Protein 2JOB (pdb70)

Nearest PDB structures (foldseek):
  2job-assembly1_A  TM=9.164E-01  e=5.746E-18  Penaeus monodon
  8dg5-assembly1_K  TM=6.379E-01  e=3.894E-01  Drosophila melanogaster
  8dg7-assembly1_K  TM=5.862E-01  e=2.726E-01  Drosophila melanogaster
  8dga-assembly1_K  TM=5.183E-01  e=7.488E-01  Drosophila melanogaster
  3cfi-assembly2_D  TM=4.974E-01  e=1.205E+00  Vibrio vulnificus

InterPro domains:
  IPR024509 Anti-lipopolysaccharide factor/Scygonadin [PF11630] (23-122)
  IPR038539 Anti-lipopolysaccharide factor/Scygonadin superfamily [G3DSA:3.30.160.320] (22-123)

Structure (mmCIF, N/CA/C/O backbone):
data_2JOB
#
_entry.id   2JOB
#
loop_
_atom_site.group_PDB
_atom_site.id
_atom_site.type_symbol
_atom_site.label_atom_id
_atom_site.label_alt_id
_atom_site.label_comp_id
_atom_site.label_asym_id
_atom_site.label_entity_id
_atom_site.label_seq_id
_atom_site.pdbx_PDB_ins_code
_atom_site.Cartn_x
_atom_site.Cartn_y
_atom_site.Cartn_z
_atom_site.occupancy
_atom_site.B_iso_or_equiv
_atom_site.auth_seq_id
_atom_site.auth_comp_id
_atom_site.auth_asym_id
_atom_site.auth_atom_id
_atom_site.pdbx_PDB_model_num
ATOM 1 N N . GLU A 1 1 ? 14.024 13.354 -0.687 1.00 0.00 1 GLU A N 1
ATOM 2 C CA . GLU A 1 1 ? 14.996 13.379 0.449 1.00 0.00 1 GLU A CA 1
ATOM 3 C C . GLU A 1 1 ? 14.534 12.436 1.567 1.00 0.00 1 GLU A C 1
ATOM 4 O O . GLU A 1 1 ? 13.351 12.267 1.800 1.00 0.00 1 GLU A O 1
ATOM 18 N N . ALA A 1 2 ? 15.462 11.823 2.260 1.00 0.00 2 ALA A N 1
ATOM 19 C CA . ALA A 1 2 ? 15.091 10.890 3.368 1.00 0.00 2 ALA A CA 1
ATOM 20 C C . ALA A 1 2 ? 16.055 11.064 4.550 1.00 0.00 2 ALA A C 1
ATOM 21 O O . ALA A 1 2 ? 17.233 10.778 4.448 1.00 0.00 2 ALA A O 1
ATOM 28 N N . TYR A 1 3 ? 15.560 11.532 5.669 1.00 0.00 3 TYR A N 1
ATOM 29 C CA . TYR A 1 3 ? 16.442 11.729 6.861 1.00 0.00 3 TYR A CA 1
ATOM 30 C C . TYR A 1 3 ? 15.785 11.140 8.120 1.00 0.00 3 TYR A C 1
ATOM 31 O O . TYR A 1 3 ? 14.582 11.212 8.290 1.00 0.00 3 TYR A O 1
ATOM 49 N N . VAL A 1 4 ? 16.581 10.555 8.993 1.00 0.00 4 VAL A N 1
ATOM 50 C CA . VAL A 1 4 ? 16.051 9.939 10.260 1.00 0.00 4 VAL A CA 1
ATOM 51 C C . VAL A 1 4 ? 15.090 8.779 9.946 1.00 0.00 4 VAL A C 1
ATOM 52 O O . VAL A 1 4 ? 15.422 7.626 10.145 1.00 0.00 4 VAL A O 1
ATOM 65 N N . GLN A 1 5 ? 13.908 9.069 9.458 1.00 0.00 5 GLN A N 1
ATOM 66 C CA . GLN A 1 5 ? 12.935 7.981 9.134 1.00 0.00 5 GLN A CA 1
ATOM 67 C C . GLN A 1 5 ? 13.179 7.455 7.711 1.00 0.00 5 GLN A C 1
ATOM 68 O O . GLN A 1 5 ? 12.327 7.555 6.846 1.00 0.00 5 GLN A O 1
ATOM 82 N N . GLY A 1 6 ? 14.337 6.891 7.467 1.00 0.00 6 GLY A N 1
ATOM 83 C CA . GLY A 1 6 ? 14.644 6.352 6.107 1.00 0.00 6 GLY A CA 1
ATOM 84 C C . GLY A 1 6 ? 13.691 5.196 5.784 1.00 0.00 6 GLY A C 1
ATOM 85 O O . GLY A 1 6 ? 13.178 5.096 4.685 1.00 0.00 6 GLY A O 1
ATOM 89 N N . TRP A 1 7 ? 13.451 4.326 6.736 1.00 0.00 7 TRP A N 1
ATOM 90 C CA . TRP A 1 7 ? 12.528 3.172 6.492 1.00 0.00 7 TRP A CA 1
ATOM 91 C C . TRP A 1 7 ? 11.108 3.669 6.174 1.00 0.00 7 TRP A C 1
ATOM 92 O O . TRP A 1 7 ? 10.421 3.097 5.349 1.00 0.00 7 TRP A O 1
ATOM 113 N N . GLU A 1 8 ? 10.671 4.736 6.805 1.00 0.00 8 GLU A N 1
ATOM 114 C CA . GLU A 1 8 ? 9.304 5.269 6.518 1.00 0.00 8 GLU A CA 1
ATOM 115 C C . GLU A 1 8 ? 9.262 5.819 5.088 1.00 0.00 8 GLU A C 1
ATOM 116 O O . GLU A 1 8 ? 8.288 5.647 4.378 1.00 0.00 8 GLU A O 1
ATOM 128 N N . ALA A 1 9 ? 10.323 6.460 4.655 1.00 0.00 9 ALA A N 1
ATOM 129 C CA . ALA A 1 9 ? 10.363 7.000 3.264 1.00 0.00 9 ALA A CA 1
ATOM 130 C C . ALA A 1 9 ? 10.340 5.839 2.263 1.00 0.00 9 ALA A C 1
ATOM 131 O O . ALA A 1 9 ? 9.676 5.901 1.246 1.00 0.00 9 ALA A O 1
ATOM 138 N N . VAL A 1 10 ? 11.048 4.773 2.559 1.00 0.00 10 VAL A N 1
ATOM 139 C CA . VAL A 1 10 ? 11.057 3.593 1.640 1.00 0.00 10 VAL A CA 1
ATOM 140 C C . VAL A 1 10 ? 9.645 2.999 1.556 1.00 0.00 10 VAL A C 1
ATOM 141 O O . VAL A 1 10 ? 9.191 2.611 0.497 1.00 0.00 10 VAL A O 1
ATOM 154 N N . ALA A 1 11 ? 8.944 2.944 2.665 1.00 0.00 11 ALA A N 1
ATOM 155 C CA . ALA A 1 11 ? 7.553 2.397 2.650 1.00 0.00 11 ALA A CA 1
ATOM 156 C C . ALA A 1 11 ? 6.657 3.291 1.785 1.00 0.00 11 ALA A C 1
ATOM 157 O O . ALA A 1 11 ? 5.827 2.811 1.036 1.00 0.00 11 ALA A O 1
ATOM 164 N N . ALA A 1 12 ? 6.835 4.590 1.875 1.00 0.00 12 ALA A N 1
ATOM 165 C CA . ALA A 1 12 ? 6.014 5.522 1.046 1.00 0.00 12 ALA A CA 1
ATOM 166 C C . ALA A 1 12 ? 6.306 5.287 -0.440 1.00 0.00 12 ALA A C 1
ATOM 167 O O . ALA A 1 12 ? 5.408 5.274 -1.261 1.00 0.00 12 ALA A O 1
ATOM 174 N N . ALA A 1 13 ? 7.556 5.084 -0.786 1.00 0.00 13 ALA A N 1
ATOM 175 C CA . ALA A 1 13 ? 7.907 4.828 -2.216 1.00 0.00 13 ALA A CA 1
ATOM 176 C C . ALA A 1 13 ? 7.261 3.517 -2.680 1.00 0.00 13 ALA A C 1
ATOM 177 O O . ALA A 1 13 ? 6.764 3.420 -3.787 1.00 0.00 13 ALA A O 1
ATOM 184 N N . VAL A 1 14 ? 7.251 2.514 -1.832 1.00 0.00 14 VAL A N 1
ATOM 185 C CA . VAL A 1 14 ? 6.622 1.212 -2.211 1.00 0.00 14 VAL A CA 1
ATOM 186 C C . VAL A 1 14 ? 5.116 1.413 -2.426 1.00 0.00 14 VAL A C 1
ATOM 187 O O . VAL A 1 14 ? 4.533 0.864 -3.343 1.00 0.00 14 VAL A O 1
ATOM 200 N N . ALA A 1 15 ? 4.486 2.211 -1.595 1.00 0.00 15 ALA A N 1
ATOM 201 C CA . ALA A 1 15 ? 3.024 2.464 -1.760 1.00 0.00 15 ALA A CA 1
ATOM 202 C C . ALA A 1 15 ? 2.770 3.189 -3.088 1.00 0.00 15 ALA A C 1
ATOM 203 O O . ALA A 1 15 ? 1.818 2.898 -3.792 1.00 0.00 15 ALA A O 1
ATOM 210 N N . SER A 1 16 ? 3.625 4.121 -3.443 1.00 0.00 16 SER A N 1
ATOM 211 C CA . SER A 1 16 ? 3.445 4.852 -4.733 1.00 0.00 16 SER A CA 1
ATOM 212 C C . SER A 1 16 ? 3.593 3.874 -5.905 1.00 0.00 16 SER A C 1
ATOM 213 O O . SER A 1 16 ? 2.864 3.944 -6.876 1.00 0.00 16 SER A O 1
ATOM 221 N N . LYS A 1 17 ? 4.526 2.954 -5.811 1.00 0.00 17 LYS A N 1
ATOM 222 C CA . LYS A 1 17 ? 4.715 1.959 -6.909 1.00 0.00 17 LYS A CA 1
ATOM 223 C C . LYS A 1 17 ? 3.482 1.048 -7.013 1.00 0.00 17 LYS A C 1
ATOM 224 O O . LYS A 1 17 ? 3.131 0.593 -8.085 1.00 0.00 17 LYS A O 1
ATOM 243 N N . ILE A 1 18 ? 2.816 0.791 -5.907 1.00 0.00 18 ILE A N 1
ATOM 244 C CA . ILE A 1 18 ? 1.600 -0.076 -5.941 1.00 0.00 18 ILE A CA 1
ATOM 245 C C . ILE A 1 18 ? 0.509 0.598 -6.784 1.00 0.00 18 ILE A C 1
ATOM 246 O O . ILE A 1 18 ? -0.144 -0.040 -7.585 1.00 0.00 18 ILE A O 1
ATOM 262 N N . VAL A 1 19 ? 0.313 1.884 -6.610 1.00 0.00 19 VAL A N 1
ATOM 263 C CA . VAL A 1 19 ? -0.733 2.602 -7.404 1.00 0.00 19 VAL A CA 1
ATOM 264 C C . VAL A 1 19 ? -0.324 2.659 -8.882 1.00 0.00 19 VAL A C 1
ATOM 265 O O . VAL A 1 19 ? -1.142 2.485 -9.764 1.00 0.00 19 VAL A O 1
ATOM 278 N N . GLY A 1 20 ? 0.936 2.896 -9.155 1.00 0.00 20 GLY A N 1
ATOM 279 C CA . GLY A 1 20 ? 1.404 2.959 -10.573 1.00 0.00 20 GLY A CA 1
ATOM 280 C C . GLY A 1 20 ? 1.340 1.563 -11.215 1.00 0.00 20 GLY A C 1
ATOM 281 O O . GLY A 1 20 ? 1.234 1.436 -12.420 1.00 0.00 20 GLY A O 1
ATOM 285 N N . LEU A 1 21 ? 1.412 0.517 -10.421 1.00 0.00 21 LEU A N 1
ATOM 286 C CA . LEU A 1 21 ? 1.367 -0.866 -10.985 1.00 0.00 21 LEU A CA 1
ATOM 287 C C . LEU A 1 21 ? 0.116 -1.620 -10.495 1.00 0.00 21 LEU A C 1
ATOM 288 O O . LEU A 1 21 ? 0.159 -2.813 -10.247 1.00 0.00 21 LEU A O 1
ATOM 304 N N . TRP A 1 22 ? -0.994 -0.936 -10.351 1.00 0.00 22 TRP A N 1
ATOM 305 C CA . TRP A 1 22 ? -2.239 -1.610 -9.875 1.00 0.00 22 TRP A CA 1
ATOM 306 C C . TRP A 1 22 ? -3.206 -1.868 -11.042 1.00 0.00 22 TRP A C 1
ATOM 307 O O . TRP A 1 22 ? -3.416 -1.023 -11.893 1.00 0.00 22 TRP A O 1
ATOM 328 N N . ARG A 1 23 ? -3.809 -3.030 -11.066 1.00 0.00 23 ARG A N 1
ATOM 329 C CA . ARG A 1 23 ? -4.785 -3.365 -12.145 1.00 0.00 23 ARG A CA 1
ATOM 330 C C . ARG A 1 23 ? -6.210 -3.131 -11.621 1.00 0.00 23 ARG A C 1
ATOM 331 O O . ARG A 1 23 ? -6.392 -2.540 -10.573 1.00 0.00 23 ARG A O 1
ATOM 352 N N . ASN A 1 24 ? -7.219 -3.581 -12.333 1.00 0.00 24 ASN A N 1
ATOM 353 C CA . ASN A 1 24 ? -8.630 -3.377 -11.859 1.00 0.00 24 ASN A CA 1
ATOM 354 C C . ASN A 1 24 ? -8.750 -3.738 -10.369 1.00 0.00 24 ASN A C 1
ATOM 355 O O . ASN A 1 24 ? -9.349 -3.014 -9.595 1.00 0.00 24 ASN A O 1
ATOM 366 N N . GLU A 1 25 ? -8.169 -4.844 -9.965 1.00 0.00 25 GLU A N 1
ATOM 367 C CA . GLU A 1 25 ? -8.227 -5.254 -8.523 1.00 0.00 25 GLU A CA 1
ATOM 368 C C . GLU A 1 25 ? -7.085 -6.232 -8.191 1.00 0.00 25 GLU A C 1
ATOM 369 O O . GLU A 1 25 ? -7.251 -7.156 -7.414 1.00 0.00 25 GLU A O 1
ATOM 381 N N . LYS A 1 26 ? -5.928 -6.036 -8.776 1.00 0.00 26 LYS A N 1
ATOM 382 C CA . LYS A 1 26 ? -4.778 -6.953 -8.506 1.00 0.00 26 LYS A CA 1
ATOM 383 C C . LYS A 1 26 ? -3.446 -6.210 -8.669 1.00 0.00 26 LYS A C 1
ATOM 384 O O . LYS A 1 26 ? -3.336 -5.280 -9.443 1.00 0.00 26 LYS A O 1
ATOM 403 N N . THR A 1 27 ? -2.433 -6.627 -7.954 1.00 0.00 27 THR A N 1
ATOM 404 C CA . THR A 1 27 ? -1.098 -5.966 -8.066 1.00 0.00 27 THR A CA 1
ATOM 405 C C . THR A 1 27 ? 0.004 -6.970 -7.716 1.00 0.00 27 THR A C 1
ATOM 406 O O . THR A 1 27 ? -0.270 -8.088 -7.330 1.00 0.00 27 THR A O 1
ATOM 417 N N . GLU A 1 28 ? 1.243 -6.583 -7.850 1.00 0.00 28 GLU A N 1
ATOM 418 C CA . GLU A 1 28 ? 2.358 -7.524 -7.521 1.00 0.00 28 GLU A CA 1
ATOM 419 C C . GLU A 1 28 ? 3.408 -6.824 -6.650 1.00 0.00 28 GLU A C 1
ATOM 420 O O . GLU A 1 28 ? 3.914 -5.775 -6.995 1.00 0.00 28 GLU A O 1
ATOM 432 N N . LEU A 1 29 ? 3.738 -7.402 -5.519 1.00 0.00 29 LEU A N 1
ATOM 433 C CA . LEU A 1 29 ? 4.754 -6.775 -4.620 1.00 0.00 29 LEU A CA 1
ATOM 434 C C . LEU A 1 29 ? 6.029 -7.627 -4.586 1.00 0.00 29 LEU A C 1
ATOM 435 O O . LEU A 1 29 ? 5.989 -8.804 -4.279 1.00 0.00 29 LEU A O 1
ATOM 451 N N . LEU A 1 30 ? 7.160 -7.034 -4.901 1.00 0.00 30 LEU A N 1
ATOM 452 C CA . LEU A 1 30 ? 8.459 -7.786 -4.898 1.00 0.00 30 LEU A CA 1
ATOM 453 C C . LEU A 1 30 ? 8.394 -9.012 -5.827 1.00 0.00 30 LEU A C 1
ATOM 454 O O . LEU A 1 30 ? 9.057 -10.007 -5.598 1.00 0.00 30 LEU A O 1
ATOM 470 N N . GLY A 1 31 ? 7.605 -8.948 -6.875 1.00 0.00 31 GLY A N 1
ATOM 471 C CA . GLY A 1 31 ? 7.503 -10.107 -7.816 1.00 0.00 31 GLY A CA 1
ATOM 472 C C . GLY A 1 31 ? 6.418 -11.091 -7.349 1.00 0.00 31 GLY A C 1
ATOM 473 O O . GLY A 1 31 ? 6.099 -12.036 -8.046 1.00 0.00 31 GLY A O 1
ATOM 477 N N . HIS A 1 32 ? 5.848 -10.888 -6.183 1.00 0.00 32 HIS A N 1
ATOM 478 C CA . HIS A 1 32 ? 4.790 -11.819 -5.688 1.00 0.00 32 HIS A CA 1
ATOM 479 C C . HIS A 1 32 ? 3.407 -11.327 -6.122 1.00 0.00 32 HIS A C 1
ATOM 480 O O . HIS A 1 32 ? 3.220 -10.163 -6.423 1.00 0.00 32 HIS A O 1
ATOM 494 N N . GLU A 1 33 ? 2.436 -12.204 -6.152 1.00 0.00 33 GLU A N 1
ATOM 495 C CA . GLU A 1 33 ? 1.060 -11.787 -6.562 1.00 0.00 33 GLU A CA 1
ATOM 496 C C . GLU A 1 33 ? 0.307 -11.201 -5.362 1.00 0.00 33 GLU A C 1
ATOM 497 O O . GLU A 1 33 ? 0.385 -11.709 -4.258 1.00 0.00 33 GLU A O 1
ATOM 509 N N . CYS A 1 34 ? -0.418 -10.130 -5.570 1.00 0.00 34 CYS A N 1
ATOM 510 C CA . CYS A 1 34 ? -1.173 -9.499 -4.448 1.00 0.00 34 CYS A CA 1
ATOM 511 C C . CYS A 1 34 ? -2.532 -8.987 -4.938 1.00 0.00 34 CYS A C 1
ATOM 512 O O . CYS A 1 34 ? -2.788 -8.904 -6.126 1.00 0.00 34 CYS A O 1
ATOM 519 N N . LYS A 1 35 ? -3.402 -8.639 -4.026 1.00 0.00 35 LYS A N 1
ATOM 520 C CA . LYS A 1 35 ? -4.744 -8.127 -4.422 1.00 0.00 35 LYS A CA 1
ATOM 521 C C . LYS A 1 35 ? -4.989 -6.734 -3.831 1.00 0.00 35 LYS A C 1
ATOM 522 O O . LYS A 1 35 ? -5.110 -6.567 -2.632 1.00 0.00 35 LYS A O 1
ATOM 541 N N . PHE A 1 36 ? -5.073 -5.740 -4.676 1.00 0.00 36 PHE A N 1
ATOM 542 C CA . PHE A 1 36 ? -5.326 -4.345 -4.203 1.00 0.00 36 PHE A CA 1
ATOM 543 C C . PHE A 1 36 ? -6.696 -3.889 -4.728 1.00 0.00 36 PHE A C 1
ATOM 544 O O . PHE A 1 36 ? -6.993 -4.041 -5.897 1.00 0.00 36 PHE A O 1
ATOM 561 N N . THR A 1 37 ? -7.546 -3.362 -3.879 1.00 0.00 37 THR A N 1
ATOM 562 C CA . THR A 1 37 ? -8.901 -2.935 -4.358 1.00 0.00 37 THR A CA 1
ATOM 563 C C . THR A 1 37 ? -9.346 -1.620 -3.705 1.00 0.00 37 THR A C 1
ATOM 564 O O . THR A 1 37 ? -8.823 -1.204 -2.686 1.00 0.00 37 THR A O 1
ATOM 575 N N . VAL A 1 38 ? -10.326 -0.973 -4.296 1.00 0.00 38 VAL A N 1
ATOM 576 C CA . VAL A 1 38 ? -10.848 0.313 -3.742 1.00 0.00 38 VAL A CA 1
ATOM 577 C C . VAL A 1 38 ? -12.388 0.284 -3.713 1.00 0.00 38 VAL A C 1
ATOM 578 O O . VAL A 1 38 ? -13.018 -0.396 -4.503 1.00 0.00 38 VAL A O 1
ATOM 591 N N . LYS A 1 39 ? -12.998 1.016 -2.812 1.00 0.00 39 LYS A N 1
ATOM 592 C CA . LYS A 1 39 ? -14.492 1.028 -2.738 1.00 0.00 39 LYS A CA 1
ATOM 593 C C . LYS A 1 39 ? -14.984 2.313 -2.052 1.00 0.00 39 LYS A C 1
ATOM 594 O O . LYS A 1 39 ? -14.924 2.430 -0.842 1.00 0.00 39 LYS A O 1
ATOM 613 N N . PRO A 1 40 ? -15.453 3.240 -2.855 1.00 0.00 40 PRO A N 1
ATOM 614 C CA . PRO A 1 40 ? -15.958 4.529 -2.319 1.00 0.00 40 PRO A CA 1
ATOM 615 C C . PRO A 1 40 ? -17.365 4.369 -1.731 1.00 0.00 40 PRO A C 1
ATOM 616 O O . PRO A 1 40 ? -18.141 3.538 -2.168 1.00 0.00 40 PRO A O 1
ATOM 627 N N . TYR A 1 41 ? -17.700 5.174 -0.756 1.00 0.00 41 TYR A N 1
ATOM 628 C CA . TYR A 1 41 ? -19.058 5.098 -0.140 1.00 0.00 41 TYR A CA 1
ATOM 629 C C . TYR A 1 41 ? -19.715 6.478 -0.173 1.00 0.00 41 TYR A C 1
ATOM 630 O O . TYR A 1 41 ? -19.197 7.412 -0.760 1.00 0.00 41 TYR A O 1
ATOM 648 N N . LEU A 1 42 ? -20.853 6.608 0.449 1.00 0.00 42 LEU A N 1
ATOM 649 C CA . LEU A 1 42 ? -21.558 7.923 0.452 1.00 0.00 42 LEU A CA 1
ATOM 650 C C . LEU A 1 42 ? -22.172 8.217 1.826 1.00 0.00 42 LEU A C 1
ATOM 651 O O . LEU A 1 42 ? -22.646 7.331 2.513 1.00 0.00 42 LEU A O 1
ATOM 667 N N . LYS A 1 43 ? -22.172 9.465 2.214 1.00 0.00 43 LYS A N 1
ATOM 668 C CA . LYS A 1 43 ? -22.757 9.862 3.529 1.00 0.00 43 LYS A CA 1
ATOM 669 C C . LYS A 1 43 ? -23.975 10.763 3.295 1.00 0.00 43 LYS A C 1
ATOM 670 O O . LYS A 1 43 ? -24.263 11.144 2.175 1.00 0.00 43 LYS A O 1
ATOM 689 N N . ARG A 1 44 ? -24.690 11.101 4.344 1.00 0.00 44 ARG A N 1
ATOM 690 C CA . ARG A 1 44 ? -25.901 11.979 4.204 1.00 0.00 44 ARG A CA 1
ATOM 691 C C . ARG A 1 44 ? -25.616 13.181 3.290 1.00 0.00 44 ARG A C 1
ATOM 692 O O . ARG A 1 44 ? -26.485 13.647 2.577 1.00 0.00 44 ARG A O 1
ATOM 713 N N . PHE A 1 45 ? -24.404 13.679 3.308 1.00 0.00 45 PHE A N 1
ATOM 714 C CA . PHE A 1 45 ? -24.043 14.846 2.444 1.00 0.00 45 PHE A CA 1
ATOM 715 C C . PHE A 1 45 ? -22.529 14.857 2.166 1.00 0.00 45 PHE A C 1
ATOM 716 O O . PHE A 1 45 ? -21.893 15.896 2.189 1.00 0.00 45 PHE A O 1
ATOM 733 N N . GLN A 1 46 ? -21.947 13.708 1.904 1.00 0.00 46 GLN A N 1
ATOM 734 C CA . GLN A 1 46 ? -20.474 13.653 1.627 1.00 0.00 46 GLN A CA 1
ATOM 735 C C . GLN A 1 46 ? -20.107 12.379 0.852 1.00 0.00 46 GLN A C 1
ATOM 736 O O . GLN A 1 46 ? -20.909 11.477 0.698 1.00 0.00 46 GLN A O 1
ATOM 750 N N . VAL A 1 47 ? -18.889 12.301 0.378 1.00 0.00 47 VAL A N 1
ATOM 751 C CA . VAL A 1 47 ? -18.432 11.089 -0.374 1.00 0.00 47 VAL A CA 1
ATOM 752 C C . VAL A 1 47 ? -17.063 10.661 0.161 1.00 0.00 47 VAL A C 1
ATOM 753 O O . VAL A 1 47 ? -16.132 11.445 0.193 1.00 0.00 47 VAL A O 1
ATOM 766 N N . TYR A 1 48 ? -16.931 9.433 0.596 1.00 0.00 48 TYR A N 1
ATOM 767 C CA . TYR A 1 48 ? -15.620 8.974 1.144 1.00 0.00 48 TYR A CA 1
ATOM 768 C C . TYR A 1 48 ? -15.000 7.894 0.255 1.00 0.00 48 TYR A C 1
ATOM 769 O O . TYR A 1 48 ? -15.692 7.104 -0.356 1.00 0.00 48 TYR A O 1
ATOM 787 N N . TYR A 1 49 ? -13.693 7.856 0.188 1.00 0.00 49 TYR A N 1
ATOM 788 C CA . TYR A 1 49 ? -13.008 6.830 -0.649 1.00 0.00 49 TYR A CA 1
ATOM 789 C C . TYR A 1 49 ? -12.269 5.834 0.249 1.00 0.00 49 TYR A C 1
ATOM 790 O O . TYR A 1 49 ? -11.358 6.193 0.973 1.00 0.00 49 TYR A O 1
ATOM 808 N N . LYS A 1 50 ? -12.656 4.588 0.203 1.00 0.00 50 LYS A N 1
ATOM 809 C CA . LYS A 1 50 ? -11.984 3.554 1.045 1.00 0.00 50 LYS A CA 1
ATOM 810 C C . LYS A 1 50 ? -11.190 2.597 0.154 1.00 0.00 50 LYS A C 1
ATOM 811 O O . LYS A 1 50 ? -11.400 2.533 -1.043 1.00 0.00 50 LYS A O 1
ATOM 830 N N . GLY A 1 51 ? -10.279 1.856 0.726 1.00 0.00 51 GLY A N 1
ATOM 831 C CA . GLY A 1 51 ? -9.475 0.907 -0.092 1.00 0.00 51 GLY A CA 1
ATOM 832 C C . GLY A 1 51 ? -8.766 -0.102 0.811 1.00 0.00 51 GLY A C 1
ATOM 833 O O . GLY A 1 51 ? -8.543 0.144 1.982 1.00 0.00 51 GLY A O 1
ATOM 837 N N . ARG A 1 52 ? -8.410 -1.238 0.267 1.00 0.00 52 ARG A N 1
ATOM 838 C CA . ARG A 1 52 ? -7.710 -2.282 1.070 1.00 0.00 52 ARG A CA 1
ATOM 839 C C . ARG A 1 52 ? -6.858 -3.163 0.149 1.00 0.00 52 ARG A C 1
ATOM 840 O O . ARG A 1 52 ? -7.261 -3.490 -0.952 1.00 0.00 52 ARG A O 1
ATOM 861 N N . MET A 1 53 ? -5.685 -3.551 0.589 1.00 0.00 53 MET A N 1
ATOM 862 C CA . MET A 1 53 ? -4.820 -4.413 -0.268 1.00 0.00 53 MET A CA 1
ATOM 863 C C . MET A 1 53 ? -4.070 -5.448 0.578 1.00 0.00 53 MET A C 1
ATOM 864 O O . MET A 1 53 ? -3.733 -5.214 1.726 1.00 0.00 53 MET A O 1
ATOM 878 N N . TRP A 1 54 ? -3.810 -6.592 0.003 1.00 0.00 54 TRP A N 1
ATOM 879 C CA . TRP A 1 54 ? -3.081 -7.671 0.739 1.00 0.00 54 TRP A CA 1
ATOM 880 C C . TRP A 1 54 ? -2.380 -8.598 -0.257 1.00 0.00 54 TRP A C 1
ATOM 881 O O . TRP A 1 54 ? -2.586 -8.500 -1.449 1.00 0.00 54 TRP A O 1
ATOM 902 N N . CYS A 1 55 ? -1.551 -9.492 0.214 1.00 0.00 55 CYS A N 1
ATOM 903 C CA . CYS A 1 55 ? -0.843 -10.410 -0.725 1.00 0.00 55 CYS A CA 1
ATOM 904 C C . CYS A 1 55 ? -1.156 -11.874 -0.395 1.00 0.00 55 CYS A C 1
ATOM 905 O O . CYS A 1 55 ? -0.467 -12.493 0.395 1.00 0.00 55 CYS A O 1
ATOM 912 N N . PRO A 1 56 ? -2.189 -12.386 -1.026 1.00 0.00 56 PRO A N 1
ATOM 913 C CA . PRO A 1 56 ? -2.591 -13.797 -0.811 1.00 0.00 56 PRO A CA 1
ATOM 914 C C . PRO A 1 56 ? -1.644 -14.733 -1.577 1.00 0.00 56 PRO A C 1
ATOM 915 O O . PRO A 1 56 ? -1.921 -15.148 -2.689 1.00 0.00 56 PRO A O 1
ATOM 926 N N . GLY A 1 57 ? -0.520 -15.053 -0.985 1.00 0.00 57 GLY A N 1
ATOM 927 C CA . GLY A 1 57 ? 0.469 -15.946 -1.655 1.00 0.00 57 GLY A CA 1
ATOM 928 C C . GLY A 1 57 ? 1.862 -15.689 -1.070 1.00 0.00 57 GLY A C 1
ATOM 929 O O . GLY A 1 57 ? 2.577 -16.610 -0.723 1.00 0.00 57 GLY A O 1
ATOM 933 N N . TRP A 1 58 ? 2.246 -14.439 -0.951 1.00 0.00 58 TRP A N 1
ATOM 934 C CA . TRP A 1 58 ? 3.587 -14.108 -0.380 1.00 0.00 58 TRP A CA 1
ATOM 935 C C . TRP A 1 58 ? 3.588 -14.346 1.134 1.00 0.00 58 TRP A C 1
ATOM 936 O O . TRP A 1 58 ? 4.424 -15.057 1.658 1.00 0.00 58 TRP A O 1
ATOM 957 N N . THR A 1 59 ? 2.654 -13.754 1.837 1.00 0.00 59 THR A N 1
ATOM 958 C CA . THR A 1 59 ? 2.588 -13.937 3.316 1.00 0.00 59 THR A CA 1
ATOM 959 C C . THR A 1 59 ? 1.139 -13.761 3.803 1.00 0.00 59 THR A C 1
ATOM 960 O O . THR A 1 59 ? 0.202 -13.856 3.032 1.00 0.00 59 THR A O 1
ATOM 971 N N . ALA A 1 60 ? 0.951 -13.509 5.073 1.00 0.00 60 ALA A N 1
ATOM 972 C CA . ALA A 1 60 ? -0.430 -13.330 5.615 1.00 0.00 60 ALA A CA 1
ATOM 973 C C . ALA A 1 60 ? -0.564 -11.958 6.293 1.00 0.00 60 ALA A C 1
ATOM 974 O O . ALA A 1 60 ? -0.696 -11.859 7.499 1.00 0.00 60 ALA A O 1
ATOM 981 N N . ILE A 1 61 ? -0.532 -10.900 5.521 1.00 0.00 61 ILE A N 1
ATOM 982 C CA . ILE A 1 61 ? -0.657 -9.530 6.106 1.00 0.00 61 ILE A CA 1
ATOM 983 C C . ILE A 1 61 ? -1.559 -8.659 5.220 1.00 0.00 61 ILE A C 1
ATOM 984 O O . ILE A 1 61 ? -1.707 -8.908 4.037 1.00 0.00 61 ILE A O 1
ATOM 1000 N N . ARG A 1 62 ? -2.162 -7.641 5.786 1.00 0.00 62 ARG A N 1
ATOM 1001 C CA . ARG A 1 62 ? -3.052 -6.750 4.983 1.00 0.00 62 ARG A CA 1
ATOM 1002 C C . ARG A 1 62 ? -2.872 -5.285 5.393 1.00 0.00 62 ARG A C 1
ATOM 1003 O O . ARG A 1 62 ? -2.298 -4.976 6.420 1.00 0.00 62 ARG A O 1
ATOM 1024 N N . GLY A 1 63 ? -3.372 -4.387 4.590 1.00 0.00 63 GLY A N 1
ATOM 1025 C CA . GLY A 1 63 ? -3.254 -2.935 4.909 1.00 0.00 63 GLY A CA 1
ATOM 1026 C C . GLY A 1 63 ? -4.315 -2.165 4.131 1.00 0.00 63 GLY A C 1
ATOM 1027 O O . GLY A 1 63 ? -4.447 -2.317 2.930 1.00 0.00 63 GLY A O 1
ATOM 1031 N N . GLU A 1 64 ? -5.075 -1.345 4.804 1.00 0.00 64 GLU A N 1
ATOM 1032 C CA . GLU A 1 64 ? -6.140 -0.569 4.108 1.00 0.00 64 GLU A CA 1
ATOM 1033 C C . GLU A 1 64 ? -6.177 0.877 4.608 1.00 0.00 64 GLU A C 1
ATOM 1034 O O . GLU A 1 64 ? -5.602 1.209 5.629 1.00 0.00 64 GLU A O 1
ATOM 1046 N N . ALA A 1 65 ? -6.851 1.737 3.887 1.00 0.00 65 ALA A N 1
ATOM 1047 C CA . ALA A 1 65 ? -6.934 3.168 4.304 1.00 0.00 65 ALA A CA 1
ATOM 1048 C C . ALA A 1 65 ? -8.150 3.848 3.663 1.00 0.00 65 ALA A C 1
ATOM 1049 O O . ALA A 1 65 ? -8.698 3.371 2.685 1.00 0.00 65 ALA A O 1
ATOM 1056 N N . SER A 1 66 ? -8.575 4.961 4.211 1.00 0.00 66 SER A N 1
ATOM 1057 C CA . SER A 1 66 ? -9.755 5.683 3.641 1.00 0.00 66 SER A CA 1
ATOM 1058 C C . SER A 1 66 ? -9.552 7.199 3.746 1.00 0.00 66 SER A C 1
ATOM 1059 O O . SER A 1 66 ? -8.874 7.682 4.634 1.00 0.00 66 SER A O 1
ATOM 1067 N N . THR A 1 67 ? -10.142 7.947 2.848 1.00 0.00 67 THR A N 1
ATOM 1068 C CA . THR A 1 67 ? -10.000 9.439 2.878 1.00 0.00 67 THR A CA 1
ATOM 1069 C C . THR A 1 67 ? -10.895 10.078 1.803 1.00 0.00 67 THR A C 1
ATOM 1070 O O . THR A 1 67 ? -11.624 9.399 1.105 1.00 0.00 67 THR A O 1
ATOM 1081 N N . ARG A 1 68 ? -10.842 11.379 1.666 1.00 0.00 68 ARG A N 1
ATOM 1082 C CA . ARG A 1 68 ? -11.681 12.064 0.633 1.00 0.00 68 ARG A CA 1
ATOM 1083 C C . ARG A 1 68 ? -10.988 12.002 -0.737 1.00 0.00 68 ARG A C 1
ATOM 1084 O O . ARG A 1 68 ? -11.634 11.939 -1.766 1.00 0.00 68 ARG A O 1
ATOM 1105 N N . SER A 1 69 ? -9.676 12.010 -0.754 1.00 0.00 69 SER A N 1
ATOM 1106 C CA . SER A 1 69 ? -8.933 11.941 -2.052 1.00 0.00 69 SER A CA 1
ATOM 1107 C C . SER A 1 69 ? -9.149 10.575 -2.719 1.00 0.00 69 SER A C 1
ATOM 1108 O O . SER A 1 69 ? -9.291 9.563 -2.057 1.00 0.00 69 SER A O 1
ATOM 1116 N N . GLN A 1 70 ? -9.175 10.546 -4.028 1.00 0.00 70 GLN A N 1
ATOM 1117 C CA . GLN A 1 70 ? -9.384 9.254 -4.757 1.00 0.00 70 GLN A CA 1
ATOM 1118 C C . GLN A 1 70 ? -8.056 8.501 -4.897 1.00 0.00 70 GLN A C 1
ATOM 1119 O O . GLN A 1 70 ? -7.936 7.356 -4.505 1.00 0.00 70 GLN A O 1
ATOM 1133 N N . SER A 1 71 ? -7.058 9.141 -5.453 1.00 0.00 71 SER A N 1
ATOM 1134 C CA . SER A 1 71 ? -5.730 8.475 -5.623 1.00 0.00 71 SER A CA 1
ATOM 1135 C C . SER A 1 71 ? -4.996 8.404 -4.278 1.00 0.00 71 SER A C 1
ATOM 1136 O O . SER A 1 71 ? -4.231 7.491 -4.029 1.00 0.00 71 SER A O 1
ATOM 1144 N N . GLY A 1 72 ? -5.225 9.364 -3.412 1.00 0.00 72 GLY A N 1
ATOM 1145 C CA . GLY A 1 72 ? -4.548 9.366 -2.079 1.00 0.00 72 GLY A CA 1
ATOM 1146 C C . GLY A 1 72 ? -4.890 8.085 -1.311 1.00 0.00 72 GLY A C 1
ATOM 1147 O O . GLY A 1 72 ? -4.042 7.509 -0.656 1.00 0.00 72 GLY A O 1
ATOM 1151 N N . VAL A 1 73 ? -6.121 7.629 -1.386 1.00 0.00 73 VAL A N 1
ATOM 1152 C CA . VAL A 1 73 ? -6.499 6.377 -0.656 1.00 0.00 73 VAL A CA 1
ATOM 1153 C C . VAL A 1 73 ? -5.710 5.179 -1.201 1.00 0.00 73 VAL A C 1
ATOM 1154 O O . VAL A 1 73 ? -5.362 4.274 -0.464 1.00 0.00 73 VAL A O 1
ATOM 1167 N N . ALA A 1 74 ? -5.422 5.170 -2.484 1.00 0.00 74 ALA A N 1
ATOM 1168 C CA . ALA A 1 74 ? -4.652 4.033 -3.073 1.00 0.00 74 ALA A CA 1
ATOM 1169 C C . ALA A 1 74 ? -3.242 3.998 -2.481 1.00 0.00 74 ALA A C 1
ATOM 1170 O O . ALA A 1 74 ? -2.769 2.963 -2.052 1.00 0.00 74 ALA A O 1
ATOM 1177 N N . GLY A 1 75 ? -2.576 5.126 -2.434 1.00 0.00 75 GLY A N 1
ATOM 1178 C CA . GLY A 1 75 ? -1.207 5.165 -1.845 1.00 0.00 75 GLY A CA 1
ATOM 1179 C C . GLY A 1 75 ? -1.312 4.901 -0.341 1.00 0.00 75 GLY A C 1
ATOM 1180 O O . GLY A 1 75 ? -0.431 4.316 0.259 1.00 0.00 75 GLY A O 1
ATOM 1184 N N . LYS A 1 76 ? -2.394 5.325 0.268 1.00 0.00 76 LYS A N 1
ATOM 1185 C CA . LYS A 1 76 ? -2.583 5.100 1.729 1.00 0.00 76 LYS A CA 1
ATOM 1186 C C . LYS A 1 76 ? -2.813 3.608 2.011 1.00 0.00 76 LYS A C 1
ATOM 1187 O O . LYS A 1 76 ? -2.284 3.069 2.964 1.00 0.00 76 LYS A O 1
ATOM 1206 N N . THR A 1 77 ? -3.584 2.938 1.185 1.00 0.00 77 THR A N 1
ATOM 1207 C CA . THR A 1 77 ? -3.836 1.478 1.399 1.00 0.00 77 THR A CA 1
ATOM 1208 C C . THR A 1 77 ? -2.529 0.692 1.232 1.00 0.00 77 THR A C 1
ATOM 1209 O O . THR A 1 77 ? -2.241 -0.217 1.988 1.00 0.00 77 THR A O 1
ATOM 1220 N N . ALA A 1 78 ? -1.732 1.045 0.254 1.00 0.00 78 ALA A N 1
ATOM 1221 C CA . ALA A 1 78 ? -0.439 0.329 0.043 1.00 0.00 78 ALA A CA 1
ATOM 1222 C C . ALA A 1 78 ? 0.543 0.670 1.171 1.00 0.00 78 ALA A C 1
ATOM 1223 O O . ALA A 1 78 ? 1.327 -0.160 1.593 1.00 0.00 78 ALA A O 1
ATOM 1230 N N . LYS A 1 79 ? 0.495 1.883 1.665 1.00 0.00 79 LYS A N 1
ATOM 1231 C CA . LYS A 1 79 ? 1.412 2.285 2.771 1.00 0.00 79 LYS A CA 1
ATOM 1232 C C . LYS A 1 79 ? 1.062 1.524 4.052 1.00 0.00 79 LYS A C 1
ATOM 1233 O O . LYS A 1 79 ? 1.936 1.105 4.787 1.00 0.00 79 LYS A O 1
ATOM 1252 N N . ASP A 1 80 ? -0.208 1.341 4.325 1.00 0.00 80 ASP A N 1
ATOM 1253 C CA . ASP A 1 80 ? -0.608 0.601 5.561 1.00 0.00 80 ASP A CA 1
ATOM 1254 C C . ASP A 1 80 ? -0.189 -0.867 5.449 1.00 0.00 80 ASP A C 1
ATOM 1255 O O . ASP A 1 80 ? 0.260 -1.462 6.411 1.00 0.00 80 ASP A O 1
ATOM 1264 N N . PHE A 1 81 ? -0.310 -1.448 4.280 1.00 0.00 81 PHE A N 1
ATOM 1265 C CA . PHE A 1 81 ? 0.109 -2.871 4.111 1.00 0.00 81 PHE A CA 1
ATOM 1266 C C . PHE A 1 81 ? 1.630 -2.977 4.267 1.00 0.00 81 PHE A C 1
ATOM 1267 O O . PHE A 1 81 ? 2.135 -3.897 4.883 1.00 0.00 81 PHE A O 1
ATOM 1284 N N . VAL A 1 82 ? 2.363 -2.032 3.724 1.00 0.00 82 VAL A N 1
ATOM 1285 C CA . VAL A 1 82 ? 3.849 -2.071 3.852 1.00 0.00 82 VAL A CA 1
ATOM 1286 C C . VAL A 1 82 ? 4.251 -1.853 5.316 1.00 0.00 82 VAL A C 1
ATOM 1287 O O . VAL A 1 82 ? 5.188 -2.455 5.800 1.00 0.00 82 VAL A O 1
ATOM 1300 N N . ARG A 1 83 ? 3.544 -1.007 6.025 1.00 0.00 83 ARG A N 1
ATOM 1301 C CA . ARG A 1 83 ? 3.886 -0.763 7.459 1.00 0.00 83 ARG A CA 1
ATOM 1302 C C . ARG A 1 83 ? 3.660 -2.038 8.280 1.00 0.00 83 ARG A C 1
ATOM 1303 O O . ARG A 1 83 ? 4.438 -2.359 9.158 1.00 0.00 83 ARG A O 1
ATOM 1324 N N . LYS A 1 84 ? 2.610 -2.774 7.997 1.00 0.00 84 LYS A N 1
ATOM 1325 C CA . LYS A 1 84 ? 2.353 -4.034 8.762 1.00 0.00 84 LYS A CA 1
ATOM 1326 C C . LYS A 1 84 ? 3.436 -5.072 8.444 1.00 0.00 84 LYS A C 1
ATOM 1327 O O . LYS A 1 84 ? 3.907 -5.776 9.318 1.00 0.00 84 LYS A O 1
ATOM 1346 N N . ALA A 1 85 ? 3.843 -5.161 7.201 1.00 0.00 85 ALA A N 1
ATOM 1347 C CA . ALA A 1 85 ? 4.909 -6.143 6.829 1.00 0.00 85 ALA A CA 1
ATOM 1348 C C . ALA A 1 85 ? 6.274 -5.657 7.333 1.00 0.00 85 ALA A C 1
ATOM 1349 O O . ALA A 1 85 ? 7.147 -6.449 7.639 1.00 0.00 85 ALA A O 1
ATOM 1356 N N . PHE A 1 86 ? 6.460 -4.361 7.428 1.00 0.00 86 PHE A N 1
ATOM 1357 C CA . PHE A 1 86 ? 7.762 -3.824 7.922 1.00 0.00 86 PHE A CA 1
ATOM 1358 C C . PHE A 1 86 ? 7.880 -4.026 9.437 1.00 0.00 86 PHE A C 1
ATOM 1359 O O . PHE A 1 86 ? 8.945 -4.324 9.943 1.00 0.00 86 PHE A O 1
ATOM 1376 N N . GLN A 1 87 ? 6.796 -3.871 10.165 1.00 0.00 87 GLN A N 1
ATOM 1377 C CA . GLN A 1 87 ? 6.860 -4.063 11.648 1.00 0.00 87 GLN A CA 1
ATOM 1378 C C . GLN A 1 87 ? 7.153 -5.533 11.981 1.00 0.00 87 GLN A C 1
ATOM 1379 O O . GLN A 1 87 ? 7.873 -5.833 12.914 1.00 0.00 87 GLN A O 1
ATOM 1393 N N . LYS A 1 88 ? 6.605 -6.451 11.221 1.00 0.00 88 LYS A N 1
ATOM 1394 C CA . LYS A 1 88 ? 6.858 -7.899 11.489 1.00 0.00 88 LYS A CA 1
ATOM 1395 C C . LYS A 1 88 ? 8.280 -8.274 11.053 1.00 0.00 88 LYS A C 1
ATOM 1396 O O . LYS A 1 88 ? 9.050 -8.810 11.827 1.00 0.00 88 LYS A O 1
ATOM 1415 N N . GLY A 1 89 ? 8.632 -7.992 9.822 1.00 0.00 89 GLY A N 1
ATOM 1416 C CA . GLY A 1 89 ? 9.999 -8.322 9.334 1.00 0.00 89 GLY A CA 1
ATOM 1417 C C . GLY A 1 89 ? 9.918 -8.991 7.959 1.00 0.00 89 GLY A C 1
ATOM 1418 O O . GLY A 1 89 ? 10.461 -10.059 7.752 1.00 0.00 89 GLY A O 1
ATOM 1422 N N . LEU A 1 90 ? 9.249 -8.371 7.016 1.00 0.00 90 LEU A N 1
ATOM 1423 C CA . LEU A 1 90 ? 9.141 -8.974 5.654 1.00 0.00 90 LEU A CA 1
ATOM 1424 C C . LEU A 1 90 ? 9.695 -8.009 4.598 1.00 0.00 90 LEU A C 1
ATOM 1425 O O . LEU A 1 90 ? 10.598 -8.346 3.856 1.00 0.00 90 LEU A O 1
ATOM 1441 N N . ILE A 1 91 ? 9.166 -6.811 4.528 1.00 0.00 91 ILE A N 1
ATOM 1442 C CA . ILE A 1 91 ? 9.667 -5.827 3.522 1.00 0.00 91 ILE A CA 1
ATOM 1443 C C . ILE A 1 91 ? 10.992 -5.217 4.002 1.00 0.00 91 ILE A C 1
ATOM 1444 O O . ILE A 1 91 ? 11.026 -4.446 4.942 1.00 0.00 91 ILE A O 1
ATOM 1460 N N . SER A 1 92 ? 12.080 -5.558 3.362 1.00 0.00 92 SER A N 1
ATOM 1461 C CA . SER A 1 92 ? 13.405 -4.998 3.774 1.00 0.00 92 SER A CA 1
ATOM 1462 C C . SER A 1 92 ? 13.733 -3.748 2.950 1.00 0.00 92 SER A C 1
ATOM 1463 O O . SER A 1 92 ? 13.095 -3.468 1.951 1.00 0.00 92 SER A O 1
ATOM 1471 N N . GLN A 1 93 ? 14.725 -2.999 3.360 1.00 0.00 93 GLN A N 1
ATOM 1472 C CA . GLN A 1 93 ? 15.104 -1.766 2.602 1.00 0.00 93 GLN A CA 1
ATOM 1473 C C . GLN A 1 93 ? 15.652 -2.136 1.217 1.00 0.00 93 GLN A C 1
ATOM 1474 O O . GLN A 1 93 ? 15.251 -1.574 0.215 1.00 0.00 93 GLN A O 1
ATOM 1488 N N . GLN A 1 94 ? 16.567 -3.073 1.158 1.00 0.00 94 GLN A N 1
ATOM 1489 C CA . GLN A 1 94 ? 17.151 -3.481 -0.159 1.00 0.00 94 GLN A CA 1
ATOM 1490 C C . GLN A 1 94 ? 16.074 -4.090 -1.065 1.00 0.00 94 GLN A C 1
ATOM 1491 O O . GLN A 1 94 ? 16.019 -3.804 -2.247 1.00 0.00 94 GLN A O 1
ATOM 1505 N N . GLU A 1 95 ? 15.221 -4.923 -0.524 1.00 0.00 95 GLU A N 1
ATOM 1506 C CA . GLU A 1 95 ? 14.147 -5.549 -1.358 1.00 0.00 95 GLU A CA 1
ATOM 1507 C C . GLU A 1 95 ? 13.218 -4.470 -1.923 1.00 0.00 95 GLU A C 1
ATOM 1508 O O . GLU A 1 95 ? 12.855 -4.502 -3.084 1.00 0.00 95 GLU A O 1
ATOM 1520 N N . ALA A 1 96 ? 12.840 -3.513 -1.112 1.00 0.00 96 ALA A N 1
ATOM 1521 C CA . ALA A 1 96 ? 11.941 -2.425 -1.601 1.00 0.00 96 ALA A CA 1
ATOM 1522 C C . ALA A 1 96 ? 12.659 -1.595 -2.671 1.00 0.00 96 ALA A C 1
ATOM 1523 O O . ALA A 1 96 ? 12.060 -1.172 -3.641 1.00 0.00 96 ALA A O 1
ATOM 1530 N N . ASN A 1 97 ? 13.940 -1.373 -2.504 1.00 0.00 97 ASN A N 1
ATOM 1531 C CA . ASN A 1 97 ? 14.707 -0.582 -3.513 1.00 0.00 97 ASN A CA 1
ATOM 1532 C C . ASN A 1 97 ? 14.799 -1.353 -4.836 1.00 0.00 97 ASN A C 1
ATOM 1533 O O . ASN A 1 97 ? 14.709 -0.775 -5.903 1.00 0.00 97 ASN A O 1
ATOM 1544 N N . GLN A 1 98 ? 14.968 -2.653 -4.776 1.00 0.00 98 GLN A N 1
ATOM 1545 C CA . GLN A 1 98 ? 15.050 -3.453 -6.036 1.00 0.00 98 GLN A CA 1
ATOM 1546 C C . GLN A 1 98 ? 13.694 -3.428 -6.752 1.00 0.00 98 GLN A C 1
ATOM 1547 O O . GLN A 1 98 ? 13.626 -3.335 -7.964 1.00 0.00 98 GLN A O 1
ATOM 1561 N N . TRP A 1 99 ? 12.616 -3.494 -6.007 1.00 0.00 99 TRP A N 1
ATOM 1562 C CA . TRP A 1 99 ? 11.265 -3.456 -6.641 1.00 0.00 99 TRP A CA 1
ATOM 1563 C C . TRP A 1 99 ? 11.032 -2.086 -7.289 1.00 0.00 99 TRP A C 1
ATOM 1564 O O . TRP A 1 99 ? 10.493 -1.989 -8.376 1.00 0.00 99 TRP A O 1
ATOM 1585 N N . LEU A 1 100 ? 11.440 -1.029 -6.627 1.00 0.00 100 LEU A N 1
ATOM 1586 C CA . LEU A 1 100 ? 11.251 0.340 -7.206 1.00 0.00 100 LEU A CA 1
ATOM 1587 C C . LEU A 1 100 ? 12.122 0.509 -8.460 1.00 0.00 100 LEU A C 1
ATOM 1588 O O . LEU A 1 100 ? 11.745 1.196 -9.392 1.00 0.00 100 LEU A O 1
ATOM 1604 N N . SER A 1 101 ? 13.277 -0.118 -8.491 1.00 0.00 101 SER A N 1
ATOM 1605 C CA . SER A 1 101 ? 14.170 -0.002 -9.687 1.00 0.00 101 SER A CA 1
ATOM 1606 C C . SER A 1 101 ? 13.511 -0.666 -10.904 1.00 0.00 101 SER A C 1
ATOM 1607 O O . SER A 1 101 ? 13.332 -0.047 -11.936 1.00 0.00 101 SER A O 1
ATOM 1615 N N . SER A 1 102 ? 13.145 -1.919 -10.785 1.00 0.00 102 SER A N 1
ATOM 1616 C CA . SER A 1 102 ? 12.492 -2.628 -11.927 1.00 0.00 102 SER A CA 1
ATOM 1617 C C . SER A 1 102 ? 11.552 -3.726 -11.409 1.00 0.00 102 SER A C 1
ATOM 1618 O O . SER A 1 102 ? 11.941 -4.437 -10.493 1.00 0.00 102 SER A O 1
ATOM 1627 N N . GLU A 1 1 ? 19.991 16.549 4.671 1.00 0.00 1 GLU A N 2
ATOM 1628 C CA . GLU A 1 1 ? 20.011 15.162 4.113 1.00 0.00 1 GLU A CA 2
ATOM 1629 C C . GLU A 1 1 ? 20.096 14.129 5.245 1.00 0.00 1 GLU A C 2
ATOM 1630 O O . GLU A 1 1 ? 20.494 14.440 6.352 1.00 0.00 1 GLU A O 2
ATOM 1644 N N . ALA A 1 2 ? 19.725 12.902 4.970 1.00 0.00 2 ALA A N 2
ATOM 1645 C CA . ALA A 1 2 ? 19.781 11.838 6.022 1.00 0.00 2 ALA A CA 2
ATOM 1646 C C . ALA A 1 2 ? 20.347 10.538 5.437 1.00 0.00 2 ALA A C 2
ATOM 1647 O O . ALA A 1 2 ? 20.527 10.412 4.241 1.00 0.00 2 ALA A O 2
ATOM 1654 N N . TYR A 1 3 ? 20.626 9.568 6.274 1.00 0.00 3 TYR A N 2
ATOM 1655 C CA . TYR A 1 3 ? 21.179 8.273 5.768 1.00 0.00 3 TYR A CA 2
ATOM 1656 C C . TYR A 1 3 ? 20.095 7.188 5.792 1.00 0.00 3 TYR A C 2
ATOM 1657 O O . TYR A 1 3 ? 19.718 6.658 4.765 1.00 0.00 3 TYR A O 2
ATOM 1675 N N . VAL A 1 4 ? 19.592 6.855 6.958 1.00 0.00 4 VAL A N 2
ATOM 1676 C CA . VAL A 1 4 ? 18.529 5.802 7.051 1.00 0.00 4 VAL A CA 2
ATOM 1677 C C . VAL A 1 4 ? 17.357 6.286 7.922 1.00 0.00 4 VAL A C 2
ATOM 1678 O O . VAL A 1 4 ? 16.560 5.493 8.391 1.00 0.00 4 VAL A O 2
ATOM 1691 N N . GLN A 1 5 ? 17.241 7.575 8.138 1.00 0.00 5 GLN A N 2
ATOM 1692 C CA . GLN A 1 5 ? 16.118 8.097 8.974 1.00 0.00 5 GLN A CA 2
ATOM 1693 C C . GLN A 1 5 ? 14.965 8.557 8.074 1.00 0.00 5 GLN A C 2
ATOM 1694 O O . GLN A 1 5 ? 14.867 9.717 7.721 1.00 0.00 5 GLN A O 2
ATOM 1708 N N . GLY A 1 6 ? 14.096 7.652 7.700 1.00 0.00 6 GLY A N 2
ATOM 1709 C CA . GLY A 1 6 ? 12.949 8.027 6.821 1.00 0.00 6 GLY A CA 2
ATOM 1710 C C . GLY A 1 6 ? 12.208 6.765 6.376 1.00 0.00 6 GLY A C 2
ATOM 1711 O O . GLY A 1 6 ? 11.958 6.565 5.202 1.00 0.00 6 GLY A O 2
ATOM 1715 N N . TRP A 1 7 ? 11.854 5.915 7.309 1.00 0.00 7 TRP A N 2
ATOM 1716 C CA . TRP A 1 7 ? 11.121 4.657 6.958 1.00 0.00 7 TRP A CA 2
ATOM 1717 C C . TRP A 1 7 ? 9.802 4.993 6.253 1.00 0.00 7 TRP A C 2
ATOM 1718 O O . TRP A 1 7 ? 9.380 4.298 5.346 1.00 0.00 7 TRP A O 2
ATOM 1739 N N . GLU A 1 8 ? 9.158 6.064 6.652 1.00 0.00 8 GLU A N 2
ATOM 1740 C CA . GLU A 1 8 ? 7.875 6.457 5.996 1.00 0.00 8 GLU A CA 2
ATOM 1741 C C . GLU A 1 8 ? 8.136 6.847 4.536 1.00 0.00 8 GLU A C 2
ATOM 1742 O O . GLU A 1 8 ? 7.339 6.562 3.661 1.00 0.00 8 GLU A O 2
ATOM 1754 N N . ALA A 1 9 ? 9.255 7.478 4.264 1.00 0.00 9 ALA A N 2
ATOM 1755 C CA . ALA A 1 9 ? 9.575 7.863 2.858 1.00 0.00 9 ALA A CA 2
ATOM 1756 C C . ALA A 1 9 ? 9.788 6.599 2.019 1.00 0.00 9 ALA A C 2
ATOM 1757 O O . ALA A 1 9 ? 9.301 6.494 0.910 1.00 0.00 9 ALA A O 2
ATOM 1764 N N . VAL A 1 10 ? 10.489 5.629 2.557 1.00 0.00 10 VAL A N 2
ATOM 1765 C CA . VAL A 1 10 ? 10.712 4.355 1.807 1.00 0.00 10 VAL A CA 2
ATOM 1766 C C . VAL A 1 10 ? 9.370 3.637 1.636 1.00 0.00 10 VAL A C 2
ATOM 1767 O O . VAL A 1 10 ? 9.069 3.104 0.585 1.00 0.00 10 VAL A O 2
ATOM 1780 N N . ALA A 1 11 ? 8.555 3.643 2.664 1.00 0.00 11 ALA A N 2
ATOM 1781 C CA . ALA A 1 11 ? 7.219 2.989 2.572 1.00 0.00 11 ALA A CA 2
ATOM 1782 C C . ALA A 1 11 ? 6.368 3.716 1.526 1.00 0.00 11 ALA A C 2
ATOM 1783 O O . ALA A 1 11 ? 5.664 3.096 0.752 1.00 0.00 11 ALA A O 2
ATOM 1790 N N . ALA A 1 12 ? 6.446 5.028 1.490 1.00 0.00 12 ALA A N 2
ATOM 1791 C CA . ALA A 1 12 ? 5.663 5.806 0.484 1.00 0.00 12 ALA A CA 2
ATOM 1792 C C . ALA A 1 12 ? 6.120 5.423 -0.926 1.00 0.00 12 ALA A C 2
ATOM 1793 O O . ALA A 1 12 ? 5.315 5.255 -1.821 1.00 0.00 12 ALA A O 2
ATOM 1800 N N . ALA A 1 13 ? 7.410 5.269 -1.122 1.00 0.00 13 ALA A N 2
ATOM 1801 C CA . ALA A 1 13 ? 7.924 4.875 -2.467 1.00 0.00 13 ALA A CA 2
ATOM 1802 C C . ALA A 1 13 ? 7.352 3.507 -2.854 1.00 0.00 13 ALA A C 2
ATOM 1803 O O . ALA A 1 13 ? 6.940 3.293 -3.979 1.00 0.00 13 ALA A O 2
ATOM 1810 N N . VAL A 1 14 ? 7.305 2.586 -1.918 1.00 0.00 14 VAL A N 2
ATOM 1811 C CA . VAL A 1 14 ? 6.736 1.236 -2.217 1.00 0.00 14 VAL A CA 2
ATOM 1812 C C . VAL A 1 14 ? 5.245 1.378 -2.548 1.00 0.00 14 VAL A C 2
ATOM 1813 O O . VAL A 1 14 ? 4.740 0.758 -3.467 1.00 0.00 14 VAL A O 2
ATOM 1826 N N . ALA A 1 15 ? 4.545 2.209 -1.810 1.00 0.00 15 ALA A N 2
ATOM 1827 C CA . ALA A 1 15 ? 3.093 2.420 -2.082 1.00 0.00 15 ALA A CA 2
ATOM 1828 C C . ALA A 1 15 ? 2.920 3.099 -3.445 1.00 0.00 15 ALA A C 2
ATOM 1829 O O . ALA A 1 15 ? 2.016 2.784 -4.196 1.00 0.00 15 ALA A O 2
ATOM 1836 N N . SER A 1 16 ? 3.796 4.022 -3.772 1.00 0.00 16 SER A N 2
ATOM 1837 C CA . SER A 1 16 ? 3.706 4.716 -5.091 1.00 0.00 16 SER A CA 2
ATOM 1838 C C . SER A 1 16 ? 3.919 3.705 -6.222 1.00 0.00 16 SER A C 2
ATOM 1839 O O . SER A 1 16 ? 3.260 3.763 -7.243 1.00 0.00 16 SER A O 2
ATOM 1847 N N . LYS A 1 17 ? 4.829 2.771 -6.044 1.00 0.00 17 LYS A N 2
ATOM 1848 C CA . LYS A 1 17 ? 5.070 1.749 -7.103 1.00 0.00 17 LYS A CA 2
ATOM 1849 C C . LYS A 1 17 ? 3.830 0.858 -7.259 1.00 0.00 17 LYS A C 2
ATOM 1850 O O . LYS A 1 17 ? 3.499 0.435 -8.351 1.00 0.00 17 LYS A O 2
ATOM 1869 N N . ILE A 1 18 ? 3.134 0.586 -6.177 1.00 0.00 18 ILE A N 2
ATOM 1870 C CA . ILE A 1 18 ? 1.905 -0.260 -6.268 1.00 0.00 18 ILE A CA 2
ATOM 1871 C C . ILE A 1 18 ? 0.844 0.475 -7.098 1.00 0.00 18 ILE A C 2
ATOM 1872 O O . ILE A 1 18 ? 0.241 -0.094 -7.983 1.00 0.00 18 ILE A O 2
ATOM 1888 N N . VAL A 1 19 ? 0.626 1.739 -6.818 1.00 0.00 19 VAL A N 2
ATOM 1889 C CA . VAL A 1 19 ? -0.389 2.524 -7.593 1.00 0.00 19 VAL A CA 2
ATOM 1890 C C . VAL A 1 19 ? 0.027 2.606 -9.069 1.00 0.00 19 VAL A C 2
ATOM 1891 O O . VAL A 1 19 ? -0.794 2.491 -9.959 1.00 0.00 19 VAL A O 2
ATOM 1904 N N . GLY A 1 20 ? 1.300 2.792 -9.331 1.00 0.00 20 GLY A N 2
ATOM 1905 C CA . GLY A 1 20 ? 1.777 2.868 -10.746 1.00 0.00 20 GLY A CA 2
ATOM 1906 C C . GLY A 1 20 ? 1.639 1.491 -11.415 1.00 0.00 20 GLY A C 2
ATOM 1907 O O . GLY A 1 20 ? 1.476 1.392 -12.616 1.00 0.00 20 GLY A O 2
ATOM 1911 N N . LEU A 1 21 ? 1.705 0.428 -10.642 1.00 0.00 21 LEU A N 2
ATOM 1912 C CA . LEU A 1 21 ? 1.581 -0.944 -11.219 1.00 0.00 21 LEU A CA 2
ATOM 1913 C C . LEU A 1 21 ? 0.319 -1.646 -10.688 1.00 0.00 21 LEU A C 2
ATOM 1914 O O . LEU A 1 21 ? 0.324 -2.835 -10.420 1.00 0.00 21 LEU A O 2
ATOM 1930 N N . TRP A 1 22 ? -0.761 -0.920 -10.537 1.00 0.00 22 TRP A N 2
ATOM 1931 C CA . TRP A 1 22 ? -2.019 -1.541 -10.027 1.00 0.00 22 TRP A CA 2
ATOM 1932 C C . TRP A 1 22 ? -2.995 -1.805 -11.184 1.00 0.00 22 TRP A C 2
ATOM 1933 O O . TRP A 1 22 ? -3.178 -0.983 -12.062 1.00 0.00 22 TRP A O 2
ATOM 1954 N N . ARG A 1 23 ? -3.632 -2.948 -11.175 1.00 0.00 23 ARG A N 2
ATOM 1955 C CA . ARG A 1 23 ? -4.613 -3.286 -12.247 1.00 0.00 23 ARG A CA 2
ATOM 1956 C C . ARG A 1 23 ? -6.034 -3.009 -11.737 1.00 0.00 23 ARG A C 2
ATOM 1957 O O . ARG A 1 23 ? -6.216 -2.366 -10.719 1.00 0.00 23 ARG A O 2
ATOM 1978 N N . ASN A 1 24 ? -7.041 -3.484 -12.429 1.00 0.00 24 ASN A N 2
ATOM 1979 C CA . ASN A 1 24 ? -8.451 -3.247 -11.975 1.00 0.00 24 ASN A CA 2
ATOM 1980 C C . ASN A 1 24 ? -8.603 -3.603 -10.488 1.00 0.00 24 ASN A C 2
ATOM 1981 O O . ASN A 1 24 ? -9.251 -2.898 -9.738 1.00 0.00 24 ASN A O 2
ATOM 1992 N N . GLU A 1 25 ? -8.003 -4.692 -10.063 1.00 0.00 25 GLU A N 2
ATOM 1993 C CA . GLU A 1 25 ? -8.101 -5.104 -8.625 1.00 0.00 25 GLU A CA 2
ATOM 1994 C C . GLU A 1 25 ? -6.960 -6.066 -8.259 1.00 0.00 25 GLU A C 2
ATOM 1995 O O . GLU A 1 25 ? -7.130 -6.963 -7.453 1.00 0.00 25 GLU A O 2
ATOM 2007 N N . LYS A 1 26 ? -5.802 -5.891 -8.845 1.00 0.00 26 LYS A N 2
ATOM 2008 C CA . LYS A 1 26 ? -4.654 -6.800 -8.541 1.00 0.00 26 LYS A CA 2
ATOM 2009 C C . LYS A 1 26 ? -3.319 -6.056 -8.672 1.00 0.00 26 LYS A C 2
ATOM 2010 O O . LYS A 1 26 ? -3.203 -5.104 -9.418 1.00 0.00 26 LYS A O 2
ATOM 2029 N N . THR A 1 27 ? -2.306 -6.497 -7.964 1.00 0.00 27 THR A N 2
ATOM 2030 C CA . THR A 1 27 ? -0.968 -5.832 -8.054 1.00 0.00 27 THR A CA 2
ATOM 2031 C C . THR A 1 27 ? 0.134 -6.823 -7.662 1.00 0.00 27 THR A C 2
ATOM 2032 O O . THR A 1 27 ? -0.088 -7.737 -6.893 1.00 0.00 27 THR A O 2
ATOM 2043 N N . GLU A 1 28 ? 1.318 -6.654 -8.188 1.00 0.00 28 GLU A N 2
ATOM 2044 C CA . GLU A 1 28 ? 2.427 -7.598 -7.848 1.00 0.00 28 GLU A CA 2
ATOM 2045 C C . GLU A 1 28 ? 3.427 -6.940 -6.890 1.00 0.00 28 GLU A C 2
ATOM 2046 O O . GLU A 1 28 ? 4.018 -5.922 -7.197 1.00 0.00 28 GLU A O 2
ATOM 2058 N N . LEU A 1 29 ? 3.624 -7.526 -5.733 1.00 0.00 29 LEU A N 2
ATOM 2059 C CA . LEU A 1 29 ? 4.589 -6.953 -4.743 1.00 0.00 29 LEU A CA 2
ATOM 2060 C C . LEU A 1 29 ? 5.772 -7.910 -4.547 1.00 0.00 29 LEU A C 2
ATOM 2061 O O . LEU A 1 29 ? 5.589 -9.079 -4.260 1.00 0.00 29 LEU A O 2
ATOM 2077 N N . LEU A 1 30 ? 6.982 -7.419 -4.703 1.00 0.00 30 LEU A N 2
ATOM 2078 C CA . LEU A 1 30 ? 8.197 -8.285 -4.535 1.00 0.00 30 LEU A CA 2
ATOM 2079 C C . LEU A 1 30 ? 8.114 -9.532 -5.432 1.00 0.00 30 LEU A C 2
ATOM 2080 O O . LEU A 1 30 ? 8.585 -10.596 -5.076 1.00 0.00 30 LEU A O 2
ATOM 2096 N N . GLY A 1 31 ? 7.517 -9.406 -6.595 1.00 0.00 31 GLY A N 2
ATOM 2097 C CA . GLY A 1 31 ? 7.399 -10.578 -7.518 1.00 0.00 31 GLY A CA 2
ATOM 2098 C C . GLY A 1 31 ? 6.336 -11.557 -6.996 1.00 0.00 31 GLY A C 2
ATOM 2099 O O . GLY A 1 31 ? 6.367 -12.732 -7.310 1.00 0.00 31 GLY A O 2
ATOM 2103 N N . HIS A 1 32 ? 5.400 -11.086 -6.205 1.00 0.00 32 HIS A N 2
ATOM 2104 C CA . HIS A 1 32 ? 4.339 -11.980 -5.663 1.00 0.00 32 HIS A CA 2
ATOM 2105 C C . HIS A 1 32 ? 2.959 -11.446 -6.050 1.00 0.00 32 HIS A C 2
ATOM 2106 O O . HIS A 1 32 ? 2.745 -10.249 -6.110 1.00 0.00 32 HIS A O 2
ATOM 2120 N N . GLU A 1 33 ? 2.022 -12.319 -6.307 1.00 0.00 33 GLU A N 2
ATOM 2121 C CA . GLU A 1 33 ? 0.654 -11.855 -6.688 1.00 0.00 33 GLU A CA 2
ATOM 2122 C C . GLU A 1 33 ? -0.083 -11.301 -5.463 1.00 0.00 33 GLU A C 2
ATOM 2123 O O . GLU A 1 33 ? -0.254 -11.979 -4.466 1.00 0.00 33 GLU A O 2
ATOM 2135 N N . CYS A 1 34 ? -0.532 -10.076 -5.545 1.00 0.00 34 CYS A N 2
ATOM 2136 C CA . CYS A 1 34 ? -1.275 -9.464 -4.410 1.00 0.00 34 CYS A CA 2
ATOM 2137 C C . CYS A 1 34 ? -2.591 -8.884 -4.924 1.00 0.00 34 CYS A C 2
ATOM 2138 O O . CYS A 1 34 ? -2.761 -8.668 -6.111 1.00 0.00 34 CYS A O 2
ATOM 2145 N N . LYS A 1 35 ? -3.524 -8.635 -4.049 1.00 0.00 35 LYS A N 2
ATOM 2146 C CA . LYS A 1 35 ? -4.832 -8.077 -4.494 1.00 0.00 35 LYS A CA 2
ATOM 2147 C C . LYS A 1 35 ? -5.058 -6.683 -3.909 1.00 0.00 35 LYS A C 2
ATOM 2148 O O . LYS A 1 35 ? -5.149 -6.507 -2.710 1.00 0.00 35 LYS A O 2
A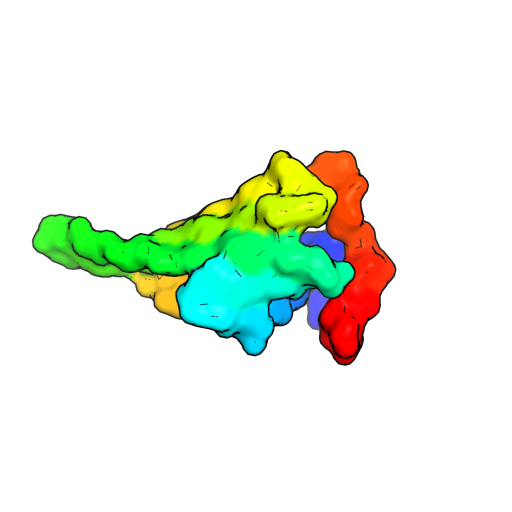TOM 2167 N N . PHE A 1 36 ? -5.161 -5.695 -4.758 1.00 0.00 36 PHE A N 2
ATOM 2168 C CA . PHE A 1 36 ? -5.399 -4.301 -4.278 1.00 0.00 36 PHE A CA 2
ATOM 2169 C C . PHE A 1 36 ? -6.732 -3.797 -4.846 1.00 0.00 36 PHE A C 2
ATOM 2170 O O . PHE A 1 36 ? -6.952 -3.827 -6.040 1.00 0.00 36 PHE A O 2
ATOM 2187 N N . THR A 1 37 ? -7.629 -3.351 -4.004 1.00 0.00 37 THR A N 2
ATOM 2188 C CA . THR A 1 37 ? -8.952 -2.871 -4.512 1.00 0.00 37 THR A CA 2
ATOM 2189 C C . THR A 1 37 ? -9.358 -1.543 -3.857 1.00 0.00 37 THR A C 2
ATOM 2190 O O . THR A 1 37 ? -8.943 -1.222 -2.758 1.00 0.00 37 THR A O 2
ATOM 2201 N N . VAL A 1 38 ? -10.178 -0.774 -4.537 1.00 0.00 38 VAL A N 2
ATOM 2202 C CA . VAL A 1 38 ? -10.639 0.539 -3.983 1.00 0.00 38 VAL A CA 2
ATOM 2203 C C . VAL A 1 38 ? -12.143 0.717 -4.244 1.00 0.00 38 VAL A C 2
ATOM 2204 O O . VAL A 1 38 ? -12.648 0.332 -5.282 1.00 0.00 38 VAL A O 2
ATOM 2217 N N . LYS A 1 39 ? -12.861 1.300 -3.313 1.00 0.00 39 LYS A N 2
ATOM 2218 C CA . LYS A 1 39 ? -14.329 1.501 -3.515 1.00 0.00 39 LYS A CA 2
ATOM 2219 C C . LYS A 1 39 ? -14.847 2.637 -2.620 1.00 0.00 39 LYS A C 2
ATOM 2220 O O . LYS A 1 39 ? -14.686 2.595 -1.416 1.00 0.00 39 LYS A O 2
ATOM 2239 N N . PRO A 1 40 ? -15.461 3.616 -3.243 1.00 0.00 40 PRO A N 2
ATOM 2240 C CA . PRO A 1 40 ? -16.013 4.767 -2.489 1.00 0.00 40 PRO A CA 2
ATOM 2241 C C . PRO A 1 40 ? -17.348 4.400 -1.827 1.00 0.00 40 PRO A C 2
ATOM 2242 O O . PRO A 1 40 ? -18.025 3.477 -2.242 1.00 0.00 40 PRO A O 2
ATOM 2253 N N . TYR A 1 41 ? -17.731 5.129 -0.809 1.00 0.00 41 TYR A N 2
ATOM 2254 C CA . TYR A 1 41 ? -19.022 4.848 -0.117 1.00 0.00 41 TYR A CA 2
ATOM 2255 C C . TYR A 1 41 ? -19.792 6.152 0.090 1.00 0.00 41 TYR A C 2
ATOM 2256 O O . TYR A 1 41 ? -19.455 7.183 -0.464 1.00 0.00 41 TYR A O 2
ATOM 2274 N N . LEU A 1 42 ? -20.825 6.106 0.883 1.00 0.00 42 LEU A N 2
ATOM 2275 C CA . LEU A 1 42 ? -21.634 7.333 1.137 1.00 0.00 42 LEU A CA 2
ATOM 2276 C C . LEU A 1 42 ? -21.745 7.610 2.639 1.00 0.00 42 LEU A C 2
ATOM 2277 O O . LEU A 1 42 ? -21.798 6.705 3.451 1.00 0.00 42 LEU A O 2
ATOM 2293 N N . LYS A 1 43 ? -21.793 8.864 3.002 1.00 0.00 43 LYS A N 2
ATOM 2294 C CA . LYS A 1 43 ? -21.916 9.247 4.437 1.00 0.00 43 LYS A CA 2
ATOM 2295 C C . LYS A 1 43 ? -23.217 10.028 4.643 1.00 0.00 43 LYS A C 2
ATOM 2296 O O . LYS A 1 43 ? -23.910 10.340 3.692 1.00 0.00 43 LYS A O 2
ATOM 2315 N N . ARG A 1 44 ? -23.547 10.343 5.876 1.00 0.00 44 ARG A N 2
ATOM 2316 C CA . ARG A 1 44 ? -24.807 11.108 6.175 1.00 0.00 44 ARG A CA 2
ATOM 2317 C C . ARG A 1 44 ? -25.036 12.237 5.157 1.00 0.00 44 ARG A C 2
ATOM 2318 O O . ARG A 1 44 ? -26.163 12.545 4.813 1.00 0.00 44 ARG A O 2
ATOM 2339 N N . PHE A 1 45 ? -23.981 12.846 4.670 1.00 0.00 45 PHE A N 2
ATOM 2340 C CA . PHE A 1 45 ? -24.137 13.943 3.666 1.00 0.00 45 PHE A CA 2
ATOM 2341 C C . PHE A 1 45 ? -22.809 14.192 2.930 1.00 0.00 45 PHE A C 2
ATOM 2342 O O . PHE A 1 45 ? -22.422 15.324 2.703 1.00 0.00 45 PHE A O 2
ATOM 2359 N N . GLN A 1 46 ? -22.106 13.144 2.553 1.00 0.00 46 GLN A N 2
ATOM 2360 C CA . GLN A 1 46 ? -20.802 13.337 1.833 1.00 0.00 46 GLN A CA 2
ATOM 2361 C C . GLN A 1 46 ? -20.335 12.032 1.168 1.00 0.00 46 GLN A C 2
ATOM 2362 O O . GLN A 1 46 ? -20.665 10.947 1.606 1.00 0.00 46 GLN A O 2
ATOM 2376 N N . VAL A 1 47 ? -19.551 12.139 0.122 1.00 0.00 47 VAL A N 2
ATOM 2377 C CA . VAL A 1 47 ? -19.033 10.916 -0.570 1.00 0.00 47 VAL A CA 2
ATOM 2378 C C . VAL A 1 47 ? -17.600 10.643 -0.097 1.00 0.00 47 VAL A C 2
ATOM 2379 O O . VAL A 1 47 ? -16.731 11.487 -0.220 1.00 0.00 47 VAL A O 2
ATOM 2392 N N . TYR A 1 48 ? -17.346 9.483 0.454 1.00 0.00 48 TYR A N 2
ATOM 2393 C CA . TYR A 1 48 ? -15.967 9.175 0.949 1.00 0.00 48 TYR A CA 2
ATOM 2394 C C . TYR A 1 48 ? -15.291 8.113 0.076 1.00 0.00 48 TYR A C 2
ATOM 2395 O O . TYR A 1 48 ? -15.935 7.402 -0.672 1.00 0.00 48 TYR A O 2
ATOM 2413 N N . TYR A 1 49 ? -13.989 8.005 0.174 1.00 0.00 49 TYR A N 2
ATOM 2414 C CA . TYR A 1 49 ? -13.248 6.995 -0.638 1.00 0.00 49 TYR A CA 2
ATOM 2415 C C . TYR A 1 49 ? -12.457 6.057 0.280 1.00 0.00 49 TYR A C 2
ATOM 2416 O O . TYR A 1 49 ? -11.718 6.495 1.140 1.00 0.00 49 TYR A O 2
ATOM 2434 N N . LYS A 1 50 ? -12.610 4.771 0.100 1.00 0.00 50 LYS A N 2
ATOM 2435 C CA . LYS A 1 50 ? -11.875 3.789 0.956 1.00 0.00 50 LYS A CA 2
ATOM 2436 C C . LYS A 1 50 ? -11.222 2.715 0.082 1.00 0.00 50 LYS A C 2
ATOM 2437 O O . LYS A 1 50 ? -11.700 2.408 -0.992 1.00 0.00 50 LYS A O 2
ATOM 2456 N N . GLY A 1 51 ? -10.133 2.143 0.533 1.00 0.00 51 GLY A N 2
ATOM 2457 C CA . GLY A 1 51 ? -9.454 1.093 -0.279 1.00 0.00 51 GLY A CA 2
ATOM 2458 C C . GLY A 1 51 ? -8.779 0.065 0.633 1.00 0.00 51 GLY A C 2
ATOM 2459 O O . GLY A 1 51 ? -8.427 0.354 1.762 1.00 0.00 51 GLY A O 2
ATOM 2463 N N . ARG A 1 52 ? -8.593 -1.135 0.139 1.00 0.00 52 ARG A N 2
ATOM 2464 C CA . ARG A 1 52 ? -7.936 -2.201 0.953 1.00 0.00 52 ARG A CA 2
ATOM 2465 C C . ARG A 1 52 ? -7.103 -3.118 0.046 1.00 0.00 52 ARG A C 2
ATOM 2466 O O . ARG A 1 52 ? -7.481 -3.405 -1.074 1.00 0.00 52 ARG A O 2
ATOM 2487 N N . MET A 1 53 ? -5.974 -3.580 0.524 1.00 0.00 53 MET A N 2
ATOM 2488 C CA . MET A 1 53 ? -5.121 -4.479 -0.309 1.00 0.00 53 MET A CA 2
ATOM 2489 C C . MET A 1 53 ? -4.450 -5.558 0.551 1.00 0.00 53 MET A C 2
ATOM 2490 O O . MET A 1 53 ? -4.277 -5.403 1.746 1.00 0.00 53 MET A O 2
ATOM 2504 N N . TRP A 1 54 ? -4.060 -6.643 -0.065 1.00 0.00 54 TRP A N 2
ATOM 2505 C CA . TRP A 1 54 ? -3.380 -7.748 0.682 1.00 0.00 54 TRP A CA 2
ATOM 2506 C C . TRP A 1 54 ? -2.633 -8.655 -0.301 1.00 0.00 54 TRP A C 2
ATOM 2507 O O . TRP A 1 54 ? -2.577 -8.379 -1.484 1.00 0.00 54 TRP A O 2
ATOM 2528 N N . CYS A 1 55 ? -2.053 -9.730 0.171 1.00 0.00 55 CYS A N 2
ATOM 2529 C CA . CYS A 1 55 ? -1.312 -10.638 -0.753 1.00 0.00 55 CYS A CA 2
ATOM 2530 C C . CYS A 1 55 ? -1.698 -12.100 -0.499 1.00 0.00 55 CYS A C 2
ATOM 2531 O O . CYS A 1 55 ? -1.147 -12.740 0.376 1.00 0.00 55 CYS A O 2
ATOM 2538 N N . PRO A 1 56 ? -2.635 -12.583 -1.283 1.00 0.00 56 PRO A N 2
ATOM 2539 C CA . PRO A 1 56 ? -3.096 -13.990 -1.148 1.00 0.00 56 PRO A CA 2
ATOM 2540 C C . PRO A 1 56 ? -2.042 -14.954 -1.715 1.00 0.00 56 PRO A C 2
ATOM 2541 O O . PRO A 1 56 ? -2.171 -15.461 -2.814 1.00 0.00 56 PRO A O 2
ATOM 2552 N N . GLY A 1 57 ? -0.998 -15.202 -0.966 1.00 0.00 57 GLY A N 2
ATOM 2553 C CA . GLY A 1 57 ? 0.077 -16.122 -1.440 1.00 0.00 57 GLY A CA 2
ATOM 2554 C C . GLY A 1 57 ? 1.417 -15.701 -0.828 1.00 0.00 57 GLY A C 2
ATOM 2555 O O . GLY A 1 57 ? 2.172 -16.522 -0.344 1.00 0.00 57 GLY A O 2
ATOM 2559 N N . TRP A 1 58 ? 1.715 -14.422 -0.846 1.00 0.00 58 TRP A N 2
ATOM 2560 C CA . TRP A 1 58 ? 3.003 -13.934 -0.263 1.00 0.00 58 TRP A CA 2
ATOM 2561 C C . TRP A 1 58 ? 2.991 -14.096 1.262 1.00 0.00 58 TRP A C 2
ATOM 2562 O O . TRP A 1 58 ? 3.882 -14.688 1.839 1.00 0.00 58 TRP A O 2
ATOM 2583 N N . THR A 1 59 ? 1.982 -13.573 1.913 1.00 0.00 59 THR A N 2
ATOM 2584 C CA . THR A 1 59 ? 1.894 -13.686 3.397 1.00 0.00 59 THR A CA 2
ATOM 2585 C C . THR A 1 59 ? 0.423 -13.616 3.837 1.00 0.00 59 THR A C 2
ATOM 2586 O O . THR A 1 59 ? -0.479 -13.695 3.026 1.00 0.00 59 THR A O 2
ATOM 2597 N N . ALA A 1 60 ? 0.179 -13.470 5.112 1.00 0.00 60 ALA A N 2
ATOM 2598 C CA . ALA A 1 60 ? -1.230 -13.397 5.610 1.00 0.00 60 ALA A CA 2
ATOM 2599 C C . ALA A 1 60 ? -1.491 -12.043 6.284 1.00 0.00 60 ALA A C 2
ATOM 2600 O O . ALA A 1 60 ? -2.069 -11.971 7.354 1.00 0.00 60 ALA A O 2
ATOM 2607 N N . ILE A 1 61 ? -1.075 -10.969 5.660 1.00 0.00 61 ILE A N 2
ATOM 2608 C CA . ILE A 1 61 ? -1.298 -9.614 6.252 1.00 0.00 61 ILE A CA 2
ATOM 2609 C C . ILE A 1 61 ? -2.119 -8.751 5.284 1.00 0.00 61 ILE A C 2
ATOM 2610 O O . ILE A 1 61 ? -2.052 -8.920 4.080 1.00 0.00 61 ILE A O 2
ATOM 2626 N N . ARG A 1 62 ? -2.887 -7.823 5.799 1.00 0.00 62 ARG A N 2
ATOM 2627 C CA . ARG A 1 62 ? -3.705 -6.948 4.906 1.00 0.00 62 ARG A CA 2
ATOM 2628 C C . ARG A 1 62 ? -3.529 -5.475 5.278 1.00 0.00 62 ARG A C 2
ATOM 2629 O O . ARG A 1 62 ? -3.065 -5.141 6.355 1.00 0.00 62 ARG A O 2
ATOM 2650 N N . GLY A 1 63 ? -3.905 -4.596 4.388 1.00 0.00 63 GLY A N 2
ATOM 2651 C CA . GLY A 1 63 ? -3.775 -3.135 4.661 1.00 0.00 63 GLY A CA 2
ATOM 2652 C C . GLY A 1 63 ? -5.031 -2.408 4.176 1.00 0.00 63 GLY A C 2
ATOM 2653 O O . GLY A 1 63 ? -5.732 -2.878 3.299 1.00 0.00 63 GLY A O 2
ATOM 2657 N N . GLU A 1 64 ? -5.323 -1.264 4.740 1.00 0.00 64 GLU A N 2
ATOM 2658 C CA . GLU A 1 64 ? -6.532 -0.503 4.310 1.00 0.00 64 GLU A CA 2
ATOM 2659 C C . GLU A 1 64 ? -6.395 0.971 4.679 1.00 0.00 64 GLU A C 2
ATOM 2660 O O . GLU A 1 64 ? -5.691 1.331 5.604 1.00 0.00 64 GLU A O 2
ATOM 2672 N N . ALA A 1 65 ? -7.071 1.817 3.953 1.00 0.00 65 ALA A N 2
ATOM 2673 C CA . ALA A 1 65 ? -7.003 3.282 4.240 1.00 0.00 65 ALA A CA 2
ATOM 2674 C C . ALA A 1 65 ? -8.120 4.027 3.500 1.00 0.00 65 ALA A C 2
ATOM 2675 O O . ALA A 1 65 ? -8.588 3.592 2.465 1.00 0.00 65 ALA A O 2
ATOM 2682 N N . SER A 1 66 ? -8.546 5.151 4.026 1.00 0.00 66 SER A N 2
ATOM 2683 C CA . SER A 1 66 ? -9.632 5.933 3.356 1.00 0.00 66 SER A CA 2
ATOM 2684 C C . SER A 1 66 ? -9.327 7.433 3.409 1.00 0.00 66 SER A C 2
ATOM 2685 O O . SER A 1 66 ? -8.689 7.916 4.326 1.00 0.00 66 SER A O 2
ATOM 2693 N N . THR A 1 67 ? -9.796 8.170 2.434 1.00 0.00 67 THR A N 2
ATOM 2694 C CA . THR A 1 67 ? -9.559 9.649 2.408 1.00 0.00 67 THR A CA 2
ATOM 2695 C C . THR A 1 67 ? -10.362 10.289 1.268 1.00 0.00 67 THR A C 2
ATOM 2696 O O . THR A 1 67 ? -10.829 9.611 0.371 1.00 0.00 67 THR A O 2
ATOM 2707 N N . ARG A 1 68 ? -10.514 11.591 1.293 1.00 0.00 68 ARG A N 2
ATOM 2708 C CA . ARG A 1 68 ? -11.277 12.283 0.205 1.00 0.00 68 ARG A CA 2
ATOM 2709 C C . ARG A 1 68 ? -10.564 12.097 -1.142 1.00 0.00 68 ARG A C 2
ATOM 2710 O O . ARG A 1 68 ? -11.194 12.040 -2.182 1.00 0.00 68 ARG A O 2
ATOM 2731 N N . SER A 1 69 ? -9.254 12.004 -1.127 1.00 0.00 69 SER A N 2
ATOM 2732 C CA . SER A 1 69 ? -8.485 11.820 -2.399 1.00 0.00 69 SER A CA 2
ATOM 2733 C C . SER A 1 69 ? -8.800 10.456 -3.029 1.00 0.00 69 SER A C 2
ATOM 2734 O O . SER A 1 69 ? -8.862 9.446 -2.350 1.00 0.00 69 SER A O 2
ATOM 2742 N N . GLN A 1 70 ? -8.995 10.425 -4.326 1.00 0.00 70 GLN A N 2
ATOM 2743 C CA . GLN A 1 70 ? -9.307 9.133 -5.019 1.00 0.00 70 GLN A CA 2
ATOM 2744 C C . GLN A 1 70 ? -8.031 8.295 -5.187 1.00 0.00 70 GLN A C 2
ATOM 2745 O O . GLN A 1 70 ? -7.960 7.165 -4.743 1.00 0.00 70 GLN A O 2
ATOM 2759 N N . SER A 1 71 ? -7.021 8.844 -5.818 1.00 0.00 71 SER A N 2
ATOM 2760 C CA . SER A 1 71 ? -5.747 8.085 -6.005 1.00 0.00 71 SER A CA 2
ATOM 2761 C C . SER A 1 71 ? -4.948 8.068 -4.695 1.00 0.00 71 SER A C 2
ATOM 2762 O O . SER A 1 71 ? -4.237 7.124 -4.404 1.00 0.00 71 SER A O 2
ATOM 2770 N N . GLY A 1 72 ? -5.066 9.109 -3.902 1.00 0.00 72 GLY A N 2
ATOM 2771 C CA . GLY A 1 72 ? -4.325 9.167 -2.607 1.00 0.00 72 GLY A CA 2
ATOM 2772 C C . GLY A 1 72 ? -4.736 7.994 -1.711 1.00 0.00 72 GLY A C 2
ATOM 2773 O O . GLY A 1 72 ? -3.912 7.422 -1.023 1.00 0.00 72 GLY A O 2
ATOM 2777 N N . VAL A 1 73 ? -6.001 7.630 -1.713 1.00 0.00 73 VAL A N 2
ATOM 2778 C CA . VAL A 1 73 ? -6.456 6.486 -0.856 1.00 0.00 73 VAL A CA 2
ATOM 2779 C C . VAL A 1 73 ? -5.686 5.205 -1.212 1.00 0.00 73 VAL A C 2
ATOM 2780 O O . VAL A 1 73 ? -5.374 4.404 -0.350 1.00 0.00 73 VAL A O 2
ATOM 2793 N N . ALA A 1 74 ? -5.372 5.015 -2.473 1.00 0.00 74 ALA A N 2
ATOM 2794 C CA . ALA A 1 74 ? -4.614 3.794 -2.885 1.00 0.00 74 ALA A CA 2
ATOM 2795 C C . ALA A 1 74 ? -3.191 3.851 -2.320 1.00 0.00 74 ALA A C 2
ATOM 2796 O O . ALA A 1 74 ? -2.658 2.860 -1.859 1.00 0.00 74 ALA A O 2
ATOM 2803 N N . GLY A 1 75 ? -2.579 5.009 -2.338 1.00 0.00 75 GLY A N 2
ATOM 2804 C CA . GLY A 1 75 ? -1.199 5.144 -1.790 1.00 0.00 75 GLY A CA 2
ATOM 2805 C C . GLY A 1 75 ? -1.219 4.862 -0.285 1.00 0.00 75 GLY A C 2
ATOM 2806 O O . GLY A 1 75 ? -0.302 4.277 0.253 1.00 0.00 75 GLY A O 2
ATOM 2810 N N . LYS A 1 76 ? -2.265 5.268 0.397 1.00 0.00 76 LYS A N 2
ATOM 2811 C CA . LYS A 1 76 ? -2.350 5.014 1.866 1.00 0.00 76 LYS A CA 2
ATOM 2812 C C . LYS A 1 76 ? -2.577 3.521 2.135 1.00 0.00 76 LYS A C 2
ATOM 2813 O O . LYS A 1 76 ? -2.023 2.961 3.057 1.00 0.00 76 LYS A O 2
ATOM 2832 N N . THR A 1 77 ? -3.383 2.875 1.332 1.00 0.00 77 THR A N 2
ATOM 2833 C CA . THR A 1 77 ? -3.642 1.419 1.539 1.00 0.00 77 THR A CA 2
ATOM 2834 C C . THR A 1 77 ? -2.361 0.615 1.278 1.00 0.00 77 THR A C 2
ATOM 2835 O O . THR A 1 77 ? -2.075 -0.349 1.965 1.00 0.00 77 THR A O 2
ATOM 2846 N N . ALA A 1 78 ? -1.589 1.010 0.298 1.00 0.00 78 ALA A N 2
ATOM 2847 C CA . ALA A 1 78 ? -0.325 0.279 -0.002 1.00 0.00 78 ALA A CA 2
ATOM 2848 C C . ALA A 1 78 ? 0.767 0.678 0.995 1.00 0.00 78 ALA A C 2
ATOM 2849 O O . ALA A 1 78 ? 1.578 -0.138 1.393 1.00 0.00 78 ALA A O 2
ATOM 2856 N N . LYS A 1 79 ? 0.788 1.924 1.413 1.00 0.00 79 LYS A N 2
ATOM 2857 C CA . LYS A 1 79 ? 1.827 2.363 2.392 1.00 0.00 79 LYS A CA 2
ATOM 2858 C C . LYS A 1 79 ? 1.522 1.767 3.768 1.00 0.00 79 LYS A C 2
ATOM 2859 O O . LYS A 1 79 ? 2.416 1.352 4.482 1.00 0.00 79 LYS A O 2
ATOM 2878 N N . ASP A 1 80 ? 0.262 1.705 4.138 1.00 0.00 80 ASP A N 2
ATOM 2879 C CA . ASP A 1 80 ? -0.105 1.117 5.463 1.00 0.00 80 ASP A CA 2
ATOM 2880 C C . ASP A 1 80 ? 0.241 -0.376 5.474 1.00 0.00 80 ASP A C 2
ATOM 2881 O O . ASP A 1 80 ? 0.677 -0.911 6.477 1.00 0.00 80 ASP A O 2
ATOM 2890 N N . PHE A 1 81 ? 0.064 -1.046 4.360 1.00 0.00 81 PHE A N 2
ATOM 2891 C CA . PHE A 1 81 ? 0.398 -2.500 4.293 1.00 0.00 81 PHE A CA 2
ATOM 2892 C C . PHE A 1 81 ? 1.917 -2.687 4.408 1.00 0.00 81 PHE A C 2
ATOM 2893 O O . PHE A 1 81 ? 2.388 -3.592 5.071 1.00 0.00 81 PHE A O 2
ATOM 2910 N N . VAL A 1 82 ? 2.683 -1.827 3.777 1.00 0.00 82 VAL A N 2
ATOM 2911 C CA . VAL A 1 82 ? 4.172 -1.940 3.858 1.00 0.00 82 VAL A CA 2
ATOM 2912 C C . VAL A 1 82 ? 4.635 -1.661 5.294 1.00 0.00 82 VAL A C 2
ATOM 2913 O O . VAL A 1 82 ? 5.544 -2.296 5.792 1.00 0.00 82 VAL A O 2
ATOM 2926 N N . ARG A 1 83 ? 4.006 -0.723 5.966 1.00 0.00 83 ARG A N 2
ATOM 2927 C CA . ARG A 1 83 ? 4.399 -0.413 7.375 1.00 0.00 83 ARG A CA 2
ATOM 2928 C C . ARG A 1 83 ? 4.131 -1.631 8.265 1.00 0.00 83 ARG A C 2
ATOM 2929 O O . ARG A 1 83 ? 4.913 -1.948 9.142 1.00 0.00 83 ARG A O 2
ATOM 2950 N N . LYS A 1 84 ? 3.043 -2.328 8.030 1.00 0.00 84 LYS A N 2
ATOM 2951 C CA . LYS A 1 84 ? 2.741 -3.540 8.848 1.00 0.00 84 LYS A CA 2
ATOM 2952 C C . LYS A 1 84 ? 3.722 -4.659 8.478 1.00 0.00 84 LYS A C 2
ATOM 2953 O O . LYS A 1 84 ? 4.190 -5.394 9.328 1.00 0.00 84 LYS A O 2
ATOM 2972 N N . ALA A 1 85 ? 4.050 -4.777 7.211 1.00 0.00 85 ALA A N 2
ATOM 2973 C CA . ALA A 1 85 ? 5.018 -5.828 6.770 1.00 0.00 85 ALA A CA 2
ATOM 2974 C C . ALA A 1 85 ? 6.414 -5.512 7.320 1.00 0.00 85 ALA A C 2
ATOM 2975 O O . ALA A 1 85 ? 7.165 -6.404 7.671 1.00 0.00 85 ALA A O 2
ATOM 2982 N N . PHE A 1 86 ? 6.757 -4.247 7.412 1.00 0.00 86 PHE A N 2
ATOM 2983 C CA . PHE A 1 86 ? 8.097 -3.870 7.957 1.00 0.00 86 PHE A CA 2
ATOM 2984 C C . PHE A 1 86 ? 8.158 -4.212 9.450 1.00 0.00 86 PHE A C 2
ATOM 2985 O O . PHE A 1 86 ? 9.171 -4.666 9.945 1.00 0.00 86 PHE A O 2
ATOM 3002 N N . GLN A 1 87 ? 7.078 -4.006 10.166 1.00 0.00 87 GLN A N 2
ATOM 3003 C CA . GLN A 1 87 ? 7.068 -4.332 11.625 1.00 0.00 87 GLN A CA 2
ATOM 3004 C C . GLN A 1 87 ? 7.184 -5.850 11.834 1.00 0.00 87 GLN A C 2
ATOM 3005 O O . GLN A 1 87 ? 7.862 -6.308 12.733 1.00 0.00 87 GLN A O 2
ATOM 3019 N N . LYS A 1 88 ? 6.528 -6.629 11.008 1.00 0.00 88 LYS A N 2
ATOM 3020 C CA . LYS A 1 88 ? 6.599 -8.117 11.159 1.00 0.00 88 LYS A CA 2
ATOM 3021 C C . LYS A 1 88 ? 7.973 -8.632 10.708 1.00 0.00 88 LYS A C 2
ATOM 3022 O O . LYS A 1 88 ? 8.658 -9.314 11.446 1.00 0.00 88 LYS A O 2
ATOM 3041 N N . GLY A 1 89 ? 8.374 -8.308 9.504 1.00 0.00 89 GLY A N 2
ATOM 3042 C CA . GLY A 1 89 ? 9.696 -8.770 8.998 1.00 0.00 89 GLY A CA 2
ATOM 3043 C C . GLY A 1 89 ? 9.538 -9.350 7.591 1.00 0.00 89 GLY A C 2
ATOM 3044 O O . GLY A 1 89 ? 9.930 -10.471 7.329 1.00 0.00 89 GLY A O 2
ATOM 3048 N N . LEU A 1 90 ? 8.969 -8.598 6.683 1.00 0.00 90 LEU A N 2
ATOM 3049 C CA . LEU A 1 90 ? 8.789 -9.107 5.290 1.00 0.00 90 LEU A CA 2
ATOM 3050 C C . LEU A 1 90 ? 9.500 -8.191 4.288 1.00 0.00 90 LEU A C 2
ATOM 3051 O O . LEU A 1 90 ? 10.238 -8.648 3.437 1.00 0.00 90 LEU A O 2
ATOM 3067 N N . ILE A 1 91 ? 9.281 -6.901 4.381 1.00 0.00 91 ILE A N 2
ATOM 3068 C CA . ILE A 1 91 ? 9.941 -5.958 3.432 1.00 0.00 91 ILE A CA 2
ATOM 3069 C C . ILE A 1 91 ? 11.241 -5.417 4.041 1.00 0.00 91 ILE A C 2
ATOM 3070 O O . ILE A 1 91 ? 11.224 -4.672 5.003 1.00 0.00 91 ILE A O 2
ATOM 3086 N N . SER A 1 92 ? 12.365 -5.786 3.484 1.00 0.00 92 SER A N 2
ATOM 3087 C CA . SER A 1 92 ? 13.675 -5.295 4.018 1.00 0.00 92 SER A CA 2
ATOM 3088 C C . SER A 1 92 ? 13.996 -3.903 3.453 1.00 0.00 92 SER A C 2
ATOM 3089 O O . SER A 1 92 ? 13.240 -3.347 2.677 1.00 0.00 92 SER A O 2
ATOM 3097 N N . GLN A 1 93 ? 15.114 -3.336 3.841 1.00 0.00 93 GLN A N 2
ATOM 3098 C CA . GLN A 1 93 ? 15.489 -1.981 3.333 1.00 0.00 93 GLN A CA 2
ATOM 3099 C C . GLN A 1 93 ? 15.987 -2.076 1.885 1.00 0.00 93 GLN A C 2
ATOM 3100 O O . GLN A 1 93 ? 15.419 -1.481 0.990 1.00 0.00 93 GLN A O 2
ATOM 3114 N N . GLN A 1 94 ? 17.042 -2.820 1.650 1.00 0.00 94 GLN A N 2
ATOM 3115 C CA . GLN A 1 94 ? 17.575 -2.957 0.257 1.00 0.00 94 GLN A CA 2
ATOM 3116 C C . GLN A 1 94 ? 16.532 -3.629 -0.644 1.00 0.00 94 GLN A C 2
ATOM 3117 O O . GLN A 1 94 ? 16.374 -3.269 -1.794 1.00 0.00 94 GLN A O 2
ATOM 3131 N N . GLU A 1 95 ? 15.818 -4.598 -0.119 1.00 0.00 95 GLU A N 2
ATOM 3132 C CA . GLU A 1 95 ? 14.772 -5.301 -0.926 1.00 0.00 95 GLU A CA 2
ATOM 3133 C C . GLU A 1 95 ? 13.777 -4.287 -1.501 1.00 0.00 95 GLU A C 2
ATOM 3134 O O . GLU A 1 95 ? 13.422 -4.347 -2.663 1.00 0.00 95 GLU A O 2
ATOM 3146 N N . ALA A 1 96 ? 13.334 -3.349 -0.696 1.00 0.00 96 ALA A N 2
ATOM 3147 C CA . ALA A 1 96 ? 12.373 -2.319 -1.195 1.00 0.00 96 ALA A CA 2
ATOM 3148 C C . ALA A 1 96 ? 13.026 -1.498 -2.310 1.00 0.00 96 ALA A C 2
ATOM 3149 O O . ALA A 1 96 ? 12.396 -1.174 -3.298 1.00 0.00 96 ALA A O 2
ATOM 3156 N N . ASN A 1 97 ? 14.289 -1.172 -2.163 1.00 0.00 97 ASN A N 2
ATOM 3157 C CA . ASN A 1 97 ? 14.989 -0.383 -3.222 1.00 0.00 97 ASN A CA 2
ATOM 3158 C C . ASN A 1 97 ? 15.086 -1.206 -4.508 1.00 0.00 97 ASN A C 2
ATOM 3159 O O . ASN A 1 97 ? 14.937 -0.685 -5.596 1.00 0.00 97 ASN A O 2
ATOM 3170 N N . GLN A 1 98 ? 15.326 -2.491 -4.392 1.00 0.00 98 GLN A N 2
ATOM 3171 C CA . GLN A 1 98 ? 15.417 -3.348 -5.612 1.00 0.00 98 GLN A CA 2
ATOM 3172 C C . GLN A 1 98 ? 14.057 -3.387 -6.315 1.00 0.00 98 GLN A C 2
ATOM 3173 O O . GLN A 1 98 ? 13.975 -3.304 -7.527 1.00 0.00 98 GLN A O 2
ATOM 3187 N N . TRP A 1 99 ? 12.985 -3.484 -5.560 1.00 0.00 99 TRP A N 2
ATOM 3188 C CA . TRP A 1 99 ? 11.630 -3.497 -6.186 1.00 0.00 99 TRP A CA 2
ATOM 3189 C C . TRP A 1 99 ? 11.339 -2.117 -6.783 1.00 0.00 99 TRP A C 2
ATOM 3190 O O . TRP A 1 99 ? 10.776 -2.005 -7.855 1.00 0.00 99 TRP A O 2
ATOM 3211 N N . LEU A 1 100 ? 11.736 -1.070 -6.096 1.00 0.00 100 LEU A N 2
ATOM 3212 C CA . LEU A 1 100 ? 11.507 0.313 -6.626 1.00 0.00 100 LEU A CA 2
ATOM 3213 C C . LEU A 1 100 ? 12.115 0.424 -8.027 1.00 0.00 100 LEU A C 2
ATOM 3214 O O . LEU A 1 100 ? 11.529 1.005 -8.921 1.00 0.00 100 LEU A O 2
ATOM 3230 N N . SER A 1 101 ? 13.281 -0.147 -8.227 1.00 0.00 101 SER A N 2
ATOM 3231 C CA . SER A 1 101 ? 13.925 -0.096 -9.574 1.00 0.00 101 SER A CA 2
ATOM 3232 C C . SER A 1 101 ? 13.177 -1.023 -10.544 1.00 0.00 101 SER A C 2
ATOM 3233 O O . SER A 1 101 ? 12.912 -0.662 -11.675 1.00 0.00 101 SER A O 2
ATOM 3241 N N . SER A 1 102 ? 12.833 -2.210 -10.104 1.00 0.00 102 SER A N 2
ATOM 3242 C CA . SER A 1 102 ? 12.099 -3.164 -10.986 1.00 0.00 102 SER A CA 2
ATOM 3243 C C . SER A 1 102 ? 11.041 -3.928 -10.177 1.00 0.00 102 SER A C 2
ATOM 3244 O O . SER A 1 102 ? 9.868 -3.761 -10.470 1.00 0.00 102 SER A O 2
ATOM 3253 N N . GLU A 1 1 ? 15.245 20.505 8.288 1.00 0.00 1 GLU A N 3
ATOM 3254 C CA . GLU A 1 1 ? 14.138 21.035 7.434 1.00 0.00 1 GLU A CA 3
ATOM 3255 C C . GLU A 1 1 ? 14.057 20.250 6.118 1.00 0.00 1 GLU A C 3
ATOM 3256 O O . GLU A 1 1 ? 15.053 19.755 5.622 1.00 0.00 1 GLU A O 3
ATOM 3270 N N . ALA A 1 2 ? 12.873 20.139 5.556 1.00 0.00 2 ALA A N 3
ATOM 3271 C CA . ALA A 1 2 ? 12.694 19.393 4.267 1.00 0.00 2 ALA A CA 3
ATOM 3272 C C . ALA A 1 2 ? 13.267 17.971 4.377 1.00 0.00 2 ALA A C 3
ATOM 3273 O O . ALA A 1 2 ? 14.324 17.672 3.852 1.00 0.00 2 ALA A O 3
ATOM 3280 N N . TYR A 1 3 ? 12.571 17.091 5.056 1.00 0.00 3 TYR A N 3
ATOM 3281 C CA . TYR A 1 3 ? 13.068 15.686 5.203 1.00 0.00 3 TYR A CA 3
ATOM 3282 C C . TYR A 1 3 ? 11.890 14.703 5.275 1.00 0.00 3 TYR A C 3
ATOM 3283 O O . TYR A 1 3 ? 10.785 15.068 5.636 1.00 0.00 3 TYR A O 3
ATOM 3301 N N . VAL A 1 4 ? 12.121 13.460 4.931 1.00 0.00 4 VAL A N 3
ATOM 3302 C CA . VAL A 1 4 ? 11.022 12.443 4.972 1.00 0.00 4 VAL A CA 3
ATOM 3303 C C . VAL A 1 4 ? 11.493 11.164 5.697 1.00 0.00 4 VAL A C 3
ATOM 3304 O O . VAL A 1 4 ? 11.064 10.069 5.384 1.00 0.00 4 VAL A O 3
ATOM 3317 N N . GLN A 1 5 ? 12.368 11.308 6.670 1.00 0.00 5 GLN A N 3
ATOM 3318 C CA . GLN A 1 5 ? 12.881 10.123 7.440 1.00 0.00 5 GLN A CA 3
ATOM 3319 C C . GLN A 1 5 ? 13.561 9.103 6.511 1.00 0.00 5 GLN A C 3
ATOM 3320 O O . GLN A 1 5 ? 13.756 9.350 5.335 1.00 0.00 5 GLN A O 3
ATOM 3334 N N . GLY A 1 6 ? 13.931 7.962 7.040 1.00 0.00 6 GLY A N 3
ATOM 3335 C CA . GLY A 1 6 ? 14.604 6.923 6.208 1.00 0.00 6 GLY A CA 3
ATOM 3336 C C . GLY A 1 6 ? 13.647 5.753 5.982 1.00 0.00 6 GLY A C 3
ATOM 3337 O O . GLY A 1 6 ? 13.255 5.471 4.865 1.00 0.00 6 GLY A O 3
ATOM 3341 N N . TRP A 1 7 ? 13.265 5.072 7.038 1.00 0.00 7 TRP A N 3
ATOM 3342 C CA . TRP A 1 7 ? 12.323 3.915 6.897 1.00 0.00 7 TRP A CA 3
ATOM 3343 C C . TRP A 1 7 ? 11.011 4.382 6.259 1.00 0.00 7 TRP A C 3
ATOM 3344 O O . TRP A 1 7 ? 10.508 3.763 5.339 1.00 0.00 7 TRP A O 3
ATOM 3365 N N . GLU A 1 8 ? 10.465 5.477 6.736 1.00 0.00 8 GLU A N 3
ATOM 3366 C CA . GLU A 1 8 ? 9.191 6.004 6.156 1.00 0.00 8 GLU A CA 3
ATOM 3367 C C . GLU A 1 8 ? 9.386 6.324 4.670 1.00 0.00 8 GLU A C 3
ATOM 3368 O O . GLU A 1 8 ? 8.520 6.064 3.854 1.00 0.00 8 GLU A O 3
ATOM 3380 N N . ALA A 1 9 ? 10.526 6.869 4.313 1.00 0.00 9 ALA A N 3
ATOM 3381 C CA . ALA A 1 9 ? 10.793 7.186 2.878 1.00 0.00 9 ALA A CA 3
ATOM 3382 C C . ALA A 1 9 ? 10.794 5.893 2.054 1.00 0.00 9 ALA A C 3
ATOM 3383 O O . ALA A 1 9 ? 10.250 5.841 0.966 1.00 0.00 9 ALA A O 3
ATOM 3390 N N . VAL A 1 10 ? 11.383 4.841 2.577 1.00 0.00 10 VAL A N 3
ATOM 3391 C CA . VAL A 1 10 ? 11.398 3.541 1.835 1.00 0.00 10 VAL A CA 3
ATOM 3392 C C . VAL A 1 10 ? 9.966 3.005 1.733 1.00 0.00 10 VAL A C 3
ATOM 3393 O O . VAL A 1 10 ? 9.560 2.488 0.710 1.00 0.00 10 VAL A O 3
ATOM 3406 N N . ALA A 1 11 ? 9.196 3.150 2.783 1.00 0.00 11 ALA A N 3
ATOM 3407 C CA . ALA A 1 11 ? 7.782 2.677 2.752 1.00 0.00 11 ALA A CA 3
ATOM 3408 C C . ALA A 1 11 ? 6.983 3.519 1.751 1.00 0.00 11 ALA A C 3
ATOM 3409 O O . ALA A 1 11 ? 6.149 3.008 1.024 1.00 0.00 11 ALA A O 3
ATOM 3416 N N . ALA A 1 12 ? 7.248 4.805 1.699 1.00 0.00 12 ALA A N 3
ATOM 3417 C CA . ALA A 1 12 ? 6.527 5.688 0.738 1.00 0.00 12 ALA A CA 3
ATOM 3418 C C . ALA A 1 12 ? 6.860 5.274 -0.699 1.00 0.00 12 ALA A C 3
ATOM 3419 O O . ALA A 1 12 ? 5.998 5.245 -1.556 1.00 0.00 12 ALA A O 3
ATOM 3426 N N . ALA A 1 13 ? 8.102 4.937 -0.964 1.00 0.00 13 ALA A N 3
ATOM 3427 C CA . ALA A 1 13 ? 8.486 4.506 -2.341 1.00 0.00 13 ALA A CA 3
ATOM 3428 C C . ALA A 1 13 ? 7.743 3.216 -2.703 1.00 0.00 13 ALA A C 3
ATOM 3429 O O . ALA A 1 13 ? 7.251 3.064 -3.806 1.00 0.00 13 ALA A O 3
ATOM 3436 N N . VAL A 1 14 ? 7.641 2.293 -1.774 1.00 0.00 14 VAL A N 3
ATOM 3437 C CA . VAL A 1 14 ? 6.909 1.020 -2.058 1.00 0.00 14 VAL A CA 3
ATOM 3438 C C . VAL A 1 14 ? 5.425 1.333 -2.302 1.00 0.00 14 VAL A C 3
ATOM 3439 O O . VAL A 1 14 ? 4.797 0.764 -3.175 1.00 0.00 14 VAL A O 3
ATOM 3452 N N . ALA A 1 15 ? 4.872 2.253 -1.545 1.00 0.00 15 ALA A N 3
ATOM 3453 C CA . ALA A 1 15 ? 3.438 2.629 -1.735 1.00 0.00 15 ALA A CA 3
ATOM 3454 C C . ALA A 1 15 ? 3.244 3.261 -3.120 1.00 0.00 15 ALA A C 3
ATOM 3455 O O . ALA A 1 15 ? 2.241 3.042 -3.775 1.00 0.00 15 ALA A O 3
ATOM 3462 N N . SER A 1 16 ? 4.205 4.035 -3.574 1.00 0.00 16 SER A N 3
ATOM 3463 C CA . SER A 1 16 ? 4.090 4.669 -4.923 1.00 0.00 16 SER A CA 3
ATOM 3464 C C . SER A 1 16 ? 4.139 3.585 -6.006 1.00 0.00 16 SER A C 3
ATOM 3465 O O . SER A 1 16 ? 3.416 3.641 -6.984 1.00 0.00 16 SER A O 3
ATOM 3473 N N . LYS A 1 17 ? 4.977 2.588 -5.829 1.00 0.00 17 LYS A N 3
ATOM 3474 C CA . LYS A 1 17 ? 5.058 1.492 -6.839 1.00 0.00 17 LYS A CA 3
ATOM 3475 C C . LYS A 1 17 ? 3.742 0.701 -6.852 1.00 0.00 17 LYS A C 3
ATOM 3476 O O . LYS A 1 17 ? 3.330 0.197 -7.879 1.00 0.00 17 LYS A O 3
ATOM 3495 N N . ILE A 1 18 ? 3.070 0.607 -5.724 1.00 0.00 18 ILE A N 3
ATOM 3496 C CA . ILE A 1 18 ? 1.770 -0.128 -5.684 1.00 0.00 18 ILE A CA 3
ATOM 3497 C C . ILE A 1 18 ? 0.766 0.578 -6.603 1.00 0.00 18 ILE A C 3
ATOM 3498 O O . ILE A 1 18 ? 0.146 -0.040 -7.444 1.00 0.00 18 ILE A O 3
ATOM 3514 N N . VAL A 1 19 ? 0.617 1.874 -6.454 1.00 0.00 19 VAL A N 3
ATOM 3515 C CA . VAL A 1 19 ? -0.338 2.628 -7.325 1.00 0.00 19 VAL A CA 3
ATOM 3516 C C . VAL A 1 19 ? 0.188 2.664 -8.768 1.00 0.00 19 VAL A C 3
ATOM 3517 O O . VAL A 1 19 ? -0.569 2.564 -9.714 1.00 0.00 19 VAL A O 3
ATOM 3530 N N . GLY A 1 20 ? 1.482 2.798 -8.937 1.00 0.00 20 GLY A N 3
ATOM 3531 C CA . GLY A 1 20 ? 2.067 2.833 -10.313 1.00 0.00 20 GLY A CA 3
ATOM 3532 C C . GLY A 1 20 ? 1.933 1.454 -10.978 1.00 0.00 20 GLY A C 3
ATOM 3533 O O . GLY A 1 20 ? 1.865 1.350 -12.188 1.00 0.00 20 GLY A O 3
ATOM 3537 N N . LEU A 1 21 ? 1.899 0.395 -10.199 1.00 0.00 21 LEU A N 3
ATOM 3538 C CA . LEU A 1 21 ? 1.774 -0.975 -10.787 1.00 0.00 21 LEU A CA 3
ATOM 3539 C C . LEU A 1 21 ? 0.456 -1.640 -10.349 1.00 0.00 21 LEU A C 3
ATOM 3540 O O . LEU A 1 21 ? 0.403 -2.836 -10.117 1.00 0.00 21 LEU A O 3
ATOM 3556 N N . TRP A 1 22 ? -0.604 -0.880 -10.232 1.00 0.00 22 TRP A N 3
ATOM 3557 C CA . TRP A 1 22 ? -1.910 -1.470 -9.809 1.00 0.00 22 TRP A CA 3
ATOM 3558 C C . TRP A 1 22 ? -2.849 -1.646 -11.013 1.00 0.00 22 TRP A C 3
ATOM 3559 O O . TRP A 1 22 ? -3.002 -0.760 -11.832 1.00 0.00 22 TRP A O 3
ATOM 3580 N N . ARG A 1 23 ? -3.494 -2.781 -11.101 1.00 0.00 23 ARG A N 3
ATOM 3581 C CA . ARG A 1 23 ? -4.450 -3.035 -12.220 1.00 0.00 23 ARG A CA 3
ATOM 3582 C C . ARG A 1 23 ? -5.880 -2.783 -11.718 1.00 0.00 23 ARG A C 3
ATOM 3583 O O . ARG A 1 23 ? -6.071 -2.168 -10.686 1.00 0.00 23 ARG A O 3
ATOM 3604 N N . ASN A 1 24 ? -6.884 -3.246 -12.427 1.00 0.00 24 ASN A N 3
ATOM 3605 C CA . ASN A 1 24 ? -8.294 -3.026 -11.963 1.00 0.00 24 ASN A CA 3
ATOM 3606 C C . ASN A 1 24 ? -8.424 -3.416 -10.483 1.00 0.00 24 ASN A C 3
ATOM 3607 O O . ASN A 1 24 ? -8.989 -2.688 -9.688 1.00 0.00 24 ASN A O 3
ATOM 3618 N N . GLU A 1 25 ? -7.883 -4.555 -10.113 1.00 0.00 25 GLU A N 3
ATOM 3619 C CA . GLU A 1 25 ? -7.946 -5.005 -8.685 1.00 0.00 25 GLU A CA 3
ATOM 3620 C C . GLU A 1 25 ? -6.811 -5.998 -8.384 1.00 0.00 25 GLU A C 3
ATOM 3621 O O . GLU A 1 25 ? -6.971 -6.917 -7.604 1.00 0.00 25 GLU A O 3
ATOM 3633 N N . LYS A 1 26 ? -5.665 -5.822 -8.998 1.00 0.00 26 LYS A N 3
ATOM 3634 C CA . LYS A 1 26 ? -4.527 -6.762 -8.750 1.00 0.00 26 LYS A CA 3
ATOM 3635 C C . LYS A 1 26 ? -3.189 -6.013 -8.710 1.00 0.00 26 LYS A C 3
ATOM 3636 O O . LYS A 1 26 ? -3.007 -5.005 -9.366 1.00 0.00 26 LYS A O 3
ATOM 3655 N N . THR A 1 27 ? -2.249 -6.518 -7.951 1.00 0.00 27 THR A N 3
ATOM 3656 C CA . THR A 1 27 ? -0.903 -5.870 -7.856 1.00 0.00 27 THR A CA 3
ATOM 3657 C C . THR A 1 27 ? 0.149 -6.939 -7.537 1.00 0.00 27 THR A C 3
ATOM 3658 O O . THR A 1 27 ? -0.185 -8.041 -7.154 1.00 0.00 27 THR A O 3
ATOM 3669 N N . GLU A 1 28 ? 1.410 -6.632 -7.693 1.00 0.00 28 GLU A N 3
ATOM 3670 C CA . GLU A 1 28 ? 2.463 -7.649 -7.394 1.00 0.00 28 GLU A CA 3
ATOM 3671 C C . GLU A 1 28 ? 3.523 -7.061 -6.457 1.00 0.00 28 GLU A C 3
ATOM 3672 O O . GLU A 1 28 ? 4.235 -6.143 -6.815 1.00 0.00 28 GLU A O 3
ATOM 3684 N N . LEU A 1 29 ? 3.636 -7.589 -5.262 1.00 0.00 29 LEU A N 3
ATOM 3685 C CA . LEU A 1 29 ? 4.655 -7.066 -4.303 1.00 0.00 29 LEU A CA 3
ATOM 3686 C C . LEU A 1 29 ? 5.879 -7.990 -4.276 1.00 0.00 29 LEU A C 3
ATOM 3687 O O . LEU A 1 29 ? 5.777 -9.158 -3.952 1.00 0.00 29 LEU A O 3
ATOM 3703 N N . LEU A 1 30 ? 7.034 -7.466 -4.618 1.00 0.00 30 LEU A N 3
ATOM 3704 C CA . LEU A 1 30 ? 8.291 -8.287 -4.627 1.00 0.00 30 LEU A CA 3
ATOM 3705 C C . LEU A 1 30 ? 8.142 -9.520 -5.537 1.00 0.00 30 LEU A C 3
ATOM 3706 O O . LEU A 1 30 ? 8.743 -10.551 -5.296 1.00 0.00 30 LEU A O 3
ATOM 3722 N N . GLY A 1 31 ? 7.349 -9.423 -6.577 1.00 0.00 31 GLY A N 3
ATOM 3723 C CA . GLY A 1 31 ? 7.164 -10.589 -7.495 1.00 0.00 31 GLY A CA 3
ATOM 3724 C C . GLY A 1 31 ? 6.013 -11.481 -7.004 1.00 0.00 31 GLY A C 3
ATOM 3725 O O . GLY A 1 31 ? 5.558 -12.356 -7.715 1.00 0.00 31 GLY A O 3
ATOM 3729 N N . HIS A 1 32 ? 5.536 -11.269 -5.798 1.00 0.00 32 HIS A N 3
ATOM 3730 C CA . HIS A 1 32 ? 4.416 -12.106 -5.275 1.00 0.00 32 HIS A CA 3
ATOM 3731 C C . HIS A 1 32 ? 3.076 -11.551 -5.756 1.00 0.00 32 HIS A C 3
ATOM 3732 O O . HIS A 1 32 ? 2.910 -10.354 -5.906 1.00 0.00 32 HIS A O 3
ATOM 3746 N N . GLU A 1 33 ? 2.118 -12.406 -5.989 1.00 0.00 33 GLU A N 3
ATOM 3747 C CA . GLU A 1 33 ? 0.783 -11.923 -6.452 1.00 0.00 33 GLU A CA 3
ATOM 3748 C C . GLU A 1 33 ? 0.031 -11.266 -5.290 1.00 0.00 33 GLU A C 3
ATOM 3749 O O . GLU A 1 33 ? -0.033 -11.797 -4.195 1.00 0.00 33 GLU A O 3
ATOM 3761 N N . CYS A 1 34 ? -0.531 -10.111 -5.523 1.00 0.00 34 CYS A N 3
ATOM 3762 C CA . CYS A 1 34 ? -1.278 -9.396 -4.448 1.00 0.00 34 CYS A CA 3
ATOM 3763 C C . CYS A 1 34 ? -2.589 -8.838 -5.003 1.00 0.00 34 CYS A C 3
ATOM 3764 O O . CYS A 1 34 ? -2.830 -8.852 -6.197 1.00 0.00 34 CYS A O 3
ATOM 3771 N N . LYS A 1 35 ? -3.432 -8.339 -4.145 1.00 0.00 35 LYS A N 3
ATOM 3772 C CA . LYS A 1 35 ? -4.728 -7.772 -4.612 1.00 0.00 35 LYS A CA 3
ATOM 3773 C C . LYS A 1 35 ? -4.977 -6.411 -3.963 1.00 0.00 35 LYS A C 3
ATOM 3774 O O . LYS A 1 35 ? -5.052 -6.291 -2.757 1.00 0.00 35 LYS A O 3
ATOM 3793 N N . PHE A 1 36 ? -5.113 -5.389 -4.760 1.00 0.00 36 PHE A N 3
ATOM 3794 C CA . PHE A 1 36 ? -5.365 -4.025 -4.211 1.00 0.00 36 PHE A CA 3
ATOM 3795 C C . PHE A 1 36 ? -6.665 -3.477 -4.811 1.00 0.00 36 PHE A C 3
ATOM 3796 O O . PHE A 1 36 ? -6.905 -3.606 -5.996 1.00 0.00 36 PHE A O 3
ATOM 3813 N N . THR A 1 37 ? -7.517 -2.884 -4.010 1.00 0.00 37 THR A N 3
ATOM 3814 C CA . THR A 1 37 ? -8.803 -2.354 -4.562 1.00 0.00 37 THR A CA 3
ATOM 3815 C C . THR A 1 37 ? -9.191 -1.019 -3.909 1.00 0.00 37 THR A C 3
ATOM 3816 O O . THR A 1 37 ? -8.865 -0.748 -2.766 1.00 0.00 37 THR A O 3
ATOM 3827 N N . VAL A 1 38 ? -9.897 -0.190 -4.642 1.00 0.00 38 VAL A N 3
ATOM 3828 C CA . VAL A 1 38 ? -10.338 1.136 -4.103 1.00 0.00 38 VAL A CA 3
ATOM 3829 C C . VAL A 1 38 ? -11.794 1.396 -4.516 1.00 0.00 38 VAL A C 3
ATOM 3830 O O . VAL A 1 38 ? -12.148 1.258 -5.673 1.00 0.00 38 VAL A O 3
ATOM 3843 N N . LYS A 1 39 ? -12.645 1.764 -3.586 1.00 0.00 39 LYS A N 3
ATOM 3844 C CA . LYS A 1 39 ? -14.076 2.021 -3.943 1.00 0.00 39 LYS A CA 3
ATOM 3845 C C . LYS A 1 39 ? -14.706 3.032 -2.975 1.00 0.00 39 LYS A C 3
ATOM 3846 O O . LYS A 1 39 ? -14.702 2.824 -1.775 1.00 0.00 39 LYS A O 3
ATOM 3865 N N . PRO A 1 40 ? -15.233 4.098 -3.531 1.00 0.00 40 PRO A N 3
ATOM 3866 C CA . PRO A 1 40 ? -15.879 5.146 -2.703 1.00 0.00 40 PRO A CA 3
ATOM 3867 C C . PRO A 1 40 ? -17.273 4.703 -2.246 1.00 0.00 40 PRO A C 3
ATOM 3868 O O . PRO A 1 40 ? -17.949 3.948 -2.922 1.00 0.00 40 PRO A O 3
ATOM 3879 N N . TYR A 1 41 ? -17.712 5.190 -1.115 1.00 0.00 41 TYR A N 3
ATOM 3880 C CA . TYR A 1 41 ? -19.069 4.828 -0.611 1.00 0.00 41 TYR A CA 3
ATOM 3881 C C . TYR A 1 41 ? -19.903 6.096 -0.436 1.00 0.00 41 TYR A C 3
ATOM 3882 O O . TYR A 1 41 ? -19.515 7.170 -0.861 1.00 0.00 41 TYR A O 3
ATOM 3900 N N . LEU A 1 42 ? -21.047 5.980 0.178 1.00 0.00 42 LEU A N 3
ATOM 3901 C CA . LEU A 1 42 ? -21.917 7.176 0.373 1.00 0.00 42 LEU A CA 3
ATOM 3902 C C . LEU A 1 42 ? -22.392 7.283 1.827 1.00 0.00 42 LEU A C 3
ATOM 3903 O O . LEU A 1 42 ? -22.677 6.294 2.477 1.00 0.00 42 LEU A O 3
ATOM 3919 N N . LYS A 1 43 ? -22.487 8.487 2.328 1.00 0.00 43 LYS A N 3
ATOM 3920 C CA . LYS A 1 43 ? -22.954 8.704 3.728 1.00 0.00 43 LYS A CA 3
ATOM 3921 C C . LYS A 1 43 ? -24.263 9.499 3.710 1.00 0.00 43 LYS A C 3
ATOM 3922 O O . LYS A 1 43 ? -24.741 9.884 2.659 1.00 0.00 43 LYS A O 3
ATOM 3941 N N . ARG A 1 44 ? -24.843 9.740 4.866 1.00 0.00 44 ARG A N 3
ATOM 3942 C CA . ARG A 1 44 ? -26.133 10.507 4.946 1.00 0.00 44 ARG A CA 3
ATOM 3943 C C . ARG A 1 44 ? -26.152 11.677 3.951 1.00 0.00 44 ARG A C 3
ATOM 3944 O O . ARG A 1 44 ? -27.147 11.929 3.298 1.00 0.00 44 ARG A O 3
ATOM 3965 N N . PHE A 1 45 ? -25.058 12.384 3.827 1.00 0.00 45 PHE A N 3
ATOM 3966 C CA . PHE A 1 45 ? -25.003 13.530 2.870 1.00 0.00 45 PHE A CA 3
ATOM 3967 C C . PHE A 1 45 ? -23.553 13.813 2.442 1.00 0.00 45 PHE A C 3
ATOM 3968 O O . PHE A 1 45 ? -23.161 14.953 2.279 1.00 0.00 45 PHE A O 3
ATOM 3985 N N . GLN A 1 46 ? -22.753 12.785 2.257 1.00 0.00 46 GLN A N 3
ATOM 3986 C CA . GLN A 1 46 ? -21.331 13.011 1.842 1.00 0.00 46 GLN A CA 3
ATOM 3987 C C . GLN A 1 46 ? -20.731 11.741 1.221 1.00 0.00 46 GLN A C 3
ATOM 3988 O O . GLN A 1 46 ? -20.985 10.641 1.671 1.00 0.00 46 GLN A O 3
ATOM 4002 N N . VAL A 1 47 ? -19.924 11.891 0.200 1.00 0.00 47 VAL A N 3
ATOM 4003 C CA . VAL A 1 47 ? -19.293 10.699 -0.447 1.00 0.00 47 VAL A CA 3
ATOM 4004 C C . VAL A 1 47 ? -17.877 10.506 0.108 1.00 0.00 47 VAL A C 3
ATOM 4005 O O . VAL A 1 47 ? -17.063 11.412 0.080 1.00 0.00 47 VAL A O 3
ATOM 4018 N N . TYR A 1 48 ? -17.581 9.338 0.622 1.00 0.00 48 TYR A N 3
ATOM 4019 C CA . TYR A 1 48 ? -16.222 9.089 1.193 1.00 0.00 48 TYR A CA 3
ATOM 4020 C C . TYR A 1 48 ? -15.427 8.126 0.304 1.00 0.00 48 TYR A C 3
ATOM 4021 O O . TYR A 1 48 ? -15.988 7.370 -0.467 1.00 0.00 48 TYR A O 3
ATOM 4039 N N . TYR A 1 49 ? -14.123 8.146 0.413 1.00 0.00 49 TYR A N 3
ATOM 4040 C CA . TYR A 1 49 ? -13.282 7.229 -0.415 1.00 0.00 49 TYR A CA 3
ATOM 4041 C C . TYR A 1 49 ? -12.557 6.229 0.488 1.00 0.00 49 TYR A C 3
ATOM 4042 O O . TYR A 1 49 ? -11.981 6.594 1.495 1.00 0.00 49 TYR A O 3
ATOM 4060 N N . LYS A 1 50 ? -12.587 4.968 0.136 1.00 0.00 50 LYS A N 3
ATOM 4061 C CA . LYS A 1 50 ? -11.908 3.937 0.974 1.00 0.00 50 LYS A CA 3
ATOM 4062 C C . LYS A 1 50 ? -11.258 2.872 0.086 1.00 0.00 50 LYS A C 3
ATOM 4063 O O . LYS A 1 50 ? -11.739 2.573 -0.991 1.00 0.00 50 LYS A O 3
ATOM 4082 N N . GLY A 1 51 ? -10.168 2.304 0.531 1.00 0.00 51 GLY A N 3
ATOM 4083 C CA . GLY A 1 51 ? -9.481 1.262 -0.284 1.00 0.00 51 GLY A CA 3
ATOM 4084 C C . GLY A 1 51 ? -8.903 0.177 0.629 1.00 0.00 51 GLY A C 3
ATOM 4085 O O . GLY A 1 51 ? -8.594 0.415 1.783 1.00 0.00 51 GLY A O 3
ATOM 4089 N N . ARG A 1 52 ? -8.756 -1.015 0.108 1.00 0.00 52 ARG A N 3
ATOM 4090 C CA . ARG A 1 52 ? -8.201 -2.136 0.922 1.00 0.00 52 ARG A CA 3
ATOM 4091 C C . ARG A 1 52 ? -7.351 -3.060 0.038 1.00 0.00 52 ARG A C 3
ATOM 4092 O O . ARG A 1 52 ? -7.597 -3.195 -1.147 1.00 0.00 52 ARG A O 3
ATOM 4113 N N . MET A 1 53 ? -6.357 -3.698 0.602 1.00 0.00 53 MET A N 3
ATOM 4114 C CA . MET A 1 53 ? -5.498 -4.612 -0.211 1.00 0.00 53 MET A CA 3
ATOM 4115 C C . MET A 1 53 ? -5.060 -5.833 0.613 1.00 0.00 53 MET A C 3
ATOM 4116 O O . MET A 1 53 ? -4.969 -5.783 1.827 1.00 0.00 53 MET A O 3
ATOM 4130 N N . TRP A 1 54 ? -4.788 -6.927 -0.055 1.00 0.00 54 TRP A N 3
ATOM 4131 C CA . TRP A 1 54 ? -4.348 -8.173 0.652 1.00 0.00 54 TRP A CA 3
ATOM 4132 C C . TRP A 1 54 ? -3.480 -9.034 -0.277 1.00 0.00 54 TRP A C 3
ATOM 4133 O O . TRP A 1 54 ? -3.682 -9.060 -1.477 1.00 0.00 54 TRP A O 3
ATOM 4154 N N . CYS A 1 55 ? -2.507 -9.730 0.265 1.00 0.00 55 CYS A N 3
ATOM 4155 C CA . CYS A 1 55 ? -1.618 -10.576 -0.592 1.00 0.00 55 CYS A CA 3
ATOM 4156 C C . CYS A 1 55 ? -1.763 -12.065 -0.239 1.00 0.00 55 CYS A C 3
ATOM 4157 O O . CYS A 1 55 ? -1.050 -12.570 0.607 1.00 0.00 55 CYS A O 3
ATOM 4164 N N . PRO A 1 56 ? -2.677 -12.723 -0.913 1.00 0.00 56 PRO A N 3
ATOM 4165 C CA . PRO A 1 56 ? -2.904 -14.168 -0.676 1.00 0.00 56 PRO A CA 3
ATOM 4166 C C . PRO A 1 56 ? -1.832 -15.001 -1.398 1.00 0.00 56 PRO A C 3
ATOM 4167 O O . PRO A 1 56 ? -2.046 -15.505 -2.486 1.00 0.00 56 PRO A O 3
ATOM 4178 N N . GLY A 1 57 ? -0.677 -15.140 -0.795 1.00 0.00 57 GLY A N 3
ATOM 4179 C CA . GLY A 1 57 ? 0.422 -15.927 -1.430 1.00 0.00 57 GLY A CA 3
ATOM 4180 C C . GLY A 1 57 ? 1.772 -15.476 -0.857 1.00 0.00 57 GLY A C 3
ATOM 4181 O O . GLY A 1 57 ? 2.599 -16.287 -0.487 1.00 0.00 57 GLY A O 3
ATOM 4185 N N . TRP A 1 58 ? 1.992 -14.186 -0.780 1.00 0.00 58 TRP A N 3
ATOM 4186 C CA . TRP A 1 58 ? 3.281 -13.667 -0.226 1.00 0.00 58 TRP A CA 3
ATOM 4187 C C . TRP A 1 58 ? 3.339 -13.919 1.284 1.00 0.00 58 TRP A C 3
ATOM 4188 O O . TRP A 1 58 ? 4.281 -14.497 1.791 1.00 0.00 58 TRP A O 3
ATOM 4209 N N . THR A 1 59 ? 2.335 -13.482 1.998 1.00 0.00 59 THR A N 3
ATOM 4210 C CA . THR A 1 59 ? 2.312 -13.678 3.474 1.00 0.00 59 THR A CA 3
ATOM 4211 C C . THR A 1 59 ? 0.868 -13.575 3.993 1.00 0.00 59 THR A C 3
ATOM 4212 O O . THR A 1 59 ? -0.080 -13.707 3.242 1.00 0.00 59 THR A O 3
ATOM 4223 N N . ALA A 1 60 ? 0.698 -13.337 5.268 1.00 0.00 60 ALA A N 3
ATOM 4224 C CA . ALA A 1 60 ? -0.676 -13.222 5.844 1.00 0.00 60 ALA A CA 3
ATOM 4225 C C . ALA A 1 60 ? -0.882 -11.818 6.430 1.00 0.00 60 ALA A C 3
ATOM 4226 O O . ALA A 1 60 ? -1.375 -11.658 7.532 1.00 0.00 60 ALA A O 3
ATOM 4233 N N . ILE A 1 61 ? -0.507 -10.801 5.693 1.00 0.00 61 ILE A N 3
ATOM 4234 C CA . ILE A 1 61 ? -0.675 -9.401 6.186 1.00 0.00 61 ILE A CA 3
ATOM 4235 C C . ILE A 1 61 ? -1.532 -8.600 5.199 1.00 0.00 61 ILE A C 3
ATOM 4236 O O . ILE A 1 61 ? -1.453 -8.791 3.999 1.00 0.00 61 ILE A O 3
ATOM 4252 N N . ARG A 1 62 ? -2.347 -7.701 5.693 1.00 0.00 62 ARG A N 3
ATOM 4253 C CA . ARG A 1 62 ? -3.204 -6.885 4.783 1.00 0.00 62 ARG A CA 3
ATOM 4254 C C . ARG A 1 62 ? -3.110 -5.400 5.131 1.00 0.00 62 ARG A C 3
ATOM 4255 O O . ARG A 1 62 ? -2.541 -5.019 6.138 1.00 0.00 62 ARG A O 3
ATOM 4276 N N . GLY A 1 63 ? -3.667 -4.563 4.299 1.00 0.00 63 GLY A N 3
ATOM 4277 C CA . GLY A 1 63 ? -3.616 -3.095 4.562 1.00 0.00 63 GLY A CA 3
ATOM 4278 C C . GLY A 1 63 ? -4.909 -2.428 4.084 1.00 0.00 63 GLY A C 3
ATOM 4279 O O . GLY A 1 63 ? -5.605 -2.938 3.225 1.00 0.00 63 GLY A O 3
ATOM 4283 N N . GLU A 1 64 ? -5.232 -1.288 4.638 1.00 0.00 64 GLU A N 3
ATOM 4284 C CA . GLU A 1 64 ? -6.475 -0.567 4.227 1.00 0.00 64 GLU A CA 3
ATOM 4285 C C . GLU A 1 64 ? -6.413 0.885 4.690 1.00 0.00 64 GLU A C 3
ATOM 4286 O O . GLU A 1 64 ? -5.737 1.213 5.648 1.00 0.00 64 GLU A O 3
ATOM 4298 N N . ALA A 1 65 ? -7.119 1.750 4.015 1.00 0.00 65 ALA A N 3
ATOM 4299 C CA . ALA A 1 65 ? -7.117 3.194 4.407 1.00 0.00 65 ALA A CA 3
ATOM 4300 C C . ALA A 1 65 ? -8.217 3.966 3.669 1.00 0.00 65 ALA A C 3
ATOM 4301 O O . ALA A 1 65 ? -8.646 3.584 2.597 1.00 0.00 65 ALA A O 3
ATOM 4308 N N . SER A 1 66 ? -8.668 5.058 4.241 1.00 0.00 66 SER A N 3
ATOM 4309 C CA . SER A 1 66 ? -9.738 5.875 3.584 1.00 0.00 66 SER A CA 3
ATOM 4310 C C . SER A 1 66 ? -9.410 7.371 3.691 1.00 0.00 66 SER A C 3
ATOM 4311 O O . SER A 1 66 ? -8.731 7.802 4.606 1.00 0.00 66 SER A O 3
ATOM 4319 N N . THR A 1 67 ? -9.897 8.162 2.765 1.00 0.00 67 THR A N 3
ATOM 4320 C CA . THR A 1 67 ? -9.629 9.638 2.802 1.00 0.00 67 THR A CA 3
ATOM 4321 C C . THR A 1 67 ? -10.403 10.353 1.685 1.00 0.00 67 THR A C 3
ATOM 4322 O O . THR A 1 67 ? -10.798 9.748 0.708 1.00 0.00 67 THR A O 3
ATOM 4333 N N . ARG A 1 68 ? -10.614 11.640 1.830 1.00 0.00 68 ARG A N 3
ATOM 4334 C CA . ARG A 1 68 ? -11.361 12.420 0.788 1.00 0.00 68 ARG A CA 3
ATOM 4335 C C . ARG A 1 68 ? -10.686 12.304 -0.588 1.00 0.00 68 ARG A C 3
ATOM 4336 O O . ARG A 1 68 ? -11.351 12.267 -1.607 1.00 0.00 68 ARG A O 3
ATOM 4357 N N . SER A 1 69 ? -9.376 12.263 -0.627 1.00 0.00 69 SER A N 3
ATOM 4358 C CA . SER A 1 69 ? -8.658 12.165 -1.940 1.00 0.00 69 SER A CA 3
ATOM 4359 C C . SER A 1 69 ? -8.954 10.826 -2.627 1.00 0.00 69 SER A C 3
ATOM 4360 O O . SER A 1 69 ? -9.061 9.794 -1.988 1.00 0.00 69 SER A O 3
ATOM 4368 N N . GLN A 1 70 ? -9.076 10.842 -3.933 1.00 0.00 70 GLN A N 3
ATOM 4369 C CA . GLN A 1 70 ? -9.356 9.580 -4.687 1.00 0.00 70 GLN A CA 3
ATOM 4370 C C . GLN A 1 70 ? -8.071 8.754 -4.822 1.00 0.00 70 GLN A C 3
ATOM 4371 O O . GLN A 1 70 ? -8.053 7.569 -4.541 1.00 0.00 70 GLN A O 3
ATOM 4385 N N . SER A 1 71 ? -6.997 9.373 -5.245 1.00 0.00 71 SER A N 3
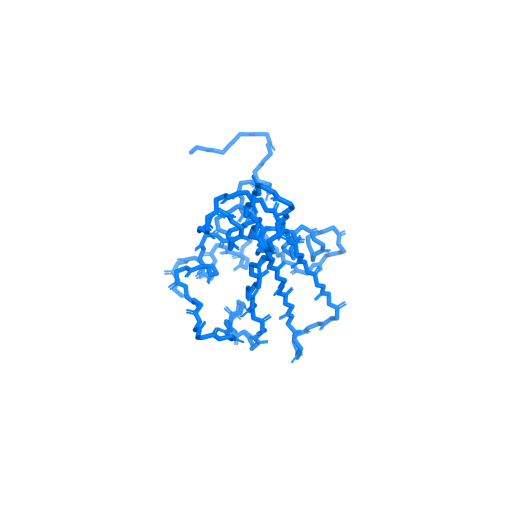ATOM 4386 C CA . SER A 1 71 ? -5.707 8.633 -5.389 1.00 0.00 71 SER A CA 3
ATOM 4387 C C . SER A 1 71 ? -5.004 8.548 -4.029 1.00 0.00 71 SER A C 3
ATOM 4388 O O . SER A 1 71 ? -4.279 7.610 -3.754 1.00 0.00 71 SER A O 3
ATOM 4396 N N . GLY A 1 72 ? -5.223 9.523 -3.175 1.00 0.00 72 GLY A N 3
ATOM 4397 C CA . GLY A 1 72 ? -4.583 9.514 -1.826 1.00 0.00 72 GLY A CA 3
ATOM 4398 C C . GLY A 1 72 ? -5.016 8.264 -1.054 1.00 0.00 72 GLY A C 3
ATOM 4399 O O . GLY A 1 72 ? -4.225 7.662 -0.356 1.00 0.00 72 GLY A O 3
ATOM 4403 N N . VAL A 1 73 ? -6.264 7.864 -1.178 1.00 0.00 73 VAL A N 3
ATOM 4404 C CA . VAL A 1 73 ? -6.739 6.642 -0.452 1.00 0.00 73 VAL A CA 3
ATOM 4405 C C . VAL A 1 73 ? -5.937 5.410 -0.900 1.00 0.00 73 VAL A C 3
ATOM 4406 O O . VAL A 1 73 ? -5.632 4.540 -0.105 1.00 0.00 73 VAL A O 3
ATOM 4419 N N . ALA A 1 74 ? -5.588 5.339 -2.163 1.00 0.00 74 ALA A N 3
ATOM 4420 C CA . ALA A 1 74 ? -4.797 4.174 -2.664 1.00 0.00 74 ALA A CA 3
ATOM 4421 C C . ALA A 1 74 ? -3.376 4.231 -2.096 1.00 0.00 74 ALA A C 3
ATOM 4422 O O . ALA A 1 74 ? -2.802 3.222 -1.734 1.00 0.00 74 ALA A O 3
ATOM 4429 N N . GLY A 1 75 ? -2.811 5.409 -2.000 1.00 0.00 75 GLY A N 3
ATOM 4430 C CA . GLY A 1 75 ? -1.436 5.544 -1.440 1.00 0.00 75 GLY A CA 3
ATOM 4431 C C . GLY A 1 75 ? -1.458 5.194 0.052 1.00 0.00 75 GLY A C 3
ATOM 4432 O O . GLY A 1 75 ? -0.501 4.664 0.584 1.00 0.00 75 GLY A O 3
ATOM 4436 N N . LYS A 1 76 ? -2.546 5.481 0.728 1.00 0.00 76 LYS A N 3
ATOM 4437 C CA . LYS A 1 76 ? -2.637 5.159 2.181 1.00 0.00 76 LYS A CA 3
ATOM 4438 C C . LYS A 1 76 ? -2.791 3.645 2.376 1.00 0.00 76 LYS A C 3
ATOM 4439 O O . LYS A 1 76 ? -2.201 3.066 3.264 1.00 0.00 76 LYS A O 3
ATOM 4458 N N . THR A 1 77 ? -3.571 2.996 1.544 1.00 0.00 77 THR A N 3
ATOM 4459 C CA . THR A 1 77 ? -3.745 1.520 1.681 1.00 0.00 77 THR A CA 3
ATOM 4460 C C . THR A 1 77 ? -2.419 0.813 1.371 1.00 0.00 77 THR A C 3
ATOM 4461 O O . THR A 1 77 ? -2.058 -0.155 2.011 1.00 0.00 77 THR A O 3
ATOM 4472 N N . ALA A 1 78 ? -1.692 1.302 0.397 1.00 0.00 78 ALA A N 3
ATOM 4473 C CA . ALA A 1 78 ? -0.386 0.676 0.041 1.00 0.00 78 ALA A CA 3
ATOM 4474 C C . ALA A 1 78 ? 0.678 1.036 1.082 1.00 0.00 78 ALA A C 3
ATOM 4475 O O . ALA A 1 78 ? 1.507 0.219 1.435 1.00 0.00 78 ALA A O 3
ATOM 4482 N N . LYS A 1 79 ? 0.655 2.246 1.586 1.00 0.00 79 LYS A N 3
ATOM 4483 C CA . LYS A 1 79 ? 1.662 2.646 2.614 1.00 0.00 79 LYS A CA 3
ATOM 4484 C C . LYS A 1 79 ? 1.371 1.923 3.930 1.00 0.00 79 LYS A C 3
ATOM 4485 O O . LYS A 1 79 ? 2.274 1.486 4.618 1.00 0.00 79 LYS A O 3
ATOM 4504 N N . ASP A 1 80 ? 0.114 1.785 4.275 1.00 0.00 80 ASP A N 3
ATOM 4505 C CA . ASP A 1 80 ? -0.244 1.080 5.542 1.00 0.00 80 ASP A CA 3
ATOM 4506 C C . ASP A 1 80 ? 0.154 -0.398 5.442 1.00 0.00 80 ASP A C 3
ATOM 4507 O O . ASP A 1 80 ? 0.601 -0.991 6.405 1.00 0.00 80 ASP A O 3
ATOM 4516 N N . PHE A 1 81 ? 0.019 -0.991 4.276 1.00 0.00 81 PHE A N 3
ATOM 4517 C CA . PHE A 1 81 ? 0.419 -2.421 4.110 1.00 0.00 81 PHE A CA 3
ATOM 4518 C C . PHE A 1 81 ? 1.945 -2.535 4.214 1.00 0.00 81 PHE A C 3
ATOM 4519 O O . PHE A 1 81 ? 2.470 -3.453 4.817 1.00 0.00 81 PHE A O 3
ATOM 4536 N N . VAL A 1 82 ? 2.656 -1.598 3.638 1.00 0.00 82 VAL A N 3
ATOM 4537 C CA . VAL A 1 82 ? 4.146 -1.631 3.705 1.00 0.00 82 VAL A CA 3
ATOM 4538 C C . VAL A 1 82 ? 4.609 -1.436 5.152 1.00 0.00 82 VAL A C 3
ATOM 4539 O O . VAL A 1 82 ? 5.546 -2.070 5.597 1.00 0.00 82 VAL A O 3
ATOM 4552 N N . ARG A 1 83 ? 3.952 -0.573 5.891 1.00 0.00 83 ARG A N 3
ATOM 4553 C CA . ARG A 1 83 ? 4.349 -0.348 7.314 1.00 0.00 83 ARG A CA 3
ATOM 4554 C C . ARG A 1 83 ? 4.122 -1.627 8.129 1.00 0.00 83 ARG A C 3
ATOM 4555 O O . ARG A 1 83 ? 4.933 -1.993 8.959 1.00 0.00 83 ARG A O 3
ATOM 4576 N N . LYS A 1 84 ? 3.034 -2.319 7.884 1.00 0.00 84 LYS A N 3
ATOM 4577 C CA . LYS A 1 84 ? 2.769 -3.584 8.635 1.00 0.00 84 LYS A CA 3
ATOM 4578 C C . LYS A 1 84 ? 3.799 -4.646 8.234 1.00 0.00 84 LYS A C 3
ATOM 4579 O O . LYS A 1 84 ? 4.288 -5.390 9.064 1.00 0.00 84 LYS A O 3
ATOM 4598 N N . ALA A 1 85 ? 4.143 -4.706 6.970 1.00 0.00 85 ALA A N 3
ATOM 4599 C CA . ALA A 1 85 ? 5.158 -5.703 6.513 1.00 0.00 85 ALA A CA 3
ATOM 4600 C C . ALA A 1 85 ? 6.543 -5.304 7.033 1.00 0.00 85 ALA A C 3
ATOM 4601 O O . ALA A 1 85 ? 7.348 -6.147 7.382 1.00 0.00 85 ALA A O 3
ATOM 4608 N N . PHE A 1 86 ? 6.818 -4.020 7.098 1.00 0.00 86 PHE A N 3
ATOM 4609 C CA . PHE A 1 86 ? 8.142 -3.556 7.613 1.00 0.00 86 PHE A CA 3
ATOM 4610 C C . PHE A 1 86 ? 8.285 -3.939 9.091 1.00 0.00 86 PHE A C 3
ATOM 4611 O O . PHE A 1 86 ? 9.338 -4.360 9.528 1.00 0.00 86 PHE A O 3
ATOM 4628 N N . GLN A 1 87 ? 7.228 -3.798 9.860 1.00 0.00 87 GLN A N 3
ATOM 4629 C CA . GLN A 1 87 ? 7.296 -4.159 11.311 1.00 0.00 87 GLN A CA 3
ATOM 4630 C C . GLN A 1 87 ? 7.448 -5.681 11.480 1.00 0.00 87 GLN A C 3
ATOM 4631 O O . GLN A 1 87 ? 8.129 -6.146 12.374 1.00 0.00 87 GLN A O 3
ATOM 4645 N N . LYS A 1 88 ? 6.820 -6.456 10.628 1.00 0.00 88 LYS A N 3
ATOM 4646 C CA . LYS A 1 88 ? 6.932 -7.944 10.743 1.00 0.00 88 LYS A CA 3
ATOM 4647 C C . LYS A 1 88 ? 8.309 -8.411 10.254 1.00 0.00 88 LYS A C 3
ATOM 4648 O O . LYS A 1 88 ? 9.016 -9.119 10.947 1.00 0.00 88 LYS A O 3
ATOM 4667 N N . GLY A 1 89 ? 8.693 -8.015 9.066 1.00 0.00 89 GLY A N 3
ATOM 4668 C CA . GLY A 1 89 ? 10.017 -8.424 8.523 1.00 0.00 89 GLY A CA 3
ATOM 4669 C C . GLY A 1 89 ? 9.844 -8.989 7.111 1.00 0.00 89 GLY A C 3
ATOM 4670 O O . GLY A 1 89 ? 10.296 -10.078 6.814 1.00 0.00 89 GLY A O 3
ATOM 4674 N N . LEU A 1 90 ? 9.195 -8.258 6.238 1.00 0.00 90 LEU A N 3
ATOM 4675 C CA . LEU A 1 90 ? 8.994 -8.754 4.845 1.00 0.00 90 LEU A CA 3
ATOM 4676 C C . LEU A 1 90 ? 9.571 -7.754 3.836 1.00 0.00 90 LEU A C 3
ATOM 4677 O O . LEU A 1 90 ? 10.325 -8.121 2.955 1.00 0.00 90 LEU A O 3
ATOM 4693 N N . ILE A 1 91 ? 9.229 -6.495 3.960 1.00 0.00 91 ILE A N 3
ATOM 4694 C CA . ILE A 1 91 ? 9.768 -5.480 3.010 1.00 0.00 91 ILE A CA 3
ATOM 4695 C C . ILE A 1 91 ? 11.126 -4.980 3.512 1.00 0.00 91 ILE A C 3
ATOM 4696 O O . ILE A 1 91 ? 11.227 -3.933 4.123 1.00 0.00 91 ILE A O 3
ATOM 4712 N N . SER A 1 92 ? 12.174 -5.722 3.259 1.00 0.00 92 SER A N 3
ATOM 4713 C CA . SER A 1 92 ? 13.525 -5.289 3.718 1.00 0.00 92 SER A CA 3
ATOM 4714 C C . SER A 1 92 ? 13.912 -3.998 2.994 1.00 0.00 92 SER A C 3
ATOM 4715 O O . SER A 1 92 ? 13.447 -3.729 1.902 1.00 0.00 92 SER A O 3
ATOM 4723 N N . GLN A 1 93 ? 14.752 -3.200 3.593 1.00 0.00 93 GLN A N 3
ATOM 4724 C CA . GLN A 1 93 ? 15.164 -1.918 2.940 1.00 0.00 93 GLN A CA 3
ATOM 4725 C C . GLN A 1 93 ? 15.761 -2.195 1.554 1.00 0.00 93 GLN A C 3
ATOM 4726 O O . GLN A 1 93 ? 15.399 -1.560 0.582 1.00 0.00 93 GLN A O 3
ATOM 4740 N N . GLN A 1 94 ? 16.663 -3.141 1.456 1.00 0.00 94 GLN A N 3
ATOM 4741 C CA . GLN A 1 94 ? 17.277 -3.465 0.130 1.00 0.00 94 GLN A CA 3
ATOM 4742 C C . GLN A 1 94 ? 16.245 -4.125 -0.792 1.00 0.00 94 GLN A C 3
ATOM 4743 O O . GLN A 1 94 ? 16.181 -3.830 -1.970 1.00 0.00 94 GLN A O 3
ATOM 4757 N N . GLU A 1 95 ? 15.437 -5.013 -0.263 1.00 0.00 95 GLU A N 3
ATOM 4758 C CA . GLU A 1 95 ? 14.405 -5.692 -1.105 1.00 0.00 95 GLU A CA 3
ATOM 4759 C C . GLU A 1 95 ? 13.405 -4.664 -1.643 1.00 0.00 95 GLU A C 3
ATOM 4760 O O . GLU A 1 95 ? 13.000 -4.726 -2.790 1.00 0.00 95 GLU A O 3
ATOM 4772 N N . ALA A 1 96 ? 13.015 -3.714 -0.827 1.00 0.00 96 ALA A N 3
ATOM 4773 C CA . ALA A 1 96 ? 12.051 -2.671 -1.291 1.00 0.00 96 ALA A CA 3
ATOM 4774 C C . ALA A 1 96 ? 12.637 -1.916 -2.488 1.00 0.00 96 ALA A C 3
ATOM 4775 O O . ALA A 1 96 ? 11.957 -1.672 -3.467 1.00 0.00 96 ALA A O 3
ATOM 4782 N N . ASN A 1 97 ? 13.901 -1.566 -2.425 1.00 0.00 97 ASN A N 3
ATOM 4783 C CA . ASN A 1 97 ? 14.537 -0.847 -3.570 1.00 0.00 97 ASN A CA 3
ATOM 4784 C C . ASN A 1 97 ? 14.579 -1.770 -4.792 1.00 0.00 97 ASN A C 3
ATOM 4785 O O . ASN A 1 97 ? 14.353 -1.341 -5.907 1.00 0.00 97 ASN A O 3
ATOM 4796 N N . GLN A 1 98 ? 14.855 -3.034 -4.583 1.00 0.00 98 GLN A N 3
ATOM 4797 C CA . GLN A 1 98 ? 14.898 -3.995 -5.727 1.00 0.00 98 GLN A CA 3
ATOM 4798 C C . GLN A 1 98 ? 13.532 -4.037 -6.419 1.00 0.00 98 GLN A C 3
ATOM 4799 O O . GLN A 1 98 ? 13.443 -4.034 -7.632 1.00 0.00 98 GLN A O 3
ATOM 4813 N N . TRP A 1 99 ? 12.466 -4.054 -5.653 1.00 0.00 99 TRP A N 3
ATOM 4814 C CA . TRP A 1 99 ? 11.107 -4.071 -6.268 1.00 0.00 99 TRP A CA 3
ATOM 4815 C C . TRP A 1 99 ? 10.852 -2.739 -6.977 1.00 0.00 99 TRP A C 3
ATOM 4816 O O . TRP A 1 99 ? 10.282 -2.696 -8.051 1.00 0.00 99 TRP A O 3
ATOM 4837 N N . LEU A 1 100 ? 11.283 -1.654 -6.382 1.00 0.00 100 LEU A N 3
ATOM 4838 C CA . LEU A 1 100 ? 11.085 -0.313 -7.022 1.00 0.00 100 LEU A CA 3
ATOM 4839 C C . LEU A 1 100 ? 11.757 -0.291 -8.402 1.00 0.00 100 LEU A C 3
ATOM 4840 O O . LEU A 1 100 ? 11.253 0.310 -9.333 1.00 0.00 100 LEU A O 3
ATOM 4856 N N . SER A 1 101 ? 12.885 -0.952 -8.538 1.00 0.00 101 SER A N 3
ATOM 4857 C CA . SER A 1 101 ? 13.589 -0.984 -9.858 1.00 0.00 101 SER A CA 3
ATOM 4858 C C . SER A 1 101 ? 12.708 -1.664 -10.918 1.00 0.00 101 SER A C 3
ATOM 4859 O O . SER A 1 101 ? 12.679 -1.250 -12.063 1.00 0.00 101 SER A O 3
ATOM 4867 N N . SER A 1 102 ? 11.994 -2.702 -10.548 1.00 0.00 102 SER A N 3
ATOM 4868 C CA . SER A 1 102 ? 11.118 -3.403 -11.535 1.00 0.00 102 SER A CA 3
ATOM 4869 C C . SER A 1 102 ? 9.711 -2.783 -11.535 1.00 0.00 102 SER A C 3
ATOM 4870 O O . SER A 1 102 ? 9.463 -1.935 -12.376 1.00 0.00 102 SER A O 3
ATOM 4879 N N . GLU A 1 1 ? 11.529 15.288 17.588 1.00 0.00 1 GLU A N 4
ATOM 4880 C CA . GLU A 1 1 ? 11.054 13.897 17.321 1.00 0.00 1 GLU A CA 4
ATOM 4881 C C . GLU A 1 1 ? 11.425 13.471 15.892 1.00 0.00 1 GLU A C 4
ATOM 4882 O O . GLU A 1 1 ? 12.181 12.539 15.696 1.00 0.00 1 GLU A O 4
ATOM 4896 N N . ALA A 1 2 ? 10.902 14.147 14.897 1.00 0.00 2 ALA A N 4
ATOM 4897 C CA . ALA A 1 2 ? 11.225 13.780 13.483 1.00 0.00 2 ALA A CA 4
ATOM 4898 C C . ALA A 1 2 ? 12.649 14.227 13.129 1.00 0.00 2 ALA A C 4
ATOM 4899 O O . ALA A 1 2 ? 12.969 15.401 13.172 1.00 0.00 2 ALA A O 4
ATOM 4906 N N . TYR A 1 3 ? 13.507 13.297 12.783 1.00 0.00 3 TYR A N 4
ATOM 4907 C CA . TYR A 1 3 ? 14.914 13.658 12.426 1.00 0.00 3 TYR A CA 4
ATOM 4908 C C . TYR A 1 3 ? 15.558 12.544 11.587 1.00 0.00 3 TYR A C 4
ATOM 4909 O O . TYR A 1 3 ? 16.073 12.789 10.513 1.00 0.00 3 TYR A O 4
ATOM 4927 N N . VAL A 1 4 ? 15.535 11.326 12.073 1.00 0.00 4 VAL A N 4
ATOM 4928 C CA . VAL A 1 4 ? 16.146 10.192 11.308 1.00 0.00 4 VAL A CA 4
ATOM 4929 C C . VAL A 1 4 ? 15.244 9.791 10.129 1.00 0.00 4 VAL A C 4
ATOM 4930 O O . VAL A 1 4 ? 14.031 9.800 10.232 1.00 0.00 4 VAL A O 4
ATOM 4943 N N . GLN A 1 5 ? 15.833 9.442 9.012 1.00 0.00 5 GLN A N 4
ATOM 4944 C CA . GLN A 1 5 ? 15.020 9.041 7.821 1.00 0.00 5 GLN A CA 4
ATOM 4945 C C . GLN A 1 5 ? 15.634 7.807 7.145 1.00 0.00 5 GLN A C 4
ATOM 4946 O O . GLN A 1 5 ? 16.839 7.628 7.133 1.00 0.00 5 GLN A O 4
ATOM 4960 N N . GLY A 1 6 ? 14.814 6.954 6.578 1.00 0.00 6 GLY A N 4
ATOM 4961 C CA . GLY A 1 6 ? 15.350 5.735 5.899 1.00 0.00 6 GLY A CA 4
ATOM 4962 C C . GLY A 1 6 ? 14.236 4.701 5.717 1.00 0.00 6 GLY A C 4
ATOM 4963 O O . GLY A 1 6 ? 13.757 4.484 4.620 1.00 0.00 6 GLY A O 4
ATOM 4967 N N . TRP A 1 7 ? 13.824 4.061 6.786 1.00 0.00 7 TRP A N 4
ATOM 4968 C CA . TRP A 1 7 ? 12.740 3.028 6.687 1.00 0.00 7 TRP A CA 4
ATOM 4969 C C . TRP A 1 7 ? 11.453 3.649 6.134 1.00 0.00 7 TRP A C 4
ATOM 4970 O O . TRP A 1 7 ? 10.827 3.100 5.248 1.00 0.00 7 TRP A O 4
ATOM 4991 N N . GLU A 1 8 ? 11.059 4.791 6.645 1.00 0.00 8 GLU A N 4
ATOM 4992 C CA . GLU A 1 8 ? 9.815 5.447 6.138 1.00 0.00 8 GLU A CA 4
ATOM 4993 C C . GLU A 1 8 ? 9.975 5.772 4.650 1.00 0.00 8 GLU A C 4
ATOM 4994 O O . GLU A 1 8 ? 9.075 5.559 3.859 1.00 0.00 8 GLU A O 4
ATOM 5006 N N . ALA A 1 9 ? 11.122 6.278 4.267 1.00 0.00 9 ALA A N 4
ATOM 5007 C CA . ALA A 1 9 ? 11.358 6.614 2.831 1.00 0.00 9 ALA A CA 4
ATOM 5008 C C . ALA A 1 9 ? 11.223 5.358 1.964 1.00 0.00 9 ALA A C 4
ATOM 5009 O O . ALA A 1 9 ? 10.660 5.400 0.886 1.00 0.00 9 ALA A O 4
ATOM 5016 N N . VAL A 1 10 ? 11.723 4.238 2.433 1.00 0.00 10 VAL A N 4
ATOM 5017 C CA . VAL A 1 10 ? 11.609 2.976 1.641 1.00 0.00 10 VAL A CA 4
ATOM 5018 C C . VAL A 1 10 ? 10.135 2.568 1.537 1.00 0.00 10 VAL A C 4
ATOM 5019 O O . VAL A 1 10 ? 9.679 2.125 0.500 1.00 0.00 10 VAL A O 4
ATOM 5032 N N . ALA A 1 11 ? 9.385 2.728 2.602 1.00 0.00 11 ALA A N 4
ATOM 5033 C CA . ALA A 1 11 ? 7.936 2.366 2.566 1.00 0.00 11 ALA A CA 4
ATOM 5034 C C . ALA A 1 11 ? 7.195 3.275 1.577 1.00 0.00 11 ALA A C 4
ATOM 5035 O O . ALA A 1 11 ? 6.331 2.829 0.844 1.00 0.00 11 ALA A O 4
ATOM 5042 N N . ALA A 1 12 ? 7.541 4.541 1.542 1.00 0.00 12 ALA A N 4
ATOM 5043 C CA . ALA A 1 12 ? 6.873 5.477 0.591 1.00 0.00 12 ALA A CA 4
ATOM 5044 C C . ALA A 1 12 ? 7.235 5.097 -0.850 1.00 0.00 12 ALA A C 4
ATOM 5045 O O . ALA A 1 12 ? 6.404 5.143 -1.737 1.00 0.00 12 ALA A O 4
ATOM 5052 N N . ALA A 1 13 ? 8.466 4.705 -1.081 1.00 0.00 13 ALA A N 4
ATOM 5053 C CA . ALA A 1 13 ? 8.881 4.301 -2.457 1.00 0.00 13 ALA A CA 4
ATOM 5054 C C . ALA A 1 13 ? 8.116 3.044 -2.881 1.00 0.00 13 ALA A C 4
ATOM 5055 O O . ALA A 1 13 ? 7.665 2.935 -4.006 1.00 0.00 13 ALA A O 4
ATOM 5062 N N . VAL A 1 14 ? 7.948 2.101 -1.981 1.00 0.00 14 VAL A N 4
ATOM 5063 C CA . VAL A 1 14 ? 7.191 0.860 -2.330 1.00 0.00 14 VAL A CA 4
ATOM 5064 C C . VAL A 1 14 ? 5.746 1.237 -2.680 1.00 0.00 14 VAL A C 4
ATOM 5065 O O . VAL A 1 14 ? 5.177 0.734 -3.632 1.00 0.00 14 VAL A O 4
ATOM 5078 N N . ALA A 1 15 ? 5.158 2.139 -1.927 1.00 0.00 15 ALA A N 4
ATOM 5079 C CA . ALA A 1 15 ? 3.759 2.573 -2.222 1.00 0.00 15 ALA A CA 4
ATOM 5080 C C . ALA A 1 15 ? 3.706 3.235 -3.605 1.00 0.00 15 ALA A C 4
ATOM 5081 O O . ALA A 1 15 ? 2.776 3.034 -4.363 1.00 0.00 15 ALA A O 4
ATOM 5088 N N . SER A 1 16 ? 4.709 4.015 -3.939 1.00 0.00 16 SER A N 4
ATOM 5089 C CA . SER A 1 16 ? 4.736 4.677 -5.278 1.00 0.00 16 SER A CA 4
ATOM 5090 C C . SER A 1 16 ? 4.765 3.612 -6.379 1.00 0.00 16 SER A C 4
ATOM 5091 O O . SER A 1 16 ? 4.085 3.729 -7.383 1.00 0.00 16 SER A O 4
ATOM 5099 N N . LYS A 1 17 ? 5.534 2.564 -6.191 1.00 0.00 17 LYS A N 4
ATOM 5100 C CA . LYS A 1 17 ? 5.589 1.480 -7.216 1.00 0.00 17 LYS A CA 4
ATOM 5101 C C . LYS A 1 17 ? 4.236 0.752 -7.276 1.00 0.00 17 LYS A C 4
ATOM 5102 O O . LYS A 1 17 ? 3.824 0.282 -8.319 1.00 0.00 17 LYS A O 4
ATOM 5121 N N . ILE A 1 18 ? 3.534 0.674 -6.163 1.00 0.00 18 ILE A N 4
ATOM 5122 C CA . ILE A 1 18 ? 2.199 -0.001 -6.154 1.00 0.00 18 ILE A CA 4
ATOM 5123 C C . ILE A 1 18 ? 1.230 0.762 -7.066 1.00 0.00 18 ILE A C 4
ATOM 5124 O O . ILE A 1 18 ? 0.549 0.177 -7.883 1.00 0.00 18 ILE A O 4
ATOM 5140 N N . VAL A 1 19 ? 1.176 2.068 -6.938 1.00 0.00 19 VAL A N 4
ATOM 5141 C CA . VAL A 1 19 ? 0.257 2.873 -7.803 1.00 0.00 19 VAL A CA 4
ATOM 5142 C C . VAL A 1 19 ? 0.677 2.741 -9.275 1.00 0.00 19 VAL A C 4
ATOM 5143 O O . VAL A 1 19 ? -0.154 2.651 -10.158 1.00 0.00 19 VAL A O 4
ATOM 5156 N N . GLY A 1 20 ? 1.962 2.719 -9.538 1.00 0.00 20 GLY A N 4
ATOM 5157 C CA . GLY A 1 20 ? 2.445 2.583 -10.945 1.00 0.00 20 GLY A CA 4
ATOM 5158 C C . GLY A 1 20 ? 2.192 1.154 -11.456 1.00 0.00 20 GLY A C 4
ATOM 5159 O O . GLY A 1 20 ? 2.052 0.933 -12.644 1.00 0.00 20 GLY A O 4
ATOM 5163 N N . LEU A 1 21 ? 2.144 0.182 -10.571 1.00 0.00 21 LEU A N 4
ATOM 5164 C CA . LEU A 1 21 ? 1.914 -1.229 -11.010 1.00 0.00 21 LEU A CA 4
ATOM 5165 C C . LEU A 1 21 ? 0.562 -1.762 -10.505 1.00 0.00 21 LEU A C 4
ATOM 5166 O O . LEU A 1 21 ? 0.419 -2.942 -10.232 1.00 0.00 21 LEU A O 4
ATOM 5182 N N . TRP A 1 22 ? -0.433 -0.918 -10.388 1.00 0.00 22 TRP A N 4
ATOM 5183 C CA . TRP A 1 22 ? -1.762 -1.400 -9.914 1.00 0.00 22 TRP A CA 4
ATOM 5184 C C . TRP A 1 22 ? -2.661 -1.742 -11.113 1.00 0.00 22 TRP A C 4
ATOM 5185 O O . TRP A 1 22 ? -2.799 -0.970 -12.045 1.00 0.00 22 TRP A O 4
ATOM 5206 N N . ARG A 1 23 ? -3.274 -2.895 -11.079 1.00 0.00 23 ARG A N 4
ATOM 5207 C CA . ARG A 1 23 ? -4.178 -3.324 -12.185 1.00 0.00 23 ARG A CA 4
ATOM 5208 C C . ARG A 1 23 ? -5.636 -3.034 -11.789 1.00 0.00 23 ARG A C 4
ATOM 5209 O O . ARG A 1 23 ? -5.888 -2.406 -10.776 1.00 0.00 23 ARG A O 4
ATOM 5230 N N . ASN A 1 24 ? -6.596 -3.476 -12.575 1.00 0.00 24 ASN A N 4
ATOM 5231 C CA . ASN A 1 24 ? -8.041 -3.222 -12.236 1.00 0.00 24 ASN A CA 4
ATOM 5232 C C . ASN A 1 24 ? -8.297 -3.468 -10.742 1.00 0.00 24 ASN A C 4
ATOM 5233 O O . ASN A 1 24 ? -9.021 -2.732 -10.099 1.00 0.00 24 ASN A O 4
ATOM 5244 N N . GLU A 1 25 ? -7.695 -4.494 -10.193 1.00 0.00 25 GLU A N 4
ATOM 5245 C CA . GLU A 1 25 ? -7.871 -4.809 -8.739 1.00 0.00 25 GLU A CA 4
ATOM 5246 C C . GLU A 1 25 ? -6.783 -5.797 -8.285 1.00 0.00 25 GLU A C 4
ATOM 5247 O O . GLU A 1 25 ? -7.027 -6.690 -7.493 1.00 0.00 25 GLU A O 4
ATOM 5259 N N . LYS A 1 26 ? -5.587 -5.647 -8.801 1.00 0.00 26 LYS A N 4
ATOM 5260 C CA . LYS A 1 26 ? -4.477 -6.577 -8.433 1.00 0.00 26 LYS A CA 4
ATOM 5261 C C . LYS A 1 26 ? -3.121 -5.866 -8.523 1.00 0.00 26 LYS A C 4
ATOM 5262 O O . LYS A 1 26 ? -2.989 -4.851 -9.174 1.00 0.00 26 LYS A O 4
ATOM 5281 N N . THR A 1 27 ? -2.111 -6.404 -7.888 1.00 0.00 27 THR A N 4
ATOM 5282 C CA . THR A 1 27 ? -0.755 -5.775 -7.949 1.00 0.00 27 THR A CA 4
ATOM 5283 C C . THR A 1 27 ? 0.319 -6.824 -7.650 1.00 0.00 27 THR A C 4
ATOM 5284 O O . THR A 1 27 ? 0.083 -7.784 -6.944 1.00 0.00 27 THR A O 4
ATOM 5295 N N . GLU A 1 28 ? 1.495 -6.648 -8.189 1.00 0.00 28 GLU A N 4
ATOM 5296 C CA . GLU A 1 28 ? 2.591 -7.636 -7.945 1.00 0.00 28 GLU A CA 4
ATOM 5297 C C . GLU A 1 28 ? 3.614 -7.047 -6.966 1.00 0.00 28 GLU A C 4
ATOM 5298 O O . GLU A 1 28 ? 4.333 -6.123 -7.296 1.00 0.00 28 GLU A O 4
ATOM 5310 N N . LEU A 1 29 ? 3.684 -7.568 -5.765 1.00 0.00 29 LEU A N 4
ATOM 5311 C CA . LEU A 1 29 ? 4.660 -7.028 -4.768 1.00 0.00 29 LEU A CA 4
ATOM 5312 C C . LEU A 1 29 ? 5.846 -7.986 -4.602 1.00 0.00 29 LEU A C 4
ATOM 5313 O O . LEU A 1 29 ? 5.674 -9.148 -4.284 1.00 0.00 29 LEU A O 4
ATOM 5329 N N . LEU A 1 30 ? 7.047 -7.500 -4.812 1.00 0.00 30 LEU A N 4
ATOM 5330 C CA . LEU A 1 30 ? 8.268 -8.360 -4.674 1.00 0.00 30 LEU A CA 4
ATOM 5331 C C . LEU A 1 30 ? 8.160 -9.612 -5.563 1.00 0.00 30 LEU A C 4
ATOM 5332 O O . LEU A 1 30 ? 8.629 -10.678 -5.207 1.00 0.00 30 LEU A O 4
ATOM 5348 N N . GLY A 1 31 ? 7.547 -9.489 -6.717 1.00 0.00 31 GLY A N 4
ATOM 5349 C CA . GLY A 1 31 ? 7.408 -10.665 -7.630 1.00 0.00 31 GLY A CA 4
ATOM 5350 C C . GLY A 1 31 ? 6.284 -11.597 -7.147 1.00 0.00 31 GLY A C 4
ATOM 5351 O O . GLY A 1 31 ? 6.106 -12.677 -7.676 1.00 0.00 31 GLY A O 4
ATOM 5355 N N . HIS A 1 32 ? 5.526 -11.196 -6.151 1.00 0.00 32 HIS A N 4
ATOM 5356 C CA . HIS A 1 32 ? 4.421 -12.062 -5.644 1.00 0.00 32 HIS A CA 4
ATOM 5357 C C . HIS A 1 32 ? 3.068 -11.503 -6.094 1.00 0.00 32 HIS A C 4
ATOM 5358 O O . HIS A 1 32 ? 2.954 -10.342 -6.443 1.00 0.00 32 HIS A O 4
ATOM 5372 N N . GLU A 1 33 ? 2.042 -12.315 -6.083 1.00 0.00 33 GLU A N 4
ATOM 5373 C CA . GLU A 1 33 ? 0.697 -11.822 -6.506 1.00 0.00 33 GLU A CA 4
ATOM 5374 C C . GLU A 1 33 ? -0.035 -11.194 -5.315 1.00 0.00 33 GLU A C 4
ATOM 5375 O O . GLU A 1 33 ? -0.195 -11.809 -4.276 1.00 0.00 33 GLU A O 4
ATOM 5387 N N . CYS A 1 34 ? -0.480 -9.973 -5.460 1.00 0.00 34 CYS A N 4
ATOM 5388 C CA . CYS A 1 34 ? -1.201 -9.296 -4.343 1.00 0.00 34 CYS A CA 4
ATOM 5389 C C . CYS A 1 34 ? -2.507 -8.678 -4.852 1.00 0.00 34 CYS A C 4
ATOM 5390 O O . CYS A 1 34 ? -2.742 -8.589 -6.043 1.00 0.00 34 CYS A O 4
ATOM 5397 N N . LYS A 1 35 ? -3.362 -8.257 -3.955 1.00 0.00 35 LYS A N 4
ATOM 5398 C CA . LYS A 1 35 ? -4.661 -7.657 -4.382 1.00 0.00 35 LYS A CA 4
ATOM 5399 C C . LYS A 1 35 ? -4.840 -6.244 -3.809 1.00 0.00 35 LYS A C 4
ATOM 5400 O O . LYS A 1 35 ? -4.964 -6.059 -2.614 1.00 0.00 35 LYS A O 4
ATOM 5419 N N . PHE A 1 36 ? -4.879 -5.257 -4.668 1.00 0.00 36 PHE A N 4
ATOM 5420 C CA . PHE A 1 36 ? -5.081 -3.845 -4.215 1.00 0.00 36 PHE A CA 4
ATOM 5421 C C . PHE A 1 36 ? -6.421 -3.345 -4.779 1.00 0.00 36 PHE A C 4
ATOM 5422 O O . PHE A 1 36 ? -6.639 -3.376 -5.975 1.00 0.00 36 PHE A O 4
ATOM 5439 N N . THR A 1 37 ? -7.331 -2.917 -3.938 1.00 0.00 37 THR A N 4
ATOM 5440 C CA . THR A 1 37 ? -8.660 -2.458 -4.457 1.00 0.00 37 THR A CA 4
ATOM 5441 C C . THR A 1 37 ? -9.176 -1.217 -3.714 1.00 0.00 37 THR A C 4
ATOM 5442 O O . THR A 1 37 ? -8.790 -0.935 -2.593 1.00 0.00 37 THR A O 4
ATOM 5453 N N . VAL A 1 38 ? -10.068 -0.487 -4.343 1.00 0.00 38 VAL A N 4
ATOM 5454 C CA . VAL A 1 38 ? -10.651 0.734 -3.708 1.00 0.00 38 VAL A CA 4
ATOM 5455 C C . VAL A 1 38 ? -12.186 0.684 -3.791 1.00 0.00 38 VAL A C 4
ATOM 5456 O O . VAL A 1 38 ? -12.748 0.157 -4.734 1.00 0.00 38 VAL A O 4
ATOM 5469 N N . LYS A 1 39 ? -12.870 1.223 -2.810 1.00 0.00 39 LYS A N 4
ATOM 5470 C CA . LYS A 1 39 ? -14.366 1.198 -2.837 1.00 0.00 39 LYS A CA 4
ATOM 5471 C C . LYS A 1 39 ? -14.944 2.383 -2.046 1.00 0.00 39 LYS A C 4
ATOM 5472 O O . LYS A 1 39 ? -14.839 2.426 -0.835 1.00 0.00 39 LYS A O 4
ATOM 5491 N N . PRO A 1 40 ? -15.541 3.310 -2.762 1.00 0.00 40 PRO A N 4
ATOM 5492 C CA . PRO A 1 40 ? -16.146 4.501 -2.114 1.00 0.00 40 PRO A CA 4
ATOM 5493 C C . PRO A 1 40 ? -17.523 4.158 -1.525 1.00 0.00 40 PRO A C 4
ATOM 5494 O O . PRO A 1 40 ? -18.169 3.212 -1.939 1.00 0.00 40 PRO A O 4
ATOM 5505 N N . TYR A 1 41 ? -17.979 4.934 -0.572 1.00 0.00 41 TYR A N 4
ATOM 5506 C CA . TYR A 1 41 ? -19.318 4.678 0.042 1.00 0.00 41 TYR A CA 4
ATOM 5507 C C . TYR A 1 41 ? -20.168 5.946 -0.024 1.00 0.00 41 TYR A C 4
ATOM 5508 O O . TYR A 1 41 ? -19.760 6.955 -0.571 1.00 0.00 41 TYR A O 4
ATOM 5526 N N . LEU A 1 42 ? -21.345 5.901 0.538 1.00 0.00 42 LEU A N 4
ATOM 5527 C CA . LEU A 1 42 ? -22.228 7.101 0.521 1.00 0.00 42 LEU A CA 4
ATOM 5528 C C . LEU A 1 42 ? -23.022 7.211 1.824 1.00 0.00 42 LEU A C 4
ATOM 5529 O O . LEU A 1 42 ? -23.460 6.225 2.388 1.00 0.00 42 LEU A O 4
ATOM 5545 N N . LYS A 1 43 ? -23.217 8.414 2.291 1.00 0.00 43 LYS A N 4
ATOM 5546 C CA . LYS A 1 43 ? -23.985 8.641 3.548 1.00 0.00 43 LYS A CA 4
ATOM 5547 C C . LYS A 1 43 ? -25.228 9.480 3.239 1.00 0.00 43 LYS A C 4
ATOM 5548 O O . LYS A 1 43 ? -25.441 9.880 2.109 1.00 0.00 43 LYS A O 4
ATOM 5567 N N . ARG A 1 44 ? -26.046 9.742 4.233 1.00 0.00 44 ARG A N 4
ATOM 5568 C CA . ARG A 1 44 ? -27.293 10.553 4.019 1.00 0.00 44 ARG A CA 4
ATOM 5569 C C . ARG A 1 44 ? -27.032 11.758 3.102 1.00 0.00 44 ARG A C 4
ATOM 5570 O O . ARG A 1 44 ? -27.868 12.117 2.295 1.00 0.00 44 ARG A O 4
ATOM 5591 N N . PHE A 1 45 ? -25.879 12.376 3.213 1.00 0.00 45 PHE A N 4
ATOM 5592 C CA . PHE A 1 45 ? -25.565 13.548 2.339 1.00 0.00 45 PHE A CA 4
ATOM 5593 C C . PHE A 1 45 ? -24.043 13.733 2.207 1.00 0.00 45 PHE A C 4
ATOM 5594 O O . PHE A 1 45 ? -23.548 14.845 2.201 1.00 0.00 45 PHE A O 4
ATOM 5611 N N . GLN A 1 46 ? -23.296 12.656 2.096 1.00 0.00 46 GLN A N 4
ATOM 5612 C CA . GLN A 1 46 ? -21.808 12.789 1.964 1.00 0.00 46 GLN A CA 4
ATOM 5613 C C . GLN A 1 46 ? -21.196 11.550 1.301 1.00 0.00 46 GLN A C 4
ATOM 5614 O O . GLN A 1 46 ? -21.524 10.429 1.637 1.00 0.00 46 GLN A O 4
ATOM 5628 N N . VAL A 1 47 ? -20.293 11.748 0.376 1.00 0.00 47 VAL A N 4
ATOM 5629 C CA . VAL A 1 47 ? -19.635 10.588 -0.303 1.00 0.00 47 VAL A CA 4
ATOM 5630 C C . VAL A 1 47 ? -18.273 10.326 0.352 1.00 0.00 47 VAL A C 4
ATOM 5631 O O . VAL A 1 47 ? -17.447 11.214 0.454 1.00 0.00 47 VAL A O 4
ATOM 5644 N N . TYR A 1 48 ? -18.041 9.120 0.806 1.00 0.00 48 TYR A N 4
ATOM 5645 C CA . TYR A 1 48 ? -16.737 8.803 1.468 1.00 0.00 48 TYR A CA 4
ATOM 5646 C C . TYR A 1 48 ? -15.869 7.923 0.561 1.00 0.00 48 TYR A C 4
ATOM 5647 O O . TYR A 1 48 ? -16.354 7.294 -0.362 1.00 0.00 48 TYR A O 4
ATOM 5665 N N . TYR A 1 49 ? -14.584 7.874 0.818 1.00 0.00 49 TYR A N 4
ATOM 5666 C CA . TYR A 1 49 ? -13.678 7.040 -0.025 1.00 0.00 49 TYR A CA 4
ATOM 5667 C C . TYR A 1 49 ? -12.816 6.124 0.853 1.00 0.00 49 TYR A C 4
ATOM 5668 O O . TYR A 1 49 ? -12.383 6.501 1.925 1.00 0.00 49 TYR A O 4
ATOM 5686 N N . LYS A 1 50 ? -12.564 4.922 0.401 1.00 0.00 50 LYS A N 4
ATOM 5687 C CA . LYS A 1 50 ? -11.731 3.976 1.201 1.00 0.00 50 LYS A CA 4
ATOM 5688 C C . LYS A 1 50 ? -11.052 2.959 0.279 1.00 0.00 50 LYS A C 4
ATOM 5689 O O . LYS A 1 50 ? -11.566 2.623 -0.769 1.00 0.00 50 LYS A O 4
ATOM 5708 N N . GLY A 1 51 ? -9.904 2.463 0.666 1.00 0.00 51 GLY A N 4
ATOM 5709 C CA . GLY A 1 51 ? -9.198 1.464 -0.183 1.00 0.00 51 GLY A CA 4
ATOM 5710 C C . GLY A 1 51 ? -8.409 0.493 0.696 1.00 0.00 51 GLY A C 4
ATOM 5711 O O . GLY A 1 51 ? -7.953 0.842 1.771 1.00 0.00 51 GLY A O 4
ATOM 5715 N N . ARG A 1 52 ? -8.245 -0.724 0.242 1.00 0.00 52 ARG A N 4
ATOM 5716 C CA . ARG A 1 52 ? -7.485 -1.732 1.037 1.00 0.00 52 ARG A CA 4
ATOM 5717 C C . ARG A 1 52 ? -6.660 -2.629 0.107 1.00 0.00 52 ARG A C 4
ATOM 5718 O O . ARG A 1 52 ? -7.081 -2.954 -0.988 1.00 0.00 52 ARG A O 4
ATOM 5739 N N . MET A 1 53 ? -5.492 -3.039 0.540 1.00 0.00 53 MET A N 4
ATOM 5740 C CA . MET A 1 53 ? -4.649 -3.926 -0.316 1.00 0.00 53 MET A CA 4
ATOM 5741 C C . MET A 1 53 ? -3.891 -4.948 0.539 1.00 0.00 53 MET A C 4
ATOM 5742 O O . MET A 1 53 ? -3.506 -4.681 1.664 1.00 0.00 53 MET A O 4
ATOM 5756 N N . TRP A 1 54 ? -3.679 -6.117 -0.001 1.00 0.00 54 TRP A N 4
ATOM 5757 C CA . TRP A 1 54 ? -2.949 -7.187 0.748 1.00 0.00 54 TRP A CA 4
ATOM 5758 C C . TRP A 1 54 ? -2.283 -8.157 -0.234 1.00 0.00 54 TRP A C 4
ATOM 5759 O O . TRP A 1 54 ? -2.213 -7.895 -1.419 1.00 0.00 54 TRP A O 4
ATOM 5780 N N . CYS A 1 55 ? -1.791 -9.273 0.245 1.00 0.00 55 CYS A N 4
ATOM 5781 C CA . CYS A 1 55 ? -1.132 -10.247 -0.671 1.00 0.00 55 CYS A CA 4
ATOM 5782 C C . CYS A 1 55 ? -1.616 -11.676 -0.389 1.00 0.00 55 CYS A C 4
ATOM 5783 O O . CYS A 1 55 ? -1.060 -12.365 0.447 1.00 0.00 55 CYS A O 4
ATOM 5790 N N . PRO A 1 56 ? -2.638 -12.081 -1.110 1.00 0.00 56 PRO A N 4
ATOM 5791 C CA . PRO A 1 56 ? -3.193 -13.451 -0.949 1.00 0.00 56 PRO A CA 4
ATOM 5792 C C . PRO A 1 56 ? -2.233 -14.485 -1.561 1.00 0.00 56 PRO A C 4
ATOM 5793 O O . PRO A 1 56 ? -2.418 -14.938 -2.677 1.00 0.00 56 PRO A O 4
ATOM 5804 N N . GLY A 1 57 ? -1.206 -14.851 -0.835 1.00 0.00 57 GLY A N 4
ATOM 5805 C CA . GLY A 1 57 ? -0.221 -15.843 -1.357 1.00 0.00 57 GLY A CA 4
ATOM 5806 C C . GLY A 1 57 ? 1.168 -15.548 -0.773 1.00 0.00 57 GLY A C 4
ATOM 5807 O O . GLY A 1 57 ? 1.881 -16.447 -0.368 1.00 0.00 57 GLY A O 4
ATOM 5811 N N . TRP A 1 58 ? 1.553 -14.294 -0.729 1.00 0.00 58 TRP A N 4
ATOM 5812 C CA . TRP A 1 58 ? 2.894 -13.934 -0.172 1.00 0.00 58 TRP A CA 4
ATOM 5813 C C . TRP A 1 58 ? 2.888 -14.053 1.355 1.00 0.00 58 TRP A C 4
ATOM 5814 O O . TRP A 1 58 ? 3.730 -14.711 1.937 1.00 0.00 58 TRP A O 4
ATOM 5835 N N . THR A 1 59 ? 1.948 -13.415 2.005 1.00 0.00 59 THR A N 4
ATOM 5836 C CA . THR A 1 59 ? 1.881 -13.476 3.494 1.00 0.00 59 THR A CA 4
ATOM 5837 C C . THR A 1 59 ? 0.436 -13.249 3.965 1.00 0.00 59 THR A C 4
ATOM 5838 O O . THR A 1 59 ? -0.492 -13.264 3.178 1.00 0.00 59 THR A O 4
ATOM 5849 N N . ALA A 1 60 ? 0.245 -13.036 5.240 1.00 0.00 60 ALA A N 4
ATOM 5850 C CA . ALA A 1 60 ? -1.133 -12.809 5.774 1.00 0.00 60 ALA A CA 4
ATOM 5851 C C . ALA A 1 60 ? -1.237 -11.415 6.412 1.00 0.00 60 ALA A C 4
ATOM 5852 O O . ALA A 1 60 ? -1.785 -11.252 7.486 1.00 0.00 60 ALA A O 4
ATOM 5859 N N . ILE A 1 61 ? -0.724 -10.409 5.748 1.00 0.00 61 ILE A N 4
ATOM 5860 C CA . ILE A 1 61 ? -0.791 -9.021 6.301 1.00 0.00 61 ILE A CA 4
ATOM 5861 C C . ILE A 1 61 ? -1.609 -8.132 5.354 1.00 0.00 61 ILE A C 4
ATOM 5862 O O . ILE A 1 61 ? -1.747 -8.426 4.180 1.00 0.00 61 ILE A O 4
ATOM 5878 N N . ARG A 1 62 ? -2.164 -7.056 5.856 1.00 0.00 62 ARG A N 4
ATOM 5879 C CA . ARG A 1 62 ? -2.981 -6.162 4.981 1.00 0.00 62 ARG A CA 4
ATOM 5880 C C . ARG A 1 62 ? -2.834 -4.694 5.392 1.00 0.00 62 ARG A C 4
ATOM 5881 O O . ARG A 1 62 ? -2.345 -4.376 6.463 1.00 0.00 62 ARG A O 4
ATOM 5902 N N . GLY A 1 63 ? -3.267 -3.804 4.540 1.00 0.00 63 GLY A N 4
ATOM 5903 C CA . GLY A 1 63 ? -3.180 -2.347 4.845 1.00 0.00 63 GLY A CA 4
ATOM 5904 C C . GLY A 1 63 ? -4.308 -1.614 4.119 1.00 0.00 63 GLY A C 4
ATOM 5905 O O . GLY A 1 63 ? -4.479 -1.754 2.922 1.00 0.00 63 GLY A O 4
ATOM 5909 N N . GLU A 1 64 ? -5.073 -0.837 4.837 1.00 0.00 64 GLU A N 4
ATOM 5910 C CA . GLU A 1 64 ? -6.199 -0.092 4.204 1.00 0.00 64 GLU A CA 4
ATOM 5911 C C . GLU A 1 64 ? -6.379 1.278 4.865 1.00 0.00 64 GLU A C 4
ATOM 5912 O O . GLU A 1 64 ? -5.922 1.511 5.967 1.00 0.00 64 GLU A O 4
ATOM 5924 N N . ALA A 1 65 ? -7.041 2.183 4.191 1.00 0.00 65 ALA A N 4
ATOM 5925 C CA . ALA A 1 65 ? -7.254 3.543 4.772 1.00 0.00 65 ALA A CA 4
ATOM 5926 C C . ALA A 1 65 ? -8.534 4.181 4.217 1.00 0.00 65 ALA A C 4
ATOM 5927 O O . ALA A 1 65 ? -9.074 3.749 3.214 1.00 0.00 65 ALA A O 4
ATOM 5934 N N . SER A 1 66 ? -9.018 5.214 4.866 1.00 0.00 66 SER A N 4
ATOM 5935 C CA . SER A 1 66 ? -10.262 5.899 4.388 1.00 0.00 66 SER A CA 4
ATOM 5936 C C . SER A 1 66 ? -10.127 7.416 4.553 1.00 0.00 66 SER A C 4
ATOM 5937 O O . SER A 1 66 ? -9.573 7.894 5.526 1.00 0.00 66 SER A O 4
ATOM 5945 N N . THR A 1 67 ? -10.634 8.174 3.613 1.00 0.00 67 THR A N 4
ATOM 5946 C CA . THR A 1 67 ? -10.543 9.668 3.707 1.00 0.00 67 THR A CA 4
ATOM 5947 C C . THR A 1 67 ? -11.356 10.326 2.581 1.00 0.00 67 THR A C 4
ATOM 5948 O O . THR A 1 67 ? -11.807 9.668 1.663 1.00 0.00 67 THR A O 4
ATOM 5959 N N . ARG A 1 68 ? -11.535 11.625 2.645 1.00 0.00 68 ARG A N 4
ATOM 5960 C CA . ARG A 1 68 ? -12.307 12.333 1.575 1.00 0.00 68 ARG A CA 4
ATOM 5961 C C . ARG A 1 68 ? -11.569 12.233 0.233 1.00 0.00 68 ARG A C 4
ATOM 5962 O O . ARG A 1 68 ? -12.179 12.131 -0.814 1.00 0.00 68 ARG A O 4
ATOM 5983 N N . SER A 1 69 ? -10.261 12.258 0.269 1.00 0.00 69 SER A N 4
ATOM 5984 C CA . SER A 1 69 ? -9.455 12.162 -0.990 1.00 0.00 69 SER A CA 4
ATOM 5985 C C . SER A 1 69 ? -9.769 10.859 -1.739 1.00 0.00 69 SER A C 4
ATOM 5986 O O . SER A 1 69 ? -10.168 9.870 -1.151 1.00 0.00 69 SER A O 4
ATOM 5994 N N . GLN A 1 70 ? -9.583 10.863 -3.034 1.00 0.00 70 GLN A N 4
ATOM 5995 C CA . GLN A 1 70 ? -9.859 9.641 -3.847 1.00 0.00 70 GLN A CA 4
ATOM 5996 C C . GLN A 1 70 ? -8.545 8.918 -4.175 1.00 0.00 70 GLN A C 4
ATOM 5997 O O . GLN A 1 70 ? -8.343 7.779 -3.796 1.00 0.00 70 GLN A O 4
ATOM 6011 N N . SER A 1 71 ? -7.648 9.573 -4.869 1.00 0.00 71 SER A N 4
ATOM 6012 C CA . SER A 1 71 ? -6.344 8.931 -5.217 1.00 0.00 71 SER A CA 4
ATOM 6013 C C . SER A 1 71 ? -5.434 8.864 -3.982 1.00 0.00 71 SER A C 4
ATOM 6014 O O . SER A 1 71 ? -4.618 7.971 -3.853 1.00 0.00 71 SER A O 4
ATOM 6022 N N . GLY A 1 72 ? -5.571 9.804 -3.075 1.00 0.00 72 GLY A N 4
ATOM 6023 C CA . GLY A 1 72 ? -4.719 9.804 -1.848 1.00 0.00 72 GLY A CA 4
ATOM 6024 C C . GLY A 1 72 ? -4.967 8.531 -1.029 1.00 0.00 72 GLY A C 4
ATOM 6025 O O . GLY A 1 72 ? -4.048 7.965 -0.470 1.00 0.00 72 GLY A O 4
ATOM 6029 N N . VAL A 1 73 ? -6.201 8.081 -0.948 1.00 0.00 73 VAL A N 4
ATOM 6030 C CA . VAL A 1 73 ? -6.499 6.844 -0.155 1.00 0.00 73 VAL A CA 4
ATOM 6031 C C . VAL A 1 73 ? -5.790 5.627 -0.772 1.00 0.00 73 VAL A C 4
ATOM 6032 O O . VAL A 1 73 ? -5.339 4.744 -0.066 1.00 0.00 73 VAL A O 4
ATOM 6045 N N . ALA A 1 74 ? -5.674 5.583 -2.078 1.00 0.00 74 ALA A N 4
ATOM 6046 C CA . ALA A 1 74 ? -4.977 4.434 -2.736 1.00 0.00 74 ALA A CA 4
ATOM 6047 C C . ALA A 1 74 ? -3.501 4.432 -2.330 1.00 0.00 74 ALA A C 4
ATOM 6048 O O . ALA A 1 74 ? -2.954 3.409 -1.969 1.00 0.00 74 ALA A O 4
ATOM 6055 N N . GLY A 1 75 ? -2.862 5.577 -2.369 1.00 0.00 75 GLY A N 4
ATOM 6056 C CA . GLY A 1 75 ? -1.429 5.655 -1.964 1.00 0.00 75 GLY A CA 4
ATOM 6057 C C . GLY A 1 75 ? -1.307 5.261 -0.489 1.00 0.00 75 GLY A C 4
ATOM 6058 O O . GLY A 1 75 ? -0.368 4.597 -0.092 1.00 0.00 75 GLY A O 4
ATOM 6062 N N . LYS A 1 76 ? -2.262 5.654 0.320 1.00 0.00 76 LYS A N 4
ATOM 6063 C CA . LYS A 1 76 ? -2.224 5.292 1.765 1.00 0.00 76 LYS A CA 4
ATOM 6064 C C . LYS A 1 76 ? -2.473 3.789 1.926 1.00 0.00 76 LYS A C 4
ATOM 6065 O O . LYS A 1 76 ? -1.851 3.139 2.739 1.00 0.00 76 LYS A O 4
ATOM 6084 N N . THR A 1 77 ? -3.365 3.228 1.141 1.00 0.00 77 THR A N 4
ATOM 6085 C CA . THR A 1 77 ? -3.637 1.762 1.234 1.00 0.00 77 THR A CA 4
ATOM 6086 C C . THR A 1 77 ? -2.329 0.993 1.038 1.00 0.00 77 THR A C 4
ATOM 6087 O O . THR A 1 77 ? -2.028 0.068 1.769 1.00 0.00 77 THR A O 4
ATOM 6098 N N . ALA A 1 78 ? -1.545 1.384 0.066 1.00 0.00 78 ALA A N 4
ATOM 6099 C CA . ALA A 1 78 ? -0.245 0.693 -0.172 1.00 0.00 78 ALA A CA 4
ATOM 6100 C C . ALA A 1 78 ? 0.732 1.022 0.963 1.00 0.00 78 ALA A C 4
ATOM 6101 O O . ALA A 1 78 ? 1.471 0.171 1.417 1.00 0.00 78 ALA A O 4
ATOM 6108 N N . LYS A 1 79 ? 0.726 2.247 1.430 1.00 0.00 79 LYS A N 4
ATOM 6109 C CA . LYS A 1 79 ? 1.642 2.637 2.545 1.00 0.00 79 LYS A CA 4
ATOM 6110 C C . LYS A 1 79 ? 1.229 1.924 3.838 1.00 0.00 79 LYS A C 4
ATOM 6111 O O . LYS A 1 79 ? 2.067 1.485 4.605 1.00 0.00 79 LYS A O 4
ATOM 6130 N N . ASP A 1 80 ? -0.056 1.801 4.079 1.00 0.00 80 ASP A N 4
ATOM 6131 C CA . ASP A 1 80 ? -0.528 1.112 5.319 1.00 0.00 80 ASP A CA 4
ATOM 6132 C C . ASP A 1 80 ? -0.173 -0.377 5.264 1.00 0.00 80 ASP A C 4
ATOM 6133 O O . ASP A 1 80 ? 0.085 -0.994 6.278 1.00 0.00 80 ASP A O 4
ATOM 6142 N N . PHE A 1 81 ? -0.137 -0.959 4.092 1.00 0.00 81 PHE A N 4
ATOM 6143 C CA . PHE A 1 81 ? 0.236 -2.401 4.000 1.00 0.00 81 PHE A CA 4
ATOM 6144 C C . PHE A 1 81 ? 1.765 -2.528 4.062 1.00 0.00 81 PHE A C 4
ATOM 6145 O O . PHE A 1 81 ? 2.296 -3.454 4.646 1.00 0.00 81 PHE A O 4
ATOM 6162 N N . VAL A 1 82 ? 2.470 -1.592 3.468 1.00 0.00 82 VAL A N 4
ATOM 6163 C CA . VAL A 1 82 ? 3.961 -1.641 3.490 1.00 0.00 82 VAL A CA 4
ATOM 6164 C C . VAL A 1 82 ? 4.478 -1.402 4.911 1.00 0.00 82 VAL A C 4
ATOM 6165 O O . VAL A 1 82 ? 5.430 -2.029 5.336 1.00 0.00 82 VAL A O 4
ATOM 6178 N N . ARG A 1 83 ? 3.858 -0.512 5.657 1.00 0.00 83 ARG A N 4
ATOM 6179 C CA . ARG A 1 83 ? 4.327 -0.262 7.054 1.00 0.00 83 ARG A CA 4
ATOM 6180 C C . ARG A 1 83 ? 4.063 -1.502 7.913 1.00 0.00 83 ARG A C 4
ATOM 6181 O O . ARG A 1 83 ? 4.879 -1.886 8.730 1.00 0.00 83 ARG A O 4
ATOM 6202 N N . LYS A 1 84 ? 2.939 -2.147 7.712 1.00 0.00 84 LYS A N 4
ATOM 6203 C CA . LYS A 1 84 ? 2.628 -3.382 8.494 1.00 0.00 84 LYS A CA 4
ATOM 6204 C C . LYS A 1 84 ? 3.625 -4.484 8.117 1.00 0.00 84 LYS A C 4
ATOM 6205 O O . LYS A 1 84 ? 4.113 -5.206 8.965 1.00 0.00 84 LYS A O 4
ATOM 6224 N N . ALA A 1 85 ? 3.948 -4.595 6.848 1.00 0.00 85 ALA A N 4
ATOM 6225 C CA . ALA A 1 85 ? 4.934 -5.627 6.406 1.00 0.00 85 ALA A CA 4
ATOM 6226 C C . ALA A 1 85 ? 6.331 -5.241 6.903 1.00 0.00 85 ALA A C 4
ATOM 6227 O O . ALA A 1 85 ? 7.145 -6.092 7.216 1.00 0.00 85 ALA A O 4
ATOM 6234 N N . PHE A 1 86 ? 6.606 -3.959 6.991 1.00 0.00 86 PHE A N 4
ATOM 6235 C CA . PHE A 1 86 ? 7.938 -3.503 7.488 1.00 0.00 86 PHE A CA 4
ATOM 6236 C C . PHE A 1 86 ? 8.098 -3.916 8.954 1.00 0.00 86 PHE A C 4
ATOM 6237 O O . PHE A 1 86 ? 9.144 -4.375 9.368 1.00 0.00 86 PHE A O 4
ATOM 6254 N N . GLN A 1 87 ? 7.056 -3.763 9.740 1.00 0.00 87 GLN A N 4
ATOM 6255 C CA . GLN A 1 87 ? 7.133 -4.158 11.178 1.00 0.00 87 GLN A CA 4
ATOM 6256 C C . GLN A 1 87 ? 7.256 -5.685 11.302 1.00 0.00 87 GLN A C 4
ATOM 6257 O O . GLN A 1 87 ? 7.966 -6.190 12.150 1.00 0.00 87 GLN A O 4
ATOM 6271 N N . LYS A 1 88 ? 6.573 -6.421 10.455 1.00 0.00 88 LYS A N 4
ATOM 6272 C CA . LYS A 1 88 ? 6.651 -7.915 10.513 1.00 0.00 88 LYS A CA 4
ATOM 6273 C C . LYS A 1 88 ? 8.025 -8.397 10.033 1.00 0.00 88 LYS A C 4
ATOM 6274 O O . LYS A 1 88 ? 8.693 -9.161 10.704 1.00 0.00 88 LYS A O 4
ATOM 6293 N N . GLY A 1 89 ? 8.445 -7.955 8.873 1.00 0.00 89 GLY A N 4
ATOM 6294 C CA . GLY A 1 89 ? 9.766 -8.374 8.328 1.00 0.00 89 GLY A CA 4
ATOM 6295 C C . GLY A 1 89 ? 9.585 -8.929 6.912 1.00 0.00 89 GLY A C 4
ATOM 6296 O O . GLY A 1 89 ? 10.070 -9.997 6.590 1.00 0.00 89 GLY A O 4
ATOM 6300 N N . LEU A 1 90 ? 8.890 -8.213 6.062 1.00 0.00 90 LEU A N 4
ATOM 6301 C CA . LEU A 1 90 ? 8.672 -8.696 4.666 1.00 0.00 90 LEU A CA 4
ATOM 6302 C C . LEU A 1 90 ? 9.224 -7.683 3.658 1.00 0.00 90 LEU A C 4
ATOM 6303 O O . LEU A 1 90 ? 9.951 -8.038 2.752 1.00 0.00 90 LEU A O 4
ATOM 6319 N N . ILE A 1 91 ? 8.894 -6.425 3.817 1.00 0.00 91 ILE A N 4
ATOM 6320 C CA . ILE A 1 91 ? 9.413 -5.393 2.875 1.00 0.00 91 ILE A CA 4
ATOM 6321 C C . ILE A 1 91 ? 10.609 -4.681 3.515 1.00 0.00 91 ILE A C 4
ATOM 6322 O O . ILE A 1 91 ? 10.496 -3.579 4.015 1.00 0.00 91 ILE A O 4
ATOM 6338 N N . SER A 1 92 ? 11.754 -5.315 3.509 1.00 0.00 92 SER A N 4
ATOM 6339 C CA . SER A 1 92 ? 12.968 -4.687 4.117 1.00 0.00 92 SER A CA 4
ATOM 6340 C C . SER A 1 92 ? 13.532 -3.607 3.187 1.00 0.00 92 SER A C 4
ATOM 6341 O O . SER A 1 92 ? 12.971 -3.316 2.148 1.00 0.00 92 SER A O 4
ATOM 6349 N N . GLN A 1 93 ? 14.636 -3.011 3.556 1.00 0.00 93 GLN A N 4
ATOM 6350 C CA . GLN A 1 93 ? 15.238 -1.946 2.697 1.00 0.00 93 GLN A CA 4
ATOM 6351 C C . GLN A 1 93 ? 15.804 -2.551 1.406 1.00 0.00 93 GLN A C 4
ATOM 6352 O O . GLN A 1 93 ? 15.484 -2.113 0.318 1.00 0.00 93 GLN A O 4
ATOM 6366 N N . GLN A 1 94 ? 16.645 -3.551 1.520 1.00 0.00 94 GLN A N 4
ATOM 6367 C CA . GLN A 1 94 ? 17.240 -4.182 0.298 1.00 0.00 94 GLN A CA 4
ATOM 6368 C C . GLN A 1 94 ? 16.154 -4.843 -0.563 1.00 0.00 94 GLN A C 4
ATOM 6369 O O . GLN A 1 94 ? 16.162 -4.724 -1.775 1.00 0.00 94 GLN A O 4
ATOM 6383 N N . GLU A 1 95 ? 15.221 -5.534 0.047 1.00 0.00 95 GLU A N 4
ATOM 6384 C CA . GLU A 1 95 ? 14.141 -6.196 -0.750 1.00 0.00 95 GLU A CA 4
ATOM 6385 C C . GLU A 1 95 ? 13.252 -5.142 -1.414 1.00 0.00 95 GLU A C 4
ATOM 6386 O O . GLU A 1 95 ? 12.837 -5.299 -2.547 1.00 0.00 95 GLU A O 4
ATOM 6398 N N . ALA A 1 96 ? 12.972 -4.061 -0.728 1.00 0.00 96 ALA A N 4
ATOM 6399 C CA . ALA A 1 96 ? 12.125 -2.992 -1.336 1.00 0.00 96 ALA A CA 4
ATOM 6400 C C . ALA A 1 96 ? 12.881 -2.339 -2.496 1.00 0.00 96 ALA A C 4
ATOM 6401 O O . ALA A 1 96 ? 12.312 -2.046 -3.530 1.00 0.00 96 ALA A O 4
ATOM 6408 N N . ASN A 1 97 ? 14.166 -2.126 -2.334 1.00 0.00 97 ASN A N 4
ATOM 6409 C CA . ASN A 1 97 ? 14.972 -1.505 -3.429 1.00 0.00 97 ASN A CA 4
ATOM 6410 C C . ASN A 1 97 ? 15.028 -2.448 -4.637 1.00 0.00 97 ASN A C 4
ATOM 6411 O O . ASN A 1 97 ? 14.945 -2.015 -5.771 1.00 0.00 97 ASN A O 4
ATOM 6422 N N . GLN A 1 98 ? 15.150 -3.735 -4.399 1.00 0.00 98 GLN A N 4
ATOM 6423 C CA . GLN A 1 98 ? 15.192 -4.709 -5.534 1.00 0.00 98 GLN A CA 4
ATOM 6424 C C . GLN A 1 98 ? 13.879 -4.633 -6.320 1.00 0.00 98 GLN A C 4
ATOM 6425 O O . GLN A 1 98 ? 13.873 -4.624 -7.537 1.00 0.00 98 GLN A O 4
ATOM 6439 N N . TRP A 1 99 ? 12.765 -4.555 -5.628 1.00 0.00 99 TRP A N 4
ATOM 6440 C CA . TRP A 1 99 ? 11.452 -4.455 -6.332 1.00 0.00 99 TRP A CA 4
ATOM 6441 C C . TRP A 1 99 ? 11.353 -3.105 -7.047 1.00 0.00 99 TRP A C 4
ATOM 6442 O O . TRP A 1 99 ? 10.839 -3.010 -8.145 1.00 0.00 99 TRP A O 4
ATOM 6463 N N . LEU A 1 100 ? 11.847 -2.063 -6.426 1.00 0.00 100 LEU A N 4
ATOM 6464 C CA . LEU A 1 100 ? 11.799 -0.711 -7.062 1.00 0.00 100 LEU A CA 4
ATOM 6465 C C . LEU A 1 100 ? 12.724 -0.668 -8.285 1.00 0.00 100 LEU A C 4
ATOM 6466 O O . LEU A 1 100 ? 12.396 -0.075 -9.297 1.00 0.00 100 LEU A O 4
ATOM 6482 N N . SER A 1 101 ? 13.874 -1.296 -8.202 1.00 0.00 101 SER A N 4
ATOM 6483 C CA . SER A 1 101 ? 14.818 -1.294 -9.361 1.00 0.00 101 SER A CA 4
ATOM 6484 C C . SER A 1 101 ? 14.261 -2.153 -10.501 1.00 0.00 101 SER A C 4
ATOM 6485 O O . SER A 1 101 ? 14.236 -1.730 -11.639 1.00 0.00 101 SER A O 4
ATOM 6493 N N . SER A 1 102 ? 13.809 -3.351 -10.195 1.00 0.00 102 SER A N 4
ATOM 6494 C CA . SER A 1 102 ? 13.238 -4.263 -11.242 1.00 0.00 102 SER A CA 4
ATOM 6495 C C . SER A 1 102 ? 14.278 -4.549 -12.344 1.00 0.00 102 SER A C 4
ATOM 6496 O O . SER A 1 102 ? 14.256 -3.873 -13.361 1.00 0.00 102 SER A O 4
ATOM 6505 N N . GLU A 1 1 ? 20.172 14.937 12.762 1.00 0.00 1 GLU A N 5
ATOM 6506 C CA . GLU A 1 1 ? 18.984 14.705 11.885 1.00 0.00 1 GLU A CA 5
ATOM 6507 C C . GLU A 1 1 ? 17.727 15.311 12.519 1.00 0.00 1 GLU A C 5
ATOM 6508 O O . GLU A 1 1 ? 17.636 15.451 13.724 1.00 0.00 1 GLU A O 5
ATOM 6522 N N . ALA A 1 2 ? 16.756 15.668 11.714 1.00 0.00 2 ALA A N 5
ATOM 6523 C CA . ALA A 1 2 ? 15.499 16.263 12.263 1.00 0.00 2 ALA A CA 5
ATOM 6524 C C . ALA A 1 2 ? 14.327 15.291 12.068 1.00 0.00 2 ALA A C 5
ATOM 6525 O O . ALA A 1 2 ? 13.782 14.771 13.022 1.00 0.00 2 ALA A O 5
ATOM 6532 N N . TYR A 1 3 ? 13.938 15.042 10.840 1.00 0.00 3 TYR A N 5
ATOM 6533 C CA . TYR A 1 3 ? 12.802 14.104 10.585 1.00 0.00 3 TYR A CA 5
ATOM 6534 C C . TYR A 1 3 ? 13.330 12.691 10.314 1.00 0.00 3 TYR A C 5
ATOM 6535 O O . TYR A 1 3 ? 14.057 12.461 9.365 1.00 0.00 3 TYR A O 5
ATOM 6553 N N . VAL A 1 4 ? 12.965 11.742 11.141 1.00 0.00 4 VAL A N 5
ATOM 6554 C CA . VAL A 1 4 ? 13.438 10.335 10.936 1.00 0.00 4 VAL A CA 5
ATOM 6555 C C . VAL A 1 4 ? 12.394 9.535 10.141 1.00 0.00 4 VAL A C 5
ATOM 6556 O O . VAL A 1 4 ? 11.951 8.479 10.558 1.00 0.00 4 VAL A O 5
ATOM 6569 N N . GLN A 1 5 ? 12.003 10.033 8.993 1.00 0.00 5 GLN A N 5
ATOM 6570 C CA . GLN A 1 5 ? 10.989 9.309 8.161 1.00 0.00 5 GLN A CA 5
ATOM 6571 C C . GLN A 1 5 ? 11.677 8.500 7.049 1.00 0.00 5 GLN A C 5
ATOM 6572 O O . GLN A 1 5 ? 11.104 8.273 6.001 1.00 0.00 5 GLN A O 5
ATOM 6586 N N . GLY A 1 6 ? 12.896 8.060 7.269 1.00 0.00 6 GLY A N 5
ATOM 6587 C CA . GLY A 1 6 ? 13.614 7.266 6.225 1.00 0.00 6 GLY A CA 5
ATOM 6588 C C . GLY A 1 6 ? 12.855 5.962 5.958 1.00 0.00 6 GLY A C 5
ATOM 6589 O O . GLY A 1 6 ? 12.543 5.640 4.828 1.00 0.00 6 GLY A O 5
ATOM 6593 N N . TRP A 1 7 ? 12.551 5.217 6.994 1.00 0.00 7 TRP A N 5
ATOM 6594 C CA . TRP A 1 7 ? 11.801 3.934 6.811 1.00 0.00 7 TRP A CA 5
ATOM 6595 C C . TRP A 1 7 ? 10.403 4.224 6.254 1.00 0.00 7 TRP A C 5
ATOM 6596 O O . TRP A 1 7 ? 9.938 3.557 5.349 1.00 0.00 7 TRP A O 5
ATOM 6617 N N . GLU A 1 8 ? 9.736 5.223 6.782 1.00 0.00 8 GLU A N 5
ATOM 6618 C CA . GLU A 1 8 ? 8.373 5.572 6.278 1.00 0.00 8 GLU A CA 5
ATOM 6619 C C . GLU A 1 8 ? 8.455 5.990 4.806 1.00 0.00 8 GLU A C 5
ATOM 6620 O O . GLU A 1 8 ? 7.600 5.653 4.009 1.00 0.00 8 GLU A O 5
ATOM 6632 N N . ALA A 1 9 ? 9.489 6.712 4.441 1.00 0.00 9 ALA A N 5
ATOM 6633 C CA . ALA A 1 9 ? 9.649 7.147 3.022 1.00 0.00 9 ALA A CA 5
ATOM 6634 C C . ALA A 1 9 ? 9.794 5.922 2.115 1.00 0.00 9 ALA A C 5
ATOM 6635 O O . ALA A 1 9 ? 9.227 5.870 1.041 1.00 0.00 9 ALA A O 5
ATOM 6642 N N . VAL A 1 10 ? 10.535 4.929 2.547 1.00 0.00 10 VAL A N 5
ATOM 6643 C CA . VAL A 1 10 ? 10.698 3.697 1.717 1.00 0.00 10 VAL A CA 5
ATOM 6644 C C . VAL A 1 10 ? 9.340 3.005 1.570 1.00 0.00 10 VAL A C 5
ATOM 6645 O O . VAL A 1 10 ? 8.966 2.576 0.494 1.00 0.00 10 VAL A O 5
ATOM 6658 N N . ALA A 1 11 ? 8.590 2.916 2.641 1.00 0.00 11 ALA A N 5
ATOM 6659 C CA . ALA A 1 11 ? 7.243 2.277 2.562 1.00 0.00 11 ALA A CA 5
ATOM 6660 C C . ALA A 1 11 ? 6.334 3.121 1.662 1.00 0.00 11 ALA A C 5
ATOM 6661 O O . ALA A 1 11 ? 5.571 2.597 0.872 1.00 0.00 11 ALA A O 5
ATOM 6668 N N . ALA A 1 12 ? 6.431 4.427 1.765 1.00 0.00 12 ALA A N 5
ATOM 6669 C CA . ALA A 1 12 ? 5.597 5.319 0.908 1.00 0.00 12 ALA A CA 5
ATOM 6670 C C . ALA A 1 12 ? 5.964 5.114 -0.566 1.00 0.00 12 ALA A C 5
ATOM 6671 O O . ALA A 1 12 ? 5.104 5.068 -1.425 1.00 0.00 12 ALA A O 5
ATOM 6678 N N . ALA A 1 13 ? 7.237 4.975 -0.863 1.00 0.00 13 ALA A N 5
ATOM 6679 C CA . ALA A 1 13 ? 7.661 4.752 -2.280 1.00 0.00 13 ALA A CA 5
ATOM 6680 C C . ALA A 1 13 ? 7.072 3.435 -2.793 1.00 0.00 13 ALA A C 5
ATOM 6681 O O . ALA A 1 13 ? 6.620 3.345 -3.919 1.00 0.00 13 ALA A O 5
ATOM 6688 N N . VAL A 1 14 ? 7.062 2.415 -1.966 1.00 0.00 14 VAL A N 5
ATOM 6689 C CA . VAL A 1 14 ? 6.485 1.106 -2.395 1.00 0.00 14 VAL A CA 5
ATOM 6690 C C . VAL A 1 14 ? 4.985 1.276 -2.665 1.00 0.00 14 VAL A C 5
ATOM 6691 O O . VAL A 1 14 ? 4.453 0.743 -3.622 1.00 0.00 14 VAL A O 5
ATOM 6704 N N . ALA A 1 15 ? 4.305 2.032 -1.832 1.00 0.00 15 ALA A N 5
ATOM 6705 C CA . ALA A 1 15 ? 2.844 2.260 -2.038 1.00 0.00 15 ALA A CA 5
ATOM 6706 C C . ALA A 1 15 ? 2.606 2.998 -3.364 1.00 0.00 15 ALA A C 5
ATOM 6707 O O . ALA A 1 15 ? 1.680 2.694 -4.095 1.00 0.00 15 ALA A O 5
ATOM 6714 N N . SER A 1 16 ? 3.442 3.961 -3.683 1.00 0.00 16 SER A N 5
ATOM 6715 C CA . SER A 1 16 ? 3.273 4.708 -4.966 1.00 0.00 16 SER A CA 5
ATOM 6716 C C . SER A 1 16 ? 3.495 3.759 -6.150 1.00 0.00 16 SER A C 5
ATOM 6717 O O . SER A 1 16 ? 2.800 3.826 -7.146 1.00 0.00 16 SER A O 5
ATOM 6725 N N . LYS A 1 17 ? 4.452 2.867 -6.040 1.00 0.00 17 LYS A N 5
ATOM 6726 C CA . LYS A 1 17 ? 4.711 1.901 -7.147 1.00 0.00 17 LYS A CA 5
ATOM 6727 C C . LYS A 1 17 ? 3.512 0.953 -7.307 1.00 0.00 17 LYS A C 5
ATOM 6728 O O . LYS A 1 17 ? 3.199 0.520 -8.399 1.00 0.00 17 LYS A O 5
ATOM 6747 N N . ILE A 1 18 ? 2.837 0.640 -6.222 1.00 0.00 18 ILE A N 5
ATOM 6748 C CA . ILE A 1 18 ? 1.652 -0.267 -6.296 1.00 0.00 18 ILE A CA 5
ATOM 6749 C C . ILE A 1 18 ? 0.555 0.373 -7.156 1.00 0.00 18 ILE A C 5
ATOM 6750 O O . ILE A 1 18 ? 0.005 -0.258 -8.037 1.00 0.00 18 ILE A O 5
ATOM 6766 N N . VAL A 1 19 ? 0.237 1.623 -6.909 1.00 0.00 19 VAL A N 5
ATOM 6767 C CA . VAL A 1 19 ? -0.824 2.307 -7.717 1.00 0.00 19 VAL A CA 5
ATOM 6768 C C . VAL A 1 19 ? -0.386 2.393 -9.185 1.00 0.00 19 VAL A C 5
ATOM 6769 O O . VAL A 1 19 ? -1.182 2.218 -10.088 1.00 0.00 19 VAL A O 5
ATOM 6782 N N . GLY A 1 20 ? 0.877 2.652 -9.427 1.00 0.00 20 GLY A N 5
ATOM 6783 C CA . GLY A 1 20 ? 1.377 2.740 -10.832 1.00 0.00 20 GLY A CA 5
ATOM 6784 C C . GLY A 1 20 ? 1.322 1.354 -11.495 1.00 0.00 20 GLY A C 5
ATOM 6785 O O . GLY A 1 20 ? 1.129 1.240 -12.691 1.00 0.00 20 GLY A O 5
ATOM 6789 N N . LEU A 1 21 ? 1.493 0.301 -10.728 1.00 0.00 21 LEU A N 5
ATOM 6790 C CA . LEU A 1 21 ? 1.455 -1.075 -11.308 1.00 0.00 21 LEU A CA 5
ATOM 6791 C C . LEU A 1 21 ? 0.223 -1.845 -10.806 1.00 0.00 21 LEU A C 5
ATOM 6792 O O . LEU A 1 21 ? 0.281 -3.038 -10.565 1.00 0.00 21 LEU A O 5
ATOM 6808 N N . TRP A 1 22 ? -0.891 -1.174 -10.645 1.00 0.00 22 TRP A N 5
ATOM 6809 C CA . TRP A 1 22 ? -2.119 -1.866 -10.159 1.00 0.00 22 TRP A CA 5
ATOM 6810 C C . TRP A 1 22 ? -3.063 -2.179 -11.328 1.00 0.00 22 TRP A C 5
ATOM 6811 O O . TRP A 1 22 ? -3.269 -1.368 -12.212 1.00 0.00 22 TRP A O 5
ATOM 6832 N N . ARG A 1 23 ? -3.646 -3.350 -11.319 1.00 0.00 23 ARG A N 5
ATOM 6833 C CA . ARG A 1 23 ? -4.595 -3.746 -12.401 1.00 0.00 23 ARG A CA 5
ATOM 6834 C C . ARG A 1 23 ? -6.033 -3.502 -11.922 1.00 0.00 23 ARG A C 5
ATOM 6835 O O . ARG A 1 23 ? -6.249 -2.885 -10.895 1.00 0.00 23 ARG A O 5
ATOM 6856 N N . ASN A 1 24 ? -7.012 -3.984 -12.657 1.00 0.00 24 ASN A N 5
ATOM 6857 C CA . ASN A 1 24 ? -8.445 -3.795 -12.249 1.00 0.00 24 ASN A CA 5
ATOM 6858 C C . ASN A 1 24 ? -8.606 -4.044 -10.743 1.00 0.00 24 ASN A C 5
ATOM 6859 O O . ASN A 1 24 ? -9.279 -3.304 -10.052 1.00 0.00 24 ASN A O 5
ATOM 6870 N N . GLU A 1 25 ? -7.975 -5.077 -10.234 1.00 0.00 25 GLU A N 5
ATOM 6871 C CA . GLU A 1 25 ? -8.065 -5.382 -8.771 1.00 0.00 25 GLU A CA 5
ATOM 6872 C C . GLU A 1 25 ? -6.934 -6.338 -8.352 1.00 0.00 25 GLU A C 5
ATOM 6873 O O . GLU A 1 25 ? -7.128 -7.231 -7.546 1.00 0.00 25 GLU A O 5
ATOM 6885 N N . LYS A 1 26 ? -5.752 -6.155 -8.895 1.00 0.00 26 LYS A N 5
ATOM 6886 C CA . LYS A 1 26 ? -4.605 -7.048 -8.539 1.00 0.00 26 LYS A CA 5
ATOM 6887 C C . LYS A 1 26 ? -3.267 -6.353 -8.826 1.00 0.00 26 LYS A C 5
ATOM 6888 O O . LYS A 1 26 ? -3.113 -5.685 -9.829 1.00 0.00 26 LYS A O 5
ATOM 6907 N N . THR A 1 27 ? -2.294 -6.523 -7.961 1.00 0.00 27 THR A N 5
ATOM 6908 C CA . THR A 1 27 ? -0.957 -5.887 -8.190 1.00 0.00 27 THR A CA 5
ATOM 6909 C C . THR A 1 27 ? 0.148 -6.779 -7.615 1.00 0.00 27 THR A C 5
ATOM 6910 O O . THR A 1 27 ? -0.099 -7.616 -6.768 1.00 0.00 27 THR A O 5
ATOM 6921 N N . GLU A 1 28 ? 1.360 -6.606 -8.068 1.00 0.00 28 GLU A N 5
ATOM 6922 C CA . GLU A 1 28 ? 2.478 -7.446 -7.546 1.00 0.00 28 GLU A CA 5
ATOM 6923 C C . GLU A 1 28 ? 3.284 -6.675 -6.498 1.00 0.00 28 GLU A C 5
ATOM 6924 O O . GLU A 1 28 ? 3.496 -5.485 -6.618 1.00 0.00 28 GLU A O 5
ATOM 6936 N N . LEU A 1 29 ? 3.742 -7.351 -5.479 1.00 0.00 29 LEU A N 5
ATOM 6937 C CA . LEU A 1 29 ? 4.549 -6.676 -4.423 1.00 0.00 29 LEU A CA 5
ATOM 6938 C C . LEU A 1 29 ? 5.870 -7.422 -4.238 1.00 0.00 29 LEU A C 5
ATOM 6939 O O . LEU A 1 29 ? 5.889 -8.554 -3.792 1.00 0.00 29 LEU A O 5
ATOM 6955 N N . LEU A 1 30 ? 6.971 -6.799 -4.583 1.00 0.00 30 LEU A N 5
ATOM 6956 C CA . LEU A 1 30 ? 8.308 -7.462 -4.439 1.00 0.00 30 LEU A CA 5
ATOM 6957 C C . LEU A 1 30 ? 8.363 -8.758 -5.268 1.00 0.00 30 LEU A C 5
ATOM 6958 O O . LEU A 1 30 ? 9.098 -9.675 -4.950 1.00 0.00 30 LEU A O 5
ATOM 6974 N N . GLY A 1 31 ? 7.592 -8.838 -6.329 1.00 0.00 31 GLY A N 5
ATOM 6975 C CA . GLY A 1 31 ? 7.599 -10.067 -7.179 1.00 0.00 31 GLY A CA 5
ATOM 6976 C C . GLY A 1 31 ? 6.447 -11.004 -6.783 1.00 0.00 31 GLY A C 5
ATOM 6977 O O . GLY A 1 31 ? 6.108 -11.912 -7.517 1.00 0.00 31 GLY A O 5
ATOM 6981 N N . HIS A 1 32 ? 5.847 -10.805 -5.633 1.00 0.00 32 HIS A N 5
ATOM 6982 C CA . HIS A 1 32 ? 4.727 -11.698 -5.202 1.00 0.00 32 HIS A CA 5
ATOM 6983 C C . HIS A 1 32 ? 3.392 -11.176 -5.742 1.00 0.00 32 HIS A C 5
ATOM 6984 O O . HIS A 1 32 ? 3.227 -9.994 -5.972 1.00 0.00 32 HIS A O 5
ATOM 6998 N N . GLU A 1 33 ? 2.435 -12.047 -5.932 1.00 0.00 33 GLU A N 5
ATOM 6999 C CA . GLU A 1 33 ? 1.102 -11.601 -6.441 1.00 0.00 33 GLU A CA 5
ATOM 7000 C C . GLU A 1 33 ? 0.241 -11.104 -5.273 1.00 0.00 33 GLU A C 5
ATOM 7001 O O . GLU A 1 33 ? 0.222 -11.698 -4.208 1.00 0.00 33 GLU A O 5
ATOM 7013 N N . CYS A 1 34 ? -0.459 -10.010 -5.455 1.00 0.00 34 CYS A N 5
ATOM 7014 C CA . CYS A 1 34 ? -1.304 -9.468 -4.349 1.00 0.00 34 CYS A CA 5
ATOM 7015 C C . CYS A 1 34 ? -2.664 -8.989 -4.872 1.00 0.00 34 CYS A C 5
ATOM 7016 O O . CYS A 1 34 ? -2.897 -8.906 -6.065 1.00 0.00 34 CYS A O 5
ATOM 7023 N N . LYS A 1 35 ? -3.557 -8.665 -3.974 1.00 0.00 35 LYS A N 5
ATOM 7024 C CA . LYS A 1 35 ? -4.907 -8.179 -4.383 1.00 0.00 35 LYS A CA 5
ATOM 7025 C C . LYS A 1 35 ? -5.167 -6.789 -3.789 1.00 0.00 35 LYS A C 5
ATOM 7026 O O . LYS A 1 35 ? -5.442 -6.645 -2.611 1.00 0.00 35 LYS A O 5
ATOM 7045 N N . PHE A 1 36 ? -5.080 -5.773 -4.606 1.00 0.00 36 PHE A N 5
ATOM 7046 C CA . PHE A 1 36 ? -5.321 -4.378 -4.125 1.00 0.00 36 PHE A CA 5
ATOM 7047 C C . PHE A 1 36 ? -6.640 -3.860 -4.714 1.00 0.00 36 PHE A C 5
ATOM 7048 O O . PHE A 1 36 ? -6.897 -4.010 -5.893 1.00 0.00 36 PHE A O 5
ATOM 7065 N N . THR A 1 37 ? -7.490 -3.272 -3.904 1.00 0.00 37 THR A N 5
ATOM 7066 C CA . THR A 1 37 ? -8.797 -2.768 -4.433 1.00 0.00 37 THR A CA 5
ATOM 7067 C C . THR A 1 37 ? -9.176 -1.422 -3.798 1.00 0.00 37 THR A C 5
ATOM 7068 O O . THR A 1 37 ? -8.776 -1.107 -2.692 1.00 0.00 37 THR A O 5
ATOM 7079 N N . VAL A 1 38 ? -9.960 -0.634 -4.498 1.00 0.00 38 VAL A N 5
ATOM 7080 C CA . VAL A 1 38 ? -10.394 0.693 -3.961 1.00 0.00 38 VAL A CA 5
ATOM 7081 C C . VAL A 1 38 ? -11.860 0.962 -4.347 1.00 0.00 38 VAL A C 5
ATOM 7082 O O . VAL A 1 38 ? -12.305 0.592 -5.419 1.00 0.00 38 VAL A O 5
ATOM 7095 N N . LYS A 1 39 ? -12.616 1.592 -3.479 1.00 0.00 39 LYS A N 5
ATOM 7096 C CA . LYS A 1 39 ? -14.051 1.869 -3.795 1.00 0.00 39 LYS A CA 5
ATOM 7097 C C . LYS A 1 39 ? -14.531 3.161 -3.116 1.00 0.00 39 LYS A C 5
ATOM 7098 O O . LYS A 1 39 ? -14.381 3.326 -1.918 1.00 0.00 39 LYS A O 5
ATOM 7117 N N . PRO A 1 40 ? -15.115 4.032 -3.908 1.00 0.00 40 PRO A N 5
ATOM 7118 C CA . PRO A 1 40 ? -15.646 5.313 -3.376 1.00 0.00 40 PRO A CA 5
ATOM 7119 C C . PRO A 1 40 ? -16.973 5.075 -2.649 1.00 0.00 40 PRO A C 5
ATOM 7120 O O . PRO A 1 40 ? -17.735 4.194 -3.006 1.00 0.00 40 PRO A O 5
ATOM 7131 N N . TYR A 1 41 ? -17.264 5.858 -1.643 1.00 0.00 41 TYR A N 5
ATOM 7132 C CA . TYR A 1 41 ? -18.548 5.682 -0.902 1.00 0.00 41 TYR A CA 5
ATOM 7133 C C . TYR A 1 41 ? -19.220 7.034 -0.676 1.00 0.00 41 TYR A C 5
ATOM 7134 O O . TYR A 1 41 ? -18.802 8.050 -1.203 1.00 0.00 41 TYR A O 5
ATOM 7152 N N . LEU A 1 42 ? -20.268 7.045 0.101 1.00 0.00 42 LEU A N 5
ATOM 7153 C CA . LEU A 1 42 ? -20.995 8.317 0.367 1.00 0.00 42 LEU A CA 5
ATOM 7154 C C . LEU A 1 42 ? -21.662 8.287 1.748 1.00 0.00 42 LEU A C 5
ATOM 7155 O O . LEU A 1 42 ? -22.129 7.260 2.207 1.00 0.00 42 LEU A O 5
ATOM 7171 N N . LYS A 1 43 ? -21.720 9.419 2.399 1.00 0.00 43 LYS A N 5
ATOM 7172 C CA . LYS A 1 43 ? -22.363 9.505 3.739 1.00 0.00 43 LYS A CA 5
ATOM 7173 C C . LYS A 1 43 ? -23.640 10.348 3.638 1.00 0.00 43 LYS A C 5
ATOM 7174 O O . LYS A 1 43 ? -23.990 10.819 2.570 1.00 0.00 43 LYS A O 5
ATOM 7193 N N . ARG A 1 44 ? -24.335 10.531 4.738 1.00 0.00 44 ARG A N 5
ATOM 7194 C CA . ARG A 1 44 ? -25.604 11.338 4.732 1.00 0.00 44 ARG A CA 5
ATOM 7195 C C . ARG A 1 44 ? -25.466 12.599 3.865 1.00 0.00 44 ARG A C 5
ATOM 7196 O O . ARG A 1 44 ? -26.390 12.988 3.174 1.00 0.00 44 ARG A O 5
ATOM 7217 N N . PHE A 1 45 ? -24.320 13.234 3.893 1.00 0.00 45 PHE A N 5
ATOM 7218 C CA . PHE A 1 45 ? -24.118 14.463 3.067 1.00 0.00 45 PHE A CA 5
ATOM 7219 C C . PHE A 1 45 ? -22.623 14.678 2.778 1.00 0.00 45 PHE A C 5
ATOM 7220 O O . PHE A 1 45 ? -22.112 15.777 2.903 1.00 0.00 45 PHE A O 5
ATOM 7237 N N . GLN A 1 46 ? -21.915 13.640 2.394 1.00 0.00 46 GLN A N 5
ATOM 7238 C CA . GLN A 1 46 ? -20.453 13.798 2.105 1.00 0.00 46 GLN A CA 5
ATOM 7239 C C . GLN A 1 46 ? -19.917 12.626 1.271 1.00 0.00 46 GLN A C 5
ATOM 7240 O O . GLN A 1 46 ? -20.553 11.600 1.138 1.00 0.00 46 GLN A O 5
ATOM 7254 N N . VAL A 1 47 ? -18.737 12.776 0.724 1.00 0.00 47 VAL A N 5
ATOM 7255 C CA . VAL A 1 47 ? -18.124 11.681 -0.089 1.00 0.00 47 VAL A CA 5
ATOM 7256 C C . VAL A 1 47 ? -16.866 11.168 0.622 1.00 0.00 47 VAL A C 5
ATOM 7257 O O . VAL A 1 47 ? -16.065 11.943 1.117 1.00 0.00 47 VAL A O 5
ATOM 7270 N N . TYR A 1 48 ? -16.689 9.873 0.683 1.00 0.00 48 TYR A N 5
ATOM 7271 C CA . TYR A 1 48 ? -15.488 9.315 1.368 1.00 0.00 48 TYR A CA 5
ATOM 7272 C C . TYR A 1 48 ? -14.911 8.151 0.559 1.00 0.00 48 TYR A C 5
ATOM 7273 O O . TYR A 1 48 ? -15.612 7.222 0.205 1.00 0.00 48 TYR A O 5
ATOM 7291 N N . TYR A 1 49 ? -13.636 8.197 0.269 1.00 0.00 49 TYR A N 5
ATOM 7292 C CA . TYR A 1 49 ? -12.999 7.097 -0.514 1.00 0.00 49 TYR A CA 5
ATOM 7293 C C . TYR A 1 49 ? -12.408 6.053 0.436 1.00 0.00 49 TYR A C 5
ATOM 7294 O O . TYR A 1 49 ? -12.022 6.361 1.547 1.00 0.00 49 TYR A O 5
ATOM 7312 N N . LYS A 1 50 ? -12.332 4.821 0.006 1.00 0.00 50 LYS A N 5
ATOM 7313 C CA . LYS A 1 50 ? -11.762 3.753 0.880 1.00 0.00 50 LYS A CA 5
ATOM 7314 C C . LYS A 1 50 ? -11.085 2.680 0.028 1.00 0.00 50 LYS A C 5
ATOM 7315 O O . LYS A 1 50 ? -11.487 2.419 -1.089 1.00 0.00 50 LYS A O 5
ATOM 7334 N N . GLY A 1 51 ? -10.062 2.056 0.548 1.00 0.00 51 GLY A N 5
ATOM 7335 C CA . GLY A 1 51 ? -9.364 0.998 -0.233 1.00 0.00 51 GLY A CA 5
ATOM 7336 C C . GLY A 1 51 ? -8.747 -0.032 0.714 1.00 0.00 51 GLY A C 5
ATOM 7337 O O . GLY A 1 51 ? -8.561 0.219 1.891 1.00 0.00 51 GLY A O 5
ATOM 7341 N N . ARG A 1 52 ? -8.432 -1.192 0.199 1.00 0.00 52 ARG A N 5
ATOM 7342 C CA . ARG A 1 52 ? -7.825 -2.261 1.046 1.00 0.00 52 ARG A CA 5
ATOM 7343 C C . ARG A 1 52 ? -7.040 -3.237 0.164 1.00 0.00 52 ARG A C 5
ATOM 7344 O O . ARG A 1 52 ? -7.491 -3.622 -0.898 1.00 0.00 52 ARG A O 5
ATOM 7365 N N . MET A 1 53 ? -5.868 -3.639 0.591 1.00 0.00 53 MET A N 5
ATOM 7366 C CA . MET A 1 53 ? -5.059 -4.589 -0.231 1.00 0.00 53 MET A CA 5
ATOM 7367 C C . MET A 1 53 ? -4.435 -5.684 0.643 1.00 0.00 53 MET A C 5
ATOM 7368 O O . MET A 1 53 ? -4.174 -5.491 1.817 1.00 0.00 53 MET A O 5
ATOM 7382 N N . TRP A 1 54 ? -4.201 -6.837 0.065 1.00 0.00 54 TRP A N 5
ATOM 7383 C CA . TRP A 1 54 ? -3.595 -7.972 0.834 1.00 0.00 54 TRP A CA 5
ATOM 7384 C C . TRP A 1 54 ? -2.967 -8.987 -0.128 1.00 0.00 54 TRP A C 5
ATOM 7385 O O . TRP A 1 54 ? -3.366 -9.094 -1.271 1.00 0.00 54 TRP A O 5
ATOM 7406 N N . CYS A 1 55 ? -1.988 -9.732 0.321 1.00 0.00 55 CYS A N 5
ATOM 7407 C CA . CYS A 1 55 ? -1.341 -10.736 -0.576 1.00 0.00 55 CYS A CA 5
ATOM 7408 C C . CYS A 1 55 ? -1.651 -12.162 -0.101 1.00 0.00 55 CYS A C 5
ATOM 7409 O O . CYS A 1 55 ? -0.931 -12.712 0.710 1.00 0.00 55 CYS A O 5
ATOM 7416 N N . PRO A 1 56 ? -2.718 -12.720 -0.629 1.00 0.00 56 PRO A N 5
ATOM 7417 C CA . PRO A 1 56 ? -3.120 -14.098 -0.256 1.00 0.00 56 PRO A CA 5
ATOM 7418 C C . PRO A 1 56 ? -2.211 -15.122 -0.950 1.00 0.00 56 PRO A C 5
ATOM 7419 O O . PRO A 1 56 ? -2.468 -15.543 -2.065 1.00 0.00 56 PRO A O 5
ATOM 7430 N N . GLY A 1 57 ? -1.146 -15.516 -0.299 1.00 0.00 57 GLY A N 5
ATOM 7431 C CA . GLY A 1 57 ? -0.210 -16.505 -0.909 1.00 0.00 57 GLY A CA 5
ATOM 7432 C C . GLY A 1 57 ? 1.211 -16.267 -0.385 1.00 0.00 57 GLY A C 5
ATOM 7433 O O . GLY A 1 57 ? 1.886 -17.189 0.031 1.00 0.00 57 GLY A O 5
ATOM 7437 N N . TRP A 1 58 ? 1.669 -15.039 -0.403 1.00 0.00 58 TRP A N 5
ATOM 7438 C CA . TRP A 1 58 ? 3.050 -14.740 0.091 1.00 0.00 58 TRP A CA 5
ATOM 7439 C C . TRP A 1 58 ? 3.084 -14.757 1.622 1.00 0.00 58 TRP A C 5
ATOM 7440 O O . TRP A 1 58 ? 3.888 -15.442 2.225 1.00 0.00 58 TRP A O 5
ATOM 7461 N N . THR A 1 59 ? 2.220 -14.002 2.250 1.00 0.00 59 THR A N 5
ATOM 7462 C CA . THR A 1 59 ? 2.195 -13.961 3.741 1.00 0.00 59 THR A CA 5
ATOM 7463 C C . THR A 1 59 ? 0.753 -13.789 4.237 1.00 0.00 59 THR A C 5
ATOM 7464 O O . THR A 1 59 ? -0.193 -13.884 3.477 1.00 0.00 59 THR A O 5
ATOM 7475 N N . ALA A 1 60 ? 0.584 -13.535 5.507 1.00 0.00 60 ALA A N 5
ATOM 7476 C CA . ALA A 1 60 ? -0.786 -13.353 6.070 1.00 0.00 60 ALA A CA 5
ATOM 7477 C C . ALA A 1 60 ? -0.927 -11.941 6.654 1.00 0.00 60 ALA A C 5
ATOM 7478 O O . ALA A 1 60 ? -1.175 -11.764 7.833 1.00 0.00 60 ALA A O 5
ATOM 7485 N N . ILE A 1 61 ? -0.766 -10.936 5.831 1.00 0.00 61 ILE A N 5
ATOM 7486 C CA . ILE A 1 61 ? -0.886 -9.530 6.319 1.00 0.00 61 ILE A CA 5
ATOM 7487 C C . ILE A 1 61 ? -1.870 -8.753 5.433 1.00 0.00 61 ILE A C 5
ATOM 7488 O O . ILE A 1 61 ? -2.081 -9.088 4.283 1.00 0.00 61 ILE A O 5
ATOM 7504 N N . ARG A 1 62 ? -2.472 -7.718 5.964 1.00 0.00 62 ARG A N 5
ATOM 7505 C CA . ARG A 1 62 ? -3.440 -6.912 5.160 1.00 0.00 62 ARG A CA 5
ATOM 7506 C C . ARG A 1 62 ? -3.225 -5.418 5.404 1.00 0.00 62 ARG A C 5
ATOM 7507 O O . ARG A 1 62 ? -2.637 -5.016 6.391 1.00 0.00 62 ARG A O 5
ATOM 7528 N N . GLY A 1 63 ? -3.700 -4.598 4.508 1.00 0.00 63 GLY A N 5
ATOM 7529 C CA . GLY A 1 63 ? -3.533 -3.124 4.672 1.00 0.00 63 GLY A CA 5
ATOM 7530 C C . GLY A 1 63 ? -4.810 -2.413 4.233 1.00 0.00 63 GLY A C 5
ATOM 7531 O O . GLY A 1 63 ? -5.388 -2.736 3.215 1.00 0.00 63 GLY A O 5
ATOM 7535 N N . GLU A 1 64 ? -5.256 -1.450 4.997 1.00 0.00 64 GLU A N 5
ATOM 7536 C CA . GLU A 1 64 ? -6.502 -0.712 4.629 1.00 0.00 64 GLU A CA 5
ATOM 7537 C C . GLU A 1 64 ? -6.304 0.792 4.837 1.00 0.00 64 GLU A C 5
ATOM 7538 O O . GLU A 1 64 ? -5.529 1.215 5.676 1.00 0.00 64 GLU A O 5
ATOM 7550 N N . ALA A 1 65 ? -7.002 1.602 4.085 1.00 0.00 65 ALA A N 5
ATOM 7551 C CA . ALA A 1 65 ? -6.859 3.083 4.241 1.00 0.00 65 ALA A CA 5
ATOM 7552 C C . ALA A 1 65 ? -8.036 3.809 3.584 1.00 0.00 65 ALA A C 5
ATOM 7553 O O . ALA A 1 65 ? -8.437 3.485 2.481 1.00 0.00 65 ALA A O 5
ATOM 7560 N N . SER A 1 66 ? -8.588 4.792 4.253 1.00 0.00 66 SER A N 5
ATOM 7561 C CA . SER A 1 66 ? -9.740 5.547 3.668 1.00 0.00 66 SER A CA 5
ATOM 7562 C C . SER A 1 66 ? -9.564 7.052 3.899 1.00 0.00 66 SER A C 5
ATOM 7563 O O . SER A 1 66 ? -9.094 7.482 4.935 1.00 0.00 66 SER A O 5
ATOM 7571 N N . THR A 1 67 ? -9.949 7.852 2.937 1.00 0.00 67 THR A N 5
ATOM 7572 C CA . THR A 1 67 ? -9.820 9.337 3.078 1.00 0.00 67 THR A CA 5
ATOM 7573 C C . THR A 1 67 ? -10.616 10.045 1.970 1.00 0.00 67 THR A C 5
ATOM 7574 O O . THR A 1 67 ? -11.199 9.412 1.110 1.00 0.00 67 THR A O 5
ATOM 7585 N N . ARG A 1 68 ? -10.643 11.355 1.988 1.00 0.00 68 ARG A N 5
ATOM 7586 C CA . ARG A 1 68 ? -11.401 12.111 0.940 1.00 0.00 68 ARG A CA 5
ATOM 7587 C C . ARG A 1 68 ? -10.689 12.015 -0.420 1.00 0.00 68 ARG A C 5
ATOM 7588 O O . ARG A 1 68 ? -11.323 12.032 -1.458 1.00 0.00 68 ARG A O 5
ATOM 7609 N N . SER A 1 69 ? -9.381 11.916 -0.419 1.00 0.00 69 SER A N 5
ATOM 7610 C CA . SER A 1 69 ? -8.623 11.822 -1.710 1.00 0.00 69 SER A CA 5
ATOM 7611 C C . SER A 1 69 ? -8.989 10.536 -2.469 1.00 0.00 69 SER A C 5
ATOM 7612 O O . SER A 1 69 ? -9.207 9.493 -1.879 1.00 0.00 69 SER A O 5
ATOM 7620 N N . GLN A 1 70 ? -9.057 10.614 -3.777 1.00 0.00 70 GLN A N 5
ATOM 7621 C CA . GLN A 1 70 ? -9.407 9.412 -4.600 1.00 0.00 70 GLN A CA 5
ATOM 7622 C C . GLN A 1 70 ? -8.175 8.517 -4.791 1.00 0.00 70 GLN A C 5
ATOM 7623 O O . GLN A 1 70 ? -8.222 7.327 -4.545 1.00 0.00 70 GLN A O 5
ATOM 7637 N N . SER A 1 71 ? -7.072 9.083 -5.218 1.00 0.00 71 SER A N 5
ATOM 7638 C CA . SER A 1 71 ? -5.834 8.271 -5.413 1.00 0.00 71 SER A CA 5
ATOM 7639 C C . SER A 1 71 ? -5.057 8.179 -4.095 1.00 0.00 71 SER A C 5
ATOM 7640 O O . SER A 1 71 ? -4.368 7.209 -3.842 1.00 0.00 71 SER A O 5
ATOM 7648 N N . GLY A 1 72 ? -5.171 9.181 -3.253 1.00 0.00 72 GLY A N 5
ATOM 7649 C CA . GLY A 1 72 ? -4.451 9.162 -1.944 1.00 0.00 72 GLY A CA 5
ATOM 7650 C C . GLY A 1 72 ? -4.906 7.952 -1.120 1.00 0.00 72 GLY A C 5
ATOM 7651 O O . GLY A 1 72 ? -4.108 7.313 -0.463 1.00 0.00 72 GLY A O 5
ATOM 7655 N N . VAL A 1 73 ? -6.179 7.626 -1.158 1.00 0.00 73 VAL A N 5
ATOM 7656 C CA . VAL A 1 73 ? -6.678 6.445 -0.380 1.00 0.00 73 VAL A CA 5
ATOM 7657 C C . VAL A 1 73 ? -6.012 5.157 -0.882 1.00 0.00 73 VAL A C 5
ATOM 7658 O O . VAL A 1 73 ? -5.697 4.270 -0.110 1.00 0.00 73 VAL A O 5
ATOM 7671 N N . ALA A 1 74 ? -5.786 5.058 -2.170 1.00 0.00 74 ALA A N 5
ATOM 7672 C CA . ALA A 1 74 ? -5.131 3.840 -2.734 1.00 0.00 74 ALA A CA 5
ATOM 7673 C C . ALA A 1 74 ? -3.669 3.783 -2.284 1.00 0.00 74 ALA A C 5
ATOM 7674 O O . ALA A 1 74 ? -3.184 2.749 -1.867 1.00 0.00 74 ALA A O 5
ATOM 7681 N N . GLY A 1 75 ? -2.973 4.890 -2.353 1.00 0.00 75 GLY A N 5
ATOM 7682 C CA . GLY A 1 75 ? -1.545 4.916 -1.919 1.00 0.00 75 GLY A CA 5
ATOM 7683 C C . GLY A 1 75 ? -1.459 4.577 -0.426 1.00 0.00 75 GLY A C 5
ATOM 7684 O O . GLY A 1 75 ? -0.533 3.923 0.014 1.00 0.00 75 GLY A O 5
ATOM 7688 N N . LYS A 1 76 ? -2.423 5.011 0.353 1.00 0.00 76 LYS A N 5
ATOM 7689 C CA . LYS A 1 76 ? -2.403 4.707 1.814 1.00 0.00 76 LYS A CA 5
ATOM 7690 C C . LYS A 1 76 ? -2.664 3.213 2.041 1.00 0.00 76 LYS A C 5
ATOM 7691 O O . LYS A 1 76 ? -2.058 2.599 2.896 1.00 0.00 76 LYS A O 5
ATOM 7710 N N . THR A 1 77 ? -3.552 2.624 1.272 1.00 0.00 77 THR A N 5
ATOM 7711 C CA . THR A 1 77 ? -3.841 1.166 1.432 1.00 0.00 77 THR A CA 5
ATOM 7712 C C . THR A 1 77 ? -2.561 0.361 1.186 1.00 0.00 77 THR A C 5
ATOM 7713 O O . THR A 1 77 ? -2.230 -0.542 1.933 1.00 0.00 77 THR A O 5
ATOM 7724 N N . ALA A 1 78 ? -1.833 0.695 0.150 1.00 0.00 78 ALA A N 5
ATOM 7725 C CA . ALA A 1 78 ? -0.564 -0.036 -0.140 1.00 0.00 78 ALA A CA 5
ATOM 7726 C C . ALA A 1 78 ? 0.489 0.306 0.922 1.00 0.00 78 ALA A C 5
ATOM 7727 O O . ALA A 1 78 ? 1.270 -0.535 1.327 1.00 0.00 78 ALA A O 5
ATOM 7734 N N . LYS A 1 79 ? 0.505 1.533 1.383 1.00 0.00 79 LYS A N 5
ATOM 7735 C CA . LYS A 1 79 ? 1.493 1.934 2.427 1.00 0.00 79 LYS A CA 5
ATOM 7736 C C . LYS A 1 79 ? 1.186 1.209 3.740 1.00 0.00 79 LYS A C 5
ATOM 7737 O O . LYS A 1 79 ? 2.082 0.772 4.436 1.00 0.00 79 LYS A O 5
ATOM 7756 N N . ASP A 1 80 ? -0.076 1.072 4.080 1.00 0.00 80 ASP A N 5
ATOM 7757 C CA . ASP A 1 80 ? -0.441 0.367 5.345 1.00 0.00 80 ASP A CA 5
ATOM 7758 C C . ASP A 1 80 ? 0.009 -1.094 5.281 1.00 0.00 80 ASP A C 5
ATOM 7759 O O . ASP A 1 80 ? 0.521 -1.632 6.244 1.00 0.00 80 ASP A O 5
ATOM 7768 N N . PHE A 1 81 ? -0.159 -1.737 4.149 1.00 0.00 81 PHE A N 5
ATOM 7769 C CA . PHE A 1 81 ? 0.286 -3.157 4.030 1.00 0.00 81 PHE A CA 5
ATOM 7770 C C . PHE A 1 81 ? 1.819 -3.213 4.056 1.00 0.00 81 PHE A C 5
ATOM 7771 O O . PHE A 1 81 ? 2.407 -4.072 4.687 1.00 0.00 81 PHE A O 5
ATOM 7788 N N . VAL A 1 82 ? 2.466 -2.292 3.382 1.00 0.00 82 VAL A N 5
ATOM 7789 C CA . VAL A 1 82 ? 3.960 -2.277 3.373 1.00 0.00 82 VAL A CA 5
ATOM 7790 C C . VAL A 1 82 ? 4.479 -1.965 4.780 1.00 0.00 82 VAL A C 5
ATOM 7791 O O . VAL A 1 82 ? 5.461 -2.531 5.225 1.00 0.00 82 VAL A O 5
ATOM 7804 N N . ARG A 1 83 ? 3.815 -1.082 5.490 1.00 0.00 83 ARG A N 5
ATOM 7805 C CA . ARG A 1 83 ? 4.260 -0.744 6.875 1.00 0.00 83 ARG A CA 5
ATOM 7806 C C . ARG A 1 83 ? 4.080 -1.963 7.788 1.00 0.00 83 ARG A C 5
ATOM 7807 O O . ARG A 1 83 ? 4.911 -2.239 8.632 1.00 0.00 83 ARG A O 5
ATOM 7828 N N . LYS A 1 84 ? 3.009 -2.703 7.615 1.00 0.00 84 LYS A N 5
ATOM 7829 C CA . LYS A 1 84 ? 2.784 -3.916 8.464 1.00 0.00 84 LYS A CA 5
ATOM 7830 C C . LYS A 1 84 ? 3.862 -4.963 8.171 1.00 0.00 84 LYS A C 5
ATOM 7831 O O . LYS A 1 84 ? 4.360 -5.618 9.067 1.00 0.00 84 LYS A O 5
ATOM 7850 N N . ALA A 1 85 ? 4.235 -5.112 6.921 1.00 0.00 85 ALA A N 5
ATOM 7851 C CA . ALA A 1 85 ? 5.298 -6.100 6.564 1.00 0.00 85 ALA A CA 5
ATOM 7852 C C . ALA A 1 85 ? 6.652 -5.607 7.091 1.00 0.00 85 ALA A C 5
ATOM 7853 O O . ALA A 1 85 ? 7.480 -6.386 7.524 1.00 0.00 85 ALA A O 5
ATOM 7860 N N . PHE A 1 86 ? 6.869 -4.310 7.069 1.00 0.00 86 PHE A N 5
ATOM 7861 C CA . PHE A 1 86 ? 8.155 -3.743 7.581 1.00 0.00 86 PHE A CA 5
ATOM 7862 C C . PHE A 1 86 ? 8.293 -4.048 9.078 1.00 0.00 86 PHE A C 5
ATOM 7863 O O . PHE A 1 86 ? 9.355 -4.409 9.550 1.00 0.00 86 PHE A O 5
ATOM 7880 N N . GLN A 1 87 ? 7.221 -3.911 9.825 1.00 0.00 87 GLN A N 5
ATOM 7881 C CA . GLN A 1 87 ? 7.278 -4.201 11.291 1.00 0.00 87 GLN A CA 5
ATOM 7882 C C . GLN A 1 87 ? 7.496 -5.703 11.530 1.00 0.00 87 GLN A C 5
ATOM 7883 O O . GLN A 1 87 ? 8.194 -6.097 12.445 1.00 0.00 87 GLN A O 5
ATOM 7897 N N . LYS A 1 88 ? 6.901 -6.542 10.714 1.00 0.00 88 LYS A N 5
ATOM 7898 C CA . LYS A 1 88 ? 7.069 -8.019 10.892 1.00 0.00 88 LYS A CA 5
ATOM 7899 C C . LYS A 1 88 ? 8.471 -8.456 10.450 1.00 0.00 88 LYS A C 5
ATOM 7900 O O . LYS A 1 88 ? 9.205 -9.067 11.203 1.00 0.00 88 LYS A O 5
ATOM 7919 N N . GLY A 1 89 ? 8.842 -8.147 9.233 1.00 0.00 89 GLY A N 5
ATOM 7920 C CA . GLY A 1 89 ? 10.186 -8.537 8.726 1.00 0.00 89 GLY A CA 5
ATOM 7921 C C . GLY A 1 89 ? 10.052 -9.160 7.332 1.00 0.00 89 GLY A C 5
ATOM 7922 O O . GLY A 1 89 ? 10.544 -10.243 7.079 1.00 0.00 89 GLY A O 5
ATOM 7926 N N . LEU A 1 90 ? 9.394 -8.481 6.425 1.00 0.00 90 LEU A N 5
ATOM 7927 C CA . LEU A 1 90 ? 9.227 -9.029 5.044 1.00 0.00 90 LEU A CA 5
ATOM 7928 C C . LEU A 1 90 ? 9.788 -8.045 4.011 1.00 0.00 90 LEU A C 5
ATOM 7929 O O . LEU A 1 90 ? 10.562 -8.417 3.150 1.00 0.00 90 LEU A O 5
ATOM 7945 N N . ILE A 1 91 ? 9.405 -6.793 4.095 1.00 0.00 91 ILE A N 5
ATOM 7946 C CA . ILE A 1 91 ? 9.919 -5.787 3.123 1.00 0.00 91 ILE A CA 5
ATOM 7947 C C . ILE A 1 91 ? 11.103 -5.035 3.741 1.00 0.00 91 ILE A C 5
ATOM 7948 O O . ILE A 1 91 ? 10.931 -4.144 4.551 1.00 0.00 91 ILE A O 5
ATOM 7964 N N . SER A 1 92 ? 12.303 -5.391 3.362 1.00 0.00 92 SER A N 5
ATOM 7965 C CA . SER A 1 92 ? 13.505 -4.699 3.919 1.00 0.00 92 SER A CA 5
ATOM 7966 C C . SER A 1 92 ? 13.698 -3.347 3.226 1.00 0.00 92 SER A C 5
ATOM 7967 O O . SER A 1 92 ? 13.007 -3.021 2.278 1.00 0.00 92 SER A O 5
ATOM 7975 N N . GLN A 1 93 ? 14.638 -2.564 3.691 1.00 0.00 93 GLN A N 5
ATOM 7976 C CA . GLN A 1 93 ? 14.885 -1.233 3.061 1.00 0.00 93 GLN A CA 5
ATOM 7977 C C . GLN A 1 93 ? 15.527 -1.419 1.682 1.00 0.00 93 GLN A C 5
ATOM 7978 O O . GLN A 1 93 ? 15.043 -0.905 0.690 1.00 0.00 93 GLN A O 5
ATOM 7992 N N . GLN A 1 94 ? 16.609 -2.159 1.612 1.00 0.00 94 GLN A N 5
ATOM 7993 C CA . GLN A 1 94 ? 17.282 -2.386 0.295 1.00 0.00 94 GLN A CA 5
ATOM 7994 C C . GLN A 1 94 ? 16.369 -3.185 -0.647 1.00 0.00 94 GLN A C 5
ATOM 7995 O O . GLN A 1 94 ? 16.430 -3.029 -1.851 1.00 0.00 94 GLN A O 5
ATOM 8009 N N . GLU A 1 95 ? 15.515 -4.027 -0.111 1.00 0.00 95 GLU A N 5
ATOM 8010 C CA . GLU A 1 95 ? 14.595 -4.818 -0.982 1.00 0.00 95 GLU A CA 5
ATOM 8011 C C . GLU A 1 95 ? 13.579 -3.887 -1.643 1.00 0.00 95 GLU A C 5
ATOM 8012 O O . GLU A 1 95 ? 13.311 -3.990 -2.825 1.00 0.00 95 GLU A O 5
ATOM 8024 N N . ALA A 1 96 ? 13.031 -2.962 -0.892 1.00 0.00 96 ALA A N 5
ATOM 8025 C CA . ALA A 1 96 ? 12.051 -2.002 -1.482 1.00 0.00 96 ALA A CA 5
ATOM 8026 C C . ALA A 1 96 ? 12.741 -1.193 -2.585 1.00 0.00 96 ALA A C 5
ATOM 8027 O O . ALA A 1 96 ? 12.180 -0.953 -3.635 1.00 0.00 96 ALA A O 5
ATOM 8034 N N . ASN A 1 97 ? 13.970 -0.794 -2.354 1.00 0.00 97 ASN A N 5
ATOM 8035 C CA . ASN A 1 97 ? 14.725 -0.021 -3.386 1.00 0.00 97 ASN A CA 5
ATOM 8036 C C . ASN A 1 97 ? 14.908 -0.878 -4.645 1.00 0.00 97 ASN A C 5
ATOM 8037 O O . ASN A 1 97 ? 14.806 -0.388 -5.753 1.00 0.00 97 ASN A O 5
ATOM 8048 N N . GLN A 1 98 ? 15.164 -2.155 -4.479 1.00 0.00 98 GLN A N 5
ATOM 8049 C CA . GLN A 1 98 ? 15.336 -3.049 -5.667 1.00 0.00 98 GLN A CA 5
ATOM 8050 C C . GLN A 1 98 ? 14.015 -3.139 -6.442 1.00 0.00 98 GLN A C 5
ATOM 8051 O O . GLN A 1 98 ? 13.997 -3.121 -7.658 1.00 0.00 98 GLN A O 5
ATOM 8065 N N . TRP A 1 99 ? 12.907 -3.220 -5.745 1.00 0.00 99 TRP A N 5
ATOM 8066 C CA . TRP A 1 99 ? 11.586 -3.292 -6.441 1.00 0.00 99 TRP A CA 5
ATOM 8067 C C . TRP A 1 99 ? 11.256 -1.935 -7.076 1.00 0.00 99 TRP A C 5
ATOM 8068 O O . TRP A 1 99 ? 10.674 -1.862 -8.142 1.00 0.00 99 TRP A O 5
ATOM 8089 N N . LEU A 1 100 ? 11.626 -0.863 -6.418 1.00 0.00 100 LEU A N 5
ATOM 8090 C CA . LEU A 1 100 ? 11.340 0.501 -6.969 1.00 0.00 100 LEU A CA 5
ATOM 8091 C C . LEU A 1 100 ? 12.226 0.790 -8.190 1.00 0.00 100 LEU A C 5
ATOM 8092 O O . LEU A 1 100 ? 11.808 1.463 -9.112 1.00 0.00 100 LEU A O 5
ATOM 8108 N N . SER A 1 101 ? 13.443 0.292 -8.207 1.00 0.00 101 SER A N 5
ATOM 8109 C CA . SER A 1 101 ? 14.341 0.549 -9.378 1.00 0.00 101 SER A CA 5
ATOM 8110 C C . SER A 1 101 ? 13.832 -0.198 -10.619 1.00 0.00 101 SER A C 5
ATOM 8111 O O . SER A 1 101 ? 13.811 0.338 -11.710 1.00 0.00 101 SER A O 5
ATOM 8119 N N . SER A 1 102 ? 13.421 -1.430 -10.452 1.00 0.00 102 SER A N 5
ATOM 8120 C CA . SER A 1 102 ? 12.907 -2.223 -11.615 1.00 0.00 102 SER A CA 5
ATOM 8121 C C . SER A 1 102 ? 11.481 -1.780 -11.991 1.00 0.00 102 SER A C 5
ATOM 8122 O O . SER A 1 102 ? 11.035 -2.140 -13.070 1.00 0.00 102 SER A O 5
ATOM 8131 N N . GLU A 1 1 ? 21.237 5.083 16.651 1.00 0.00 1 GLU A N 6
ATOM 8132 C CA . GLU A 1 1 ? 22.722 5.249 16.691 1.00 0.00 1 GLU A CA 6
ATOM 8133 C C . GLU A 1 1 ? 23.118 6.634 16.162 1.00 0.00 1 GLU A C 6
ATOM 8134 O O . GLU A 1 1 ? 23.637 7.456 16.891 1.00 0.00 1 GLU A O 6
ATOM 8148 N N . ALA A 1 2 ? 22.872 6.896 14.900 1.00 0.00 2 ALA A N 6
ATOM 8149 C CA . ALA A 1 2 ? 23.229 8.226 14.319 1.00 0.00 2 ALA A CA 6
ATOM 8150 C C . ALA A 1 2 ? 22.055 8.781 13.502 1.00 0.00 2 ALA A C 6
ATOM 8151 O O . ALA A 1 2 ? 20.993 8.189 13.446 1.00 0.00 2 ALA A O 6
ATOM 8158 N N . TYR A 1 3 ? 22.241 9.914 12.867 1.00 0.00 3 TYR A N 6
ATOM 8159 C CA . TYR A 1 3 ? 21.138 10.510 12.050 1.00 0.00 3 TYR A CA 6
ATOM 8160 C C . TYR A 1 3 ? 20.913 9.673 10.783 1.00 0.00 3 TYR A C 6
ATOM 8161 O O . TYR A 1 3 ? 21.647 9.781 9.818 1.00 0.00 3 TYR A O 6
ATOM 8179 N N . VAL A 1 4 ? 19.905 8.835 10.787 1.00 0.00 4 VAL A N 6
ATOM 8180 C CA . VAL A 1 4 ? 19.624 7.981 9.591 1.00 0.00 4 VAL A CA 6
ATOM 8181 C C . VAL A 1 4 ? 18.104 7.817 9.407 1.00 0.00 4 VAL A C 6
ATOM 8182 O O . VAL A 1 4 ? 17.525 6.801 9.748 1.00 0.00 4 VAL A O 6
ATOM 8195 N N . GLN A 1 5 ? 17.458 8.820 8.866 1.00 0.00 5 GLN A N 6
ATOM 8196 C CA . GLN A 1 5 ? 15.979 8.744 8.650 1.00 0.00 5 GLN A CA 6
ATOM 8197 C C . GLN A 1 5 ? 15.670 8.420 7.183 1.00 0.00 5 GLN A C 6
ATOM 8198 O O . GLN A 1 5 ? 16.560 8.318 6.360 1.00 0.00 5 GLN A O 6
ATOM 8212 N N . GLY A 1 6 ? 14.412 8.264 6.847 1.00 0.00 6 GLY A N 6
ATOM 8213 C CA . GLY A 1 6 ? 14.045 7.952 5.432 1.00 0.00 6 GLY A CA 6
ATOM 8214 C C . GLY A 1 6 ? 13.173 6.688 5.356 1.00 0.00 6 GLY A C 6
ATOM 8215 O O . GLY A 1 6 ? 12.645 6.371 4.307 1.00 0.00 6 GLY A O 6
ATOM 8219 N N . TRP A 1 7 ? 13.012 5.963 6.444 1.00 0.00 7 TRP A N 6
ATOM 8220 C CA . TRP A 1 7 ? 12.167 4.723 6.409 1.00 0.00 7 TRP A CA 6
ATOM 8221 C C . TRP A 1 7 ? 10.766 5.050 5.878 1.00 0.00 7 TRP A C 6
ATOM 8222 O O . TRP A 1 7 ? 10.238 4.356 5.029 1.00 0.00 7 TRP A O 6
ATOM 8243 N N . GLU A 1 8 ? 10.173 6.110 6.367 1.00 0.00 8 GLU A N 6
ATOM 8244 C CA . GLU A 1 8 ? 8.812 6.502 5.892 1.00 0.00 8 GLU A CA 6
ATOM 8245 C C . GLU A 1 8 ? 8.867 6.857 4.403 1.00 0.00 8 GLU A C 6
ATOM 8246 O O . GLU A 1 8 ? 7.961 6.547 3.652 1.00 0.00 8 GLU A O 6
ATOM 8258 N N . ALA A 1 9 ? 9.930 7.492 3.973 1.00 0.00 9 ALA A N 6
ATOM 8259 C CA . ALA A 1 9 ? 10.060 7.856 2.532 1.00 0.00 9 ALA A CA 6
ATOM 8260 C C . ALA A 1 9 ? 10.144 6.587 1.678 1.00 0.00 9 ALA A C 6
ATOM 8261 O O . ALA A 1 9 ? 9.551 6.508 0.619 1.00 0.00 9 ALA A O 6
ATOM 8268 N N . VAL A 1 10 ? 10.859 5.587 2.141 1.00 0.00 10 VAL A N 6
ATOM 8269 C CA . VAL A 1 10 ? 10.960 4.316 1.361 1.00 0.00 10 VAL A CA 6
ATOM 8270 C C . VAL A 1 10 ? 9.583 3.645 1.311 1.00 0.00 10 VAL A C 6
ATOM 8271 O O . VAL A 1 10 ? 9.168 3.140 0.285 1.00 0.00 10 VAL A O 6
ATOM 8284 N N . ALA A 1 11 ? 8.865 3.660 2.409 1.00 0.00 11 ALA A N 6
ATOM 8285 C CA . ALA A 1 11 ? 7.504 3.046 2.425 1.00 0.00 11 ALA A CA 6
ATOM 8286 C C . ALA A 1 11 ? 6.588 3.804 1.456 1.00 0.00 11 ALA A C 6
ATOM 8287 O O . ALA A 1 11 ? 5.799 3.210 0.746 1.00 0.00 11 ALA A O 6
ATOM 8294 N N . ALA A 1 12 ? 6.704 5.113 1.415 1.00 0.00 12 ALA A N 6
ATOM 8295 C CA . ALA A 1 12 ? 5.861 5.920 0.482 1.00 0.00 12 ALA A CA 6
ATOM 8296 C C . ALA A 1 12 ? 6.181 5.539 -0.969 1.00 0.00 12 ALA A C 6
ATOM 8297 O O . ALA A 1 12 ? 5.295 5.404 -1.791 1.00 0.00 12 ALA A O 6
ATOM 8304 N N . ALA A 1 13 ? 7.441 5.352 -1.283 1.00 0.00 13 ALA A N 6
ATOM 8305 C CA . ALA A 1 13 ? 7.820 4.963 -2.675 1.00 0.00 13 ALA A CA 6
ATOM 8306 C C . ALA A 1 13 ? 7.222 3.592 -3.013 1.00 0.00 13 ALA A C 6
ATOM 8307 O O . ALA A 1 13 ? 6.745 3.368 -4.110 1.00 0.00 13 ALA A O 6
ATOM 8314 N N . VAL A 1 14 ? 7.224 2.680 -2.068 1.00 0.00 14 VAL A N 6
ATOM 8315 C CA . VAL A 1 14 ? 6.633 1.330 -2.324 1.00 0.00 14 VAL A CA 6
ATOM 8316 C C . VAL A 1 14 ? 5.120 1.476 -2.536 1.00 0.00 14 VAL A C 6
ATOM 8317 O O . VAL A 1 14 ? 4.540 0.843 -3.399 1.00 0.00 14 VAL A O 6
ATOM 8330 N N . ALA A 1 15 ? 4.482 2.328 -1.764 1.00 0.00 15 ALA A N 6
ATOM 8331 C CA . ALA A 1 15 ? 3.013 2.540 -1.929 1.00 0.00 15 ALA A CA 6
ATOM 8332 C C . ALA A 1 15 ? 2.731 3.141 -3.312 1.00 0.00 15 ALA A C 6
ATOM 8333 O O . ALA A 1 15 ? 1.766 2.789 -3.966 1.00 0.00 15 ALA A O 6
ATOM 8340 N N . SER A 1 16 ? 3.580 4.035 -3.767 1.00 0.00 16 SER A N 6
ATOM 8341 C CA . SER A 1 16 ? 3.381 4.648 -5.113 1.00 0.00 16 SER A CA 6
ATOM 8342 C C . SER A 1 16 ? 3.497 3.566 -6.193 1.00 0.00 16 SER A C 6
ATOM 8343 O O . SER A 1 16 ? 2.728 3.535 -7.136 1.00 0.00 16 SER A O 6
ATOM 8351 N N . LYS A 1 17 ? 4.448 2.669 -6.051 1.00 0.00 17 LYS A N 6
ATOM 8352 C CA . LYS A 1 17 ? 4.605 1.576 -7.056 1.00 0.00 17 LYS A CA 6
ATOM 8353 C C . LYS A 1 17 ? 3.358 0.679 -7.052 1.00 0.00 17 LYS A C 6
ATOM 8354 O O . LYS A 1 17 ? 2.962 0.159 -8.077 1.00 0.00 17 LYS A O 6
ATOM 8373 N N . ILE A 1 18 ? 2.726 0.508 -5.910 1.00 0.00 18 ILE A N 6
ATOM 8374 C CA . ILE A 1 18 ? 1.493 -0.335 -5.850 1.00 0.00 18 ILE A CA 6
ATOM 8375 C C . ILE A 1 18 ? 0.411 0.296 -6.735 1.00 0.00 18 ILE A C 6
ATOM 8376 O O . ILE A 1 18 ? -0.206 -0.372 -7.542 1.00 0.00 18 ILE A O 6
ATOM 8392 N N . VAL A 1 19 ? 0.192 1.583 -6.593 1.00 0.00 19 VAL A N 6
ATOM 8393 C CA . VAL A 1 19 ? -0.839 2.271 -7.430 1.00 0.00 19 VAL A CA 6
ATOM 8394 C C . VAL A 1 19 ? -0.369 2.308 -8.891 1.00 0.00 19 VAL A C 6
ATOM 8395 O O . VAL A 1 19 ? -1.144 2.098 -9.805 1.00 0.00 19 VAL A O 6
ATOM 8408 N N . GLY A 1 20 ? 0.901 2.560 -9.112 1.00 0.00 20 GLY A N 6
ATOM 8409 C CA . GLY A 1 20 ? 1.439 2.598 -10.507 1.00 0.00 20 GLY A CA 6
ATOM 8410 C C . GLY A 1 20 ? 1.307 1.210 -11.151 1.00 0.00 20 GLY A C 6
ATOM 8411 O O . GLY A 1 20 ? 1.115 1.091 -12.347 1.00 0.00 20 GLY A O 6
ATOM 8415 N N . LEU A 1 21 ? 1.410 0.161 -10.365 1.00 0.00 21 LEU A N 6
ATOM 8416 C CA . LEU A 1 21 ? 1.294 -1.224 -10.919 1.00 0.00 21 LEU A CA 6
ATOM 8417 C C . LEU A 1 21 ? -0.023 -1.878 -10.470 1.00 0.00 21 LEU A C 6
ATOM 8418 O O . LEU A 1 21 ? -0.081 -3.070 -10.221 1.00 0.00 21 LEU A O 6
ATOM 8434 N N . TRP A 1 22 ? -1.080 -1.110 -10.359 1.00 0.00 22 TRP A N 6
ATOM 8435 C CA . TRP A 1 22 ? -2.385 -1.683 -9.921 1.00 0.00 22 TRP A CA 6
ATOM 8436 C C . TRP A 1 22 ? -3.343 -1.844 -11.111 1.00 0.00 22 TRP A C 6
ATOM 8437 O O . TRP A 1 22 ? -3.531 -0.941 -11.905 1.00 0.00 22 TRP A O 6
ATOM 8458 N N . ARG A 1 23 ? -3.964 -2.990 -11.213 1.00 0.00 23 ARG A N 6
ATOM 8459 C CA . ARG A 1 23 ? -4.937 -3.241 -12.315 1.00 0.00 23 ARG A CA 6
ATOM 8460 C C . ARG A 1 23 ? -6.362 -3.041 -11.780 1.00 0.00 23 ARG A C 6
ATOM 8461 O O . ARG A 1 23 ? -6.552 -2.453 -10.732 1.00 0.00 23 ARG A O 6
ATOM 8482 N N . ASN A 1 24 ? -7.362 -3.519 -12.484 1.00 0.00 24 ASN A N 6
ATOM 8483 C CA . ASN A 1 24 ? -8.776 -3.356 -12.007 1.00 0.00 24 ASN A CA 6
ATOM 8484 C C . ASN A 1 24 ? -8.886 -3.703 -10.515 1.00 0.00 24 ASN A C 6
ATOM 8485 O O . ASN A 1 24 ? -9.495 -2.983 -9.746 1.00 0.00 24 ASN A O 6
ATOM 8496 N N . GLU A 1 25 ? -8.288 -4.798 -10.107 1.00 0.00 25 GLU A N 6
ATOM 8497 C CA . GLU A 1 25 ? -8.337 -5.205 -8.667 1.00 0.00 25 GLU A CA 6
ATOM 8498 C C . GLU A 1 25 ? -7.167 -6.145 -8.333 1.00 0.00 25 GLU A C 6
ATOM 8499 O O . GLU A 1 25 ? -7.304 -7.068 -7.549 1.00 0.00 25 GLU A O 6
ATOM 8511 N N . LYS A 1 26 ? -6.021 -5.920 -8.926 1.00 0.00 26 LYS A N 6
ATOM 8512 C CA . LYS A 1 26 ? -4.846 -6.801 -8.656 1.00 0.00 26 LYS A CA 6
ATOM 8513 C C . LYS A 1 26 ? -3.543 -5.991 -8.688 1.00 0.00 26 LYS A C 6
ATOM 8514 O O . LYS A 1 26 ? -3.442 -4.992 -9.370 1.00 0.00 26 LYS A O 6
ATOM 8533 N N . THR A 1 27 ? -2.544 -6.421 -7.959 1.00 0.00 27 THR A N 6
ATOM 8534 C CA . THR A 1 27 ? -1.242 -5.683 -7.949 1.00 0.00 27 THR A CA 6
ATOM 8535 C C . THR A 1 27 ? -0.100 -6.646 -7.605 1.00 0.00 27 THR A C 6
ATOM 8536 O O . THR A 1 27 ? -0.328 -7.791 -7.266 1.00 0.00 27 THR A O 6
ATOM 8547 N N . GLU A 1 28 ? 1.123 -6.196 -7.692 1.00 0.00 28 GLU A N 6
ATOM 8548 C CA . GLU A 1 28 ? 2.278 -7.090 -7.369 1.00 0.00 28 GLU A CA 6
ATOM 8549 C C . GLU A 1 28 ? 3.154 -6.453 -6.288 1.00 0.00 28 GLU A C 6
ATOM 8550 O O . GLU A 1 28 ? 3.354 -5.254 -6.268 1.00 0.00 28 GLU A O 6
ATOM 8562 N N . LEU A 1 29 ? 3.692 -7.247 -5.399 1.00 0.00 29 LEU A N 6
ATOM 8563 C CA . LEU A 1 29 ? 4.573 -6.697 -4.329 1.00 0.00 29 LEU A CA 6
ATOM 8564 C C . LEU A 1 29 ? 5.901 -7.459 -4.320 1.00 0.00 29 LEU A C 6
ATOM 8565 O O . LEU A 1 29 ? 5.944 -8.638 -4.024 1.00 0.00 29 LEU A O 6
ATOM 8581 N N . LEU A 1 30 ? 6.979 -6.792 -4.658 1.00 0.00 30 LEU A N 6
ATOM 8582 C CA . LEU A 1 30 ? 8.319 -7.459 -4.694 1.00 0.00 30 LEU A CA 6
ATOM 8583 C C . LEU A 1 30 ? 8.298 -8.673 -5.639 1.00 0.00 30 LEU A C 6
ATOM 8584 O O . LEU A 1 30 ? 9.050 -9.614 -5.468 1.00 0.00 30 LEU A O 6
ATOM 8600 N N . GLY A 1 31 ? 7.439 -8.657 -6.634 1.00 0.00 31 GLY A N 6
ATOM 8601 C CA . GLY A 1 31 ? 7.365 -9.807 -7.586 1.00 0.00 31 GLY A CA 6
ATOM 8602 C C . GLY A 1 31 ? 6.235 -10.766 -7.178 1.00 0.00 31 GLY A C 6
ATOM 8603 O O . GLY A 1 31 ? 5.807 -11.588 -7.965 1.00 0.00 31 GLY A O 6
ATOM 8607 N N . HIS A 1 32 ? 5.751 -10.674 -5.961 1.00 0.00 32 HIS A N 6
ATOM 8608 C CA . HIS A 1 32 ? 4.655 -11.588 -5.514 1.00 0.00 32 HIS A CA 6
ATOM 8609 C C . HIS A 1 32 ? 3.300 -11.080 -6.010 1.00 0.00 32 HIS A C 6
ATOM 8610 O O . HIS A 1 32 ? 3.092 -9.890 -6.163 1.00 0.00 32 HIS A O 6
ATOM 8624 N N . GLU A 1 33 ? 2.375 -11.972 -6.251 1.00 0.00 33 GLU A N 6
ATOM 8625 C CA . GLU A 1 33 ? 1.024 -11.547 -6.725 1.00 0.00 33 GLU A CA 6
ATOM 8626 C C . GLU A 1 33 ? 0.188 -11.050 -5.537 1.00 0.00 33 GLU A C 6
ATOM 8627 O O . GLU A 1 33 ? 0.234 -11.609 -4.455 1.00 0.00 33 GLU A O 6
ATOM 8639 N N . CYS A 1 34 ? -0.563 -9.995 -5.731 1.00 0.00 34 CYS A N 6
ATOM 8640 C CA . CYS A 1 34 ? -1.395 -9.442 -4.622 1.00 0.00 34 CYS A CA 6
ATOM 8641 C C . CYS A 1 34 ? -2.764 -9.000 -5.141 1.00 0.00 34 CYS A C 6
ATOM 8642 O O . CYS A 1 34 ? -2.979 -8.865 -6.332 1.00 0.00 34 CYS A O 6
ATOM 8649 N N . LYS A 1 35 ? -3.688 -8.754 -4.250 1.00 0.00 35 LYS A N 6
ATOM 8650 C CA . LYS A 1 35 ? -5.043 -8.300 -4.680 1.00 0.00 35 LYS A CA 6
ATOM 8651 C C . LYS A 1 35 ? -5.368 -6.949 -4.034 1.00 0.00 35 LYS A C 6
ATOM 8652 O O . LYS A 1 35 ? -5.736 -6.871 -2.878 1.00 0.00 35 LYS A O 6
ATOM 8671 N N . PHE A 1 36 ? -5.227 -5.888 -4.785 1.00 0.00 36 PHE A N 6
ATOM 8672 C CA . PHE A 1 36 ? -5.520 -4.527 -4.245 1.00 0.00 36 PHE A CA 6
ATOM 8673 C C . PHE A 1 36 ? -6.814 -3.998 -4.875 1.00 0.00 36 PHE A C 6
ATOM 8674 O O . PHE A 1 36 ? -6.996 -4.059 -6.076 1.00 0.00 36 PHE A O 6
ATOM 8691 N N . THR A 1 37 ? -7.722 -3.501 -4.074 1.00 0.00 37 THR A N 6
ATOM 8692 C CA . THR A 1 37 ? -9.014 -2.988 -4.626 1.00 0.00 37 THR A CA 6
ATOM 8693 C C . THR A 1 37 ? -9.379 -1.634 -4.004 1.00 0.00 37 THR A C 6
ATOM 8694 O O . THR A 1 37 ? -8.939 -1.295 -2.920 1.00 0.00 37 THR A O 6
ATOM 8705 N N . VAL A 1 38 ? -10.193 -0.864 -4.686 1.00 0.00 38 VAL A N 6
ATOM 8706 C CA . VAL A 1 38 ? -10.612 0.468 -4.152 1.00 0.00 38 VAL A CA 6
ATOM 8707 C C . VAL A 1 38 ? -12.141 0.590 -4.212 1.00 0.00 38 VAL A C 6
ATOM 8708 O O . VAL A 1 38 ? -12.751 0.343 -5.237 1.00 0.00 38 VAL A O 6
ATOM 8721 N N . LYS A 1 39 ? -12.764 0.964 -3.120 1.00 0.00 39 LYS A N 6
ATOM 8722 C CA . LYS A 1 39 ? -14.251 1.096 -3.107 1.00 0.00 39 LYS A CA 6
ATOM 8723 C C . LYS A 1 39 ? -14.677 2.277 -2.220 1.00 0.00 39 LYS A C 6
ATOM 8724 O O . LYS A 1 39 ? -14.698 2.164 -1.008 1.00 0.00 39 LYS A O 6
ATOM 8743 N N . PRO A 1 40 ? -15.001 3.379 -2.857 1.00 0.00 40 PRO A N 6
ATOM 8744 C CA . PRO A 1 40 ? -15.430 4.593 -2.113 1.00 0.00 40 PRO A CA 6
ATOM 8745 C C . PRO A 1 40 ? -16.866 4.428 -1.592 1.00 0.00 40 PRO A C 6
ATOM 8746 O O . PRO A 1 40 ? -17.614 3.593 -2.065 1.00 0.00 40 PRO A O 6
ATOM 8757 N N . TYR A 1 41 ? -17.256 5.228 -0.631 1.00 0.00 41 TYR A N 6
ATOM 8758 C CA . TYR A 1 41 ? -18.640 5.133 -0.084 1.00 0.00 41 TYR A CA 6
ATOM 8759 C C . TYR A 1 41 ? -19.315 6.503 -0.134 1.00 0.00 41 TYR A C 6
ATOM 8760 O O . TYR A 1 41 ? -18.774 7.459 -0.662 1.00 0.00 41 TYR A O 6
ATOM 8778 N N . LEU A 1 42 ? -20.492 6.599 0.417 1.00 0.00 42 LEU A N 6
ATOM 8779 C CA . LEU A 1 42 ? -21.223 7.898 0.415 1.00 0.00 42 LEU A CA 6
ATOM 8780 C C . LEU A 1 42 ? -21.794 8.190 1.804 1.00 0.00 42 LEU A C 6
ATOM 8781 O O . LEU A 1 42 ? -22.240 7.300 2.506 1.00 0.00 42 LEU A O 6
ATOM 8797 N N . LYS A 1 43 ? -21.785 9.434 2.200 1.00 0.00 43 LYS A N 6
ATOM 8798 C CA . LYS A 1 43 ? -22.325 9.811 3.537 1.00 0.00 43 LYS A CA 6
ATOM 8799 C C . LYS A 1 43 ? -23.517 10.756 3.368 1.00 0.00 43 LYS A C 6
ATOM 8800 O O . LYS A 1 43 ? -23.839 11.167 2.267 1.00 0.00 43 LYS A O 6
ATOM 8819 N N . ARG A 1 44 ? -24.170 11.097 4.454 1.00 0.00 44 ARG A N 6
ATOM 8820 C CA . ARG A 1 44 ? -25.355 12.015 4.390 1.00 0.00 44 ARG A CA 6
ATOM 8821 C C . ARG A 1 44 ? -25.083 13.206 3.456 1.00 0.00 44 ARG A C 6
ATOM 8822 O O . ARG A 1 44 ? -25.966 13.662 2.754 1.00 0.00 44 ARG A O 6
ATOM 8843 N N . PHE A 1 45 ? -23.870 13.700 3.437 1.00 0.00 45 PHE A N 6
ATOM 8844 C CA . PHE A 1 45 ? -23.537 14.852 2.543 1.00 0.00 45 PHE A CA 6
ATOM 8845 C C . PHE A 1 45 ? -22.036 14.869 2.203 1.00 0.00 45 PHE A C 6
ATOM 8846 O O . PHE A 1 45 ? -21.431 15.920 2.102 1.00 0.00 45 PHE A O 6
ATOM 8863 N N . GLN A 1 46 ? -21.426 13.717 2.014 1.00 0.00 46 GLN A N 6
ATOM 8864 C CA . GLN A 1 46 ? -19.964 13.694 1.679 1.00 0.00 46 GLN A CA 6
ATOM 8865 C C . GLN A 1 46 ? -19.544 12.333 1.108 1.00 0.00 46 GLN A C 6
ATOM 8866 O O . GLN A 1 46 ? -19.941 11.295 1.599 1.00 0.00 46 GLN A O 6
ATOM 8880 N N . VAL A 1 47 ? -18.730 12.337 0.083 1.00 0.00 47 VAL A N 6
ATOM 8881 C CA . VAL A 1 47 ? -18.262 11.050 -0.520 1.00 0.00 47 VAL A CA 6
ATOM 8882 C C . VAL A 1 47 ? -16.839 10.747 -0.038 1.00 0.00 47 VAL A C 6
ATOM 8883 O O . VAL A 1 47 ? -15.937 11.549 -0.203 1.00 0.00 47 VAL A O 6
ATOM 8896 N N . TYR A 1 48 ? -16.631 9.601 0.558 1.00 0.00 48 TYR A N 6
ATOM 8897 C CA . TYR A 1 48 ? -15.268 9.253 1.056 1.00 0.00 48 TYR A CA 6
ATOM 8898 C C . TYR A 1 48 ? -14.685 8.094 0.244 1.00 0.00 48 TYR A C 6
ATOM 8899 O O . TYR A 1 48 ? -15.390 7.187 -0.153 1.00 0.00 48 TYR A O 6
ATOM 8917 N N . TYR A 1 49 ? -13.403 8.114 -0.002 1.00 0.00 49 TYR A N 6
ATOM 8918 C CA . TYR A 1 49 ? -12.773 7.010 -0.784 1.00 0.00 49 TYR A CA 6
ATOM 8919 C C . TYR A 1 49 ? -12.170 5.970 0.165 1.00 0.00 49 TYR A C 6
ATOM 8920 O O . TYR A 1 49 ? -11.865 6.261 1.307 1.00 0.00 49 TYR A O 6
ATOM 8938 N N . LYS A 1 50 ? -11.995 4.757 -0.297 1.00 0.00 50 LYS A N 6
ATOM 8939 C CA . LYS A 1 50 ? -11.406 3.696 0.575 1.00 0.00 50 LYS A CA 6
ATOM 8940 C C . LYS A 1 50 ? -10.778 2.603 -0.288 1.00 0.00 50 LYS A C 6
ATOM 8941 O O . LYS A 1 50 ? -11.219 2.344 -1.390 1.00 0.00 50 LYS A O 6
ATOM 8960 N N . GLY A 1 51 ? -9.756 1.956 0.207 1.00 0.00 51 GLY A N 6
ATOM 8961 C CA . GLY A 1 51 ? -9.107 0.875 -0.584 1.00 0.00 51 GLY A CA 6
ATOM 8962 C C . GLY A 1 51 ? -8.524 -0.181 0.355 1.00 0.00 51 GLY A C 6
ATOM 8963 O O . GLY A 1 51 ? -8.087 0.119 1.448 1.00 0.00 51 GLY A O 6
ATOM 8967 N N . ARG A 1 52 ? -8.516 -1.417 -0.072 1.00 0.00 52 ARG A N 6
ATOM 8968 C CA . ARG A 1 52 ? -7.963 -2.510 0.778 1.00 0.00 52 ARG A CA 6
ATOM 8969 C C . ARG A 1 52 ? -7.176 -3.497 -0.091 1.00 0.00 52 ARG A C 6
ATOM 8970 O O . ARG A 1 52 ? -7.593 -3.839 -1.183 1.00 0.00 52 ARG A O 6
ATOM 8991 N N . MET A 1 53 ? -6.044 -3.956 0.380 1.00 0.00 53 MET A N 6
ATOM 8992 C CA . MET A 1 53 ? -5.237 -4.919 -0.428 1.00 0.00 53 MET A CA 6
ATOM 8993 C C . MET A 1 53 ? -4.673 -6.045 0.449 1.00 0.00 53 MET A C 6
ATOM 8994 O O . MET A 1 53 ? -4.522 -5.906 1.651 1.00 0.00 53 MET A O 6
ATOM 9008 N N . TRP A 1 54 ? -4.350 -7.154 -0.163 1.00 0.00 54 TRP A N 6
ATOM 9009 C CA . TRP A 1 54 ? -3.775 -8.311 0.593 1.00 0.00 54 TRP A CA 6
ATOM 9010 C C . TRP A 1 54 ? -3.060 -9.264 -0.373 1.00 0.00 54 TRP A C 6
ATOM 9011 O O . TRP A 1 54 ? -3.464 -9.425 -1.508 1.00 0.00 54 TRP A O 6
ATOM 9032 N N . CYS A 1 55 ? -1.992 -9.885 0.063 1.00 0.00 55 CYS A N 6
ATOM 9033 C CA . CYS A 1 55 ? -1.243 -10.814 -0.839 1.00 0.00 55 CYS A CA 6
ATOM 9034 C C . CYS A 1 55 ? -1.366 -12.264 -0.354 1.00 0.00 55 CYS A C 6
ATOM 9035 O O . CYS A 1 55 ? -0.563 -12.720 0.437 1.00 0.00 55 CYS A O 6
ATOM 9042 N N . PRO A 1 56 ? -2.368 -12.950 -0.855 1.00 0.00 56 PRO A N 6
ATOM 9043 C CA . PRO A 1 56 ? -2.582 -14.367 -0.475 1.00 0.00 56 PRO A CA 6
ATOM 9044 C C . PRO A 1 56 ? -1.562 -15.264 -1.191 1.00 0.00 56 PRO A C 6
ATOM 9045 O O . PRO A 1 56 ? -1.821 -15.799 -2.253 1.00 0.00 56 PRO A O 6
ATOM 9056 N N . GLY A 1 57 ? -0.396 -15.415 -0.615 1.00 0.00 57 GLY A N 6
ATOM 9057 C CA . GLY A 1 57 ? 0.659 -16.259 -1.246 1.00 0.00 57 GLY A CA 6
ATOM 9058 C C . GLY A 1 57 ? 2.009 -15.955 -0.590 1.00 0.00 57 GLY A C 6
ATOM 9059 O O . GLY A 1 57 ? 2.715 -16.850 -0.165 1.00 0.00 57 GLY A O 6
ATOM 9063 N N . TRP A 1 58 ? 2.364 -14.697 -0.493 1.00 0.00 58 TRP A N 6
ATOM 9064 C CA . TRP A 1 58 ? 3.663 -14.326 0.147 1.00 0.00 58 TRP A CA 6
ATOM 9065 C C . TRP A 1 58 ? 3.529 -14.399 1.670 1.00 0.00 58 TRP A C 6
ATOM 9066 O O . TRP A 1 58 ? 4.396 -14.910 2.355 1.00 0.00 58 TRP A O 6
ATOM 9087 N N . THR A 1 59 ? 2.444 -13.892 2.196 1.00 0.00 59 THR A N 6
ATOM 9088 C CA . THR A 1 59 ? 2.227 -13.922 3.669 1.00 0.00 59 THR A CA 6
ATOM 9089 C C . THR A 1 59 ? 0.721 -13.901 3.972 1.00 0.00 59 THR A C 6
ATOM 9090 O O . THR A 1 59 ? -0.104 -13.970 3.080 1.00 0.00 59 THR A O 6
ATOM 9101 N N . ALA A 1 60 ? 0.367 -13.799 5.223 1.00 0.00 60 ALA A N 6
ATOM 9102 C CA . ALA A 1 60 ? -1.077 -13.765 5.605 1.00 0.00 60 ALA A CA 6
ATOM 9103 C C . ALA A 1 60 ? -1.401 -12.424 6.275 1.00 0.00 60 ALA A C 6
ATOM 9104 O O . ALA A 1 60 ? -2.004 -12.369 7.332 1.00 0.00 60 ALA A O 6
ATOM 9111 N N . ILE A 1 61 ? -0.999 -11.340 5.660 1.00 0.00 61 ILE A N 6
ATOM 9112 C CA . ILE A 1 61 ? -1.267 -9.991 6.241 1.00 0.00 61 ILE A CA 6
ATOM 9113 C C . ILE A 1 61 ? -2.131 -9.167 5.278 1.00 0.00 61 ILE A C 6
ATOM 9114 O O . ILE A 1 61 ? -2.147 -9.403 4.085 1.00 0.00 61 ILE A O 6
ATOM 9130 N N . ARG A 1 62 ? -2.845 -8.198 5.792 1.00 0.00 62 ARG A N 6
ATOM 9131 C CA . ARG A 1 62 ? -3.707 -7.347 4.915 1.00 0.00 62 ARG A CA 6
ATOM 9132 C C . ARG A 1 62 ? -3.526 -5.869 5.261 1.00 0.00 62 ARG A C 6
ATOM 9133 O O . ARG A 1 62 ? -3.069 -5.520 6.335 1.00 0.00 62 ARG A O 6
ATOM 9154 N N . GLY A 1 63 ? -3.884 -4.999 4.355 1.00 0.00 63 GLY A N 6
ATOM 9155 C CA . GLY A 1 63 ? -3.739 -3.536 4.616 1.00 0.00 63 GLY A CA 6
ATOM 9156 C C . GLY A 1 63 ? -4.952 -2.787 4.060 1.00 0.00 63 GLY A C 6
ATOM 9157 O O . GLY A 1 63 ? -5.534 -3.182 3.067 1.00 0.00 63 GLY A O 6
ATOM 9161 N N . GLU A 1 64 ? -5.331 -1.704 4.691 1.00 0.00 64 GLU A N 6
ATOM 9162 C CA . GLU A 1 64 ? -6.501 -0.915 4.202 1.00 0.00 64 GLU A CA 6
ATOM 9163 C C . GLU A 1 64 ? -6.339 0.555 4.573 1.00 0.00 64 GLU A C 6
ATOM 9164 O O . GLU A 1 64 ? -5.630 0.902 5.500 1.00 0.00 64 GLU A O 6
ATOM 9176 N N . ALA A 1 65 ? -6.998 1.414 3.854 1.00 0.00 65 ALA A N 6
ATOM 9177 C CA . ALA A 1 65 ? -6.900 2.877 4.148 1.00 0.00 65 ALA A CA 6
ATOM 9178 C C . ALA A 1 65 ? -8.090 3.630 3.549 1.00 0.00 65 ALA A C 6
ATOM 9179 O O . ALA A 1 65 ? -8.606 3.269 2.507 1.00 0.00 65 ALA A O 6
ATOM 9186 N N . SER A 1 66 ? -8.531 4.678 4.205 1.00 0.00 66 SER A N 6
ATOM 9187 C CA . SER A 1 66 ? -9.692 5.465 3.680 1.00 0.00 66 SER A CA 6
ATOM 9188 C C . SER A 1 66 ? -9.466 6.969 3.880 1.00 0.00 66 SER A C 6
ATOM 9189 O O . SER A 1 66 ? -8.940 7.402 4.889 1.00 0.00 66 SER A O 6
ATOM 9197 N N . THR A 1 67 ? -9.871 7.765 2.921 1.00 0.00 67 THR A N 6
ATOM 9198 C CA . THR A 1 67 ? -9.697 9.249 3.033 1.00 0.00 67 THR A CA 6
ATOM 9199 C C . THR A 1 67 ? -10.485 9.965 1.923 1.00 0.00 67 THR A C 6
ATOM 9200 O O . THR A 1 67 ? -11.087 9.338 1.070 1.00 0.00 67 THR A O 6
ATOM 9211 N N . ARG A 1 68 ? -10.479 11.275 1.930 1.00 0.00 68 ARG A N 6
ATOM 9212 C CA . ARG A 1 68 ? -11.221 12.041 0.878 1.00 0.00 68 ARG A CA 6
ATOM 9213 C C . ARG A 1 68 ? -10.482 11.953 -0.464 1.00 0.00 68 ARG A C 6
ATOM 9214 O O . ARG A 1 68 ? -11.097 11.899 -1.514 1.00 0.00 68 ARG A O 6
ATOM 9235 N N . SER A 1 69 ? -9.171 11.933 -0.436 1.00 0.00 69 SER A N 6
ATOM 9236 C CA . SER A 1 69 ? -8.383 11.844 -1.707 1.00 0.00 69 SER A CA 6
ATOM 9237 C C . SER A 1 69 ? -8.741 10.557 -2.461 1.00 0.00 69 SER A C 6
ATOM 9238 O O . SER A 1 69 ? -8.867 9.497 -1.874 1.00 0.00 69 SER A O 6
ATOM 9246 N N . GLN A 1 70 ? -8.910 10.648 -3.757 1.00 0.00 70 GLN A N 6
ATOM 9247 C CA . GLN A 1 70 ? -9.266 9.438 -4.563 1.00 0.00 70 GLN A CA 6
ATOM 9248 C C . GLN A 1 70 ? -8.045 8.523 -4.722 1.00 0.00 70 GLN A C 6
ATOM 9249 O O . GLN A 1 70 ? -8.066 7.376 -4.318 1.00 0.00 70 GLN A O 6
ATOM 9263 N N . SER A 1 71 ? -6.980 9.022 -5.300 1.00 0.00 71 SER A N 6
ATOM 9264 C CA . SER A 1 71 ? -5.757 8.181 -5.472 1.00 0.00 71 SER A CA 6
ATOM 9265 C C . SER A 1 71 ? -4.975 8.115 -4.155 1.00 0.00 71 SER A C 6
ATOM 9266 O O . SER A 1 71 ? -4.297 7.144 -3.878 1.00 0.00 71 SER A O 6
ATOM 9274 N N . GLY A 1 72 ? -5.073 9.141 -3.339 1.00 0.00 72 GLY A N 6
ATOM 9275 C CA . GLY A 1 72 ? -4.347 9.146 -2.033 1.00 0.00 72 GLY A CA 6
ATOM 9276 C C . GLY A 1 72 ? -4.785 7.944 -1.187 1.00 0.00 72 GLY A C 6
ATOM 9277 O O . GLY A 1 72 ? -3.980 7.336 -0.510 1.00 0.00 72 GLY A O 6
ATOM 9281 N N . VAL A 1 73 ? -6.054 7.594 -1.225 1.00 0.00 73 VAL A N 6
ATOM 9282 C CA . VAL A 1 73 ? -6.532 6.422 -0.424 1.00 0.00 73 VAL A CA 6
ATOM 9283 C C . VAL A 1 73 ? -5.835 5.136 -0.890 1.00 0.00 73 VAL A C 6
ATOM 9284 O O . VAL A 1 73 ? -5.489 4.288 -0.089 1.00 0.00 73 VAL A O 6
ATOM 9297 N N . ALA A 1 74 ? -5.618 4.994 -2.176 1.00 0.00 74 ALA A N 6
ATOM 9298 C CA . ALA A 1 74 ? -4.933 3.771 -2.691 1.00 0.00 74 ALA A CA 6
ATOM 9299 C C . ALA A 1 74 ? -3.483 3.752 -2.208 1.00 0.00 74 ALA A C 6
ATOM 9300 O O . ALA A 1 74 ? -2.989 2.739 -1.749 1.00 0.00 74 ALA A O 6
ATOM 9307 N N . GLY A 1 75 ? -2.805 4.870 -2.287 1.00 0.00 75 GLY A N 6
ATOM 9308 C CA . GLY A 1 75 ? -1.393 4.931 -1.811 1.00 0.00 75 GLY A CA 6
ATOM 9309 C C . GLY A 1 75 ? -1.367 4.665 -0.303 1.00 0.00 75 GLY A C 6
ATOM 9310 O O . GLY A 1 75 ? -0.479 4.007 0.202 1.00 0.00 75 GLY A O 6
ATOM 9314 N N . LYS A 1 76 ? -2.347 5.166 0.416 1.00 0.00 76 LYS A N 6
ATOM 9315 C CA . LYS A 1 76 ? -2.398 4.942 1.893 1.00 0.00 76 LYS A CA 6
ATOM 9316 C C . LYS A 1 76 ? -2.554 3.447 2.199 1.00 0.00 76 LYS A C 6
ATOM 9317 O O . LYS A 1 76 ? -1.934 2.931 3.111 1.00 0.00 76 LYS A O 6
ATOM 9336 N N . THR A 1 77 ? -3.362 2.744 1.437 1.00 0.00 77 THR A N 6
ATOM 9337 C CA . THR A 1 77 ? -3.537 1.281 1.678 1.00 0.00 77 THR A CA 6
ATOM 9338 C C . THR A 1 77 ? -2.202 0.571 1.446 1.00 0.00 77 THR A C 6
ATOM 9339 O O . THR A 1 77 ? -1.789 -0.267 2.225 1.00 0.00 77 THR A O 6
ATOM 9350 N N . ALA A 1 78 ? -1.514 0.924 0.390 1.00 0.00 78 ALA A N 6
ATOM 9351 C CA . ALA A 1 78 ? -0.191 0.292 0.114 1.00 0.00 78 ALA A CA 6
ATOM 9352 C C . ALA A 1 78 ? 0.811 0.695 1.205 1.00 0.00 78 ALA A C 6
ATOM 9353 O O . ALA A 1 78 ? 1.606 -0.106 1.659 1.00 0.00 78 ALA A O 6
ATOM 9360 N N . LYS A 1 79 ? 0.761 1.931 1.644 1.00 0.00 79 LYS A N 6
ATOM 9361 C CA . LYS A 1 79 ? 1.693 2.387 2.721 1.00 0.00 79 LYS A CA 6
ATOM 9362 C C . LYS A 1 79 ? 1.380 1.651 4.031 1.00 0.00 79 LYS A C 6
ATOM 9363 O O . LYS A 1 79 ? 2.273 1.277 4.768 1.00 0.00 79 LYS A O 6
ATOM 9382 N N . ASP A 1 80 ? 0.117 1.437 4.321 1.00 0.00 80 ASP A N 6
ATOM 9383 C CA . ASP A 1 80 ? -0.257 0.717 5.580 1.00 0.00 80 ASP A CA 6
ATOM 9384 C C . ASP A 1 80 ? 0.161 -0.756 5.491 1.00 0.00 80 ASP A C 6
ATOM 9385 O O . ASP A 1 80 ? 0.468 -1.379 6.489 1.00 0.00 80 ASP A O 6
ATOM 9394 N N . PHE A 1 81 ? 0.184 -1.316 4.307 1.00 0.00 81 PHE A N 6
ATOM 9395 C CA . PHE A 1 81 ? 0.600 -2.743 4.165 1.00 0.00 81 PHE A CA 6
ATOM 9396 C C . PHE A 1 81 ? 2.131 -2.850 4.236 1.00 0.00 81 PHE A C 6
ATOM 9397 O O . PHE A 1 81 ? 2.670 -3.818 4.740 1.00 0.00 81 PHE A O 6
ATOM 9414 N N . VAL A 1 82 ? 2.836 -1.859 3.737 1.00 0.00 82 VAL A N 6
ATOM 9415 C CA . VAL A 1 82 ? 4.329 -1.903 3.779 1.00 0.00 82 VAL A CA 6
ATOM 9416 C C . VAL A 1 82 ? 4.831 -1.729 5.219 1.00 0.00 82 VAL A C 6
ATOM 9417 O O . VAL A 1 82 ? 5.781 -2.372 5.625 1.00 0.00 82 VAL A O 6
ATOM 9430 N N . ARG A 1 83 ? 4.202 -0.878 5.996 1.00 0.00 83 ARG A N 6
ATOM 9431 C CA . ARG A 1 83 ? 4.659 -0.692 7.409 1.00 0.00 83 ARG A CA 6
ATOM 9432 C C . ARG A 1 83 ? 4.331 -1.943 8.229 1.00 0.00 83 ARG A C 6
ATOM 9433 O O . ARG A 1 83 ? 5.097 -2.353 9.080 1.00 0.00 83 ARG A O 6
ATOM 9454 N N . LYS A 1 84 ? 3.210 -2.566 7.956 1.00 0.00 84 LYS A N 6
ATOM 9455 C CA . LYS A 1 84 ? 2.840 -3.809 8.698 1.00 0.00 84 LYS A CA 6
ATOM 9456 C C . LYS A 1 84 ? 3.844 -4.916 8.365 1.00 0.00 84 LYS A C 6
ATOM 9457 O O . LYS A 1 84 ? 4.272 -5.656 9.232 1.00 0.00 84 LYS A O 6
ATOM 9476 N N . ALA A 1 85 ? 4.238 -5.018 7.117 1.00 0.00 85 ALA A N 6
ATOM 9477 C CA . ALA A 1 85 ? 5.234 -6.059 6.729 1.00 0.00 85 ALA A CA 6
ATOM 9478 C C . ALA A 1 85 ? 6.603 -5.698 7.318 1.00 0.00 85 ALA A C 6
ATOM 9479 O O . ALA A 1 85 ? 7.378 -6.563 7.682 1.00 0.00 85 ALA A O 6
ATOM 9486 N N . PHE A 1 86 ? 6.896 -4.420 7.429 1.00 0.00 86 PHE A N 6
ATOM 9487 C CA . PHE A 1 86 ? 8.203 -3.989 8.012 1.00 0.00 86 PHE A CA 6
ATOM 9488 C C . PHE A 1 86 ? 8.276 -4.422 9.483 1.00 0.00 86 PHE A C 6
ATOM 9489 O O . PHE A 1 86 ? 9.301 -4.879 9.952 1.00 0.00 86 PHE A O 6
ATOM 9506 N N . GLN A 1 87 ? 7.189 -4.282 10.207 1.00 0.00 87 GLN A N 6
ATOM 9507 C CA . GLN A 1 87 ? 7.180 -4.685 11.647 1.00 0.00 87 GLN A CA 6
ATOM 9508 C C . GLN A 1 87 ? 7.369 -6.205 11.783 1.00 0.00 87 GLN A C 6
ATOM 9509 O O . GLN A 1 87 ? 8.019 -6.675 12.697 1.00 0.00 87 GLN A O 6
ATOM 9523 N N . LYS A 1 88 ? 6.808 -6.976 10.881 1.00 0.00 88 LYS A N 6
ATOM 9524 C CA . LYS A 1 88 ? 6.964 -8.461 10.965 1.00 0.00 88 LYS A CA 6
ATOM 9525 C C . LYS A 1 88 ? 8.331 -8.884 10.413 1.00 0.00 88 LYS A C 6
ATOM 9526 O O . LYS A 1 88 ? 9.093 -9.559 11.079 1.00 0.00 88 LYS A O 6
ATOM 9545 N N . GLY A 1 89 ? 8.646 -8.488 9.204 1.00 0.00 89 GLY A N 6
ATOM 9546 C CA . GLY A 1 89 ? 9.959 -8.857 8.606 1.00 0.00 89 GLY A CA 6
ATOM 9547 C C . GLY A 1 89 ? 9.761 -9.359 7.171 1.00 0.00 89 GLY A C 6
ATOM 9548 O O . GLY A 1 89 ? 10.203 -10.435 6.820 1.00 0.00 89 GLY A O 6
ATOM 9552 N N . LEU A 1 90 ? 9.105 -8.586 6.339 1.00 0.00 90 LEU A N 6
ATOM 9553 C CA . LEU A 1 90 ? 8.884 -9.021 4.924 1.00 0.00 90 LEU A CA 6
ATOM 9554 C C . LEU A 1 90 ? 9.439 -7.979 3.945 1.00 0.00 90 LEU A C 6
ATOM 9555 O O . LEU A 1 90 ? 10.144 -8.313 3.013 1.00 0.00 90 LEU A O 6
ATOM 9571 N N . ILE A 1 91 ? 9.131 -6.720 4.148 1.00 0.00 91 ILE A N 6
ATOM 9572 C CA . ILE A 1 91 ? 9.648 -5.664 3.229 1.00 0.00 91 ILE A CA 6
ATOM 9573 C C . ILE A 1 91 ? 10.774 -4.891 3.919 1.00 0.00 91 ILE A C 6
ATOM 9574 O O . ILE A 1 91 ? 10.529 -4.002 4.711 1.00 0.00 91 ILE A O 6
ATOM 9590 N N . SER A 1 92 ? 12.007 -5.225 3.626 1.00 0.00 92 SER A N 6
ATOM 9591 C CA . SER A 1 92 ? 13.151 -4.508 4.268 1.00 0.00 92 SER A CA 6
ATOM 9592 C C . SER A 1 92 ? 13.382 -3.151 3.594 1.00 0.00 92 SER A C 6
ATOM 9593 O O . SER A 1 92 ? 12.649 -2.751 2.706 1.00 0.00 92 SER A O 6
ATOM 9601 N N . GLN A 1 93 ? 14.394 -2.439 4.018 1.00 0.00 93 GLN A N 6
ATOM 9602 C CA . GLN A 1 93 ? 14.684 -1.099 3.422 1.00 0.00 93 GLN A CA 6
ATOM 9603 C C . GLN A 1 93 ? 15.217 -1.252 1.991 1.00 0.00 93 GLN A C 6
ATOM 9604 O O . GLN A 1 93 ? 14.632 -0.750 1.049 1.00 0.00 93 GLN A O 6
ATOM 9618 N N . GLN A 1 94 ? 16.321 -1.938 1.822 1.00 0.00 94 GLN A N 6
ATOM 9619 C CA . GLN A 1 94 ? 16.893 -2.120 0.450 1.00 0.00 94 GLN A CA 6
ATOM 9620 C C . GLN A 1 94 ? 15.928 -2.924 -0.437 1.00 0.00 94 GLN A C 6
ATOM 9621 O O . GLN A 1 94 ? 15.823 -2.681 -1.623 1.00 0.00 94 GLN A O 6
ATOM 9635 N N . GLU A 1 95 ? 15.218 -3.869 0.135 1.00 0.00 95 GLU A N 6
ATOM 9636 C CA . GLU A 1 95 ? 14.253 -4.685 -0.668 1.00 0.00 95 GLU A CA 6
ATOM 9637 C C . GLU A 1 95 ? 13.205 -3.776 -1.324 1.00 0.00 95 GLU A C 6
ATOM 9638 O O . GLU A 1 95 ? 12.871 -3.940 -2.482 1.00 0.00 95 GLU A O 6
ATOM 9650 N N . ALA A 1 96 ? 12.695 -2.811 -0.594 1.00 0.00 96 ALA A N 6
ATOM 9651 C CA . ALA A 1 96 ? 11.680 -1.884 -1.181 1.00 0.00 96 ALA A CA 6
ATOM 9652 C C . ALA A 1 96 ? 12.304 -1.095 -2.335 1.00 0.00 96 ALA A C 6
ATOM 9653 O O . ALA A 1 96 ? 11.677 -0.871 -3.354 1.00 0.00 96 ALA A O 6
ATOM 9660 N N . ASN A 1 97 ? 13.543 -0.686 -2.188 1.00 0.00 97 ASN A N 6
ATOM 9661 C CA . ASN A 1 97 ? 14.221 0.073 -3.282 1.00 0.00 97 ASN A CA 6
ATOM 9662 C C . ASN A 1 97 ? 14.473 -0.855 -4.474 1.00 0.00 97 ASN A C 6
ATOM 9663 O O . ASN A 1 97 ? 14.362 -0.452 -5.616 1.00 0.00 97 ASN A O 6
ATOM 9674 N N . GLN A 1 98 ? 14.800 -2.100 -4.214 1.00 0.00 98 GLN A N 6
ATOM 9675 C CA . GLN A 1 98 ? 15.045 -3.063 -5.330 1.00 0.00 98 GLN A CA 6
ATOM 9676 C C . GLN A 1 98 ? 13.758 -3.240 -6.140 1.00 0.00 98 GLN A C 6
ATOM 9677 O O . GLN A 1 98 ? 13.778 -3.243 -7.356 1.00 0.00 98 GLN A O 6
ATOM 9691 N N . TRP A 1 99 ? 12.634 -3.361 -5.473 1.00 0.00 99 TRP A N 6
ATOM 9692 C CA . TRP A 1 99 ? 11.344 -3.506 -6.207 1.00 0.00 99 TRP A CA 6
ATOM 9693 C C . TRP A 1 99 ? 11.078 -2.231 -7.012 1.00 0.00 99 TRP A C 6
ATOM 9694 O O . TRP A 1 99 ? 10.654 -2.279 -8.150 1.00 0.00 99 TRP A O 6
ATOM 9715 N N . LEU A 1 100 ? 11.338 -1.089 -6.419 1.00 0.00 100 LEU A N 6
ATOM 9716 C CA . LEU A 1 100 ? 11.122 0.209 -7.137 1.00 0.00 100 LEU A CA 6
ATOM 9717 C C . LEU A 1 100 ? 11.978 0.258 -8.410 1.00 0.00 100 LEU A C 6
ATOM 9718 O O . LEU A 1 100 ? 11.553 0.769 -9.430 1.00 0.00 100 LEU A O 6
ATOM 9734 N N . SER A 1 101 ? 13.175 -0.280 -8.359 1.00 0.00 101 SER A N 6
ATOM 9735 C CA . SER A 1 101 ? 14.056 -0.278 -9.567 1.00 0.00 101 SER A CA 6
ATOM 9736 C C . SER A 1 101 ? 13.448 -1.155 -10.672 1.00 0.00 101 SER A C 6
ATOM 9737 O O . SER A 1 101 ? 13.516 -0.821 -11.840 1.00 0.00 101 SER A O 6
ATOM 9745 N N . SER A 1 102 ? 12.859 -2.275 -10.303 1.00 0.00 102 SER A N 6
ATOM 9746 C CA . SER A 1 102 ? 12.240 -3.198 -11.316 1.00 0.00 102 SER A CA 6
ATOM 9747 C C . SER A 1 102 ? 13.294 -3.685 -12.331 1.00 0.00 102 SER A C 6
ATOM 9748 O O . SER A 1 102 ? 14.467 -3.683 -11.989 1.00 0.00 102 SER A O 6
ATOM 9757 N N . GLU A 1 1 ? 14.919 9.873 1.276 1.00 0.00 1 GLU A N 7
ATOM 9758 C CA . GLU A 1 1 ? 15.075 11.352 1.113 1.00 0.00 1 GLU A CA 7
ATOM 9759 C C . GLU A 1 1 ? 15.621 11.973 2.406 1.00 0.00 1 GLU A C 7
ATOM 9760 O O . GLU A 1 1 ? 16.704 12.525 2.425 1.00 0.00 1 GLU A O 7
ATOM 9774 N N . ALA A 1 2 ? 14.880 11.883 3.486 1.00 0.00 2 ALA A N 7
ATOM 9775 C CA . ALA A 1 2 ? 15.356 12.463 4.780 1.00 0.00 2 ALA A CA 7
ATOM 9776 C C . ALA A 1 2 ? 15.682 11.341 5.776 1.00 0.00 2 ALA A C 7
ATOM 9777 O O . ALA A 1 2 ? 15.620 10.171 5.447 1.00 0.00 2 ALA A O 7
ATOM 9784 N N . TYR A 1 3 ? 16.029 11.691 6.992 1.00 0.00 3 TYR A N 7
ATOM 9785 C CA . TYR A 1 3 ? 16.359 10.645 8.013 1.00 0.00 3 TYR A CA 7
ATOM 9786 C C . TYR A 1 3 ? 15.179 10.451 8.980 1.00 0.00 3 TYR A C 7
ATOM 9787 O O . TYR A 1 3 ? 14.076 10.886 8.710 1.00 0.00 3 TYR A O 7
ATOM 9805 N N . VAL A 1 4 ? 15.416 9.794 10.100 1.00 0.00 4 VAL A N 7
ATOM 9806 C CA . VAL A 1 4 ? 14.333 9.541 11.118 1.00 0.00 4 VAL A CA 7
ATOM 9807 C C . VAL A 1 4 ? 13.291 8.547 10.577 1.00 0.00 4 VAL A C 7
ATOM 9808 O O . VAL A 1 4 ? 13.159 7.449 11.083 1.00 0.00 4 VAL A O 7
ATOM 9821 N N . GLN A 1 5 ? 12.557 8.914 9.555 1.00 0.00 5 GLN A N 7
ATOM 9822 C CA . GLN A 1 5 ? 11.533 7.982 8.990 1.00 0.00 5 GLN A CA 7
ATOM 9823 C C . GLN A 1 5 ? 12.101 7.256 7.759 1.00 0.00 5 GLN A C 7
ATOM 9824 O O . GLN A 1 5 ? 11.555 7.328 6.673 1.00 0.00 5 GLN A O 7
ATOM 9838 N N . GLY A 1 6 ? 13.199 6.554 7.929 1.00 0.00 6 GLY A N 7
ATOM 9839 C CA . GLY A 1 6 ? 13.820 5.816 6.783 1.00 0.00 6 GLY A CA 7
ATOM 9840 C C . GLY A 1 6 ? 12.835 4.783 6.228 1.00 0.00 6 GLY A C 7
ATOM 9841 O O . GLY A 1 6 ? 12.755 4.575 5.031 1.00 0.00 6 GLY A O 7
ATOM 9845 N N . TRP A 1 7 ? 12.079 4.139 7.086 1.00 0.00 7 TRP A N 7
ATOM 9846 C CA . TRP A 1 7 ? 11.089 3.120 6.609 1.00 0.00 7 TRP A CA 7
ATOM 9847 C C . TRP A 1 7 ? 10.026 3.795 5.737 1.00 0.00 7 TRP A C 7
ATOM 9848 O O . TRP A 1 7 ? 9.644 3.281 4.703 1.00 0.00 7 TRP A O 7
ATOM 9869 N N . GLU A 1 8 ? 9.553 4.945 6.153 1.00 0.00 8 GLU A N 7
ATOM 9870 C CA . GLU A 1 8 ? 8.515 5.672 5.363 1.00 0.00 8 GLU A CA 7
ATOM 9871 C C . GLU A 1 8 ? 9.059 6.037 3.978 1.00 0.00 8 GLU A C 7
ATOM 9872 O O . GLU A 1 8 ? 8.345 5.979 2.995 1.00 0.00 8 GLU A O 7
ATOM 9884 N N . ALA A 1 9 ? 10.318 6.395 3.892 1.00 0.00 9 ALA A N 7
ATOM 9885 C CA . ALA A 1 9 ? 10.910 6.745 2.565 1.00 0.00 9 ALA A CA 7
ATOM 9886 C C . ALA A 1 9 ? 10.984 5.498 1.683 1.00 0.00 9 ALA A C 7
ATOM 9887 O O . ALA A 1 9 ? 10.648 5.538 0.513 1.00 0.00 9 ALA A O 7
ATOM 9894 N N . VAL A 1 10 ? 11.399 4.385 2.237 1.00 0.00 10 VAL A N 7
ATOM 9895 C CA . VAL A 1 10 ? 11.467 3.133 1.427 1.00 0.00 10 VAL A CA 7
ATOM 9896 C C . VAL A 1 10 ? 10.043 2.689 1.099 1.00 0.00 10 VAL A C 7
ATOM 9897 O O . VAL A 1 10 ? 9.753 2.252 0.001 1.00 0.00 10 VAL A O 7
ATOM 9910 N N . ALA A 1 11 ? 9.147 2.838 2.040 1.00 0.00 11 ALA A N 7
ATOM 9911 C CA . ALA A 1 11 ? 7.733 2.468 1.787 1.00 0.00 11 ALA A CA 7
ATOM 9912 C C . ALA A 1 11 ? 7.180 3.373 0.686 1.00 0.00 11 ALA A C 7
ATOM 9913 O O . ALA A 1 11 ? 6.559 2.909 -0.249 1.00 0.00 11 ALA A O 7
ATOM 9920 N N . ALA A 1 12 ? 7.427 4.664 0.782 1.00 0.00 12 ALA A N 7
ATOM 9921 C CA . ALA A 1 12 ? 6.936 5.614 -0.265 1.00 0.00 12 ALA A CA 7
ATOM 9922 C C . ALA A 1 12 ? 7.364 5.130 -1.651 1.00 0.00 12 ALA A C 7
ATOM 9923 O O . ALA A 1 12 ? 6.573 5.106 -2.574 1.00 0.00 12 ALA A O 7
ATOM 9930 N N . ALA A 1 13 ? 8.603 4.721 -1.797 1.00 0.00 13 ALA A N 7
ATOM 9931 C CA . ALA A 1 13 ? 9.070 4.212 -3.123 1.00 0.00 13 ALA A CA 7
ATOM 9932 C C . ALA A 1 13 ? 8.238 2.990 -3.520 1.00 0.00 13 ALA A C 7
ATOM 9933 O O . ALA A 1 13 ? 7.854 2.838 -4.665 1.00 0.00 13 ALA A O 7
ATOM 9940 N N . VAL A 1 14 ? 7.937 2.131 -2.574 1.00 0.00 14 VAL A N 7
ATOM 9941 C CA . VAL A 1 14 ? 7.103 0.930 -2.887 1.00 0.00 14 VAL A CA 7
ATOM 9942 C C . VAL A 1 14 ? 5.728 1.385 -3.396 1.00 0.00 14 VAL A C 7
ATOM 9943 O O . VAL A 1 14 ? 5.221 0.868 -4.373 1.00 0.00 14 VAL A O 7
ATOM 9956 N N . ALA A 1 15 ? 5.132 2.362 -2.745 1.00 0.00 15 ALA A N 7
ATOM 9957 C CA . ALA A 1 15 ? 3.797 2.869 -3.199 1.00 0.00 15 ALA A CA 7
ATOM 9958 C C . ALA A 1 15 ? 3.889 3.364 -4.643 1.00 0.00 15 ALA A C 7
ATOM 9959 O O . ALA A 1 15 ? 3.023 3.092 -5.454 1.00 0.00 15 ALA A O 7
ATOM 9966 N N . SER A 1 16 ? 4.938 4.084 -4.970 1.00 0.00 16 SER A N 7
ATOM 9967 C CA . SER A 1 16 ? 5.096 4.589 -6.366 1.00 0.00 16 SER A CA 7
ATOM 9968 C C . SER A 1 16 ? 5.128 3.405 -7.337 1.00 0.00 16 SER A C 7
ATOM 9969 O O . SER A 1 16 ? 4.520 3.435 -8.390 1.00 0.00 16 SER A O 7
ATOM 9977 N N . LYS A 1 17 ? 5.823 2.354 -6.974 1.00 0.00 17 LYS A N 7
ATOM 9978 C CA . LYS A 1 17 ? 5.884 1.154 -7.856 1.00 0.00 17 LYS A CA 7
ATOM 9979 C C . LYS A 1 17 ? 4.517 0.449 -7.883 1.00 0.00 17 LYS A C 7
ATOM 9980 O O . LYS A 1 17 ? 4.128 -0.116 -8.887 1.00 0.00 17 LYS A O 7
ATOM 9999 N N . ILE A 1 18 ? 3.782 0.494 -6.794 1.00 0.00 18 ILE A N 7
ATOM 10000 C CA . ILE A 1 18 ? 2.438 -0.157 -6.767 1.00 0.00 18 ILE A CA 7
ATOM 10001 C C . ILE A 1 18 ? 1.449 0.657 -7.611 1.00 0.00 18 ILE A C 7
ATOM 10002 O O . ILE A 1 18 ? 0.716 0.112 -8.407 1.00 0.00 18 ILE A O 7
ATOM 10018 N N . VAL A 1 19 ? 1.424 1.957 -7.438 1.00 0.00 19 VAL A N 7
ATOM 10019 C CA . VAL A 1 19 ? 0.471 2.800 -8.229 1.00 0.00 19 VAL A CA 7
ATOM 10020 C C . VAL A 1 19 ? 0.874 2.801 -9.709 1.00 0.00 19 VAL A C 7
ATOM 10021 O O . VAL A 1 19 ? 0.033 2.753 -10.586 1.00 0.00 19 VAL A O 7
ATOM 10034 N N . GLY A 1 20 ? 2.153 2.847 -9.991 1.00 0.00 20 GLY A N 7
ATOM 10035 C CA . GLY A 1 20 ? 2.612 2.844 -11.413 1.00 0.00 20 GLY A CA 7
ATOM 10036 C C . GLY A 1 20 ? 2.391 1.459 -12.048 1.00 0.00 20 GLY A C 7
ATOM 10037 O O . GLY A 1 20 ? 2.424 1.319 -13.256 1.00 0.00 20 GLY A O 7
ATOM 10041 N N . LEU A 1 21 ? 2.176 0.433 -11.253 1.00 0.00 21 LEU A N 7
ATOM 10042 C CA . LEU A 1 21 ? 1.968 -0.932 -11.824 1.00 0.00 21 LEU A CA 7
ATOM 10043 C C . LEU A 1 21 ? 0.675 -1.576 -11.288 1.00 0.00 21 LEU A C 7
ATOM 10044 O O . LEU A 1 21 ? 0.545 -2.786 -11.277 1.00 0.00 21 LEU A O 7
ATOM 10060 N N . TRP A 1 22 ? -0.283 -0.791 -10.851 1.00 0.00 22 TRP A N 7
ATOM 10061 C CA . TRP A 1 22 ? -1.551 -1.387 -10.328 1.00 0.00 22 TRP A CA 7
ATOM 10062 C C . TRP A 1 22 ? -2.587 -1.508 -11.453 1.00 0.00 22 TRP A C 7
ATOM 10063 O O . TRP A 1 22 ? -2.785 -0.593 -12.231 1.00 0.00 22 TRP A O 7
ATOM 10084 N N . ARG A 1 23 ? -3.256 -2.629 -11.531 1.00 0.00 23 ARG A N 7
ATOM 10085 C CA . ARG A 1 23 ? -4.293 -2.825 -12.585 1.00 0.00 23 ARG A CA 7
ATOM 10086 C C . ARG A 1 23 ? -5.683 -2.560 -11.990 1.00 0.00 23 ARG A C 7
ATOM 10087 O O . ARG A 1 23 ? -5.804 -2.020 -10.907 1.00 0.00 23 ARG A O 7
ATOM 10108 N N . ASN A 1 24 ? -6.732 -2.928 -12.688 1.00 0.00 24 ASN A N 7
ATOM 10109 C CA . ASN A 1 24 ? -8.117 -2.695 -12.159 1.00 0.00 24 ASN A CA 7
ATOM 10110 C C . ASN A 1 24 ? -8.238 -3.207 -10.718 1.00 0.00 24 ASN A C 7
ATOM 10111 O O . ASN A 1 24 ? -8.832 -2.566 -9.870 1.00 0.00 24 ASN A O 7
ATOM 10122 N N . GLU A 1 25 ? -7.673 -4.356 -10.439 1.00 0.00 25 GLU A N 7
ATOM 10123 C CA . GLU A 1 25 ? -7.744 -4.922 -9.056 1.00 0.00 25 GLU A CA 7
ATOM 10124 C C . GLU A 1 25 ? -6.613 -5.939 -8.833 1.00 0.00 25 GLU A C 7
ATOM 10125 O O . GLU A 1 25 ? -6.797 -6.955 -8.188 1.00 0.00 25 GLU A O 7
ATOM 10137 N N . LYS A 1 26 ? -5.445 -5.673 -9.368 1.00 0.00 26 LYS A N 7
ATOM 10138 C CA . LYS A 1 26 ? -4.305 -6.624 -9.193 1.00 0.00 26 LYS A CA 7
ATOM 10139 C C . LYS A 1 26 ? -2.973 -5.867 -9.121 1.00 0.00 26 LYS A C 7
ATOM 10140 O O . LYS A 1 26 ? -2.798 -4.841 -9.747 1.00 0.00 26 LYS A O 7
ATOM 10159 N N . THR A 1 27 ? -2.031 -6.377 -8.367 1.00 0.00 27 THR A N 7
ATOM 10160 C CA . THR A 1 27 ? -0.700 -5.707 -8.247 1.00 0.00 27 THR A CA 7
ATOM 10161 C C . THR A 1 27 ? 0.358 -6.734 -7.825 1.00 0.00 27 THR A C 7
ATOM 10162 O O . THR A 1 27 ? 0.044 -7.743 -7.226 1.00 0.00 27 THR A O 7
ATOM 10173 N N . GLU A 1 28 ? 1.604 -6.489 -8.130 1.00 0.00 28 GLU A N 7
ATOM 10174 C CA . GLU A 1 28 ? 2.672 -7.456 -7.739 1.00 0.00 28 GLU A CA 7
ATOM 10175 C C . GLU A 1 28 ? 3.572 -6.842 -6.665 1.00 0.00 28 GLU A C 7
ATOM 10176 O O . GLU A 1 28 ? 3.764 -5.643 -6.618 1.00 0.00 28 GLU A O 7
ATOM 10188 N N . LEU A 1 29 ? 4.128 -7.655 -5.804 1.00 0.00 29 LEU A N 7
ATOM 10189 C CA . LEU A 1 29 ? 5.023 -7.122 -4.733 1.00 0.00 29 LEU A CA 7
ATOM 10190 C C . LEU A 1 29 ? 6.180 -8.096 -4.483 1.00 0.00 29 LEU A C 7
ATOM 10191 O O . LEU A 1 29 ? 5.970 -9.260 -4.197 1.00 0.00 29 LEU A O 7
ATOM 10207 N N . LEU A 1 30 ? 7.401 -7.623 -4.598 1.00 0.00 30 LEU A N 7
ATOM 10208 C CA . LEU A 1 30 ? 8.600 -8.499 -4.381 1.00 0.00 30 LEU A CA 7
ATOM 10209 C C . LEU A 1 30 ? 8.528 -9.767 -5.250 1.00 0.00 30 LEU A C 7
ATOM 10210 O O . LEU A 1 30 ? 8.962 -10.831 -4.846 1.00 0.00 30 LEU A O 7
ATOM 10226 N N . GLY A 1 31 ? 7.989 -9.657 -6.438 1.00 0.00 31 GLY A N 7
ATOM 10227 C CA . GLY A 1 31 ? 7.888 -10.849 -7.336 1.00 0.00 31 GLY A CA 7
ATOM 10228 C C . GLY A 1 31 ? 6.746 -11.764 -6.876 1.00 0.00 31 GLY A C 7
ATOM 10229 O O . GLY A 1 31 ? 6.772 -12.959 -7.111 1.00 0.00 31 GLY A O 7
ATOM 10233 N N . HIS A 1 32 ? 5.744 -11.220 -6.224 1.00 0.00 32 HIS A N 7
ATOM 10234 C CA . HIS A 1 32 ? 4.603 -12.059 -5.754 1.00 0.00 32 HIS A CA 7
ATOM 10235 C C . HIS A 1 32 ? 3.280 -11.480 -6.268 1.00 0.00 32 HIS A C 7
ATOM 10236 O O . HIS A 1 32 ? 3.211 -10.337 -6.684 1.00 0.00 32 HIS A O 7
ATOM 10250 N N . GLU A 1 33 ? 2.229 -12.258 -6.232 1.00 0.00 33 GLU A N 7
ATOM 10251 C CA . GLU A 1 33 ? 0.909 -11.755 -6.710 1.00 0.00 33 GLU A CA 7
ATOM 10252 C C . GLU A 1 33 ? 0.134 -11.131 -5.542 1.00 0.00 33 GLU A C 7
ATOM 10253 O O . GLU A 1 33 ? -0.002 -11.724 -4.487 1.00 0.00 33 GLU A O 7
ATOM 10265 N N . CYS A 1 34 ? -0.376 -9.941 -5.728 1.00 0.00 34 CYS A N 7
ATOM 10266 C CA . CYS A 1 34 ? -1.147 -9.271 -4.640 1.00 0.00 34 CYS A CA 7
ATOM 10267 C C . CYS A 1 34 ? -2.438 -8.672 -5.203 1.00 0.00 34 CYS A C 7
ATOM 10268 O O . CYS A 1 34 ? -2.619 -8.572 -6.405 1.00 0.00 34 CYS A O 7
ATOM 10275 N N . LYS A 1 35 ? -3.341 -8.278 -4.347 1.00 0.00 35 LYS A N 7
ATOM 10276 C CA . LYS A 1 35 ? -4.625 -7.693 -4.827 1.00 0.00 35 LYS A CA 7
ATOM 10277 C C . LYS A 1 35 ? -4.876 -6.324 -4.185 1.00 0.00 35 LYS A C 7
ATOM 10278 O O . LYS A 1 35 ? -5.160 -6.218 -3.006 1.00 0.00 35 LYS A O 7
ATOM 10297 N N . PHE A 1 36 ? -4.787 -5.281 -4.965 1.00 0.00 36 PHE A N 7
ATOM 10298 C CA . PHE A 1 36 ? -5.031 -3.904 -4.438 1.00 0.00 36 PHE A CA 7
ATOM 10299 C C . PHE A 1 36 ? -6.334 -3.364 -5.043 1.00 0.00 36 PHE A C 7
ATOM 10300 O O . PHE A 1 36 ? -6.582 -3.527 -6.222 1.00 0.00 36 PHE A O 7
ATOM 10317 N N . THR A 1 37 ? -7.177 -2.743 -4.254 1.00 0.00 37 THR A N 7
ATOM 10318 C CA . THR A 1 37 ? -8.467 -2.226 -4.817 1.00 0.00 37 THR A CA 7
ATOM 10319 C C . THR A 1 37 ? -8.964 -0.982 -4.066 1.00 0.00 37 THR A C 7
ATOM 10320 O O . THR A 1 37 ? -8.617 -0.745 -2.922 1.00 0.00 37 THR A O 7
ATOM 10331 N N . VAL A 1 38 ? -9.795 -0.202 -4.716 1.00 0.00 38 VAL A N 7
ATOM 10332 C CA . VAL A 1 38 ? -10.365 1.028 -4.083 1.00 0.00 38 VAL A CA 7
ATOM 10333 C C . VAL A 1 38 ? -11.883 1.069 -4.328 1.00 0.00 38 VAL A C 7
ATOM 10334 O O . VAL A 1 38 ? -12.359 0.645 -5.364 1.00 0.00 38 VAL A O 7
ATOM 10347 N N . LYS A 1 39 ? -12.644 1.567 -3.384 1.00 0.00 39 LYS A N 7
ATOM 10348 C CA . LYS A 1 39 ? -14.128 1.621 -3.565 1.00 0.00 39 LYS A CA 7
ATOM 10349 C C . LYS A 1 39 ? -14.726 2.840 -2.841 1.00 0.00 39 LYS A C 7
ATOM 10350 O O . LYS A 1 39 ? -14.366 3.128 -1.715 1.00 0.00 39 LYS A O 7
ATOM 10369 N N . PRO A 1 40 ? -15.635 3.511 -3.515 1.00 0.00 40 PRO A N 7
ATOM 10370 C CA . PRO A 1 40 ? -16.303 4.700 -2.924 1.00 0.00 40 PRO A CA 7
ATOM 10371 C C . PRO A 1 40 ? -17.392 4.265 -1.934 1.00 0.00 40 PRO A C 7
ATOM 10372 O O . PRO A 1 40 ? -17.940 3.183 -2.041 1.00 0.00 40 PRO A O 7
ATOM 10383 N N . TYR A 1 41 ? -17.710 5.099 -0.973 1.00 0.00 41 TYR A N 7
ATOM 10384 C CA . TYR A 1 41 ? -18.764 4.733 0.021 1.00 0.00 41 TYR A CA 7
ATOM 10385 C C . TYR A 1 41 ? -19.603 5.955 0.395 1.00 0.00 41 TYR A C 7
ATOM 10386 O O . TYR A 1 41 ? -19.524 7.000 -0.225 1.00 0.00 41 TYR A O 7
ATOM 10404 N N . LEU A 1 42 ? -20.411 5.817 1.409 1.00 0.00 42 LEU A N 7
ATOM 10405 C CA . LEU A 1 42 ? -21.280 6.947 1.852 1.00 0.00 42 LEU A CA 7
ATOM 10406 C C . LEU A 1 42 ? -21.395 6.975 3.381 1.00 0.00 42 LEU A C 7
ATOM 10407 O O . LEU A 1 42 ? -21.142 5.994 4.053 1.00 0.00 42 LEU A O 7
ATOM 10423 N N . LYS A 1 43 ? -21.781 8.099 3.929 1.00 0.00 43 LYS A N 7
ATOM 10424 C CA . LYS A 1 43 ? -21.925 8.219 5.408 1.00 0.00 43 LYS A CA 7
ATOM 10425 C C . LYS A 1 43 ? -23.271 8.869 5.744 1.00 0.00 43 LYS A C 7
ATOM 10426 O O . LYS A 1 43 ? -24.027 9.228 4.861 1.00 0.00 43 LYS A O 7
ATOM 10445 N N . ARG A 1 44 ? -23.572 9.011 7.017 1.00 0.00 44 ARG A N 7
ATOM 10446 C CA . ARG A 1 44 ? -24.873 9.626 7.445 1.00 0.00 44 ARG A CA 7
ATOM 10447 C C . ARG A 1 44 ? -25.246 10.837 6.574 1.00 0.00 44 ARG A C 7
ATOM 10448 O O . ARG A 1 44 ? -26.403 11.041 6.257 1.00 0.00 44 ARG A O 7
ATOM 10469 N N . PHE A 1 45 ? -24.280 11.635 6.183 1.00 0.00 45 PHE A N 7
ATOM 10470 C CA . PHE A 1 45 ? -24.588 12.825 5.326 1.00 0.00 45 PHE A CA 7
ATOM 10471 C C . PHE A 1 45 ? -23.357 13.265 4.511 1.00 0.00 45 PHE A C 7
ATOM 10472 O O . PHE A 1 45 ? -23.149 14.443 4.284 1.00 0.00 45 PHE A O 7
ATOM 10489 N N . GLN A 1 46 ? -22.543 12.336 4.057 1.00 0.00 46 GLN A N 7
ATOM 10490 C CA . GLN A 1 46 ? -21.339 12.732 3.255 1.00 0.00 46 GLN A CA 7
ATOM 10491 C C . GLN A 1 46 ? -20.778 11.537 2.471 1.00 0.00 46 GLN A C 7
ATOM 10492 O O . GLN A 1 46 ? -21.065 10.395 2.768 1.00 0.00 46 GLN A O 7
ATOM 10506 N N . VAL A 1 47 ? -19.965 11.801 1.477 1.00 0.00 47 VAL A N 7
ATOM 10507 C CA . VAL A 1 47 ? -19.366 10.691 0.674 1.00 0.00 47 VAL A CA 7
ATOM 10508 C C . VAL A 1 47 ? -17.919 10.464 1.121 1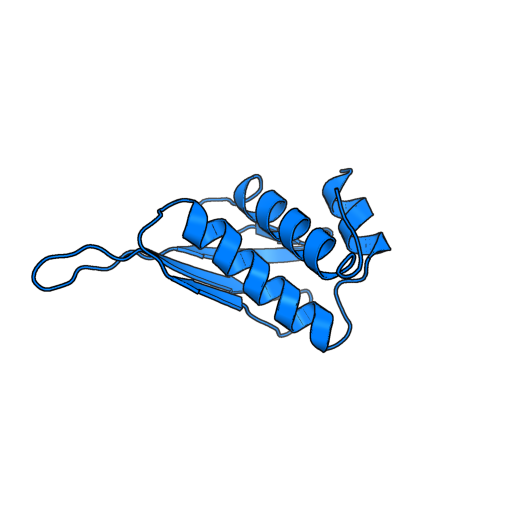.00 0.00 47 VAL A C 7
ATOM 10509 O O . VAL A 1 47 ? -17.200 11.401 1.418 1.00 0.00 47 VAL A O 7
ATOM 10522 N N . TYR A 1 48 ? -17.484 9.230 1.175 1.00 0.00 48 TYR A N 7
ATOM 10523 C CA . TYR A 1 48 ? -16.083 8.950 1.606 1.00 0.00 48 TYR A CA 7
ATOM 10524 C C . TYR A 1 48 ? -15.480 7.826 0.762 1.00 0.00 48 TYR A C 7
ATOM 10525 O O . TYR A 1 48 ? -16.115 6.820 0.502 1.00 0.00 48 TYR A O 7
ATOM 10543 N N . TYR A 1 49 ? -14.255 7.992 0.335 1.00 0.00 49 TYR A N 7
ATOM 10544 C CA . TYR A 1 49 ? -13.595 6.940 -0.493 1.00 0.00 49 TYR A CA 7
ATOM 10545 C C . TYR A 1 49 ? -12.727 6.040 0.390 1.00 0.00 49 TYR A C 7
ATOM 10546 O O . TYR A 1 49 ? -11.986 6.510 1.235 1.00 0.00 49 TYR A O 7
ATOM 10564 N N . LYS A 1 50 ? -12.806 4.749 0.197 1.00 0.00 50 LYS A N 7
ATOM 10565 C CA . LYS A 1 50 ? -11.980 3.811 1.016 1.00 0.00 50 LYS A CA 7
ATOM 10566 C C . LYS A 1 50 ? -11.237 2.840 0.101 1.00 0.00 50 LYS A C 7
ATOM 10567 O O . LYS A 1 50 ? -11.641 2.596 -1.018 1.00 0.00 50 LYS A O 7
ATOM 10586 N N . GLY A 1 51 ? -10.155 2.283 0.567 1.00 0.00 51 GLY A N 7
ATOM 10587 C CA . GLY A 1 51 ? -9.386 1.326 -0.277 1.00 0.00 51 GLY A CA 7
ATOM 10588 C C . GLY A 1 51 ? -8.724 0.270 0.606 1.00 0.00 51 GLY A C 7
ATOM 10589 O O . GLY A 1 51 ? -8.384 0.526 1.744 1.00 0.00 51 GLY A O 7
ATOM 10593 N N . ARG A 1 52 ? -8.531 -0.915 0.085 1.00 0.00 52 ARG A N 7
ATOM 10594 C CA . ARG A 1 52 ? -7.880 -1.994 0.885 1.00 0.00 52 ARG A CA 7
ATOM 10595 C C . ARG A 1 52 ? -7.103 -2.935 -0.045 1.00 0.00 52 ARG A C 7
ATOM 10596 O O . ARG A 1 52 ? -7.586 -3.319 -1.094 1.00 0.00 52 ARG A O 7
ATOM 10617 N N . MET A 1 53 ? -5.907 -3.310 0.334 1.00 0.00 53 MET A N 7
ATOM 10618 C CA . MET A 1 53 ? -5.103 -4.228 -0.528 1.00 0.00 53 MET A CA 7
ATOM 10619 C C . MET A 1 53 ? -4.454 -5.337 0.312 1.00 0.00 53 MET A C 7
ATOM 10620 O O . MET A 1 53 ? -4.175 -5.164 1.485 1.00 0.00 53 MET A O 7
ATOM 10634 N N . TRP A 1 54 ? -4.206 -6.471 -0.291 1.00 0.00 54 TRP A N 7
ATOM 10635 C CA . TRP A 1 54 ? -3.563 -7.603 0.447 1.00 0.00 54 TRP A CA 7
ATOM 10636 C C . TRP A 1 54 ? -2.717 -8.444 -0.515 1.00 0.00 54 TRP A C 7
ATOM 10637 O O . TRP A 1 54 ? -2.592 -8.122 -1.680 1.00 0.00 54 TRP A O 7
ATOM 10658 N N . CYS A 1 55 ? -2.128 -9.513 -0.042 1.00 0.00 55 CYS A N 7
ATOM 10659 C CA . CYS A 1 55 ? -1.290 -10.358 -0.942 1.00 0.00 55 CYS A CA 7
ATOM 10660 C C . CYS A 1 55 ? -1.620 -11.844 -0.753 1.00 0.00 55 CYS A C 7
ATOM 10661 O O . CYS A 1 55 ? -1.064 -12.496 0.109 1.00 0.00 55 CYS A O 7
ATOM 10668 N N . PRO A 1 56 ? -2.516 -12.334 -1.581 1.00 0.00 56 PRO A N 7
ATOM 10669 C CA . PRO A 1 56 ? -2.917 -13.760 -1.513 1.00 0.00 56 PRO A CA 7
ATOM 10670 C C . PRO A 1 56 ? -1.824 -14.646 -2.130 1.00 0.00 56 PRO A C 7
ATOM 10671 O O . PRO A 1 56 ? -1.832 -14.927 -3.315 1.00 0.00 56 PRO A O 7
ATOM 10682 N N . GLY A 1 57 ? -0.881 -15.079 -1.330 1.00 0.00 57 GLY A N 7
ATOM 10683 C CA . GLY A 1 57 ? 0.221 -15.938 -1.853 1.00 0.00 57 GLY A CA 7
ATOM 10684 C C . GLY A 1 57 ? 1.538 -15.566 -1.165 1.00 0.00 57 GLY A C 7
ATOM 10685 O O . GLY A 1 57 ? 2.281 -16.424 -0.724 1.00 0.00 57 GLY A O 7
ATOM 10689 N N . TRP A 1 58 ? 1.832 -14.291 -1.071 1.00 0.00 58 TRP A N 7
ATOM 10690 C CA . TRP A 1 58 ? 3.101 -13.853 -0.412 1.00 0.00 58 TRP A CA 7
ATOM 10691 C C . TRP A 1 58 ? 3.012 -14.072 1.103 1.00 0.00 58 TRP A C 7
ATOM 10692 O O . TRP A 1 58 ? 3.821 -14.770 1.684 1.00 0.00 58 TRP A O 7
ATOM 10713 N N . THR A 1 59 ? 2.035 -13.479 1.741 1.00 0.00 59 THR A N 7
ATOM 10714 C CA . THR A 1 59 ? 1.883 -13.645 3.217 1.00 0.00 59 THR A CA 7
ATOM 10715 C C . THR A 1 59 ? 0.412 -13.442 3.618 1.00 0.00 59 THR A C 7
ATOM 10716 O O . THR A 1 59 ? -0.482 -13.540 2.798 1.00 0.00 59 THR A O 7
ATOM 10727 N N . ALA A 1 60 ? 0.157 -13.163 4.869 1.00 0.00 60 ALA A N 7
ATOM 10728 C CA . ALA A 1 60 ? -1.250 -12.956 5.327 1.00 0.00 60 ALA A CA 7
ATOM 10729 C C . ALA A 1 60 ? -1.408 -11.572 5.975 1.00 0.00 60 ALA A C 7
ATOM 10730 O O . ALA A 1 60 ? -2.025 -11.429 7.016 1.00 0.00 60 ALA A O 7
ATOM 10737 N N . ILE A 1 61 ? -0.865 -10.549 5.360 1.00 0.00 61 ILE A N 7
ATOM 10738 C CA . ILE A 1 61 ? -0.990 -9.172 5.926 1.00 0.00 61 ILE A CA 7
ATOM 10739 C C . ILE A 1 61 ? -1.590 -8.232 4.872 1.00 0.00 61 ILE A C 7
ATOM 10740 O O . ILE A 1 61 ? -1.474 -8.466 3.681 1.00 0.00 61 ILE A O 7
ATOM 10756 N N . ARG A 1 62 ? -2.235 -7.174 5.295 1.00 0.00 62 ARG A N 7
ATOM 10757 C CA . ARG A 1 62 ? -2.840 -6.226 4.313 1.00 0.00 62 ARG A CA 7
ATOM 10758 C C . ARG A 1 62 ? -2.954 -4.821 4.900 1.00 0.00 62 ARG A C 7
ATOM 10759 O O . ARG A 1 62 ? -2.765 -4.609 6.083 1.00 0.00 62 ARG A O 7
ATOM 10780 N N . GLY A 1 63 ? -3.264 -3.865 4.066 1.00 0.00 63 GLY A N 7
ATOM 10781 C CA . GLY A 1 63 ? -3.399 -2.460 4.542 1.00 0.00 63 GLY A CA 7
ATOM 10782 C C . GLY A 1 63 ? -4.655 -1.827 3.938 1.00 0.00 63 GLY A C 7
ATOM 10783 O O . GLY A 1 63 ? -5.104 -2.207 2.873 1.00 0.00 63 GLY A O 7
ATOM 10787 N N . GLU A 1 64 ? -5.220 -0.863 4.615 1.00 0.00 64 GLU A N 7
ATOM 10788 C CA . GLU A 1 64 ? -6.444 -0.189 4.094 1.00 0.00 64 GLU A CA 7
ATOM 10789 C C . GLU A 1 64 ? -6.436 1.295 4.478 1.00 0.00 64 GLU A C 7
ATOM 10790 O O . GLU A 1 64 ? -5.802 1.696 5.438 1.00 0.00 64 GLU A O 7
ATOM 10802 N N . ALA A 1 65 ? -7.127 2.112 3.725 1.00 0.00 65 ALA A N 7
ATOM 10803 C CA . ALA A 1 65 ? -7.157 3.576 4.027 1.00 0.00 65 ALA A CA 7
ATOM 10804 C C . ALA A 1 65 ? -8.541 4.165 3.738 1.00 0.00 65 ALA A C 7
ATOM 10805 O O . ALA A 1 65 ? -9.341 3.578 3.031 1.00 0.00 65 ALA A O 7
ATOM 10812 N N . SER A 1 66 ? -8.823 5.329 4.275 1.00 0.00 66 SER A N 7
ATOM 10813 C CA . SER A 1 66 ? -10.151 5.975 4.031 1.00 0.00 66 SER A CA 7
ATOM 10814 C C . SER A 1 66 ? -10.007 7.502 4.004 1.00 0.00 66 SER A C 7
ATOM 10815 O O . SER A 1 66 ? -9.331 8.088 4.830 1.00 0.00 66 SER A O 7
ATOM 10823 N N . THR A 1 67 ? -10.656 8.143 3.068 1.00 0.00 67 THR A N 7
ATOM 10824 C CA . THR A 1 67 ? -10.596 9.638 2.965 1.00 0.00 67 THR A CA 7
ATOM 10825 C C . THR A 1 67 ? -11.535 10.126 1.852 1.00 0.00 67 THR A C 7
ATOM 10826 O O . THR A 1 67 ? -11.985 9.351 1.028 1.00 0.00 67 THR A O 7
ATOM 10837 N N . ARG A 1 68 ? -11.832 11.400 1.817 1.00 0.00 68 ARG A N 7
ATOM 10838 C CA . ARG A 1 68 ? -12.743 11.929 0.749 1.00 0.00 68 ARG A CA 7
ATOM 10839 C C . ARG A 1 68 ? -12.060 11.860 -0.628 1.00 0.00 68 ARG A C 7
ATOM 10840 O O . ARG A 1 68 ? -12.716 11.741 -1.646 1.00 0.00 68 ARG A O 7
ATOM 10861 N N . SER A 1 69 ? -10.750 11.932 -0.668 1.00 0.00 69 SER A N 7
ATOM 10862 C CA . SER A 1 69 ? -10.030 11.867 -1.981 1.00 0.00 69 SER A CA 7
ATOM 10863 C C . SER A 1 69 ? -10.195 10.480 -2.615 1.00 0.00 69 SER A C 7
ATOM 10864 O O . SER A 1 69 ? -10.324 9.481 -1.931 1.00 0.00 69 SER A O 7
ATOM 10872 N N . GLN A 1 70 ? -10.193 10.422 -3.924 1.00 0.00 70 GLN A N 7
ATOM 10873 C CA . GLN A 1 70 ? -10.352 9.112 -4.632 1.00 0.00 70 GLN A CA 7
ATOM 10874 C C . GLN A 1 70 ? -8.996 8.398 -4.731 1.00 0.00 70 GLN A C 7
ATOM 10875 O O . GLN A 1 70 ? -8.795 7.351 -4.146 1.00 0.00 70 GLN A O 7
ATOM 10889 N N . SER A 1 71 ? -8.060 8.964 -5.454 1.00 0.00 71 SER A N 7
ATOM 10890 C CA . SER A 1 71 ? -6.713 8.323 -5.571 1.00 0.00 71 SER A CA 7
ATOM 10891 C C . SER A 1 71 ? -5.935 8.492 -4.259 1.00 0.00 71 SER A C 7
ATOM 10892 O O . SER A 1 71 ? -5.031 7.732 -3.967 1.00 0.00 71 SER A O 7
ATOM 10900 N N . GLY A 1 72 ? -6.284 9.481 -3.464 1.00 0.00 72 GLY A N 7
ATOM 10901 C CA . GLY A 1 72 ? -5.576 9.698 -2.168 1.00 0.00 72 GLY A CA 7
ATOM 10902 C C . GLY A 1 72 ? -5.704 8.444 -1.300 1.00 0.00 72 GLY A C 7
ATOM 10903 O O . GLY A 1 72 ? -4.735 7.985 -0.725 1.00 0.00 72 GLY A O 7
ATOM 10907 N N . VAL A 1 73 ? -6.887 7.879 -1.210 1.00 0.00 73 VAL A N 7
ATOM 10908 C CA . VAL A 1 73 ? -7.067 6.642 -0.387 1.00 0.00 73 VAL A CA 7
ATOM 10909 C C . VAL A 1 73 ? -6.190 5.509 -0.940 1.00 0.00 73 VAL A C 7
ATOM 10910 O O . VAL A 1 73 ? -5.635 4.728 -0.193 1.00 0.00 73 VAL A O 7
ATOM 10923 N N . ALA A 1 74 ? -6.054 5.427 -2.243 1.00 0.00 74 ALA A N 7
ATOM 10924 C CA . ALA A 1 74 ? -5.204 4.357 -2.849 1.00 0.00 74 ALA A CA 7
ATOM 10925 C C . ALA A 1 74 ? -3.750 4.523 -2.397 1.00 0.00 74 ALA A C 7
ATOM 10926 O O . ALA A 1 74 ? -3.098 3.568 -2.021 1.00 0.00 74 ALA A O 7
ATOM 10933 N N . GLY A 1 75 ? -3.241 5.730 -2.425 1.00 0.00 75 GLY A N 7
ATOM 10934 C CA . GLY A 1 75 ? -1.832 5.963 -1.993 1.00 0.00 75 GLY A CA 7
ATOM 10935 C C . GLY A 1 75 ? -1.657 5.549 -0.528 1.00 0.00 75 GLY A C 7
ATOM 10936 O O . GLY A 1 75 ? -0.633 5.013 -0.149 1.00 0.00 75 GLY A O 7
ATOM 10940 N N . LYS A 1 76 ? -2.647 5.789 0.296 1.00 0.00 76 LYS A N 7
ATOM 10941 C CA . LYS A 1 76 ? -2.535 5.399 1.731 1.00 0.00 76 LYS A CA 7
ATOM 10942 C C . LYS A 1 76 ? -2.699 3.881 1.883 1.00 0.00 76 LYS A C 7
ATOM 10943 O O . LYS A 1 76 ? -2.027 3.264 2.683 1.00 0.00 76 LYS A O 7
ATOM 10962 N N . THR A 1 77 ? -3.574 3.271 1.115 1.00 0.00 77 THR A N 7
ATOM 10963 C CA . THR A 1 77 ? -3.760 1.789 1.217 1.00 0.00 77 THR A CA 7
ATOM 10964 C C . THR A 1 77 ? -2.435 1.078 0.900 1.00 0.00 77 THR A C 7
ATOM 10965 O O . THR A 1 77 ? -2.089 0.088 1.518 1.00 0.00 77 THR A O 7
ATOM 10976 N N . ALA A 1 78 ? -1.689 1.585 -0.053 1.00 0.00 78 ALA A N 7
ATOM 10977 C CA . ALA A 1 78 ? -0.384 0.951 -0.400 1.00 0.00 78 ALA A CA 7
ATOM 10978 C C . ALA A 1 78 ? 0.693 1.371 0.608 1.00 0.00 78 ALA A C 7
ATOM 10979 O O . ALA A 1 78 ? 1.639 0.644 0.854 1.00 0.00 78 ALA A O 7
ATOM 10986 N N . LYS A 1 79 ? 0.557 2.534 1.198 1.00 0.00 79 LYS A N 7
ATOM 10987 C CA . LYS A 1 79 ? 1.565 2.992 2.192 1.00 0.00 79 LYS A CA 7
ATOM 10988 C C . LYS A 1 79 ? 1.290 2.343 3.544 1.00 0.00 79 LYS A C 7
ATOM 10989 O O . LYS A 1 79 ? 2.201 1.977 4.261 1.00 0.00 79 LYS A O 7
ATOM 11008 N N . ASP A 1 80 ? 0.039 2.191 3.889 1.00 0.00 80 ASP A N 7
ATOM 11009 C CA . ASP A 1 80 ? -0.314 1.561 5.190 1.00 0.00 80 ASP A CA 7
ATOM 11010 C C . ASP A 1 80 ? -0.014 0.061 5.135 1.00 0.00 80 ASP A C 7
ATOM 11011 O O . ASP A 1 80 ? 0.342 -0.541 6.127 1.00 0.00 80 ASP A O 7
ATOM 11020 N N . PHE A 1 81 ? -0.138 -0.545 3.975 1.00 0.00 81 PHE A N 7
ATOM 11021 C CA . PHE A 1 81 ? 0.162 -2.003 3.858 1.00 0.00 81 PHE A CA 7
ATOM 11022 C C . PHE A 1 81 ? 1.671 -2.233 4.000 1.00 0.00 81 PHE A C 7
ATOM 11023 O O . PHE A 1 81 ? 2.101 -3.153 4.670 1.00 0.00 81 PHE A O 7
ATOM 11040 N N . VAL A 1 82 ? 2.476 -1.400 3.386 1.00 0.00 82 VAL A N 7
ATOM 11041 C CA . VAL A 1 82 ? 3.952 -1.575 3.505 1.00 0.00 82 VAL A CA 7
ATOM 11042 C C . VAL A 1 82 ? 4.399 -1.198 4.924 1.00 0.00 82 VAL A C 7
ATOM 11043 O O . VAL A 1 82 ? 5.338 -1.761 5.454 1.00 0.00 82 VAL A O 7
ATOM 11056 N N . ARG A 1 83 ? 3.712 -0.273 5.552 1.00 0.00 83 ARG A N 7
ATOM 11057 C CA . ARG A 1 83 ? 4.080 0.116 6.946 1.00 0.00 83 ARG A CA 7
ATOM 11058 C C . ARG A 1 83 ? 3.648 -0.984 7.922 1.00 0.00 83 ARG A C 7
ATOM 11059 O O . ARG A 1 83 ? 4.351 -1.293 8.865 1.00 0.00 83 ARG A O 7
ATOM 11080 N N . LYS A 1 84 ? 2.502 -1.589 7.696 1.00 0.00 84 LYS A N 7
ATOM 11081 C CA . LYS A 1 84 ? 2.036 -2.678 8.609 1.00 0.00 84 LYS A CA 7
ATOM 11082 C C . LYS A 1 84 ? 2.957 -3.893 8.478 1.00 0.00 84 LYS A C 7
ATOM 11083 O O . LYS A 1 84 ? 3.253 -4.559 9.451 1.00 0.00 84 LYS A O 7
ATOM 11102 N N . ALA A 1 85 ? 3.429 -4.174 7.285 1.00 0.00 85 ALA A N 7
ATOM 11103 C CA . ALA A 1 85 ? 4.353 -5.333 7.100 1.00 0.00 85 ALA A CA 7
ATOM 11104 C C . ALA A 1 85 ? 5.720 -5.002 7.713 1.00 0.00 85 ALA A C 7
ATOM 11105 O O . ALA A 1 85 ? 6.393 -5.860 8.254 1.00 0.00 85 ALA A O 7
ATOM 11112 N N . PHE A 1 86 ? 6.124 -3.752 7.642 1.00 0.00 86 PHE A N 7
ATOM 11113 C CA . PHE A 1 86 ? 7.435 -3.344 8.233 1.00 0.00 86 PHE A CA 7
ATOM 11114 C C . PHE A 1 86 ? 7.372 -3.470 9.759 1.00 0.00 86 PHE A C 7
ATOM 11115 O O . PHE A 1 86 ? 8.321 -3.893 10.392 1.00 0.00 86 PHE A O 7
ATOM 11132 N N . GLN A 1 87 ? 6.254 -3.110 10.348 1.00 0.00 87 GLN A N 7
ATOM 11133 C CA . GLN A 1 87 ? 6.112 -3.214 11.833 1.00 0.00 87 GLN A CA 7
ATOM 11134 C C . GLN A 1 87 ? 6.186 -4.685 12.263 1.00 0.00 87 GLN A C 7
ATOM 11135 O O . GLN A 1 87 ? 6.798 -5.020 13.259 1.00 0.00 87 GLN A O 7
ATOM 11149 N N . LYS A 1 88 ? 5.571 -5.566 11.509 1.00 0.00 88 LYS A N 7
ATOM 11150 C CA . LYS A 1 88 ? 5.608 -7.018 11.861 1.00 0.00 88 LYS A CA 7
ATOM 11151 C C . LYS A 1 88 ? 6.996 -7.592 11.551 1.00 0.00 88 LYS A C 7
ATOM 11152 O O . LYS A 1 88 ? 7.666 -8.123 12.416 1.00 0.00 88 LYS A O 7
ATOM 11171 N N . GLY A 1 89 ? 7.434 -7.477 10.321 1.00 0.00 89 GLY A N 7
ATOM 11172 C CA . GLY A 1 89 ? 8.776 -7.998 9.941 1.00 0.00 89 GLY A CA 7
ATOM 11173 C C . GLY A 1 89 ? 8.694 -8.708 8.585 1.00 0.00 89 GLY A C 7
ATOM 11174 O O . GLY A 1 89 ? 9.089 -9.851 8.453 1.00 0.00 89 GLY A O 7
ATOM 11178 N N . LEU A 1 90 ? 8.185 -8.042 7.576 1.00 0.00 90 LEU A N 7
ATOM 11179 C CA . LEU A 1 90 ? 8.079 -8.684 6.231 1.00 0.00 90 LEU A CA 7
ATOM 11180 C C . LEU A 1 90 ? 8.809 -7.848 5.174 1.00 0.00 90 LEU A C 7
ATOM 11181 O O . LEU A 1 90 ? 9.700 -8.332 4.504 1.00 0.00 90 LEU A O 7
ATOM 11197 N N . ILE A 1 91 ? 8.437 -6.600 5.018 1.00 0.00 91 ILE A N 7
ATOM 11198 C CA . ILE A 1 91 ? 9.108 -5.741 4.000 1.00 0.00 91 ILE A CA 7
ATOM 11199 C C . ILE A 1 91 ? 10.271 -4.973 4.640 1.00 0.00 91 ILE A C 7
ATOM 11200 O O . ILE A 1 91 ? 10.079 -4.150 5.514 1.00 0.00 91 ILE A O 7
ATOM 11216 N N . SER A 1 92 ? 11.475 -5.245 4.205 1.00 0.00 92 SER A N 7
ATOM 11217 C CA . SER A 1 92 ? 12.669 -4.543 4.773 1.00 0.00 92 SER A CA 7
ATOM 11218 C C . SER A 1 92 ? 13.115 -3.399 3.849 1.00 0.00 92 SER A C 7
ATOM 11219 O O . SER A 1 92 ? 12.482 -3.110 2.849 1.00 0.00 92 SER A O 7
ATOM 11227 N N . GLN A 1 93 ? 14.202 -2.748 4.181 1.00 0.00 93 GLN A N 7
ATOM 11228 C CA . GLN A 1 93 ? 14.702 -1.623 3.332 1.00 0.00 93 GLN A CA 7
ATOM 11229 C C . GLN A 1 93 ? 15.354 -2.170 2.055 1.00 0.00 93 GLN A C 7
ATOM 11230 O O . GLN A 1 93 ? 15.019 -1.768 0.957 1.00 0.00 93 GLN A O 7
ATOM 11244 N N . GLN A 1 94 ? 16.278 -3.089 2.197 1.00 0.00 94 GLN A N 7
ATOM 11245 C CA . GLN A 1 94 ? 16.955 -3.673 0.997 1.00 0.00 94 GLN A CA 7
ATOM 11246 C C . GLN A 1 94 ? 15.941 -4.435 0.136 1.00 0.00 94 GLN A C 7
ATOM 11247 O O . GLN A 1 94 ? 15.961 -4.347 -1.076 1.00 0.00 94 GLN A O 7
ATOM 11261 N N . GLU A 1 95 ? 15.049 -5.171 0.759 1.00 0.00 95 GLU A N 7
ATOM 11262 C CA . GLU A 1 95 ? 14.016 -5.936 -0.013 1.00 0.00 95 GLU A CA 7
ATOM 11263 C C . GLU A 1 95 ? 13.225 -4.984 -0.915 1.00 0.00 95 GLU A C 7
ATOM 11264 O O . GLU A 1 95 ? 13.012 -5.256 -2.083 1.00 0.00 95 GLU A O 7
ATOM 11276 N N . ALA A 1 96 ? 12.805 -3.862 -0.383 1.00 0.00 96 ALA A N 7
ATOM 11277 C CA . ALA A 1 96 ? 12.042 -2.877 -1.208 1.00 0.00 96 ALA A CA 7
ATOM 11278 C C . ALA A 1 96 ? 12.946 -2.332 -2.315 1.00 0.00 96 ALA A C 7
ATOM 11279 O O . ALA A 1 96 ? 12.525 -2.151 -3.442 1.00 0.00 96 ALA A O 7
ATOM 11286 N N . ASN A 1 97 ? 14.196 -2.089 -2.000 1.00 0.00 97 ASN A N 7
ATOM 11287 C CA . ASN A 1 97 ? 15.152 -1.575 -3.026 1.00 0.00 97 ASN A CA 7
ATOM 11288 C C . ASN A 1 97 ? 15.341 -2.622 -4.126 1.00 0.00 97 ASN A C 7
ATOM 11289 O O . ASN A 1 97 ? 15.437 -2.295 -5.293 1.00 0.00 97 ASN A O 7
ATOM 11300 N N . GLN A 1 98 ? 15.375 -3.882 -3.760 1.00 0.00 98 GLN A N 7
ATOM 11301 C CA . GLN A 1 98 ? 15.532 -4.953 -4.785 1.00 0.00 98 GLN A CA 7
ATOM 11302 C C . GLN A 1 98 ? 14.301 -4.959 -5.694 1.00 0.00 98 GLN A C 7
ATOM 11303 O O . GLN A 1 98 ? 14.415 -5.068 -6.900 1.00 0.00 98 GLN A O 7
ATOM 11317 N N . TRP A 1 99 ? 13.126 -4.813 -5.124 1.00 0.00 99 TRP A N 7
ATOM 11318 C CA . TRP A 1 99 ? 11.891 -4.777 -5.962 1.00 0.00 99 TRP A CA 7
ATOM 11319 C C . TRP A 1 99 ? 11.931 -3.540 -6.863 1.00 0.00 99 TRP A C 7
ATOM 11320 O O . TRP A 1 99 ? 11.616 -3.608 -8.036 1.00 0.00 99 TRP A O 7
ATOM 11341 N N . LEU A 1 100 ? 12.331 -2.411 -6.317 1.00 0.00 100 LEU A N 7
ATOM 11342 C CA . LEU A 1 100 ? 12.417 -1.160 -7.138 1.00 0.00 100 LEU A CA 7
ATOM 11343 C C . LEU A 1 100 ? 13.274 -1.421 -8.384 1.00 0.00 100 LEU A C 7
ATOM 11344 O O . LEU A 1 100 ? 12.976 -0.944 -9.463 1.00 0.00 100 LEU A O 7
ATOM 11360 N N . SER A 1 101 ? 14.326 -2.196 -8.240 1.00 0.00 101 SER A N 7
ATOM 11361 C CA . SER A 1 101 ? 15.194 -2.517 -9.411 1.00 0.00 101 SER A CA 7
ATOM 11362 C C . SER A 1 101 ? 14.539 -3.622 -10.255 1.00 0.00 101 SER A C 7
ATOM 11363 O O . SER A 1 101 ? 14.508 -3.551 -11.470 1.00 0.00 101 SER A O 7
ATOM 11371 N N . SER A 1 102 ? 14.007 -4.639 -9.613 1.00 0.00 102 SER A N 7
ATOM 11372 C CA . SER A 1 102 ? 13.339 -5.750 -10.357 1.00 0.00 102 SER A CA 7
ATOM 11373 C C . SER A 1 102 ? 12.390 -6.514 -9.420 1.00 0.00 102 SER A C 7
ATOM 11374 O O . SER A 1 102 ? 11.191 -6.400 -9.603 1.00 0.00 102 SER A O 7
ATOM 11383 N N . GLU A 1 1 ? 23.311 18.245 11.836 1.00 0.00 1 GLU A N 8
ATOM 11384 C CA . GLU A 1 1 ? 23.117 18.118 13.313 1.00 0.00 1 GLU A CA 8
ATOM 11385 C C . GLU A 1 1 ? 21.993 17.117 13.623 1.00 0.00 1 GLU A C 8
ATOM 11386 O O . GLU A 1 1 ? 22.190 16.163 14.350 1.00 0.00 1 GLU A O 8
ATOM 11400 N N . ALA A 1 2 ? 20.819 17.327 13.074 1.00 0.00 2 ALA A N 8
ATOM 11401 C CA . ALA A 1 2 ? 19.684 16.386 13.337 1.00 0.00 2 ALA A CA 8
ATOM 11402 C C . ALA A 1 2 ? 19.918 15.049 12.621 1.00 0.00 2 ALA A C 8
ATOM 11403 O O . ALA A 1 2 ? 20.510 15.000 11.558 1.00 0.00 2 ALA A O 8
ATOM 11410 N N . TYR A 1 3 ? 19.454 13.967 13.197 1.00 0.00 3 TYR A N 8
ATOM 11411 C CA . TYR A 1 3 ? 19.643 12.627 12.556 1.00 0.00 3 TYR A CA 8
ATOM 11412 C C . TYR A 1 3 ? 18.308 12.109 12.009 1.00 0.00 3 TYR A C 8
ATOM 11413 O O . TYR A 1 3 ? 17.259 12.342 12.583 1.00 0.00 3 TYR A O 8
ATOM 11431 N N . VAL A 1 4 ? 18.339 11.406 10.904 1.00 0.00 4 VAL A N 8
ATOM 11432 C CA . VAL A 1 4 ? 17.073 10.869 10.315 1.00 0.00 4 VAL A CA 8
ATOM 11433 C C . VAL A 1 4 ? 17.278 9.422 9.839 1.00 0.00 4 VAL A C 8
ATOM 11434 O O . VAL A 1 4 ? 18.298 9.085 9.265 1.00 0.00 4 VAL A O 8
ATOM 11447 N N . GLN A 1 5 ? 16.315 8.568 10.077 1.00 0.00 5 GLN A N 8
ATOM 11448 C CA . GLN A 1 5 ? 16.448 7.142 9.641 1.00 0.00 5 GLN A CA 8
ATOM 11449 C C . GLN A 1 5 ? 16.028 6.990 8.174 1.00 0.00 5 GLN A C 8
ATOM 11450 O O . GLN A 1 5 ? 16.663 6.288 7.411 1.00 0.00 5 GLN A O 8
ATOM 11464 N N . GLY A 1 6 ? 14.957 7.636 7.778 1.00 0.00 6 GLY A N 8
ATOM 11465 C CA . GLY A 1 6 ? 14.490 7.526 6.363 1.00 0.00 6 GLY A CA 8
ATOM 11466 C C . GLY A 1 6 ? 13.582 6.297 6.192 1.00 0.00 6 GLY A C 8
ATOM 11467 O O . GLY A 1 6 ? 13.103 6.029 5.106 1.00 0.00 6 GLY A O 8
ATOM 11471 N N . TRP A 1 7 ? 13.337 5.549 7.249 1.00 0.00 7 TRP A N 8
ATOM 11472 C CA . TRP A 1 7 ? 12.456 4.340 7.138 1.00 0.00 7 TRP A CA 8
ATOM 11473 C C . TRP A 1 7 ? 11.068 4.740 6.627 1.00 0.00 7 TRP A C 8
ATOM 11474 O O . TRP A 1 7 ? 10.543 4.140 5.707 1.00 0.00 7 TRP A O 8
ATOM 11495 N N . GLU A 1 8 ? 10.477 5.754 7.212 1.00 0.00 8 GLU A N 8
ATOM 11496 C CA . GLU A 1 8 ? 9.124 6.208 6.760 1.00 0.00 8 GLU A CA 8
ATOM 11497 C C . GLU A 1 8 ? 9.170 6.611 5.282 1.00 0.00 8 GLU A C 8
ATOM 11498 O O . GLU A 1 8 ? 8.258 6.329 4.527 1.00 0.00 8 GLU A O 8
ATOM 11510 N N . ALA A 1 9 ? 10.232 7.258 4.865 1.00 0.00 9 ALA A N 8
ATOM 11511 C CA . ALA A 1 9 ? 10.350 7.670 3.435 1.00 0.00 9 ALA A CA 8
ATOM 11512 C C . ALA A 1 9 ? 10.415 6.431 2.537 1.00 0.00 9 ALA A C 8
ATOM 11513 O O . ALA A 1 9 ? 9.818 6.394 1.478 1.00 0.00 9 ALA A O 8
ATOM 11520 N N . VAL A 1 10 ? 11.120 5.409 2.963 1.00 0.00 10 VAL A N 8
ATOM 11521 C CA . VAL A 1 10 ? 11.206 4.163 2.141 1.00 0.00 10 VAL A CA 8
ATOM 11522 C C . VAL A 1 10 ? 9.818 3.519 2.050 1.00 0.00 10 VAL A C 8
ATOM 11523 O O . VAL A 1 10 ? 9.406 3.064 1.000 1.00 0.00 10 VAL A O 8
ATOM 11536 N N . ALA A 1 11 ? 9.088 3.501 3.141 1.00 0.00 11 ALA A N 8
ATOM 11537 C CA . ALA A 1 11 ? 7.716 2.908 3.120 1.00 0.00 11 ALA A CA 8
ATOM 11538 C C . ALA A 1 11 ? 6.819 3.709 2.170 1.00 0.00 11 ALA A C 8
ATOM 11539 O O . ALA A 1 11 ? 6.025 3.151 1.436 1.00 0.00 11 ALA A O 8
ATOM 11546 N N . ALA A 1 12 ? 6.953 5.016 2.171 1.00 0.00 12 ALA A N 8
ATOM 11547 C CA . ALA A 1 12 ? 6.125 5.860 1.259 1.00 0.00 12 ALA A CA 8
ATOM 11548 C C . ALA A 1 12 ? 6.468 5.530 -0.198 1.00 0.00 12 ALA A C 8
ATOM 11549 O O . ALA A 1 12 ? 5.595 5.431 -1.038 1.00 0.00 12 ALA A O 8
ATOM 11556 N N . ALA A 1 13 ? 7.733 5.341 -0.494 1.00 0.00 13 ALA A N 8
ATOM 11557 C CA . ALA A 1 13 ? 8.135 4.995 -1.891 1.00 0.00 13 ALA A CA 8
ATOM 11558 C C . ALA A 1 13 ? 7.516 3.648 -2.283 1.00 0.00 13 ALA A C 8
ATOM 11559 O O . ALA A 1 13 ? 7.031 3.478 -3.386 1.00 0.00 13 ALA A O 8
ATOM 11566 N N . VAL A 1 14 ? 7.513 2.697 -1.377 1.00 0.00 14 VAL A N 8
ATOM 11567 C CA . VAL A 1 14 ? 6.906 1.365 -1.684 1.00 0.00 14 VAL A CA 8
ATOM 11568 C C . VAL A 1 14 ? 5.406 1.543 -1.964 1.00 0.00 14 VAL A C 8
ATOM 11569 O O . VAL A 1 14 ? 4.863 0.948 -2.878 1.00 0.00 14 VAL A O 8
ATOM 11582 N N . ALA A 1 15 ? 4.744 2.377 -1.193 1.00 0.00 15 ALA A N 8
ATOM 11583 C CA . ALA A 1 15 ? 3.287 2.622 -1.423 1.00 0.00 15 ALA A CA 8
ATOM 11584 C C . ALA A 1 15 ? 3.089 3.261 -2.803 1.00 0.00 15 ALA A C 8
ATOM 11585 O O . ALA A 1 15 ? 2.172 2.920 -3.528 1.00 0.00 15 ALA A O 8
ATOM 11592 N N . SER A 1 16 ? 3.960 4.172 -3.175 1.00 0.00 16 SER A N 8
ATOM 11593 C CA . SER A 1 16 ? 3.850 4.821 -4.517 1.00 0.00 16 SER A CA 8
ATOM 11594 C C . SER A 1 16 ? 4.037 3.766 -5.610 1.00 0.00 16 SER A C 8
ATOM 11595 O O . SER A 1 16 ? 3.357 3.784 -6.620 1.00 0.00 16 SER A O 8
ATOM 11603 N N . LYS A 1 17 ? 4.943 2.833 -5.407 1.00 0.00 17 LYS A N 8
ATOM 11604 C CA . LYS A 1 17 ? 5.157 1.761 -6.424 1.00 0.00 17 LYS A CA 8
ATOM 11605 C C . LYS A 1 17 ? 3.859 0.966 -6.605 1.00 0.00 17 LYS A C 8
ATOM 11606 O O . LYS A 1 17 ? 3.515 0.576 -7.703 1.00 0.00 17 LYS A O 8
ATOM 11625 N N . ILE A 1 18 ? 3.134 0.735 -5.531 1.00 0.00 18 ILE A N 8
ATOM 11626 C CA . ILE A 1 18 ? 1.850 -0.023 -5.637 1.00 0.00 18 ILE A CA 8
ATOM 11627 C C . ILE A 1 18 ? 0.827 0.794 -6.437 1.00 0.00 18 ILE A C 8
ATOM 11628 O O . ILE A 1 18 ? 0.016 0.245 -7.152 1.00 0.00 18 ILE A O 8
ATOM 11644 N N . VAL A 1 19 ? 0.864 2.102 -6.328 1.00 0.00 19 VAL A N 8
ATOM 11645 C CA . VAL A 1 19 ? -0.106 2.946 -7.092 1.00 0.00 19 VAL A CA 8
ATOM 11646 C C . VAL A 1 19 ? 0.109 2.747 -8.601 1.00 0.00 19 VAL A C 8
ATOM 11647 O O . VAL A 1 19 ? -0.826 2.493 -9.336 1.00 0.00 19 VAL A O 8
ATOM 11660 N N . GLY A 1 20 ? 1.332 2.852 -9.063 1.00 0.00 20 GLY A N 8
ATOM 11661 C CA . GLY A 1 20 ? 1.607 2.664 -10.525 1.00 0.00 20 GLY A CA 8
ATOM 11662 C C . GLY A 1 20 ? 1.641 1.166 -10.888 1.00 0.00 20 GLY A C 8
ATOM 11663 O O . GLY A 1 20 ? 1.621 0.810 -12.051 1.00 0.00 20 GLY A O 8
ATOM 11667 N N . LEU A 1 21 ? 1.701 0.289 -9.913 1.00 0.00 21 LEU A N 8
ATOM 11668 C CA . LEU A 1 21 ? 1.746 -1.179 -10.207 1.00 0.00 21 LEU A CA 8
ATOM 11669 C C . LEU A 1 21 ? 0.346 -1.807 -10.075 1.00 0.00 21 LEU A C 8
ATOM 11670 O O . LEU A 1 21 ? 0.070 -2.849 -10.644 1.00 0.00 21 LEU A O 8
ATOM 11686 N N . TRP A 1 22 ? -0.534 -1.187 -9.325 1.00 0.00 22 TRP A N 8
ATOM 11687 C CA . TRP A 1 22 ? -1.907 -1.742 -9.145 1.00 0.00 22 TRP A CA 8
ATOM 11688 C C . TRP A 1 22 ? -2.694 -1.683 -10.462 1.00 0.00 22 TRP A C 8
ATOM 11689 O O . TRP A 1 22 ? -2.751 -0.664 -11.122 1.00 0.00 22 TRP A O 8
ATOM 11710 N N . ARG A 1 23 ? -3.310 -2.776 -10.828 1.00 0.00 23 ARG A N 8
ATOM 11711 C CA . ARG A 1 23 ? -4.116 -2.821 -12.084 1.00 0.00 23 ARG A CA 8
ATOM 11712 C C . ARG A 1 23 ? -5.601 -2.642 -11.733 1.00 0.00 23 ARG A C 8
ATOM 11713 O O . ARG A 1 23 ? -5.926 -2.160 -10.666 1.00 0.00 23 ARG A O 8
ATOM 11734 N N . ASN A 1 24 ? -6.503 -3.015 -12.613 1.00 0.00 24 ASN A N 8
ATOM 11735 C CA . ASN A 1 24 ? -7.964 -2.857 -12.309 1.00 0.00 24 ASN A CA 8
ATOM 11736 C C . ASN A 1 24 ? -8.283 -3.403 -10.908 1.00 0.00 24 ASN A C 8
ATOM 11737 O O . ASN A 1 24 ? -8.982 -2.774 -10.136 1.00 0.00 24 ASN A O 8
ATOM 11748 N N . GLU A 1 25 ? -7.765 -4.564 -10.578 1.00 0.00 25 GLU A N 8
ATOM 11749 C CA . GLU A 1 25 ? -8.026 -5.156 -9.224 1.00 0.00 25 GLU A CA 8
ATOM 11750 C C . GLU A 1 25 ? -6.982 -6.237 -8.888 1.00 0.00 25 GLU A C 8
ATOM 11751 O O . GLU A 1 25 ? -7.289 -7.240 -8.269 1.00 0.00 25 GLU A O 8
ATOM 11763 N N . LYS A 1 26 ? -5.750 -6.038 -9.291 1.00 0.00 26 LYS A N 8
ATOM 11764 C CA . LYS A 1 26 ? -4.680 -7.045 -9.005 1.00 0.00 26 LYS A CA 8
ATOM 11765 C C . LYS A 1 26 ? -3.304 -6.371 -9.033 1.00 0.00 26 LYS A C 8
ATOM 11766 O O . LYS A 1 26 ? -3.120 -5.352 -9.667 1.00 0.00 26 LYS A O 8
ATOM 11785 N N . THR A 1 27 ? -2.334 -6.931 -8.353 1.00 0.00 27 THR A N 8
ATOM 11786 C CA . THR A 1 27 ? -0.972 -6.318 -8.350 1.00 0.00 27 THR A CA 8
ATOM 11787 C C . THR A 1 27 ? 0.084 -7.380 -8.021 1.00 0.00 27 THR A C 8
ATOM 11788 O O . THR A 1 27 ? -0.202 -8.379 -7.392 1.00 0.00 27 THR A O 8
ATOM 11799 N N . GLU A 1 28 ? 1.301 -7.168 -8.445 1.00 0.00 28 GLU A N 8
ATOM 11800 C CA . GLU A 1 28 ? 2.383 -8.160 -8.163 1.00 0.00 28 GLU A CA 8
ATOM 11801 C C . GLU A 1 28 ? 3.448 -7.515 -7.269 1.00 0.00 28 GLU A C 8
ATOM 11802 O O . GLU A 1 28 ? 4.176 -6.640 -7.694 1.00 0.00 28 GLU A O 8
ATOM 11814 N N . LEU A 1 29 ? 3.530 -7.926 -6.027 1.00 0.00 29 LEU A N 8
ATOM 11815 C CA . LEU A 1 29 ? 4.534 -7.312 -5.101 1.00 0.00 29 LEU A CA 8
ATOM 11816 C C . LEU A 1 29 ? 5.621 -8.333 -4.729 1.00 0.00 29 LEU A C 8
ATOM 11817 O O . LEU A 1 29 ? 5.322 -9.443 -4.332 1.00 0.00 29 LEU A O 8
ATOM 11833 N N . LEU A 1 30 ? 6.881 -7.965 -4.859 1.00 0.00 30 LEU A N 8
ATOM 11834 C CA . LEU A 1 30 ? 7.998 -8.912 -4.516 1.00 0.00 30 LEU A CA 8
ATOM 11835 C C . LEU A 1 30 ? 7.915 -10.172 -5.389 1.00 0.00 30 LEU A C 8
ATOM 11836 O O . LEU A 1 30 ? 8.286 -11.254 -4.971 1.00 0.00 30 LEU A O 8
ATOM 11852 N N . GLY A 1 31 ? 7.415 -10.045 -6.594 1.00 0.00 31 GLY A N 8
ATOM 11853 C CA . GLY A 1 31 ? 7.289 -11.236 -7.485 1.00 0.00 31 GLY A CA 8
ATOM 11854 C C . GLY A 1 31 ? 6.177 -12.157 -6.961 1.00 0.00 31 GLY A C 8
ATOM 11855 O O . GLY A 1 31 ? 6.154 -13.338 -7.253 1.00 0.00 31 GLY A O 8
ATOM 11859 N N . HIS A 1 32 ? 5.259 -11.626 -6.185 1.00 0.00 32 HIS A N 8
ATOM 11860 C CA . HIS A 1 32 ? 4.150 -12.458 -5.637 1.00 0.00 32 HIS A CA 8
ATOM 11861 C C . HIS A 1 32 ? 2.800 -11.897 -6.093 1.00 0.00 32 HIS A C 8
ATOM 11862 O O . HIS A 1 32 ? 2.697 -10.747 -6.477 1.00 0.00 32 HIS A O 8
ATOM 11876 N N . GLU A 1 33 ? 1.765 -12.696 -6.051 1.00 0.00 33 GLU A N 8
ATOM 11877 C CA . GLU A 1 33 ? 0.423 -12.201 -6.483 1.00 0.00 33 GLU A CA 8
ATOM 11878 C C . GLU A 1 33 ? -0.299 -11.517 -5.317 1.00 0.00 33 GLU A C 8
ATOM 11879 O O . GLU A 1 33 ? -0.456 -12.082 -4.248 1.00 0.00 33 GLU A O 8
ATOM 11891 N N . CYS A 1 34 ? -0.743 -10.305 -5.525 1.00 0.00 34 CYS A N 8
ATOM 11892 C CA . CYS A 1 34 ? -1.463 -9.561 -4.450 1.00 0.00 34 CYS A CA 8
ATOM 11893 C C . CYS A 1 34 ? -2.769 -8.989 -5.005 1.00 0.00 34 CYS A C 8
ATOM 11894 O O . CYS A 1 34 ? -2.983 -8.952 -6.203 1.00 0.00 34 CYS A O 8
ATOM 11901 N N . LYS A 1 35 ? -3.640 -8.539 -4.143 1.00 0.00 35 LYS A N 8
ATOM 11902 C CA . LYS A 1 35 ? -4.933 -7.969 -4.615 1.00 0.00 35 LYS A CA 8
ATOM 11903 C C . LYS A 1 35 ? -5.169 -6.588 -4.002 1.00 0.00 35 LYS A C 8
ATOM 11904 O O . LYS A 1 35 ? -5.503 -6.459 -2.840 1.00 0.00 35 LYS A O 8
ATOM 11923 N N . PHE A 1 36 ? -5.007 -5.560 -4.785 1.00 0.00 36 PHE A N 8
ATOM 11924 C CA . PHE A 1 36 ? -5.226 -4.172 -4.280 1.00 0.00 36 PHE A CA 8
ATOM 11925 C C . PHE A 1 36 ? -6.520 -3.624 -4.896 1.00 0.00 36 PHE A C 8
ATOM 11926 O O . PHE A 1 36 ? -6.780 -3.828 -6.067 1.00 0.00 36 PHE A O 8
ATOM 11943 N N . THR A 1 37 ? -7.346 -2.954 -4.126 1.00 0.00 37 THR A N 8
ATOM 11944 C CA . THR A 1 37 ? -8.629 -2.428 -4.702 1.00 0.00 37 THR A CA 8
ATOM 11945 C C . THR A 1 37 ? -9.054 -1.108 -4.039 1.00 0.00 37 THR A C 8
ATOM 11946 O O . THR A 1 37 ? -8.761 -0.850 -2.886 1.00 0.00 37 THR A O 8
ATOM 11957 N N . VAL A 1 38 ? -9.776 -0.289 -4.768 1.00 0.00 38 VAL A N 8
ATOM 11958 C CA . VAL A 1 38 ? -10.274 1.010 -4.213 1.00 0.00 38 VAL A CA 8
ATOM 11959 C C . VAL A 1 38 ? -11.800 1.064 -4.390 1.00 0.00 38 VAL A C 8
ATOM 11960 O O . VAL A 1 38 ? -12.317 0.733 -5.441 1.00 0.00 38 VAL A O 8
ATOM 11973 N N . LYS A 1 39 ? -12.526 1.453 -3.371 1.00 0.00 39 LYS A N 8
ATOM 11974 C CA . LYS A 1 39 ? -14.013 1.494 -3.484 1.00 0.00 39 LYS A CA 8
ATOM 11975 C C . LYS A 1 39 ? -14.582 2.785 -2.874 1.00 0.00 39 LYS A C 8
ATOM 11976 O O . LYS A 1 39 ? -14.418 3.041 -1.694 1.00 0.00 39 LYS A O 8
ATOM 11995 N N . PRO A 1 40 ? -15.244 3.560 -3.705 1.00 0.00 40 PRO A N 8
ATOM 11996 C CA . PRO A 1 40 ? -15.855 4.833 -3.246 1.00 0.00 40 PRO A CA 8
ATOM 11997 C C . PRO A 1 40 ? -17.176 4.566 -2.514 1.00 0.00 40 PRO A C 8
ATOM 11998 O O . PRO A 1 40 ? -17.838 3.572 -2.754 1.00 0.00 40 PRO A O 8
ATOM 12009 N N . TYR A 1 41 ? -17.571 5.450 -1.630 1.00 0.00 41 TYR A N 8
ATOM 12010 C CA . TYR A 1 41 ? -18.852 5.257 -0.888 1.00 0.00 41 TYR A CA 8
ATOM 12011 C C . TYR A 1 41 ? -19.577 6.592 -0.731 1.00 0.00 41 TYR A C 8
ATOM 12012 O O . TYR A 1 41 ? -19.201 7.595 -1.313 1.00 0.00 41 TYR A O 8
ATOM 12030 N N . LEU A 1 42 ? -20.614 6.605 0.059 1.00 0.00 42 LEU A N 8
ATOM 12031 C CA . LEU A 1 42 ? -21.387 7.861 0.274 1.00 0.00 42 LEU A CA 8
ATOM 12032 C C . LEU A 1 42 ? -21.981 7.899 1.688 1.00 0.00 42 LEU A C 8
ATOM 12033 O O . LEU A 1 42 ? -22.118 6.884 2.346 1.00 0.00 42 LEU A O 8
ATOM 12049 N N . LYS A 1 43 ? -22.336 9.069 2.150 1.00 0.00 43 LYS A N 8
ATOM 12050 C CA . LYS A 1 43 ? -22.928 9.210 3.513 1.00 0.00 43 LYS A CA 8
ATOM 12051 C C . LYS A 1 43 ? -24.222 10.029 3.431 1.00 0.00 43 LYS A C 8
ATOM 12052 O O . LYS A 1 43 ? -24.592 10.500 2.372 1.00 0.00 43 LYS A O 8
ATOM 12071 N N . ARG A 1 44 ? -24.906 10.197 4.541 1.00 0.00 44 ARG A N 8
ATOM 12072 C CA . ARG A 1 44 ? -26.185 10.985 4.550 1.00 0.00 44 ARG A CA 8
ATOM 12073 C C . ARG A 1 44 ? -26.059 12.263 3.704 1.00 0.00 44 ARG A C 8
ATOM 12074 O O . ARG A 1 44 ? -26.981 12.651 3.010 1.00 0.00 44 ARG A O 8
ATOM 12095 N N . PHE A 1 45 ? -24.919 12.908 3.751 1.00 0.00 45 PHE A N 8
ATOM 12096 C CA . PHE A 1 45 ? -24.712 14.150 2.947 1.00 0.00 45 PHE A CA 8
ATOM 12097 C C . PHE A 1 45 ? -23.213 14.357 2.676 1.00 0.00 45 PHE A C 8
ATOM 12098 O O . PHE A 1 45 ? -22.693 15.450 2.819 1.00 0.00 45 PHE A O 8
ATOM 12115 N N . GLN A 1 46 ? -22.513 13.315 2.288 1.00 0.00 46 GLN A N 8
ATOM 12116 C CA . GLN A 1 46 ? -21.044 13.454 2.012 1.00 0.00 46 GLN A CA 8
ATOM 12117 C C . GLN A 1 46 ? -20.523 12.273 1.182 1.00 0.00 46 GLN A C 8
ATOM 12118 O O . GLN A 1 46 ? -21.211 11.294 0.969 1.00 0.00 46 GLN A O 8
ATOM 12132 N N . VAL A 1 47 ? -19.300 12.364 0.722 1.00 0.00 47 VAL A N 8
ATOM 12133 C CA . VAL A 1 47 ? -18.702 11.256 -0.086 1.00 0.00 47 VAL A CA 8
ATOM 12134 C C . VAL A 1 47 ? -17.431 10.751 0.606 1.00 0.00 47 VAL A C 8
ATOM 12135 O O . VAL A 1 47 ? -16.598 11.530 1.033 1.00 0.00 47 VAL A O 8
ATOM 12148 N N . TYR A 1 48 ? -17.278 9.455 0.728 1.00 0.00 48 TYR A N 8
ATOM 12149 C CA . TYR A 1 48 ? -16.062 8.905 1.402 1.00 0.00 48 TYR A CA 8
ATOM 12150 C C . TYR A 1 48 ? -15.424 7.818 0.534 1.00 0.00 48 TYR A C 8
ATOM 12151 O O . TYR A 1 48 ? -16.067 6.856 0.161 1.00 0.00 48 TYR A O 8
ATOM 12169 N N . TYR A 1 49 ? -14.164 7.965 0.212 1.00 0.00 49 TYR A N 8
ATOM 12170 C CA . TYR A 1 49 ? -13.479 6.944 -0.634 1.00 0.00 49 TYR A CA 8
ATOM 12171 C C . TYR A 1 49 ? -12.675 5.978 0.244 1.00 0.00 49 TYR A C 8
ATOM 12172 O O . TYR A 1 49 ? -11.951 6.389 1.132 1.00 0.00 49 TYR A O 8
ATOM 12190 N N . LYS A 1 50 ? -12.795 4.701 -0.001 1.00 0.00 50 LYS A N 8
ATOM 12191 C CA . LYS A 1 50 ? -12.037 3.706 0.812 1.00 0.00 50 LYS A CA 8
ATOM 12192 C C . LYS A 1 50 ? -11.160 2.844 -0.097 1.00 0.00 50 LYS A C 8
ATOM 12193 O O . LYS A 1 50 ? -11.337 2.817 -1.299 1.00 0.00 50 LYS A O 8
ATOM 12212 N N . GLY A 1 51 ? -10.217 2.145 0.470 1.00 0.00 51 GLY A N 8
ATOM 12213 C CA . GLY A 1 51 ? -9.327 1.280 -0.355 1.00 0.00 51 GLY A CA 8
ATOM 12214 C C . GLY A 1 51 ? -8.734 0.178 0.520 1.00 0.00 51 GLY A C 8
ATOM 12215 O O . GLY A 1 51 ? -8.298 0.423 1.630 1.00 0.00 51 GLY A O 8
ATOM 12219 N N . ARG A 1 52 ? -8.719 -1.036 0.030 1.00 0.00 52 ARG A N 8
ATOM 12220 C CA . ARG A 1 52 ? -8.157 -2.161 0.832 1.00 0.00 52 ARG A CA 8
ATOM 12221 C C . ARG A 1 52 ? -7.326 -3.090 -0.059 1.00 0.00 52 ARG A C 8
ATOM 12222 O O . ARG A 1 52 ? -7.647 -3.309 -1.212 1.00 0.00 52 ARG A O 8
ATOM 12243 N N . MET A 1 53 ? -6.262 -3.642 0.468 1.00 0.00 53 MET A N 8
ATOM 12244 C CA . MET A 1 53 ? -5.413 -4.563 -0.345 1.00 0.00 53 MET A CA 8
ATOM 12245 C C . MET A 1 53 ? -4.940 -5.745 0.510 1.00 0.00 53 MET A C 8
ATOM 12246 O O . MET A 1 53 ? -4.741 -5.623 1.707 1.00 0.00 53 MET A O 8
ATOM 12260 N N . TRP A 1 54 ? -4.759 -6.886 -0.103 1.00 0.00 54 TRP A N 8
ATOM 12261 C CA . TRP A 1 54 ? -4.297 -8.093 0.655 1.00 0.00 54 TRP A CA 8
ATOM 12262 C C . TRP A 1 54 ? -3.524 -9.041 -0.269 1.00 0.00 54 TRP A C 8
ATOM 12263 O O . TRP A 1 54 ? -3.812 -9.145 -1.446 1.00 0.00 54 TRP A O 8
ATOM 12284 N N . CYS A 1 55 ? -2.536 -9.727 0.254 1.00 0.00 55 CYS A N 8
ATOM 12285 C CA . CYS A 1 55 ? -1.733 -10.659 -0.597 1.00 0.00 55 CYS A CA 8
ATOM 12286 C C . CYS A 1 55 ? -1.971 -12.120 -0.187 1.00 0.00 55 CYS A C 8
ATOM 12287 O O . CYS A 1 55 ? -1.253 -12.652 0.639 1.00 0.00 55 CYS A O 8
ATOM 12294 N N . PRO A 1 56 ? -2.970 -12.727 -0.788 1.00 0.00 56 PRO A N 8
ATOM 12295 C CA . PRO A 1 56 ? -3.291 -14.144 -0.487 1.00 0.00 56 PRO A CA 8
ATOM 12296 C C . PRO A 1 56 ? -2.302 -15.078 -1.203 1.00 0.00 56 PRO A C 8
ATOM 12297 O O . PRO A 1 56 ? -2.564 -15.573 -2.284 1.00 0.00 56 PRO A O 8
ATOM 12308 N N . GLY A 1 57 ? -1.161 -15.312 -0.602 1.00 0.00 57 GLY A N 8
ATOM 12309 C CA . GLY A 1 57 ? -0.140 -16.201 -1.230 1.00 0.00 57 GLY A CA 8
ATOM 12310 C C . GLY A 1 57 ? 1.257 -15.778 -0.764 1.00 0.00 57 GLY A C 8
ATOM 12311 O O . GLY A 1 57 ? 2.065 -16.602 -0.378 1.00 0.00 57 GLY A O 8
ATOM 12315 N N . TRP A 1 58 ? 1.542 -14.498 -0.795 1.00 0.00 58 TRP A N 8
ATOM 12316 C CA . TRP A 1 58 ? 2.882 -14.007 -0.351 1.00 0.00 58 TRP A CA 8
ATOM 12317 C C . TRP A 1 58 ? 3.009 -14.131 1.172 1.00 0.00 58 TRP A C 8
ATOM 12318 O O . TRP A 1 58 ? 3.900 -14.786 1.679 1.00 0.00 58 TRP A O 8
ATOM 12339 N N . THR A 1 59 ? 2.123 -13.502 1.899 1.00 0.00 59 THR A N 8
ATOM 12340 C CA . THR A 1 59 ? 2.179 -13.568 3.387 1.00 0.00 59 THR A CA 8
ATOM 12341 C C . THR A 1 59 ? 0.774 -13.352 3.975 1.00 0.00 59 THR A C 8
ATOM 12342 O O . THR A 1 59 ? -0.222 -13.508 3.293 1.00 0.00 59 THR A O 8
ATOM 12353 N N . ALA A 1 60 ? 0.691 -12.996 5.231 1.00 0.00 60 ALA A N 8
ATOM 12354 C CA . ALA A 1 60 ? -0.641 -12.769 5.869 1.00 0.00 60 ALA A CA 8
ATOM 12355 C C . ALA A 1 60 ? -0.754 -11.316 6.354 1.00 0.00 60 ALA A C 8
ATOM 12356 O O . ALA A 1 60 ? -1.158 -11.051 7.471 1.00 0.00 60 ALA A O 8
ATOM 12363 N N . ILE A 1 61 ? -0.401 -10.375 5.513 1.00 0.00 61 ILE A N 8
ATOM 12364 C CA . ILE A 1 61 ? -0.484 -8.935 5.905 1.00 0.00 61 ILE A CA 8
ATOM 12365 C C . ILE A 1 61 ? -1.362 -8.172 4.905 1.00 0.00 61 ILE A C 8
ATOM 12366 O O . ILE A 1 61 ? -1.451 -8.530 3.744 1.00 0.00 61 ILE A O 8
ATOM 12382 N N . ARG A 1 62 ? -2.007 -7.119 5.343 1.00 0.00 62 ARG A N 8
ATOM 12383 C CA . ARG A 1 62 ? -2.869 -6.332 4.413 1.00 0.00 62 ARG A CA 8
ATOM 12384 C C . ARG A 1 62 ? -2.712 -4.830 4.660 1.00 0.00 62 ARG A C 8
ATOM 12385 O O . ARG A 1 62 ? -2.114 -4.403 5.630 1.00 0.00 62 ARG A O 8
ATOM 12406 N N . GLY A 1 63 ? -3.254 -4.033 3.781 1.00 0.00 63 GLY A N 8
ATOM 12407 C CA . GLY A 1 63 ? -3.157 -2.552 3.935 1.00 0.00 63 GLY A CA 8
ATOM 12408 C C . GLY A 1 63 ? -4.508 -1.922 3.605 1.00 0.00 63 GLY A C 8
ATOM 12409 O O . GLY A 1 63 ? -5.082 -2.175 2.563 1.00 0.00 63 GLY A O 8
ATOM 12413 N N . GLU A 1 64 ? -5.021 -1.108 4.488 1.00 0.00 64 GLU A N 8
ATOM 12414 C CA . GLU A 1 64 ? -6.340 -0.460 4.237 1.00 0.00 64 GLU A CA 8
ATOM 12415 C C . GLU A 1 64 ? -6.209 1.065 4.272 1.00 0.00 64 GLU A C 8
ATOM 12416 O O . GLU A 1 64 ? -5.192 1.606 4.667 1.00 0.00 64 GLU A O 8
ATOM 12428 N N . ALA A 1 65 ? -7.237 1.758 3.851 1.00 0.00 65 ALA A N 8
ATOM 12429 C CA . ALA A 1 65 ? -7.188 3.255 3.848 1.00 0.00 65 ALA A CA 8
ATOM 12430 C C . ALA A 1 65 ? -8.584 3.859 3.643 1.00 0.00 65 ALA A C 8
ATOM 12431 O O . ALA A 1 65 ? -9.472 3.235 3.092 1.00 0.00 65 ALA A O 8
ATOM 12438 N N . SER A 1 66 ? -8.771 5.085 4.079 1.00 0.00 66 SER A N 8
ATOM 12439 C CA . SER A 1 66 ? -10.097 5.763 3.911 1.00 0.00 66 SER A CA 8
ATOM 12440 C C . SER A 1 66 ? -9.916 7.286 3.940 1.00 0.00 66 SER A C 8
ATOM 12441 O O . SER A 1 66 ? -9.265 7.827 4.816 1.00 0.00 66 SER A O 8
ATOM 12449 N N . THR A 1 67 ? -10.500 7.977 2.993 1.00 0.00 67 THR A N 8
ATOM 12450 C CA . THR A 1 67 ? -10.391 9.475 2.946 1.00 0.00 67 THR A CA 8
ATOM 12451 C C . THR A 1 67 ? -11.256 10.029 1.803 1.00 0.00 67 THR A C 8
ATOM 12452 O O . THR A 1 67 ? -11.950 9.294 1.127 1.00 0.00 67 THR A O 8
ATOM 12463 N N . ARG A 1 68 ? -11.220 11.319 1.584 1.00 0.00 68 ARG A N 8
ATOM 12464 C CA . ARG A 1 68 ? -12.039 11.916 0.483 1.00 0.00 68 ARG A CA 8
ATOM 12465 C C . ARG A 1 68 ? -11.314 11.775 -0.862 1.00 0.00 68 ARG A C 8
ATOM 12466 O O . ARG A 1 68 ? -11.923 11.511 -1.881 1.00 0.00 68 ARG A O 8
ATOM 12487 N N . SER A 1 69 ? -10.019 11.954 -0.865 1.00 0.00 69 SER A N 8
ATOM 12488 C CA . SER A 1 69 ? -9.234 11.838 -2.136 1.00 0.00 69 SER A CA 8
ATOM 12489 C C . SER A 1 69 ? -9.217 10.384 -2.630 1.00 0.00 69 SER A C 8
ATOM 12490 O O . SER A 1 69 ? -9.014 9.460 -1.865 1.00 0.00 69 SER A O 8
ATOM 12498 N N . GLN A 1 70 ? -9.423 10.185 -3.908 1.00 0.00 70 GLN A N 8
ATOM 12499 C CA . GLN A 1 70 ? -9.416 8.796 -4.469 1.00 0.00 70 GLN A CA 8
ATOM 12500 C C . GLN A 1 70 ? -7.977 8.266 -4.587 1.00 0.00 70 GLN A C 8
ATOM 12501 O O . GLN A 1 70 ? -7.725 7.093 -4.391 1.00 0.00 70 GLN A O 8
ATOM 12515 N N . SER A 1 71 ? -7.031 9.121 -4.896 1.00 0.00 71 SER A N 8
ATOM 12516 C CA . SER A 1 71 ? -5.614 8.666 -5.013 1.00 0.00 71 SER A CA 8
ATOM 12517 C C . SER A 1 71 ? -4.970 8.601 -3.624 1.00 0.00 71 SER A C 8
ATOM 12518 O O . SER A 1 71 ? -4.144 7.750 -3.356 1.00 0.00 71 SER A O 8
ATOM 12526 N N . GLY A 1 72 ? -5.348 9.494 -2.739 1.00 0.00 72 GLY A N 8
ATOM 12527 C CA . GLY A 1 72 ? -4.770 9.491 -1.362 1.00 0.00 72 GLY A CA 8
ATOM 12528 C C . GLY A 1 72 ? -5.067 8.154 -0.676 1.00 0.00 72 GLY A C 8
ATOM 12529 O O . GLY A 1 72 ? -4.246 7.635 0.057 1.00 0.00 72 GLY A O 8
ATOM 12533 N N . VAL A 1 73 ? -6.228 7.585 -0.912 1.00 0.00 73 VAL A N 8
ATOM 12534 C CA . VAL A 1 73 ? -6.559 6.275 -0.273 1.00 0.00 73 VAL A CA 8
ATOM 12535 C C . VAL A 1 73 ? -5.699 5.159 -0.886 1.00 0.00 73 VAL A C 8
ATOM 12536 O O . VAL A 1 73 ? -5.287 4.242 -0.204 1.00 0.00 73 VAL A O 8
ATOM 12549 N N . ALA A 1 74 ? -5.414 5.236 -2.166 1.00 0.00 74 ALA A N 8
ATOM 12550 C CA . ALA A 1 74 ? -4.572 4.183 -2.811 1.00 0.00 74 ALA A CA 8
ATOM 12551 C C . ALA A 1 74 ? -3.157 4.214 -2.225 1.00 0.00 74 ALA A C 8
ATOM 12552 O O . ALA A 1 74 ? -2.570 3.184 -1.955 1.00 0.00 74 ALA A O 8
ATOM 12559 N N . GLY A 1 75 ? -2.612 5.386 -2.012 1.00 0.00 75 GLY A N 8
ATOM 12560 C CA . GLY A 1 75 ? -1.247 5.481 -1.424 1.00 0.00 75 GLY A CA 8
ATOM 12561 C C . GLY A 1 75 ? -1.283 4.960 0.015 1.00 0.00 75 GLY A C 8
ATOM 12562 O O . GLY A 1 75 ? -0.378 4.281 0.455 1.00 0.00 75 GLY A O 8
ATOM 12566 N N . LYS A 1 76 ? -2.329 5.269 0.744 1.00 0.00 76 LYS A N 8
ATOM 12567 C CA . LYS A 1 76 ? -2.439 4.787 2.151 1.00 0.00 76 LYS A CA 8
ATOM 12568 C C . LYS A 1 76 ? -2.615 3.263 2.182 1.00 0.00 76 LYS A C 8
ATOM 12569 O O . LYS A 1 76 ? -1.996 2.586 2.976 1.00 0.00 76 LYS A O 8
ATOM 12588 N N . THR A 1 77 ? -3.444 2.715 1.320 1.00 0.00 77 THR A N 8
ATOM 12589 C CA . THR A 1 77 ? -3.639 1.228 1.310 1.00 0.00 77 THR A CA 8
ATOM 12590 C C . THR A 1 77 ? -2.295 0.535 1.051 1.00 0.00 77 THR A C 8
ATOM 12591 O O . THR A 1 77 ? -2.006 -0.509 1.607 1.00 0.00 77 THR A O 8
ATOM 12602 N N . ALA A 1 78 ? -1.469 1.120 0.222 1.00 0.00 78 ALA A N 8
ATOM 12603 C CA . ALA A 1 78 ? -0.139 0.514 -0.064 1.00 0.00 78 ALA A CA 8
ATOM 12604 C C . ALA A 1 78 ? 0.842 0.851 1.067 1.00 0.00 78 ALA A C 8
ATOM 12605 O O . ALA A 1 78 ? 1.710 0.068 1.397 1.00 0.00 78 ALA A O 8
ATOM 12612 N N . LYS A 1 79 ? 0.698 2.009 1.670 1.00 0.00 79 LYS A N 8
ATOM 12613 C CA . LYS A 1 79 ? 1.608 2.398 2.788 1.00 0.00 79 LYS A CA 8
ATOM 12614 C C . LYS A 1 79 ? 1.227 1.641 4.065 1.00 0.00 79 LYS A C 8
ATOM 12615 O O . LYS A 1 79 ? 2.082 1.282 4.852 1.00 0.00 79 LYS A O 8
ATOM 12634 N N . ASP A 1 80 ? -0.045 1.385 4.270 1.00 0.00 80 ASP A N 8
ATOM 12635 C CA . ASP A 1 80 ? -0.475 0.635 5.490 1.00 0.00 80 ASP A CA 8
ATOM 12636 C C . ASP A 1 80 ? 0.034 -0.808 5.413 1.00 0.00 80 ASP A C 8
ATOM 12637 O O . ASP A 1 80 ? 0.480 -1.367 6.396 1.00 0.00 80 ASP A O 8
ATOM 12646 N N . PHE A 1 81 ? -0.008 -1.408 4.245 1.00 0.00 81 PHE A N 8
ATOM 12647 C CA . PHE A 1 81 ? 0.499 -2.806 4.105 1.00 0.00 81 PHE A CA 8
ATOM 12648 C C . PHE A 1 81 ? 2.025 -2.802 4.246 1.00 0.00 81 PHE A C 8
ATOM 12649 O O . PHE A 1 81 ? 2.604 -3.687 4.847 1.00 0.00 81 PHE A O 8
ATOM 12666 N N . VAL A 1 82 ? 2.673 -1.801 3.705 1.00 0.00 82 VAL A N 8
ATOM 12667 C CA . VAL A 1 82 ? 4.158 -1.718 3.811 1.00 0.00 82 VAL A CA 8
ATOM 12668 C C . VAL A 1 82 ? 4.558 -1.491 5.270 1.00 0.00 82 VAL A C 8
ATOM 12669 O O . VAL A 1 82 ? 5.524 -2.053 5.743 1.00 0.00 82 VAL A O 8
ATOM 12682 N N . ARG A 1 83 ? 3.818 -0.681 5.991 1.00 0.00 83 ARG A N 8
ATOM 12683 C CA . ARG A 1 83 ? 4.162 -0.440 7.423 1.00 0.00 83 ARG A CA 8
ATOM 12684 C C . ARG A 1 83 ? 4.083 -1.761 8.195 1.00 0.00 83 ARG A C 8
ATOM 12685 O O . ARG A 1 83 ? 4.966 -2.088 8.964 1.00 0.00 83 ARG A O 8
ATOM 12706 N N . LYS A 1 84 ? 3.046 -2.533 7.973 1.00 0.00 84 LYS A N 8
ATOM 12707 C CA . LYS A 1 84 ? 2.927 -3.844 8.678 1.00 0.00 84 LYS A CA 8
ATOM 12708 C C . LYS A 1 84 ? 4.000 -4.806 8.155 1.00 0.00 84 LYS A C 8
ATOM 12709 O O . LYS A 1 84 ? 4.573 -5.575 8.903 1.00 0.00 84 LYS A O 8
ATOM 12728 N N . ALA A 1 85 ? 4.286 -4.751 6.876 1.00 0.00 85 ALA A N 8
ATOM 12729 C CA . ALA A 1 85 ? 5.334 -5.643 6.293 1.00 0.00 85 ALA A CA 8
ATOM 12730 C C . ALA A 1 85 ? 6.716 -5.213 6.793 1.00 0.00 85 ALA A C 8
ATOM 12731 O O . ALA A 1 85 ? 7.570 -6.036 7.060 1.00 0.00 85 ALA A O 8
ATOM 12738 N N . PHE A 1 86 ? 6.934 -3.925 6.933 1.00 0.00 86 PHE A N 8
ATOM 12739 C CA . PHE A 1 86 ? 8.253 -3.434 7.432 1.00 0.00 86 PHE A CA 8
ATOM 12740 C C . PHE A 1 86 ? 8.468 -3.904 8.874 1.00 0.00 86 PHE A C 8
ATOM 12741 O O . PHE A 1 86 ? 9.551 -4.314 9.245 1.00 0.00 86 PHE A O 8
ATOM 12758 N N . GLN A 1 87 ? 7.439 -3.848 9.689 1.00 0.00 87 GLN A N 8
ATOM 12759 C CA . GLN A 1 87 ? 7.577 -4.291 11.110 1.00 0.00 87 GLN A CA 8
ATOM 12760 C C . GLN A 1 87 ? 7.769 -5.817 11.186 1.00 0.00 87 GLN A C 8
ATOM 12761 O O . GLN A 1 87 ? 8.480 -6.314 12.037 1.00 0.00 87 GLN A O 8
ATOM 12775 N N . LYS A 1 88 ? 7.146 -6.559 10.300 1.00 0.00 88 LYS A N 8
ATOM 12776 C CA . LYS A 1 88 ? 7.302 -8.048 10.325 1.00 0.00 88 LYS A CA 8
ATOM 12777 C C . LYS A 1 88 ? 8.679 -8.447 9.776 1.00 0.00 88 LYS A C 8
ATOM 12778 O O . LYS A 1 88 ? 9.414 -9.185 10.404 1.00 0.00 88 LYS A O 8
ATOM 12797 N N . GLY A 1 89 ? 9.029 -7.963 8.610 1.00 0.00 89 GLY A N 8
ATOM 12798 C CA . GLY A 1 89 ? 10.350 -8.303 8.017 1.00 0.00 89 GLY A CA 8
ATOM 12799 C C . GLY A 1 89 ? 10.162 -8.822 6.588 1.00 0.00 89 GLY A C 8
ATOM 12800 O O . GLY A 1 89 ? 10.650 -9.879 6.238 1.00 0.00 89 GLY A O 8
ATOM 12804 N N . LEU A 1 90 ? 9.466 -8.085 5.756 1.00 0.00 90 LEU A N 8
ATOM 12805 C CA . LEU A 1 90 ? 9.257 -8.537 4.348 1.00 0.00 90 LEU A CA 8
ATOM 12806 C C . LEU A 1 90 ? 9.950 -7.577 3.375 1.00 0.00 90 LEU A C 8
ATOM 12807 O O . LEU A 1 90 ? 10.671 -7.998 2.489 1.00 0.00 90 LEU A O 8
ATOM 12823 N N . ILE A 1 91 ? 9.738 -6.292 3.530 1.00 0.00 91 ILE A N 8
ATOM 12824 C CA . ILE A 1 91 ? 10.387 -5.313 2.608 1.00 0.00 91 ILE A CA 8
ATOM 12825 C C . ILE A 1 91 ? 11.569 -4.630 3.312 1.00 0.00 91 ILE A C 8
ATOM 12826 O O . ILE A 1 91 ? 11.402 -3.648 4.010 1.00 0.00 91 ILE A O 8
ATOM 12842 N N . SER A 1 92 ? 12.762 -5.142 3.130 1.00 0.00 92 SER A N 8
ATOM 12843 C CA . SER A 1 92 ? 13.957 -4.518 3.782 1.00 0.00 92 SER A CA 8
ATOM 12844 C C . SER A 1 92 ? 14.382 -3.266 3.004 1.00 0.00 92 SER A C 8
ATOM 12845 O O . SER A 1 92 ? 13.789 -2.926 1.997 1.00 0.00 92 SER A O 8
ATOM 12853 N N . GLN A 1 93 ? 15.399 -2.576 3.461 1.00 0.00 93 GLN A N 8
ATOM 12854 C CA . GLN A 1 93 ? 15.850 -1.341 2.743 1.00 0.00 93 GLN A CA 8
ATOM 12855 C C . GLN A 1 93 ? 16.397 -1.697 1.354 1.00 0.00 93 GLN A C 8
ATOM 12856 O O . GLN A 1 93 ? 15.909 -1.214 0.352 1.00 0.00 93 GLN A O 8
ATOM 12870 N N . GLN A 1 94 ? 17.397 -2.541 1.284 1.00 0.00 94 GLN A N 8
ATOM 12871 C CA . GLN A 1 94 ? 17.961 -2.926 -0.050 1.00 0.00 94 GLN A CA 8
ATOM 12872 C C . GLN A 1 94 ? 16.899 -3.651 -0.882 1.00 0.00 94 GLN A C 8
ATOM 12873 O O . GLN A 1 94 ? 16.828 -3.485 -2.087 1.00 0.00 94 GLN A O 8
ATOM 12887 N N . GLU A 1 95 ? 16.060 -4.436 -0.250 1.00 0.00 95 GLU A N 8
ATOM 12888 C CA . GLU A 1 95 ? 14.995 -5.145 -1.011 1.00 0.00 95 GLU A CA 8
ATOM 12889 C C . GLU A 1 95 ? 13.952 -4.136 -1.492 1.00 0.00 95 GLU A C 8
ATOM 12890 O O . GLU A 1 95 ? 13.380 -4.294 -2.546 1.00 0.00 95 GLU A O 8
ATOM 12902 N N . ALA A 1 96 ? 13.719 -3.084 -0.736 1.00 0.00 96 ALA A N 8
ATOM 12903 C CA . ALA A 1 96 ? 12.729 -2.049 -1.167 1.00 0.00 96 ALA A CA 8
ATOM 12904 C C . ALA A 1 96 ? 13.180 -1.438 -2.494 1.00 0.00 96 ALA A C 8
ATOM 12905 O O . ALA A 1 96 ? 12.380 -1.222 -3.382 1.00 0.00 96 ALA A O 8
ATOM 12912 N N . ASN A 1 97 ? 14.461 -1.186 -2.648 1.00 0.00 97 ASN A N 8
ATOM 12913 C CA . ASN A 1 97 ? 14.961 -0.624 -3.938 1.00 0.00 97 ASN A CA 8
ATOM 12914 C C . ASN A 1 97 ? 14.700 -1.643 -5.048 1.00 0.00 97 ASN A C 8
ATOM 12915 O O . ASN A 1 97 ? 14.180 -1.313 -6.096 1.00 0.00 97 ASN A O 8
ATOM 12926 N N . GLN A 1 98 ? 15.029 -2.890 -4.805 1.00 0.00 98 GLN A N 8
ATOM 12927 C CA . GLN A 1 98 ? 14.766 -3.946 -5.832 1.00 0.00 98 GLN A CA 8
ATOM 12928 C C . GLN A 1 98 ? 13.251 -4.104 -6.007 1.00 0.00 98 GLN A C 8
ATOM 12929 O O . GLN A 1 98 ? 12.757 -4.304 -7.099 1.00 0.00 98 GLN A O 8
ATOM 12943 N N . TRP A 1 99 ? 12.522 -3.996 -4.924 1.00 0.00 99 TRP A N 8
ATOM 12944 C CA . TRP A 1 99 ? 11.034 -4.112 -4.973 1.00 0.00 99 TRP A CA 8
ATOM 12945 C C . TRP A 1 99 ? 10.448 -2.949 -5.778 1.00 0.00 99 TRP A C 8
ATOM 12946 O O . TRP A 1 99 ? 9.511 -3.119 -6.532 1.00 0.00 99 TRP A O 8
ATOM 12967 N N . LEU A 1 100 ? 11.003 -1.768 -5.623 1.00 0.00 100 LEU A N 8
ATOM 12968 C CA . LEU A 1 100 ? 10.490 -0.587 -6.384 1.00 0.00 100 LEU A CA 8
ATOM 12969 C C . LEU A 1 100 ? 10.768 -0.773 -7.879 1.00 0.00 100 LEU A C 8
ATOM 12970 O O . LEU A 1 100 ? 9.949 -0.438 -8.714 1.00 0.00 100 LEU A O 8
ATOM 12986 N N . SER A 1 101 ? 11.914 -1.314 -8.224 1.00 0.00 101 SER A N 8
ATOM 12987 C CA . SER A 1 101 ? 12.240 -1.530 -9.668 1.00 0.00 101 SER A CA 8
ATOM 12988 C C . SER A 1 101 ? 11.445 -2.722 -10.222 1.00 0.00 101 SER A C 8
ATOM 12989 O O . SER A 1 101 ? 10.878 -2.651 -11.297 1.00 0.00 101 SER A O 8
ATOM 12997 N N . SER A 1 102 ? 11.397 -3.813 -9.494 1.00 0.00 102 SER A N 8
ATOM 12998 C CA . SER A 1 102 ? 10.640 -5.010 -9.974 1.00 0.00 102 SER A CA 8
ATOM 12999 C C . SER A 1 102 ? 9.540 -5.381 -8.971 1.00 0.00 102 SER A C 8
ATOM 13000 O O . SER A 1 102 ? 9.872 -5.700 -7.839 1.00 0.00 102 SER A O 8
ATOM 13009 N N . GLU A 1 1 ? -2.062 12.773 6.653 1.00 0.00 1 GLU A N 9
ATOM 13010 C CA . GLU A 1 1 ? -0.623 12.451 6.886 1.00 0.00 1 GLU A CA 9
ATOM 13011 C C . GLU A 1 1 ? 0.250 13.135 5.826 1.00 0.00 1 GLU A C 9
ATOM 13012 O O . GLU A 1 1 ? 0.051 12.958 4.639 1.00 0.00 1 GLU A O 9
ATOM 13026 N N . ALA A 1 2 ? 1.217 13.911 6.251 1.00 0.00 2 ALA A N 9
ATOM 13027 C CA . ALA A 1 2 ? 2.114 14.609 5.278 1.00 0.00 2 ALA A CA 9
ATOM 13028 C C . ALA A 1 2 ? 3.493 14.861 5.909 1.00 0.00 2 ALA A C 9
ATOM 13029 O O . ALA A 1 2 ? 4.054 15.935 5.790 1.00 0.00 2 ALA A O 9
ATOM 13036 N N . TYR A 1 3 ? 4.040 13.875 6.578 1.00 0.00 3 TYR A N 9
ATOM 13037 C CA . TYR A 1 3 ? 5.381 14.047 7.219 1.00 0.00 3 TYR A CA 9
ATOM 13038 C C . TYR A 1 3 ? 5.978 12.679 7.570 1.00 0.00 3 TYR A C 9
ATOM 13039 O O . TYR A 1 3 ? 5.348 11.871 8.227 1.00 0.00 3 TYR A O 9
ATOM 13057 N N . VAL A 1 4 ? 7.185 12.417 7.136 1.00 0.00 4 VAL A N 9
ATOM 13058 C CA . VAL A 1 4 ? 7.829 11.097 7.441 1.00 0.00 4 VAL A CA 9
ATOM 13059 C C . VAL A 1 4 ? 9.139 11.305 8.211 1.00 0.00 4 VAL A C 9
ATOM 13060 O O . VAL A 1 4 ? 9.712 12.379 8.200 1.00 0.00 4 VAL A O 9
ATOM 13073 N N . GLN A 1 5 ? 9.618 10.284 8.876 1.00 0.00 5 GLN A N 9
ATOM 13074 C CA . GLN A 1 5 ? 10.894 10.418 9.644 1.00 0.00 5 GLN A CA 9
ATOM 13075 C C . GLN A 1 5 ? 12.054 9.795 8.855 1.00 0.00 5 GLN A C 9
ATOM 13076 O O . GLN A 1 5 ? 13.113 10.380 8.731 1.00 0.00 5 GLN A O 9
ATOM 13090 N N . GLY A 1 6 ? 11.855 8.613 8.322 1.00 0.00 6 GLY A N 9
ATOM 13091 C CA . GLY A 1 6 ? 12.934 7.944 7.539 1.00 0.00 6 GLY A CA 9
ATOM 13092 C C . GLY A 1 6 ? 12.348 6.747 6.786 1.00 0.00 6 GLY A C 9
ATOM 13093 O O . GLY A 1 6 ? 12.252 6.755 5.573 1.00 0.00 6 GLY A O 9
ATOM 13097 N N . TRP A 1 7 ? 11.950 5.721 7.499 1.00 0.00 7 TRP A N 9
ATOM 13098 C CA . TRP A 1 7 ? 11.361 4.518 6.831 1.00 0.00 7 TRP A CA 9
ATOM 13099 C C . TRP A 1 7 ? 9.986 4.854 6.242 1.00 0.00 7 TRP A C 9
ATOM 13100 O O . TRP A 1 7 ? 9.565 4.258 5.270 1.00 0.00 7 TRP A O 9
ATOM 13121 N N . GLU A 1 8 ? 9.288 5.809 6.814 1.00 0.00 8 GLU A N 9
ATOM 13122 C CA . GLU A 1 8 ? 7.950 6.186 6.266 1.00 0.00 8 GLU A CA 9
ATOM 13123 C C . GLU A 1 8 ? 8.100 6.658 4.816 1.00 0.00 8 GLU A C 9
ATOM 13124 O O . GLU A 1 8 ? 7.252 6.400 3.982 1.00 0.00 8 GLU A O 9
ATOM 13136 N N . ALA A 1 9 ? 9.187 7.326 4.505 1.00 0.00 9 ALA A N 9
ATOM 13137 C CA . ALA A 1 9 ? 9.410 7.792 3.102 1.00 0.00 9 ALA A CA 9
ATOM 13138 C C . ALA A 1 9 ? 9.615 6.578 2.191 1.00 0.00 9 ALA A C 9
ATOM 13139 O O . ALA A 1 9 ? 9.095 6.521 1.092 1.00 0.00 9 ALA A O 9
ATOM 13146 N N . VAL A 1 10 ? 10.350 5.594 2.656 1.00 0.00 10 VAL A N 9
ATOM 13147 C CA . VAL A 1 10 ? 10.571 4.365 1.835 1.00 0.00 10 VAL A CA 9
ATOM 13148 C C . VAL A 1 10 ? 9.225 3.672 1.605 1.00 0.00 10 VAL A C 9
ATOM 13149 O O . VAL A 1 10 ? 8.943 3.188 0.527 1.00 0.00 10 VAL A O 9
ATOM 13162 N N . ALA A 1 11 ? 8.385 3.645 2.613 1.00 0.00 11 ALA A N 9
ATOM 13163 C CA . ALA A 1 11 ? 7.044 3.012 2.459 1.00 0.00 11 ALA A CA 9
ATOM 13164 C C . ALA A 1 11 ? 6.229 3.790 1.418 1.00 0.00 11 ALA A C 9
ATOM 13165 O O . ALA A 1 11 ? 5.554 3.211 0.589 1.00 0.00 11 ALA A O 9
ATOM 13172 N N . ALA A 1 12 ? 6.303 5.103 1.454 1.00 0.00 12 ALA A N 9
ATOM 13173 C CA . ALA A 1 12 ? 5.552 5.932 0.463 1.00 0.00 12 ALA A CA 9
ATOM 13174 C C . ALA A 1 12 ? 6.019 5.590 -0.955 1.00 0.00 12 ALA A C 9
ATOM 13175 O O . ALA A 1 12 ? 5.221 5.464 -1.864 1.00 0.00 12 ALA A O 9
ATOM 13182 N N . ALA A 1 13 ? 7.307 5.421 -1.144 1.00 0.00 13 ALA A N 9
ATOM 13183 C CA . ALA A 1 13 ? 7.826 5.062 -2.497 1.00 0.00 13 ALA A CA 9
ATOM 13184 C C . ALA A 1 13 ? 7.254 3.705 -2.918 1.00 0.00 13 ALA A C 9
ATOM 13185 O O . ALA A 1 13 ? 6.830 3.523 -4.045 1.00 0.00 13 ALA A O 9
ATOM 13192 N N . VAL A 1 14 ? 7.219 2.759 -2.008 1.00 0.00 14 VAL A N 9
ATOM 13193 C CA . VAL A 1 14 ? 6.649 1.417 -2.338 1.00 0.00 14 VAL A CA 9
ATOM 13194 C C . VAL A 1 14 ? 5.146 1.562 -2.614 1.00 0.00 14 VAL A C 9
ATOM 13195 O O . VAL A 1 14 ? 4.614 0.970 -3.536 1.00 0.00 14 VAL A O 9
ATOM 13208 N N . ALA A 1 15 ? 4.464 2.370 -1.833 1.00 0.00 15 ALA A N 9
ATOM 13209 C CA . ALA A 1 15 ? 3.002 2.583 -2.057 1.00 0.00 15 ALA A CA 9
ATOM 13210 C C . ALA A 1 15 ? 2.787 3.275 -3.408 1.00 0.00 15 ALA A C 9
ATOM 13211 O O . ALA A 1 15 ? 1.863 2.961 -4.135 1.00 0.00 15 ALA A O 9
ATOM 13218 N N . SER A 1 16 ? 3.648 4.205 -3.756 1.00 0.00 16 SER A N 9
ATOM 13219 C CA . SER A 1 16 ? 3.515 4.903 -5.069 1.00 0.00 16 SER A CA 9
ATOM 13220 C C . SER A 1 16 ? 3.700 3.891 -6.206 1.00 0.00 16 SER A C 9
ATOM 13221 O O . SER A 1 16 ? 3.014 3.942 -7.210 1.00 0.00 16 SER A O 9
ATOM 13229 N N . LYS A 1 17 ? 4.612 2.961 -6.044 1.00 0.00 17 LYS A N 9
ATOM 13230 C CA . LYS A 1 17 ? 4.833 1.930 -7.098 1.00 0.00 17 LYS A CA 9
ATOM 13231 C C . LYS A 1 17 ? 3.600 1.017 -7.196 1.00 0.00 17 LYS A C 9
ATOM 13232 O O . LYS A 1 17 ? 3.255 0.542 -8.262 1.00 0.00 17 LYS A O 9
ATOM 13251 N N . ILE A 1 18 ? 2.921 0.788 -6.090 1.00 0.00 18 ILE A N 9
ATOM 13252 C CA . ILE A 1 18 ? 1.698 -0.070 -6.119 1.00 0.00 18 ILE A CA 9
ATOM 13253 C C . ILE A 1 18 ? 0.650 0.574 -7.034 1.00 0.00 18 ILE A C 9
ATOM 13254 O O . ILE A 1 18 ? 0.098 -0.069 -7.902 1.00 0.00 18 ILE A O 9
ATOM 13270 N N . VAL A 1 19 ? 0.385 1.846 -6.847 1.00 0.00 19 VAL A N 9
ATOM 13271 C CA . VAL A 1 19 ? -0.622 2.547 -7.707 1.00 0.00 19 VAL A CA 9
ATOM 13272 C C . VAL A 1 19 ? -0.166 2.522 -9.174 1.00 0.00 19 VAL A C 9
ATOM 13273 O O . VAL A 1 19 ? -0.962 2.347 -10.075 1.00 0.00 19 VAL A O 9
ATOM 13286 N N . GLY A 1 20 ? 1.113 2.692 -9.412 1.00 0.00 20 GLY A N 9
ATOM 13287 C CA . GLY A 1 20 ? 1.633 2.674 -10.815 1.00 0.00 20 GLY A CA 9
ATOM 13288 C C . GLY A 1 20 ? 1.448 1.275 -11.426 1.00 0.00 20 GLY A C 9
ATOM 13289 O O . GLY A 1 20 ? 1.217 1.137 -12.613 1.00 0.00 20 GLY A O 9
ATOM 13293 N N . LEU A 1 21 ? 1.551 0.241 -10.625 1.00 0.00 21 LEU A N 9
ATOM 13294 C CA . LEU A 1 21 ? 1.386 -1.147 -11.152 1.00 0.00 21 LEU A CA 9
ATOM 13295 C C . LEU A 1 21 ? 0.103 -1.785 -10.600 1.00 0.00 21 LEU A C 9
ATOM 13296 O O . LEU A 1 21 ? 0.063 -2.967 -10.305 1.00 0.00 21 LEU A O 9
ATOM 13312 N N . TRP A 1 22 ? -0.946 -1.014 -10.449 1.00 0.00 22 TRP A N 9
ATOM 13313 C CA . TRP A 1 22 ? -2.218 -1.573 -9.907 1.00 0.00 22 TRP A CA 9
ATOM 13314 C C . TRP A 1 22 ? -3.241 -1.816 -11.026 1.00 0.00 22 TRP A C 9
ATOM 13315 O O . TRP A 1 22 ? -3.441 -0.992 -11.899 1.00 0.00 22 TRP A O 9
ATOM 13336 N N . ARG A 1 23 ? -3.906 -2.938 -10.973 1.00 0.00 23 ARG A N 9
ATOM 13337 C CA . ARG A 1 23 ? -4.946 -3.271 -11.987 1.00 0.00 23 ARG A CA 9
ATOM 13338 C C . ARG A 1 23 ? -6.325 -2.956 -11.394 1.00 0.00 23 ARG A C 9
ATOM 13339 O O . ARG A 1 23 ? -6.423 -2.292 -10.379 1.00 0.00 23 ARG A O 9
ATOM 13360 N N . ASN A 1 24 ? -7.388 -3.420 -12.003 1.00 0.00 24 ASN A N 9
ATOM 13361 C CA . ASN A 1 24 ? -8.753 -3.141 -11.447 1.00 0.00 24 ASN A CA 9
ATOM 13362 C C . ASN A 1 24 ? -8.807 -3.515 -9.955 1.00 0.00 24 ASN A C 9
ATOM 13363 O O . ASN A 1 24 ? -9.391 -2.813 -9.152 1.00 0.00 24 ASN A O 9
ATOM 13374 N N . GLU A 1 25 ? -8.191 -4.615 -9.587 1.00 0.00 25 GLU A N 9
ATOM 13375 C CA . GLU A 1 25 ? -8.189 -5.041 -8.150 1.00 0.00 25 GLU A CA 9
ATOM 13376 C C . GLU A 1 25 ? -7.018 -6.000 -7.871 1.00 0.00 25 GLU A C 9
ATOM 13377 O O . GLU A 1 25 ? -7.133 -6.914 -7.076 1.00 0.00 25 GLU A O 9
ATOM 13389 N N . LYS A 1 26 ? -5.896 -5.801 -8.522 1.00 0.00 26 LYS A N 9
ATOM 13390 C CA . LYS A 1 26 ? -4.725 -6.707 -8.301 1.00 0.00 26 LYS A CA 9
ATOM 13391 C C . LYS A 1 26 ? -3.405 -5.988 -8.616 1.00 0.00 26 LYS A C 9
ATOM 13392 O O . LYS A 1 26 ? -3.309 -5.242 -9.569 1.00 0.00 26 LYS A O 9
ATOM 13411 N N . THR A 1 27 ? -2.380 -6.230 -7.834 1.00 0.00 27 THR A N 9
ATOM 13412 C CA . THR A 1 27 ? -1.053 -5.584 -8.096 1.00 0.00 27 THR A CA 9
ATOM 13413 C C . THR A 1 27 ? 0.073 -6.550 -7.714 1.00 0.00 27 THR A C 9
ATOM 13414 O O . THR A 1 27 ? -0.123 -7.467 -6.937 1.00 0.00 27 THR A O 9
ATOM 13425 N N . GLU A 1 28 ? 1.243 -6.364 -8.265 1.00 0.00 28 GLU A N 9
ATOM 13426 C CA . GLU A 1 28 ? 2.373 -7.289 -7.946 1.00 0.00 28 GLU A CA 9
ATOM 13427 C C . GLU A 1 28 ? 3.332 -6.663 -6.927 1.00 0.00 28 GLU A C 9
ATOM 13428 O O . GLU A 1 28 ? 3.886 -5.604 -7.151 1.00 0.00 28 GLU A O 9
ATOM 13440 N N . LEU A 1 29 ? 3.544 -7.327 -5.817 1.00 0.00 29 LEU A N 9
ATOM 13441 C CA . LEU A 1 29 ? 4.486 -6.795 -4.787 1.00 0.00 29 LEU A CA 9
ATOM 13442 C C . LEU A 1 29 ? 5.761 -7.645 -4.776 1.00 0.00 29 LEU A C 9
ATOM 13443 O O . LEU A 1 29 ? 5.724 -8.825 -4.476 1.00 0.00 29 LEU A O 9
ATOM 13459 N N . LEU A 1 30 ? 6.882 -7.052 -5.110 1.00 0.00 30 LEU A N 9
ATOM 13460 C CA . LEU A 1 30 ? 8.179 -7.804 -5.140 1.00 0.00 30 LEU A CA 9
ATOM 13461 C C . LEU A 1 30 ? 8.096 -8.995 -6.112 1.00 0.00 30 LEU A C 9
ATOM 13462 O O . LEU A 1 30 ? 8.735 -10.012 -5.913 1.00 0.00 30 LEU A O 9
ATOM 13478 N N . GLY A 1 31 ? 7.315 -8.874 -7.162 1.00 0.00 31 GLY A N 9
ATOM 13479 C CA . GLY A 1 31 ? 7.191 -9.994 -8.147 1.00 0.00 31 GLY A CA 9
ATOM 13480 C C . GLY A 1 31 ? 6.074 -10.966 -7.727 1.00 0.00 31 GLY A C 9
ATOM 13481 O O . GLY A 1 31 ? 5.721 -11.859 -8.472 1.00 0.00 31 GLY A O 9
ATOM 13485 N N . HIS A 1 32 ? 5.518 -10.806 -6.548 1.00 0.00 32 HIS A N 9
ATOM 13486 C CA . HIS A 1 32 ? 4.432 -11.729 -6.095 1.00 0.00 32 HIS A CA 9
ATOM 13487 C C . HIS A 1 32 ? 3.062 -11.169 -6.487 1.00 0.00 32 HIS A C 9
ATOM 13488 O O . HIS A 1 32 ? 2.928 -10.001 -6.802 1.00 0.00 32 HIS A O 9
ATOM 13502 N N . GLU A 1 33 ? 2.046 -11.992 -6.461 1.00 0.00 33 GLU A N 9
ATOM 13503 C CA . GLU A 1 33 ? 0.681 -11.509 -6.825 1.00 0.00 33 GLU A CA 9
ATOM 13504 C C . GLU A 1 33 ? -0.074 -11.051 -5.571 1.00 0.00 33 GLU A C 9
ATOM 13505 O O . GLU A 1 33 ? -0.175 -11.771 -4.594 1.00 0.00 33 GLU A O 9
ATOM 13517 N N . CYS A 1 34 ? -0.604 -9.856 -5.601 1.00 0.00 34 CYS A N 9
ATOM 13518 C CA . CYS A 1 34 ? -1.359 -9.332 -4.425 1.00 0.00 34 CYS A CA 9
ATOM 13519 C C . CYS A 1 34 ? -2.739 -8.836 -4.866 1.00 0.00 34 CYS A C 9
ATOM 13520 O O . CYS A 1 34 ? -3.029 -8.739 -6.044 1.00 0.00 34 CYS A O 9
ATOM 13527 N N . LYS A 1 35 ? -3.588 -8.520 -3.925 1.00 0.00 35 LYS A N 9
ATOM 13528 C CA . LYS A 1 35 ? -4.952 -8.029 -4.276 1.00 0.00 35 LYS A CA 9
ATOM 13529 C C . LYS A 1 35 ? -5.201 -6.654 -3.646 1.00 0.00 35 LYS A C 9
ATOM 13530 O O . LYS A 1 35 ? -5.520 -6.542 -2.477 1.00 0.00 35 LYS A O 9
ATOM 13549 N N . PHE A 1 36 ? -5.057 -5.613 -4.423 1.00 0.00 36 PHE A N 9
ATOM 13550 C CA . PHE A 1 36 ? -5.285 -4.233 -3.903 1.00 0.00 36 PHE A CA 9
ATOM 13551 C C . PHE A 1 36 ? -6.529 -3.640 -4.575 1.00 0.00 36 PHE A C 9
ATOM 13552 O O . PHE A 1 36 ? -6.707 -3.761 -5.770 1.00 0.00 36 PHE A O 9
ATOM 13569 N N . THR A 1 37 ? -7.398 -3.012 -3.821 1.00 0.00 37 THR A N 9
ATOM 13570 C CA . THR A 1 37 ? -8.630 -2.424 -4.435 1.00 0.00 37 THR A CA 9
ATOM 13571 C C . THR A 1 37 ? -9.082 -1.175 -3.664 1.00 0.00 37 THR A C 9
ATOM 13572 O O . THR A 1 37 ? -8.572 -0.862 -2.604 1.00 0.00 37 THR A O 9
ATOM 13583 N N . VAL A 1 38 ? -10.045 -0.468 -4.202 1.00 0.00 38 VAL A N 9
ATOM 13584 C CA . VAL A 1 38 ? -10.563 0.766 -3.528 1.00 0.00 38 VAL A CA 9
ATOM 13585 C C . VAL A 1 38 ? -12.096 0.699 -3.436 1.00 0.00 38 VAL A C 9
ATOM 13586 O O . VAL A 1 38 ? -12.765 0.336 -4.387 1.00 0.00 38 VAL A O 9
ATOM 13599 N N . LYS A 1 39 ? -12.656 1.037 -2.298 1.00 0.00 39 LYS A N 9
ATOM 13600 C CA . LYS A 1 39 ? -14.142 0.982 -2.143 1.00 0.00 39 LYS A CA 9
ATOM 13601 C C . LYS A 1 39 ? -14.671 2.271 -1.485 1.00 0.00 39 LYS A C 9
ATOM 13602 O O . LYS A 1 39 ? -14.824 2.335 -0.280 1.00 0.00 39 LYS A O 9
ATOM 13621 N N . PRO A 1 40 ? -14.941 3.256 -2.309 1.00 0.00 40 PRO A N 9
ATOM 13622 C CA . PRO A 1 40 ? -15.469 4.551 -1.806 1.00 0.00 40 PRO A CA 9
ATOM 13623 C C . PRO A 1 40 ? -16.977 4.444 -1.524 1.00 0.00 40 PRO A C 9
ATOM 13624 O O . PRO A 1 40 ? -17.655 3.580 -2.050 1.00 0.00 40 PRO A O 9
ATOM 13635 N N . TYR A 1 41 ? -17.504 5.320 -0.704 1.00 0.00 41 TYR A N 9
ATOM 13636 C CA . TYR A 1 41 ? -18.966 5.281 -0.390 1.00 0.00 41 TYR A CA 9
ATOM 13637 C C . TYR A 1 41 ? -19.613 6.627 -0.720 1.00 0.00 41 TYR A C 9
ATOM 13638 O O . TYR A 1 41 ? -18.961 7.553 -1.167 1.00 0.00 41 TYR A O 9
ATOM 13656 N N . LEU A 1 42 ? -20.895 6.737 -0.493 1.00 0.00 42 LEU A N 9
ATOM 13657 C CA . LEU A 1 42 ? -21.609 8.017 -0.782 1.00 0.00 42 LEU A CA 9
ATOM 13658 C C . LEU A 1 42 ? -22.762 8.228 0.206 1.00 0.00 42 LEU A C 9
ATOM 13659 O O . LEU A 1 42 ? -23.392 7.288 0.655 1.00 0.00 42 LEU A O 9
ATOM 13675 N N . LYS A 1 43 ? -23.037 9.461 0.542 1.00 0.00 43 LYS A N 9
ATOM 13676 C CA . LYS A 1 43 ? -24.142 9.767 1.495 1.00 0.00 43 LYS A CA 9
ATOM 13677 C C . LYS A 1 43 ? -25.000 10.913 0.943 1.00 0.00 43 LYS A C 9
ATOM 13678 O O . LYS A 1 43 ? -24.702 11.469 -0.098 1.00 0.00 43 LYS A O 9
ATOM 13697 N N . ARG A 1 44 ? -26.061 11.259 1.635 1.00 0.00 44 ARG A N 9
ATOM 13698 C CA . ARG A 1 44 ? -26.962 12.366 1.169 1.00 0.00 44 ARG A CA 9
ATOM 13699 C C . ARG A 1 44 ? -26.155 13.561 0.640 1.00 0.00 44 ARG A C 9
ATOM 13700 O O . ARG A 1 44 ? -26.519 14.170 -0.349 1.00 0.00 44 ARG A O 9
ATOM 13721 N N . PHE A 1 45 ? -25.064 13.894 1.282 1.00 0.00 45 PHE A N 9
ATOM 13722 C CA . PHE A 1 45 ? -24.233 15.044 0.808 1.00 0.00 45 PHE A CA 9
ATOM 13723 C C . PHE A 1 45 ? -22.758 14.850 1.201 1.00 0.00 45 PHE A C 9
ATOM 13724 O O . PHE A 1 45 ? -22.038 15.808 1.421 1.00 0.00 45 PHE A O 9
ATOM 13741 N N . GLN A 1 46 ? -22.299 13.621 1.286 1.00 0.00 46 GLN A N 9
ATOM 13742 C CA . GLN A 1 46 ? -20.871 13.376 1.665 1.00 0.00 46 GLN A CA 9
ATOM 13743 C C . GLN A 1 46 ? -20.320 12.155 0.922 1.00 0.00 46 GLN A C 9
ATOM 13744 O O . GLN A 1 46 ? -20.967 11.131 0.833 1.00 0.00 46 GLN A O 9
ATOM 13758 N N . VAL A 1 47 ? -19.124 12.251 0.399 1.00 0.00 47 VAL A N 9
ATOM 13759 C CA . VAL A 1 47 ? -18.525 11.091 -0.325 1.00 0.00 47 VAL A CA 9
ATOM 13760 C C . VAL A 1 47 ? -17.297 10.590 0.441 1.00 0.00 47 VAL A C 9
ATOM 13761 O O . VAL A 1 47 ? -16.331 11.310 0.620 1.00 0.00 47 VAL A O 9
ATOM 13774 N N . TYR A 1 48 ? -17.330 9.363 0.897 1.00 0.00 48 TYR A N 9
ATOM 13775 C CA . TYR A 1 48 ? -16.169 8.810 1.657 1.00 0.00 48 TYR A CA 9
ATOM 13776 C C . TYR A 1 48 ? -15.288 7.964 0.731 1.00 0.00 48 TYR A C 9
ATOM 13777 O O . TYR A 1 48 ? -15.746 7.445 -0.267 1.00 0.00 48 TYR A O 9
ATOM 13795 N N . TYR A 1 49 ? -14.027 7.829 1.051 1.00 0.00 49 TYR A N 9
ATOM 13796 C CA . TYR A 1 49 ? -13.114 7.024 0.189 1.00 0.00 49 TYR A CA 9
ATOM 13797 C C . TYR A 1 49 ? -12.372 5.985 1.037 1.00 0.00 49 TYR A C 9
ATOM 13798 O O . TYR A 1 49 ? -11.776 6.308 2.049 1.00 0.00 49 TYR A O 9
ATOM 13816 N N . LYS A 1 50 ? -12.398 4.741 0.634 1.00 0.00 50 LYS A N 9
ATOM 13817 C CA . LYS A 1 50 ? -11.694 3.685 1.418 1.00 0.00 50 LYS A CA 9
ATOM 13818 C C . LYS A 1 50 ? -10.915 2.763 0.480 1.00 0.00 50 LYS A C 9
ATOM 13819 O O . LYS A 1 50 ? -11.220 2.657 -0.690 1.00 0.00 50 LYS A O 9
ATOM 13838 N N . GLY A 1 51 ? -9.915 2.096 0.988 1.00 0.00 51 GLY A N 9
ATOM 13839 C CA . GLY A 1 51 ? -9.117 1.175 0.132 1.00 0.00 51 GLY A CA 9
ATOM 13840 C C . GLY A 1 51 ? -8.584 0.018 0.977 1.00 0.00 51 GLY A C 9
ATOM 13841 O O . GLY A 1 51 ? -8.308 0.171 2.153 1.00 0.00 51 GLY A O 9
ATOM 13845 N N . ARG A 1 52 ? -8.445 -1.140 0.384 1.00 0.00 52 ARG A N 9
ATOM 13846 C CA . ARG A 1 52 ? -7.937 -2.321 1.138 1.00 0.00 52 ARG A CA 9
ATOM 13847 C C . ARG A 1 52 ? -7.039 -3.178 0.236 1.00 0.00 52 ARG A C 9
ATOM 13848 O O . ARG A 1 52 ? -7.296 -3.324 -0.946 1.00 0.00 52 ARG A O 9
ATOM 13869 N N . MET A 1 53 ? -5.990 -3.748 0.780 1.00 0.00 53 MET A N 9
ATOM 13870 C CA . MET A 1 53 ? -5.086 -4.596 -0.055 1.00 0.00 53 MET A CA 9
ATOM 13871 C C . MET A 1 53 ? -4.460 -5.723 0.777 1.00 0.00 53 MET A C 9
ATOM 13872 O O . MET A 1 53 ? -4.243 -5.591 1.969 1.00 0.00 53 MET A O 9
ATOM 13886 N N . TRP A 1 54 ? -4.169 -6.829 0.142 1.00 0.00 54 TRP A N 9
ATOM 13887 C CA . TRP A 1 54 ? -3.551 -7.986 0.867 1.00 0.00 54 TRP A CA 9
ATOM 13888 C C . TRP A 1 54 ? -2.951 -8.982 -0.131 1.00 0.00 54 TRP A C 9
ATOM 13889 O O . TRP A 1 54 ? -3.399 -9.092 -1.255 1.00 0.00 54 TRP A O 9
ATOM 13910 N N . CYS A 1 55 ? -1.938 -9.709 0.270 1.00 0.00 55 CYS A N 9
ATOM 13911 C CA . CYS A 1 55 ? -1.308 -10.694 -0.660 1.00 0.00 55 CYS A CA 9
ATOM 13912 C C . CYS A 1 55 ? -1.590 -12.133 -0.200 1.00 0.00 55 CYS A C 9
ATOM 13913 O O . CYS A 1 55 ? -0.847 -12.685 0.589 1.00 0.00 55 CYS A O 9
ATOM 13920 N N . PRO A 1 56 ? -2.655 -12.698 -0.722 1.00 0.00 56 PRO A N 9
ATOM 13921 C CA . PRO A 1 56 ? -3.029 -14.092 -0.370 1.00 0.00 56 PRO A CA 9
ATOM 13922 C C . PRO A 1 56 ? -2.082 -15.087 -1.063 1.00 0.00 56 PRO A C 9
ATOM 13923 O O . PRO A 1 56 ? -2.339 -15.545 -2.162 1.00 0.00 56 PRO A O 9
ATOM 13934 N N . GLY A 1 57 ? -0.985 -15.412 -0.425 1.00 0.00 57 GLY A N 9
ATOM 13935 C CA . GLY A 1 57 ? -0.009 -16.362 -1.033 1.00 0.00 57 GLY A CA 9
ATOM 13936 C C . GLY A 1 57 ? 1.414 -15.975 -0.617 1.00 0.00 57 GLY A C 9
ATOM 13937 O O . GLY A 1 57 ? 2.196 -16.810 -0.206 1.00 0.00 57 GLY A O 9
ATOM 13941 N N . TRP A 1 58 ? 1.751 -14.711 -0.721 1.00 0.00 58 TRP A N 9
ATOM 13942 C CA . TRP A 1 58 ? 3.124 -14.260 -0.329 1.00 0.00 58 TRP A CA 9
ATOM 13943 C C . TRP A 1 58 ? 3.285 -14.318 1.193 1.00 0.00 58 TRP A C 9
ATOM 13944 O O . TRP A 1 58 ? 4.231 -14.886 1.704 1.00 0.00 58 TRP A O 9
ATOM 13965 N N . THR A 1 59 ? 2.361 -13.736 1.916 1.00 0.00 59 THR A N 9
ATOM 13966 C CA . THR A 1 59 ? 2.443 -13.752 3.404 1.00 0.00 59 THR A CA 9
ATOM 13967 C C . THR A 1 59 ? 1.033 -13.671 4.006 1.00 0.00 59 THR A C 9
ATOM 13968 O O . THR A 1 59 ? 0.043 -13.788 3.308 1.00 0.00 59 THR A O 9
ATOM 13979 N N . ALA A 1 60 ? 0.939 -13.471 5.293 1.00 0.00 60 ALA A N 9
ATOM 13980 C CA . ALA A 1 60 ? -0.400 -13.383 5.948 1.00 0.00 60 ALA A CA 9
ATOM 13981 C C . ALA A 1 60 ? -0.587 -12.007 6.597 1.00 0.00 60 ALA A C 9
ATOM 13982 O O . ALA A 1 60 ? -0.754 -11.890 7.798 1.00 0.00 60 ALA A O 9
ATOM 13989 N N . ILE A 1 61 ? -0.566 -10.962 5.807 1.00 0.00 61 ILE A N 9
ATOM 13990 C CA . ILE A 1 61 ? -0.748 -9.590 6.365 1.00 0.00 61 ILE A CA 9
ATOM 13991 C C . ILE A 1 61 ? -1.671 -8.771 5.453 1.00 0.00 61 ILE A C 9
ATOM 13992 O O . ILE A 1 61 ? -1.723 -8.985 4.256 1.00 0.00 61 ILE A O 9
ATOM 14008 N N . ARG A 1 62 ? -2.398 -7.837 6.011 1.00 0.00 62 ARG A N 9
ATOM 14009 C CA . ARG A 1 62 ? -3.318 -7.004 5.178 1.00 0.00 62 ARG A CA 9
ATOM 14010 C C . ARG A 1 62 ? -3.182 -5.524 5.542 1.00 0.00 62 ARG A C 9
ATOM 14011 O O . ARG A 1 62 ? -2.774 -5.174 6.635 1.00 0.00 62 ARG A O 9
ATOM 14032 N N . GLY A 1 63 ? -3.525 -4.657 4.625 1.00 0.00 63 GLY A N 9
ATOM 14033 C CA . GLY A 1 63 ? -3.422 -3.192 4.895 1.00 0.00 63 GLY A CA 9
ATOM 14034 C C . GLY A 1 63 ? -4.663 -2.483 4.354 1.00 0.00 63 GLY A C 9
ATOM 14035 O O . GLY A 1 63 ? -5.278 -2.931 3.405 1.00 0.00 63 GLY A O 9
ATOM 14039 N N . GLU A 1 64 ? -5.040 -1.383 4.952 1.00 0.00 64 GLU A N 9
ATOM 14040 C CA . GLU A 1 64 ? -6.245 -0.646 4.474 1.00 0.00 64 GLU A CA 9
ATOM 14041 C C . GLU A 1 64 ? -6.176 0.829 4.882 1.00 0.00 64 GLU A C 9
ATOM 14042 O O . GLU A 1 64 ? -5.469 1.199 5.800 1.00 0.00 64 GLU A O 9
ATOM 14054 N N . ALA A 1 65 ? -6.907 1.673 4.195 1.00 0.00 65 ALA A N 9
ATOM 14055 C CA . ALA A 1 65 ? -6.893 3.132 4.530 1.00 0.00 65 ALA A CA 9
ATOM 14056 C C . ALA A 1 65 ? -8.268 3.763 4.275 1.00 0.00 65 ALA A C 9
ATOM 14057 O O . ALA A 1 65 ? -8.996 3.357 3.386 1.00 0.00 65 ALA A O 9
ATOM 14064 N N . SER A 1 66 ? -8.626 4.760 5.049 1.00 0.00 66 SER A N 9
ATOM 14065 C CA . SER A 1 66 ? -9.951 5.432 4.858 1.00 0.00 66 SER A CA 9
ATOM 14066 C C . SER A 1 66 ? -9.801 6.953 4.989 1.00 0.00 66 SER A C 9
ATOM 14067 O O . SER A 1 66 ? -9.091 7.444 5.847 1.00 0.00 66 SER A O 9
ATOM 14075 N N . THR A 1 67 ? -10.474 7.693 4.141 1.00 0.00 67 THR A N 9
ATOM 14076 C CA . THR A 1 67 ? -10.400 9.192 4.184 1.00 0.00 67 THR A CA 9
ATOM 14077 C C . THR A 1 67 ? -11.280 9.790 3.072 1.00 0.00 67 THR A C 9
ATOM 14078 O O . THR A 1 67 ? -12.126 9.118 2.514 1.00 0.00 67 THR A O 9
ATOM 14089 N N . ARG A 1 68 ? -11.081 11.043 2.748 1.00 0.00 68 ARG A N 9
ATOM 14090 C CA . ARG A 1 68 ? -11.894 11.687 1.668 1.00 0.00 68 ARG A CA 9
ATOM 14091 C C . ARG A 1 68 ? -11.098 11.728 0.352 1.00 0.00 68 ARG A C 9
ATOM 14092 O O . ARG A 1 68 ? -11.667 11.800 -0.718 1.00 0.00 68 ARG A O 9
ATOM 14113 N N . SER A 1 69 ? -9.787 11.686 0.422 1.00 0.00 69 SER A N 9
ATOM 14114 C CA . SER A 1 69 ? -8.960 11.721 -0.828 1.00 0.00 69 SER A CA 9
ATOM 14115 C C . SER A 1 69 ? -9.266 10.501 -1.708 1.00 0.00 69 SER A C 9
ATOM 14116 O O . SER A 1 69 ? -9.670 9.459 -1.225 1.00 0.00 69 SER A O 9
ATOM 14124 N N . GLN A 1 70 ? -9.072 10.631 -2.995 1.00 0.00 70 GLN A N 9
ATOM 14125 C CA . GLN A 1 70 ? -9.346 9.492 -3.924 1.00 0.00 70 GLN A CA 9
ATOM 14126 C C . GLN A 1 70 ? -8.068 8.674 -4.160 1.00 0.00 70 GLN A C 9
ATOM 14127 O O . GLN A 1 70 ? -8.034 7.484 -3.914 1.00 0.00 70 GLN A O 9
ATOM 14141 N N . SER A 1 71 ? -7.019 9.304 -4.629 1.00 0.00 71 SER A N 9
ATOM 14142 C CA . SER A 1 71 ? -5.743 8.567 -4.874 1.00 0.00 71 SER A CA 9
ATOM 14143 C C . SER A 1 71 ? -4.955 8.408 -3.566 1.00 0.00 71 SER A C 9
ATOM 14144 O O . SER A 1 71 ? -4.205 7.466 -3.398 1.00 0.00 71 SER A O 9
ATOM 14152 N N . GLY A 1 72 ? -5.119 9.327 -2.641 1.00 0.00 72 GLY A N 9
ATOM 14153 C CA . GLY A 1 72 ? -4.382 9.240 -1.342 1.00 0.00 72 GLY A CA 9
ATOM 14154 C C . GLY A 1 72 ? -4.746 7.943 -0.610 1.00 0.00 72 GLY A C 9
ATOM 14155 O O . GLY A 1 72 ? -3.882 7.258 -0.095 1.00 0.00 72 GLY A O 9
ATOM 14159 N N . VAL A 1 73 ? -6.015 7.604 -0.555 1.00 0.00 73 VAL A N 9
ATOM 14160 C CA . VAL A 1 73 ? -6.430 6.349 0.152 1.00 0.00 73 VAL A CA 9
ATOM 14161 C C . VAL A 1 73 ? -5.744 5.126 -0.474 1.00 0.00 73 VAL A C 9
ATOM 14162 O O . VAL A 1 73 ? -5.342 4.212 0.221 1.00 0.00 73 VAL A O 9
ATOM 14175 N N . ALA A 1 74 ? -5.597 5.111 -1.777 1.00 0.00 74 ALA A N 9
ATOM 14176 C CA . ALA A 1 74 ? -4.926 3.954 -2.442 1.00 0.00 74 ALA A CA 9
ATOM 14177 C C . ALA A 1 74 ? -3.460 3.889 -2.013 1.00 0.00 74 ALA A C 9
ATOM 14178 O O . ALA A 1 74 ? -2.965 2.845 -1.635 1.00 0.00 74 ALA A O 9
ATOM 14185 N N . GLY A 1 75 ? -2.770 5.001 -2.054 1.00 0.00 75 GLY A N 9
ATOM 14186 C CA . GLY A 1 75 ? -1.343 5.014 -1.629 1.00 0.00 75 GLY A CA 9
ATOM 14187 C C . GLY A 1 75 ? -1.266 4.657 -0.144 1.00 0.00 75 GLY A C 9
ATOM 14188 O O . GLY A 1 75 ? -0.396 3.926 0.281 1.00 0.00 75 GLY A O 9
ATOM 14192 N N . LYS A 1 76 ? -2.187 5.159 0.644 1.00 0.00 76 LYS A N 9
ATOM 14193 C CA . LYS A 1 76 ? -2.190 4.847 2.104 1.00 0.00 76 LYS A CA 9
ATOM 14194 C C . LYS A 1 76 ? -2.400 3.345 2.326 1.00 0.00 76 LYS A C 9
ATOM 14195 O O . LYS A 1 76 ? -1.755 2.744 3.159 1.00 0.00 76 LYS A O 9
ATOM 14214 N N . THR A 1 77 ? -3.294 2.733 1.585 1.00 0.00 77 THR A N 9
ATOM 14215 C CA . THR A 1 77 ? -3.536 1.268 1.757 1.00 0.00 77 THR A CA 9
ATOM 14216 C C . THR A 1 77 ? -2.259 0.484 1.430 1.00 0.00 77 THR A C 9
ATOM 14217 O O . THR A 1 77 ? -1.907 -0.458 2.115 1.00 0.00 77 THR A O 9
ATOM 14228 N N . ALA A 1 78 ? -1.562 0.875 0.395 1.00 0.00 78 ALA A N 9
ATOM 14229 C CA . ALA A 1 78 ? -0.304 0.166 0.030 1.00 0.00 78 ALA A CA 9
ATOM 14230 C C . ALA A 1 78 ? 0.826 0.577 0.982 1.00 0.00 78 ALA A C 9
ATOM 14231 O O . ALA A 1 78 ? 1.655 -0.230 1.358 1.00 0.00 78 ALA A O 9
ATOM 14238 N N . LYS A 1 79 ? 0.854 1.827 1.382 1.00 0.00 79 LYS A N 9
ATOM 14239 C CA . LYS A 1 79 ? 1.922 2.301 2.315 1.00 0.00 79 LYS A CA 9
ATOM 14240 C C . LYS A 1 79 ? 1.726 1.679 3.700 1.00 0.00 79 LYS A C 9
ATOM 14241 O O . LYS A 1 79 ? 2.680 1.316 4.362 1.00 0.00 79 LYS A O 9
ATOM 14260 N N . ASP A 1 80 ? 0.495 1.547 4.137 1.00 0.00 80 ASP A N 9
ATOM 14261 C CA . ASP A 1 80 ? 0.236 0.938 5.476 1.00 0.00 80 ASP A CA 9
ATOM 14262 C C . ASP A 1 80 ? 0.585 -0.554 5.426 1.00 0.00 80 ASP A C 9
ATOM 14263 O O . ASP A 1 80 ? 1.092 -1.112 6.380 1.00 0.00 80 ASP A O 9
ATOM 14272 N N . PHE A 1 81 ? 0.336 -1.195 4.307 1.00 0.00 81 PHE A N 9
ATOM 14273 C CA . PHE A 1 81 ? 0.671 -2.644 4.174 1.00 0.00 81 PHE A CA 9
ATOM 14274 C C . PHE A 1 81 ? 2.194 -2.828 4.213 1.00 0.00 81 PHE A C 9
ATOM 14275 O O . PHE A 1 81 ? 2.699 -3.743 4.837 1.00 0.00 81 PHE A O 9
ATOM 14292 N N . VAL A 1 82 ? 2.927 -1.955 3.559 1.00 0.00 82 VAL A N 9
ATOM 14293 C CA . VAL A 1 82 ? 4.417 -2.072 3.566 1.00 0.00 82 VAL A CA 9
ATOM 14294 C C . VAL A 1 82 ? 4.946 -1.862 4.989 1.00 0.00 82 VAL A C 9
ATOM 14295 O O . VAL A 1 82 ? 5.866 -2.532 5.415 1.00 0.00 82 VAL A O 9
ATOM 14308 N N . ARG A 1 83 ? 4.363 -0.945 5.728 1.00 0.00 83 ARG A N 9
ATOM 14309 C CA . ARG A 1 83 ? 4.828 -0.708 7.131 1.00 0.00 83 ARG A CA 9
ATOM 14310 C C . ARG A 1 83 ? 4.584 -1.965 7.977 1.00 0.00 83 ARG A C 9
ATOM 14311 O O . ARG A 1 83 ? 5.411 -2.342 8.786 1.00 0.00 83 ARG A O 9
ATOM 14332 N N . LYS A 1 84 ? 3.465 -2.631 7.779 1.00 0.00 84 LYS A N 9
ATOM 14333 C CA . LYS A 1 84 ? 3.188 -3.876 8.559 1.00 0.00 84 LYS A CA 9
ATOM 14334 C C . LYS A 1 84 ? 4.146 -4.986 8.110 1.00 0.00 84 LYS A C 9
ATOM 14335 O O . LYS A 1 84 ? 4.577 -5.803 8.899 1.00 0.00 84 LYS A O 9
ATOM 14354 N N . ALA A 1 85 ? 4.500 -5.005 6.849 1.00 0.00 85 ALA A N 9
ATOM 14355 C CA . ALA A 1 85 ? 5.458 -6.038 6.359 1.00 0.00 85 ALA A CA 9
ATOM 14356 C C . ALA A 1 85 ? 6.879 -5.659 6.799 1.00 0.00 85 ALA A C 9
ATOM 14357 O O . ALA A 1 85 ? 7.727 -6.509 6.991 1.00 0.00 85 ALA A O 9
ATOM 14364 N N . PHE A 1 86 ? 7.130 -4.380 6.974 1.00 0.00 86 PHE A N 9
ATOM 14365 C CA . PHE A 1 86 ? 8.479 -3.918 7.419 1.00 0.00 86 PHE A CA 9
ATOM 14366 C C . PHE A 1 86 ? 8.713 -4.313 8.885 1.00 0.00 86 PHE A C 9
ATOM 14367 O O . PHE A 1 86 ? 9.788 -4.746 9.251 1.00 0.00 86 PHE A O 9
ATOM 14384 N N . GLN A 1 87 ? 7.714 -4.161 9.726 1.00 0.00 87 GLN A N 9
ATOM 14385 C CA . GLN A 1 87 ? 7.886 -4.525 11.172 1.00 0.00 87 GLN A CA 9
ATOM 14386 C C . GLN A 1 87 ? 8.059 -6.044 11.330 1.00 0.00 87 GLN A C 9
ATOM 14387 O O . GLN A 1 87 ? 8.813 -6.502 12.168 1.00 0.00 87 GLN A O 9
ATOM 14401 N N . LYS A 1 88 ? 7.375 -6.825 10.530 1.00 0.00 88 LYS A N 9
ATOM 14402 C CA . LYS A 1 88 ? 7.509 -8.311 10.635 1.00 0.00 88 LYS A CA 9
ATOM 14403 C C . LYS A 1 88 ? 8.851 -8.760 10.043 1.00 0.00 88 LYS A C 9
ATOM 14404 O O . LYS A 1 88 ? 9.633 -9.423 10.697 1.00 0.00 88 LYS A O 9
ATOM 14423 N N . GLY A 1 89 ? 9.121 -8.397 8.813 1.00 0.00 89 GLY A N 9
ATOM 14424 C CA . GLY A 1 89 ? 10.409 -8.791 8.178 1.00 0.00 89 GLY A CA 9
ATOM 14425 C C . GLY A 1 89 ? 10.166 -9.277 6.746 1.00 0.00 89 GLY A C 9
ATOM 14426 O O . GLY A 1 89 ? 10.600 -10.349 6.369 1.00 0.00 89 GLY A O 9
ATOM 14430 N N . LEU A 1 90 ? 9.485 -8.498 5.941 1.00 0.00 90 LEU A N 9
ATOM 14431 C CA . LEU A 1 90 ? 9.227 -8.915 4.531 1.00 0.00 90 LEU A CA 9
ATOM 14432 C C . LEU A 1 90 ? 9.849 -7.902 3.566 1.00 0.00 90 LEU A C 9
ATOM 14433 O O . LEU A 1 90 ? 10.726 -8.231 2.788 1.00 0.00 90 LEU A O 9
ATOM 14449 N N . ILE A 1 91 ? 9.405 -6.671 3.616 1.00 0.00 91 ILE A N 9
ATOM 14450 C CA . ILE A 1 91 ? 9.972 -5.635 2.708 1.00 0.00 91 ILE A CA 9
ATOM 14451 C C . ILE A 1 91 ? 11.173 -4.972 3.387 1.00 0.00 91 ILE A C 9
ATOM 14452 O O . ILE A 1 91 ? 11.094 -3.861 3.872 1.00 0.00 91 ILE A O 9
ATOM 14468 N N . SER A 1 92 ? 12.284 -5.664 3.427 1.00 0.00 92 SER A N 9
ATOM 14469 C CA . SER A 1 92 ? 13.510 -5.103 4.074 1.00 0.00 92 SER A CA 9
ATOM 14470 C C . SER A 1 92 ? 13.971 -3.831 3.344 1.00 0.00 92 SER A C 9
ATOM 14471 O O . SER A 1 92 ? 13.379 -3.415 2.363 1.00 0.00 92 SER A O 9
ATOM 14479 N N . GLN A 1 93 ? 15.026 -3.218 3.816 1.00 0.00 93 GLN A N 9
ATOM 14480 C CA . GLN A 1 93 ? 15.539 -1.976 3.158 1.00 0.00 93 GLN A CA 9
ATOM 14481 C C . GLN A 1 93 ? 15.971 -2.279 1.717 1.00 0.00 93 GLN A C 9
ATOM 14482 O O . GLN A 1 93 ? 15.515 -1.653 0.780 1.00 0.00 93 GLN A O 9
ATOM 14496 N N . GLN A 1 94 ? 16.840 -3.243 1.541 1.00 0.00 94 GLN A N 9
ATOM 14497 C CA . GLN A 1 94 ? 17.303 -3.599 0.163 1.00 0.00 94 GLN A CA 9
ATOM 14498 C C . GLN A 1 94 ? 16.157 -4.219 -0.651 1.00 0.00 94 GLN A C 9
ATOM 14499 O O . GLN A 1 94 ? 16.110 -4.092 -1.859 1.00 0.00 94 GLN A O 9
ATOM 14513 N N . GLU A 1 95 ? 15.231 -4.882 0.003 1.00 0.00 95 GLU A N 9
ATOM 14514 C CA . GLU A 1 95 ? 14.083 -5.504 -0.731 1.00 0.00 95 GLU A CA 9
ATOM 14515 C C . GLU A 1 95 ? 13.233 -4.420 -1.398 1.00 0.00 95 GLU A C 9
ATOM 14516 O O . GLU A 1 95 ? 12.865 -4.536 -2.552 1.00 0.00 95 GLU A O 9
ATOM 14528 N N . ALA A 1 96 ? 12.930 -3.362 -0.685 1.00 0.00 96 ALA A N 9
ATOM 14529 C CA . ALA A 1 96 ? 12.115 -2.265 -1.289 1.00 0.00 96 ALA A CA 9
ATOM 14530 C C . ALA A 1 96 ? 12.896 -1.615 -2.434 1.00 0.00 96 ALA A C 9
ATOM 14531 O O . ALA A 1 96 ? 12.339 -1.262 -3.457 1.00 0.00 96 ALA A O 9
ATOM 14538 N N . ASN A 1 97 ? 14.189 -1.468 -2.272 1.00 0.00 97 ASN A N 9
ATOM 14539 C CA . ASN A 1 97 ? 15.021 -0.855 -3.349 1.00 0.00 97 ASN A CA 9
ATOM 14540 C C . ASN A 1 97 ? 15.054 -1.766 -4.578 1.00 0.00 97 ASN A C 9
ATOM 14541 O O . ASN A 1 97 ? 15.044 -1.298 -5.701 1.00 0.00 97 ASN A O 9
ATOM 14552 N N . GLN A 1 98 ? 15.085 -3.064 -4.379 1.00 0.00 98 GLN A N 9
ATOM 14553 C CA . GLN A 1 98 ? 15.108 -3.997 -5.545 1.00 0.00 98 GLN A CA 9
ATOM 14554 C C . GLN A 1 98 ? 13.788 -3.898 -6.313 1.00 0.00 98 GLN A C 9
ATOM 14555 O O . GLN A 1 98 ? 13.775 -3.877 -7.529 1.00 0.00 98 GLN A O 9
ATOM 14569 N N . TRP A 1 99 ? 12.679 -3.816 -5.616 1.00 0.00 99 TRP A N 9
ATOM 14570 C CA . TRP A 1 99 ? 11.370 -3.691 -6.323 1.00 0.00 99 TRP A CA 9
ATOM 14571 C C . TRP A 1 99 ? 11.303 -2.336 -7.030 1.00 0.00 99 TRP A C 9
ATOM 14572 O O . TRP A 1 99 ? 10.843 -2.234 -8.151 1.00 0.00 99 TRP A O 9
ATOM 14593 N N . LEU A 1 100 ? 11.774 -1.295 -6.381 1.00 0.00 100 LEU A N 9
ATOM 14594 C CA . LEU A 1 100 ? 11.759 0.061 -7.016 1.00 0.00 100 LEU A CA 9
ATOM 14595 C C . LEU A 1 100 ? 12.525 0.016 -8.346 1.00 0.00 100 LEU A C 9
ATOM 14596 O O . LEU A 1 100 ? 12.126 0.627 -9.320 1.00 0.00 100 LEU A O 9
ATOM 14612 N N . SER A 1 101 ? 13.612 -0.722 -8.396 1.00 0.00 101 SER A N 9
ATOM 14613 C CA . SER A 1 101 ? 14.391 -0.833 -9.665 1.00 0.00 101 SER A CA 9
ATOM 14614 C C . SER A 1 101 ? 13.674 -1.783 -10.632 1.00 0.00 101 SER A C 9
ATOM 14615 O O . SER A 1 101 ? 13.566 -1.517 -11.816 1.00 0.00 101 SER A O 9
ATOM 14623 N N . SER A 1 102 ? 13.180 -2.889 -10.127 1.00 0.00 102 SER A N 9
ATOM 14624 C CA . SER A 1 102 ? 12.464 -3.869 -10.994 1.00 0.00 102 SER A CA 9
ATOM 14625 C C . SER A 1 102 ? 11.269 -4.470 -10.239 1.00 0.00 102 SER A C 9
ATOM 14626 O O . SER A 1 102 ? 11.492 -5.221 -9.301 1.00 0.00 102 SER A O 9
ATOM 14635 N N . GLU A 1 1 ? 19.503 11.179 16.261 1.00 0.00 1 GLU A N 10
ATOM 14636 C CA . GLU A 1 1 ? 18.943 10.168 15.311 1.00 0.00 1 GLU A CA 10
ATOM 14637 C C . GLU A 1 1 ? 17.654 9.554 15.883 1.00 0.00 1 GLU A C 10
ATOM 14638 O O . GLU A 1 1 ? 17.630 8.418 16.317 1.00 0.00 1 GLU A O 10
ATOM 14652 N N . ALA A 1 2 ? 16.580 10.305 15.883 1.00 0.00 2 ALA A N 10
ATOM 14653 C CA . ALA A 1 2 ? 15.288 9.779 16.421 1.00 0.00 2 ALA A CA 10
ATOM 14654 C C . ALA A 1 2 ? 14.099 10.473 15.740 1.00 0.00 2 ALA A C 10
ATOM 14655 O O . ALA A 1 2 ? 14.271 11.437 15.015 1.00 0.00 2 ALA A O 10
ATOM 14662 N N . TYR A 1 3 ? 12.900 9.981 15.975 1.00 0.00 3 TYR A N 10
ATOM 14663 C CA . TYR A 1 3 ? 11.665 10.583 15.363 1.00 0.00 3 TYR A CA 10
ATOM 14664 C C . TYR A 1 3 ? 11.632 10.350 13.843 1.00 0.00 3 TYR A C 10
ATOM 14665 O O . TYR A 1 3 ? 10.794 9.624 13.345 1.00 0.00 3 TYR A O 10
ATOM 14683 N N . VAL A 1 4 ? 12.534 10.952 13.106 1.00 0.00 4 VAL A N 10
ATOM 14684 C CA . VAL A 1 4 ? 12.551 10.757 11.622 1.00 0.00 4 VAL A CA 10
ATOM 14685 C C . VAL A 1 4 ? 13.233 9.426 11.277 1.00 0.00 4 VAL A C 10
ATOM 14686 O O . VAL A 1 4 ? 14.244 9.072 11.853 1.00 0.00 4 VAL A O 10
ATOM 14699 N N . GLN A 1 5 ? 12.684 8.688 10.342 1.00 0.00 5 GLN A N 10
ATOM 14700 C CA . GLN A 1 5 ? 13.299 7.378 9.963 1.00 0.00 5 GLN A CA 10
ATOM 14701 C C . GLN A 1 5 ? 13.243 7.170 8.441 1.00 0.00 5 GLN A C 10
ATOM 14702 O O . GLN A 1 5 ? 12.362 7.667 7.764 1.00 0.00 5 GLN A O 10
ATOM 14716 N N . GLY A 1 6 ? 14.183 6.434 7.903 1.00 0.00 6 GLY A N 10
ATOM 14717 C CA . GLY A 1 6 ? 14.202 6.183 6.432 1.00 0.00 6 GLY A CA 10
ATOM 14718 C C . GLY A 1 6 ? 13.232 5.048 6.073 1.00 0.00 6 GLY A C 10
ATOM 14719 O O . GLY A 1 6 ? 12.792 4.940 4.944 1.00 0.00 6 GLY A O 10
ATOM 14723 N N . TRP A 1 7 ? 12.899 4.198 7.018 1.00 0.00 7 TRP A N 10
ATOM 14724 C CA . TRP A 1 7 ? 11.961 3.066 6.722 1.00 0.00 7 TRP A CA 10
ATOM 14725 C C . TRP A 1 7 ? 10.605 3.603 6.252 1.00 0.00 7 TRP A C 10
ATOM 14726 O O . TRP A 1 7 ? 10.053 3.133 5.274 1.00 0.00 7 TRP A O 10
ATOM 14747 N N . GLU A 1 8 ? 10.066 4.587 6.933 1.00 0.00 8 GLU A N 10
ATOM 14748 C CA . GLU A 1 8 ? 8.747 5.156 6.514 1.00 0.00 8 GLU A CA 10
ATOM 14749 C C . GLU A 1 8 ? 8.852 5.735 5.098 1.00 0.00 8 GLU A C 10
ATOM 14750 O O . GLU A 1 8 ? 7.955 5.581 4.291 1.00 0.00 8 GLU A O 10
ATOM 14762 N N . ALA A 1 9 ? 9.951 6.381 4.787 1.00 0.00 9 ALA A N 10
ATOM 14763 C CA . ALA A 1 9 ? 10.128 6.950 3.417 1.00 0.00 9 ALA A CA 10
ATOM 14764 C C . ALA A 1 9 ? 10.154 5.816 2.388 1.00 0.00 9 ALA A C 10
ATOM 14765 O O . ALA A 1 9 ? 9.565 5.917 1.328 1.00 0.00 9 ALA A O 10
ATOM 14772 N N . VAL A 1 10 ? 10.816 4.728 2.706 1.00 0.00 10 VAL A N 10
ATOM 14773 C CA . VAL A 1 10 ? 10.866 3.572 1.761 1.00 0.00 10 VAL A CA 10
ATOM 14774 C C . VAL A 1 10 ? 9.453 3.003 1.585 1.00 0.00 10 VAL A C 10
ATOM 14775 O O . VAL A 1 10 ? 9.052 2.643 0.493 1.00 0.00 10 VAL A O 10
ATOM 14788 N N . ALA A 1 11 ? 8.696 2.940 2.653 1.00 0.00 11 ALA A N 10
ATOM 14789 C CA . ALA A 1 11 ? 7.301 2.418 2.563 1.00 0.00 11 ALA A CA 10
ATOM 14790 C C . ALA A 1 11 ? 6.461 3.333 1.666 1.00 0.00 11 ALA A C 10
ATOM 14791 O O . ALA A 1 11 ? 5.658 2.871 0.877 1.00 0.00 11 ALA A O 10
ATOM 14798 N N . ALA A 1 12 ? 6.654 4.629 1.771 1.00 0.00 12 ALA A N 10
ATOM 14799 C CA . ALA A 1 12 ? 5.883 5.576 0.913 1.00 0.00 12 ALA A CA 10
ATOM 14800 C C . ALA A 1 12 ? 6.232 5.338 -0.559 1.00 0.00 12 ALA A C 10
ATOM 14801 O O . ALA A 1 12 ? 5.367 5.331 -1.416 1.00 0.00 12 ALA A O 10
ATOM 14808 N N . ALA A 1 13 ? 7.493 5.125 -0.853 1.00 0.00 13 ALA A N 10
ATOM 14809 C CA . ALA A 1 13 ? 7.903 4.865 -2.267 1.00 0.00 13 ALA A CA 10
ATOM 14810 C C . ALA A 1 13 ? 7.252 3.569 -2.763 1.00 0.00 13 ALA A C 10
ATOM 14811 O O . ALA A 1 13 ? 6.777 3.492 -3.880 1.00 0.00 13 ALA A O 10
ATOM 14818 N N . VAL A 1 14 ? 7.212 2.555 -1.928 1.00 0.00 14 VAL A N 10
ATOM 14819 C CA . VAL A 1 14 ? 6.573 1.267 -2.339 1.00 0.00 14 VAL A CA 10
ATOM 14820 C C . VAL A 1 14 ? 5.083 1.502 -2.615 1.00 0.00 14 VAL A C 10
ATOM 14821 O O . VAL A 1 14 ? 4.531 0.986 -3.571 1.00 0.00 14 VAL A O 10
ATOM 14834 N N . ALA A 1 15 ? 4.434 2.296 -1.792 1.00 0.00 15 ALA A N 10
ATOM 14835 C CA . ALA A 1 15 ? 2.988 2.587 -2.012 1.00 0.00 15 ALA A CA 10
ATOM 14836 C C . ALA A 1 15 ? 2.811 3.332 -3.342 1.00 0.00 15 ALA A C 10
ATOM 14837 O O . ALA A 1 15 ? 1.877 3.084 -4.083 1.00 0.00 15 ALA A O 10
ATOM 14844 N N . SER A 1 16 ? 3.719 4.231 -3.653 1.00 0.00 16 SER A N 10
ATOM 14845 C CA . SER A 1 16 ? 3.632 4.983 -4.941 1.00 0.00 16 SER A CA 10
ATOM 14846 C C . SER A 1 16 ? 3.743 4.005 -6.117 1.00 0.00 16 SER A C 10
ATOM 14847 O O . SER A 1 16 ? 3.021 4.110 -7.091 1.00 0.00 16 SER A O 10
ATOM 14855 N N . LYS A 1 17 ? 4.635 3.043 -6.025 1.00 0.00 17 LYS A N 10
ATOM 14856 C CA . LYS A 1 17 ? 4.783 2.048 -7.130 1.00 0.00 17 LYS A CA 10
ATOM 14857 C C . LYS A 1 17 ? 3.505 1.201 -7.252 1.00 0.00 17 LYS A C 10
ATOM 14858 O O . LYS A 1 17 ? 3.132 0.791 -8.334 1.00 0.00 17 LYS A O 10
ATOM 14877 N N . ILE A 1 18 ? 2.829 0.947 -6.152 1.00 0.00 18 ILE A N 10
ATOM 14878 C CA . ILE A 1 18 ? 1.570 0.141 -6.210 1.00 0.00 18 ILE A CA 10
ATOM 14879 C C . ILE A 1 18 ? 0.506 0.903 -7.009 1.00 0.00 18 ILE A C 10
ATOM 14880 O O . ILE A 1 18 ? -0.152 0.345 -7.863 1.00 0.00 18 ILE A O 10
ATOM 14896 N N . VAL A 1 19 ? 0.343 2.176 -6.740 1.00 0.00 19 VAL A N 10
ATOM 14897 C CA . VAL A 1 19 ? -0.674 2.984 -7.483 1.00 0.00 19 VAL A CA 10
ATOM 14898 C C . VAL A 1 19 ? -0.338 3.011 -8.983 1.00 0.00 19 VAL A C 10
ATOM 14899 O O . VAL A 1 19 ? -1.212 2.913 -9.823 1.00 0.00 19 VAL A O 10
ATOM 14912 N N . GLY A 1 20 ? 0.922 3.145 -9.322 1.00 0.00 20 GLY A N 10
ATOM 14913 C CA . GLY A 1 20 ? 1.318 3.186 -10.764 1.00 0.00 20 GLY A CA 10
ATOM 14914 C C . GLY A 1 20 ? 1.285 1.780 -11.393 1.00 0.00 20 GLY A C 10
ATOM 14915 O O . GLY A 1 20 ? 1.244 1.647 -12.601 1.00 0.00 20 GLY A O 10
ATOM 14919 N N . LEU A 1 21 ? 1.317 0.731 -10.599 1.00 0.00 21 LEU A N 10
ATOM 14920 C CA . LEU A 1 21 ? 1.305 -0.648 -11.184 1.00 0.00 21 LEU A CA 10
ATOM 14921 C C . LEU A 1 21 ? 0.091 -1.468 -10.702 1.00 0.00 21 LEU A C 10
ATOM 14922 O O . LEU A 1 21 ? 0.100 -2.685 -10.761 1.00 0.00 21 LEU A O 10
ATOM 14938 N N . TRP A 1 22 ? -0.954 -0.824 -10.242 1.00 0.00 22 TRP A N 10
ATOM 14939 C CA . TRP A 1 22 ? -2.158 -1.576 -9.773 1.00 0.00 22 TRP A CA 10
ATOM 14940 C C . TRP A 1 22 ? -3.143 -1.766 -10.936 1.00 0.00 22 TRP A C 10
ATOM 14941 O O . TRP A 1 22 ? -3.387 -0.858 -11.709 1.00 0.00 22 TRP A O 10
ATOM 14962 N N . ARG A 1 23 ? -3.718 -2.937 -11.055 1.00 0.00 23 ARG A N 10
ATOM 14963 C CA . ARG A 1 23 ? -4.696 -3.198 -12.153 1.00 0.00 23 ARG A CA 10
ATOM 14964 C C . ARG A 1 23 ? -6.122 -3.028 -11.615 1.00 0.00 23 ARG A C 10
ATOM 14965 O O . ARG A 1 23 ? -6.314 -2.533 -10.522 1.00 0.00 23 ARG A O 10
ATOM 14986 N N . ASN A 1 24 ? -7.125 -3.425 -12.368 1.00 0.00 24 ASN A N 10
ATOM 14987 C CA . ASN A 1 24 ? -8.539 -3.280 -11.885 1.00 0.00 24 ASN A CA 10
ATOM 14988 C C . ASN A 1 24 ? -8.656 -3.753 -10.429 1.00 0.00 24 ASN A C 10
ATOM 14989 O O . ASN A 1 24 ? -9.277 -3.107 -9.606 1.00 0.00 24 ASN A O 10
ATOM 15000 N N . GLU A 1 25 ? -8.047 -4.874 -10.108 1.00 0.00 25 GLU A N 10
ATOM 15001 C CA . GLU A 1 25 ? -8.102 -5.397 -8.704 1.00 0.00 25 GLU A CA 10
ATOM 15002 C C . GLU A 1 25 ? -6.935 -6.364 -8.434 1.00 0.00 25 GLU A C 10
ATOM 15003 O O . GLU A 1 25 ? -7.070 -7.309 -7.683 1.00 0.00 25 GLU A O 10
ATOM 15015 N N . LYS A 1 26 ? -5.793 -6.134 -9.035 1.00 0.00 26 LYS A N 10
ATOM 15016 C CA . LYS A 1 26 ? -4.627 -7.047 -8.814 1.00 0.00 26 LYS A CA 10
ATOM 15017 C C . LYS A 1 26 ? -3.316 -6.255 -8.735 1.00 0.00 26 LYS A C 10
ATOM 15018 O O . LYS A 1 26 ? -3.183 -5.189 -9.306 1.00 0.00 26 LYS A O 10
ATOM 15037 N N . THR A 1 27 ? -2.346 -6.783 -8.032 1.00 0.00 27 THR A N 10
ATOM 15038 C CA . THR A 1 27 ? -1.028 -6.093 -7.903 1.00 0.00 27 THR A CA 10
ATOM 15039 C C . THR A 1 27 ? 0.064 -7.128 -7.602 1.00 0.00 27 THR A C 10
ATOM 15040 O O . THR A 1 27 ? -0.225 -8.267 -7.287 1.00 0.00 27 THR A O 10
ATOM 15051 N N . GLU A 1 28 ? 1.311 -6.748 -7.706 1.00 0.00 28 GLU A N 10
ATOM 15052 C CA . GLU A 1 28 ? 2.417 -7.716 -7.431 1.00 0.00 28 GLU A CA 10
ATOM 15053 C C . GLU A 1 28 ? 3.506 -7.042 -6.589 1.00 0.00 28 GLU A C 10
ATOM 15054 O O . GLU A 1 28 ? 4.102 -6.065 -7.000 1.00 0.00 28 GLU A O 10
ATOM 15066 N N . LEU A 1 29 ? 3.765 -7.552 -5.411 1.00 0.00 29 LEU A N 10
ATOM 15067 C CA . LEU A 1 29 ? 4.809 -6.933 -4.537 1.00 0.00 29 LEU A CA 10
ATOM 15068 C C . LEU A 1 29 ? 6.046 -7.835 -4.459 1.00 0.00 29 LEU A C 10
ATOM 15069 O O . LEU A 1 29 ? 5.966 -8.972 -4.035 1.00 0.00 29 LEU A O 10
ATOM 15085 N N . LEU A 1 30 ? 7.191 -7.330 -4.865 1.00 0.00 30 LEU A N 10
ATOM 15086 C CA . LEU A 1 30 ? 8.455 -8.141 -4.826 1.00 0.00 30 LEU A CA 10
ATOM 15087 C C . LEU A 1 30 ? 8.297 -9.447 -5.623 1.00 0.00 30 LEU A C 10
ATOM 15088 O O . LEU A 1 30 ? 8.898 -10.455 -5.302 1.00 0.00 30 LEU A O 10
ATOM 15104 N N . GLY A 1 31 ? 7.492 -9.436 -6.659 1.00 0.00 31 GLY A N 10
ATOM 15105 C CA . GLY A 1 31 ? 7.295 -10.674 -7.473 1.00 0.00 31 GLY A CA 10
ATOM 15106 C C . GLY A 1 31 ? 6.167 -11.533 -6.877 1.00 0.00 31 GLY A C 10
ATOM 15107 O O . GLY A 1 31 ? 5.704 -12.470 -7.500 1.00 0.00 31 GLY A O 10
ATOM 15111 N N . HIS A 1 32 ? 5.719 -11.228 -5.680 1.00 0.00 32 HIS A N 10
ATOM 15112 C CA . HIS A 1 32 ? 4.627 -12.032 -5.055 1.00 0.00 32 HIS A CA 10
ATOM 15113 C C . HIS A 1 32 ? 3.265 -11.524 -5.531 1.00 0.00 32 HIS A C 10
ATOM 15114 O O . HIS A 1 32 ? 3.053 -10.335 -5.678 1.00 0.00 32 HIS A O 10
ATOM 15128 N N . GLU A 1 33 ? 2.338 -12.415 -5.766 1.00 0.00 33 GLU A N 10
ATOM 15129 C CA . GLU A 1 33 ? 0.986 -11.981 -6.231 1.00 0.00 33 GLU A CA 10
ATOM 15130 C C . GLU A 1 33 ? 0.218 -11.316 -5.085 1.00 0.00 33 GLU A C 10
ATOM 15131 O O . GLU A 1 33 ? 0.207 -11.798 -3.966 1.00 0.00 33 GLU A O 10
ATOM 15143 N N . CYS A 1 34 ? -0.425 -10.211 -5.362 1.00 0.00 34 CYS A N 10
ATOM 15144 C CA . CYS A 1 34 ? -1.198 -9.502 -4.305 1.00 0.00 34 CYS A CA 10
ATOM 15145 C C . CYS A 1 34 ? -2.521 -8.992 -4.876 1.00 0.00 34 CYS A C 10
ATOM 15146 O O . CYS A 1 34 ? -2.736 -8.988 -6.076 1.00 0.00 34 CYS A O 10
ATOM 15153 N N . LYS A 1 35 ? -3.405 -8.554 -4.024 1.00 0.00 35 LYS A N 10
ATOM 15154 C CA . LYS A 1 35 ? -4.717 -8.035 -4.501 1.00 0.00 35 LYS A CA 10
ATOM 15155 C C . LYS A 1 35 ? -4.997 -6.668 -3.879 1.00 0.00 35 LYS A C 10
ATOM 15156 O O . LYS A 1 35 ? -5.046 -6.522 -2.674 1.00 0.00 35 LYS A O 10
ATOM 15175 N N . PHE A 1 36 ? -5.177 -5.668 -4.695 1.00 0.00 36 PHE A N 10
ATOM 15176 C CA . PHE A 1 36 ? -5.453 -4.299 -4.171 1.00 0.00 36 PHE A CA 10
ATOM 15177 C C . PHE A 1 36 ? -6.808 -3.816 -4.700 1.00 0.00 36 PHE A C 10
ATOM 15178 O O . PHE A 1 36 ? -7.126 -4.004 -5.859 1.00 0.00 36 PHE A O 10
ATOM 15195 N N . THR A 1 37 ? -7.618 -3.209 -3.866 1.00 0.00 37 THR A N 10
ATOM 15196 C CA . THR A 1 37 ? -8.957 -2.736 -4.343 1.00 0.00 37 THR A CA 10
ATOM 15197 C C . THR A 1 37 ? -9.316 -1.367 -3.746 1.00 0.00 37 THR A C 10
ATOM 15198 O O . THR A 1 37 ? -8.910 -1.025 -2.651 1.00 0.00 37 THR A O 10
ATOM 15209 N N . VAL A 1 38 ? -10.096 -0.596 -4.466 1.00 0.00 38 VAL A N 10
ATOM 15210 C CA . VAL A 1 38 ? -10.522 0.749 -3.967 1.00 0.00 38 VAL A CA 10
ATOM 15211 C C . VAL A 1 38 ? -12.036 0.908 -4.166 1.00 0.00 38 VAL A C 10
ATOM 15212 O O . VAL A 1 38 ? -12.554 0.672 -5.243 1.00 0.00 38 VAL A O 10
ATOM 15225 N N . LYS A 1 39 ? -12.752 1.295 -3.140 1.00 0.00 39 LYS A N 10
ATOM 15226 C CA . LYS A 1 39 ? -14.231 1.452 -3.280 1.00 0.00 39 LYS A CA 10
ATOM 15227 C C . LYS A 1 39 ? -14.733 2.661 -2.477 1.00 0.00 39 LYS A C 10
ATOM 15228 O O . LYS A 1 39 ? -14.621 2.686 -1.266 1.00 0.00 39 LYS A O 10
ATOM 15247 N N . PRO A 1 40 ? -15.282 3.623 -3.183 1.00 0.00 40 PRO A N 10
ATOM 15248 C CA . PRO A 1 40 ? -15.818 4.837 -2.520 1.00 0.00 40 PRO A CA 10
ATOM 15249 C C . PRO A 1 40 ? -17.173 4.532 -1.869 1.00 0.00 40 PRO A C 10
ATOM 15250 O O . PRO A 1 40 ? -17.858 3.601 -2.250 1.00 0.00 40 PRO A O 10
ATOM 15261 N N . TYR A 1 41 ? -17.565 5.314 -0.894 1.00 0.00 41 TYR A N 10
ATOM 15262 C CA . TYR A 1 41 ? -18.874 5.075 -0.220 1.00 0.00 41 TYR A CA 10
ATOM 15263 C C . TYR A 1 41 ? -19.658 6.381 -0.119 1.00 0.00 41 TYR A C 10
ATOM 15264 O O . TYR A 1 41 ? -19.306 7.381 -0.719 1.00 0.00 41 TYR A O 10
ATOM 15282 N N . LEU A 1 42 ? -20.721 6.373 0.635 1.00 0.00 42 LEU A N 10
ATOM 15283 C CA . LEU A 1 42 ? -21.545 7.605 0.782 1.00 0.00 42 LEU A CA 10
ATOM 15284 C C . LEU A 1 42 ? -22.004 7.789 2.232 1.00 0.00 42 LEU A C 10
ATOM 15285 O O . LEU A 1 42 ? -22.303 6.838 2.931 1.00 0.00 42 LEU A O 10
ATOM 15301 N N . LYS A 1 43 ? -22.068 9.016 2.670 1.00 0.00 43 LYS A N 10
ATOM 15302 C CA . LYS A 1 43 ? -22.513 9.316 4.060 1.00 0.00 43 LYS A CA 10
ATOM 15303 C C . LYS A 1 43 ? -23.827 10.102 4.013 1.00 0.00 43 LYS A C 10
ATOM 15304 O O . LYS A 1 43 ? -24.324 10.416 2.945 1.00 0.00 43 LYS A O 10
ATOM 15323 N N . ARG A 1 44 ? -24.389 10.414 5.159 1.00 0.00 44 ARG A N 10
ATOM 15324 C CA . ARG A 1 44 ? -25.681 11.180 5.206 1.00 0.00 44 ARG A CA 10
ATOM 15325 C C . ARG A 1 44 ? -25.702 12.299 4.154 1.00 0.00 44 ARG A C 10
ATOM 15326 O O . ARG A 1 44 ? -26.708 12.536 3.514 1.00 0.00 44 ARG A O 10
ATOM 15347 N N . PHE A 1 45 ? -24.595 12.973 3.965 1.00 0.00 45 PHE A N 10
ATOM 15348 C CA . PHE A 1 45 ? -24.536 14.065 2.948 1.00 0.00 45 PHE A CA 10
ATOM 15349 C C . PHE A 1 45 ? -23.081 14.309 2.514 1.00 0.00 45 PHE A C 10
ATOM 15350 O O . PHE A 1 45 ? -22.622 15.435 2.461 1.00 0.00 45 PHE A O 10
ATOM 15367 N N . GLN A 1 46 ? -22.348 13.261 2.206 1.00 0.00 46 GLN A N 10
ATOM 15368 C CA . GLN A 1 46 ? -20.922 13.446 1.781 1.00 0.00 46 GLN A CA 10
ATOM 15369 C C . GLN A 1 46 ? -20.380 12.195 1.073 1.00 0.00 46 GLN A C 10
ATOM 15370 O O . GLN A 1 46 ? -20.775 11.083 1.363 1.00 0.00 46 GLN A O 10
ATOM 15384 N N . VAL A 1 47 ? -19.459 12.378 0.158 1.00 0.00 47 VAL A N 10
ATOM 15385 C CA . VAL A 1 47 ? -18.859 11.210 -0.565 1.00 0.00 47 VAL A CA 10
ATOM 15386 C C . VAL A 1 47 ? -17.517 10.852 0.084 1.00 0.00 47 VAL A C 10
ATOM 15387 O O . VAL A 1 47 ? -16.729 11.722 0.412 1.00 0.00 47 VAL A O 10
ATOM 15400 N N . TYR A 1 48 ? -17.253 9.586 0.281 1.00 0.00 48 TYR A N 10
ATOM 15401 C CA . TYR A 1 48 ? -15.965 9.181 0.920 1.00 0.00 48 TYR A CA 10
ATOM 15402 C C . TYR A 1 48 ? -15.203 8.193 0.029 1.00 0.00 48 TYR A C 10
ATOM 15403 O O . TYR A 1 48 ? -15.771 7.553 -0.836 1.00 0.00 48 TYR A O 10
ATOM 15421 N N . TYR A 1 49 ? -13.918 8.064 0.242 1.00 0.00 49 TYR A N 10
ATOM 15422 C CA . TYR A 1 49 ? -13.105 7.116 -0.579 1.00 0.00 49 TYR A CA 10
ATOM 15423 C C . TYR A 1 49 ? -12.373 6.127 0.333 1.00 0.00 49 TYR A C 10
ATOM 15424 O O . TYR A 1 49 ? -11.746 6.512 1.302 1.00 0.00 49 TYR A O 10
ATOM 15442 N N . LYS A 1 50 ? -12.449 4.857 0.030 1.00 0.00 50 LYS A N 10
ATOM 15443 C CA . LYS A 1 50 ? -11.762 3.837 0.879 1.00 0.00 50 LYS A CA 10
ATOM 15444 C C . LYS A 1 50 ? -11.037 2.812 0.004 1.00 0.00 50 LYS A C 10
ATOM 15445 O O . LYS A 1 50 ? -11.373 2.620 -1.149 1.00 0.00 50 LYS A O 10
ATOM 15464 N N . GLY A 1 51 ? -10.047 2.155 0.545 1.00 0.00 51 GLY A N 10
ATOM 15465 C CA . GLY A 1 51 ? -9.301 1.140 -0.250 1.00 0.00 51 GLY A CA 10
ATOM 15466 C C . GLY A 1 51 ? -8.725 0.066 0.673 1.00 0.00 51 GLY A C 10
ATOM 15467 O O . GLY A 1 51 ? -8.370 0.329 1.809 1.00 0.00 51 GLY A O 10
ATOM 15471 N N . ARG A 1 52 ? -8.638 -1.145 0.186 1.00 0.00 52 ARG A N 10
ATOM 15472 C CA . ARG A 1 52 ? -8.095 -2.266 1.008 1.00 0.00 52 ARG A CA 10
ATOM 15473 C C . ARG A 1 52 ? -7.230 -3.185 0.137 1.00 0.00 52 ARG A C 10
ATOM 15474 O O . ARG A 1 52 ? -7.510 -3.384 -1.030 1.00 0.00 52 ARG A O 10
ATOM 15495 N N . MET A 1 53 ? -6.183 -3.747 0.686 1.00 0.00 53 MET A N 10
ATOM 15496 C CA . MET A 1 53 ? -5.315 -4.651 -0.129 1.00 0.00 53 MET A CA 10
ATOM 15497 C C . MET A 1 53 ? -4.784 -5.817 0.717 1.00 0.00 53 MET A C 10
ATOM 15498 O O . MET A 1 53 ? -4.616 -5.707 1.919 1.00 0.00 53 MET A O 10
ATOM 15512 N N . TRP A 1 54 ? -4.517 -6.932 0.084 1.00 0.00 54 TRP A N 10
ATOM 15513 C CA . TRP A 1 54 ? -3.989 -8.125 0.820 1.00 0.00 54 TRP A CA 10
ATOM 15514 C C . TRP A 1 54 ? -3.216 -9.040 -0.135 1.00 0.00 54 TRP A C 10
ATOM 15515 O O . TRP A 1 54 ? -3.496 -9.094 -1.317 1.00 0.00 54 TRP A O 10
ATOM 15536 N N . CYS A 1 55 ? -2.236 -9.755 0.365 1.00 0.00 55 CYS A N 10
ATOM 15537 C CA . CYS A 1 55 ? -1.440 -10.657 -0.522 1.00 0.00 55 CYS A CA 10
ATOM 15538 C C . CYS A 1 55 ? -1.670 -12.130 -0.156 1.00 0.00 55 CYS A C 10
ATOM 15539 O O . CYS A 1 55 ? -0.963 -12.680 0.668 1.00 0.00 55 CYS A O 10
ATOM 15546 N N . PRO A 1 56 ? -2.654 -12.724 -0.792 1.00 0.00 56 PRO A N 10
ATOM 15547 C CA . PRO A 1 56 ? -2.971 -14.150 -0.539 1.00 0.00 56 PRO A CA 10
ATOM 15548 C C . PRO A 1 56 ? -1.978 -15.053 -1.288 1.00 0.00 56 PRO A C 10
ATOM 15549 O O . PRO A 1 56 ? -2.237 -15.503 -2.390 1.00 0.00 56 PRO A O 10
ATOM 15560 N N . GLY A 1 57 ? -0.841 -15.310 -0.693 1.00 0.00 57 GLY A N 10
ATOM 15561 C CA . GLY A 1 57 ? 0.181 -16.172 -1.355 1.00 0.00 57 GLY A CA 10
ATOM 15562 C C . GLY A 1 57 ? 1.558 -15.911 -0.735 1.00 0.00 57 GLY A C 10
ATOM 15563 O O . GLY A 1 57 ? 2.274 -16.831 -0.393 1.00 0.00 57 GLY A O 10
ATOM 15567 N N . TRP A 1 58 ? 1.930 -14.663 -0.586 1.00 0.00 58 TRP A N 10
ATOM 15568 C CA . TRP A 1 58 ? 3.261 -14.339 0.014 1.00 0.00 58 TRP A CA 10
ATOM 15569 C C . TRP A 1 58 ? 3.218 -14.516 1.534 1.00 0.00 58 TRP A C 10
ATOM 15570 O O . TRP A 1 58 ? 4.020 -15.230 2.107 1.00 0.00 58 TRP A O 10
ATOM 15591 N N . THR A 1 59 ? 2.292 -13.865 2.188 1.00 0.00 59 THR A N 10
ATOM 15592 C CA . THR A 1 59 ? 2.190 -13.981 3.670 1.00 0.00 59 THR A CA 10
ATOM 15593 C C . THR A 1 59 ? 0.745 -13.711 4.121 1.00 0.00 59 THR A C 10
ATOM 15594 O O . THR A 1 59 ? -0.180 -13.773 3.333 1.00 0.00 59 THR A O 10
ATOM 15605 N N . ALA A 1 60 ? 0.552 -13.415 5.379 1.00 0.00 60 ALA A N 10
ATOM 15606 C CA . ALA A 1 60 ? -0.824 -13.143 5.890 1.00 0.00 60 ALA A CA 10
ATOM 15607 C C . ALA A 1 60 ? -0.916 -11.708 6.428 1.00 0.00 60 ALA A C 10
ATOM 15608 O O . ALA A 1 60 ? -1.407 -11.472 7.517 1.00 0.00 60 ALA A O 10
ATOM 15615 N N . ILE A 1 61 ? -0.451 -10.748 5.667 1.00 0.00 61 ILE A N 10
ATOM 15616 C CA . ILE A 1 61 ? -0.512 -9.325 6.122 1.00 0.00 61 ILE A CA 10
ATOM 15617 C C . ILE A 1 61 ? -1.377 -8.506 5.155 1.00 0.00 61 ILE A C 10
ATOM 15618 O O . ILE A 1 61 ? -1.406 -8.765 3.964 1.00 0.00 61 ILE A O 10
ATOM 15634 N N . ARG A 1 62 ? -2.082 -7.523 5.656 1.00 0.00 62 ARG A N 10
ATOM 15635 C CA . ARG A 1 62 ? -2.944 -6.689 4.766 1.00 0.00 62 ARG A CA 10
ATOM 15636 C C . ARG A 1 62 ? -2.819 -5.206 5.116 1.00 0.00 62 ARG A C 10
ATOM 15637 O O . ARG A 1 62 ? -2.374 -4.843 6.190 1.00 0.00 62 ARG A O 10
ATOM 15658 N N . GLY A 1 63 ? -3.215 -4.350 4.206 1.00 0.00 63 GLY A N 10
ATOM 15659 C CA . GLY A 1 63 ? -3.130 -2.881 4.460 1.00 0.00 63 GLY A CA 10
ATOM 15660 C C . GLY A 1 63 ? -4.422 -2.201 4.006 1.00 0.00 63 GLY A C 10
ATOM 15661 O O . GLY A 1 63 ? -4.907 -2.427 2.912 1.00 0.00 63 GLY A O 10
ATOM 15665 N N . GLU A 1 64 ? -4.980 -1.367 4.845 1.00 0.00 64 GLU A N 10
ATOM 15666 C CA . GLU A 1 64 ? -6.242 -0.656 4.486 1.00 0.00 64 GLU A CA 10
ATOM 15667 C C . GLU A 1 64 ? -6.060 0.854 4.668 1.00 0.00 64 GLU A C 10
ATOM 15668 O O . GLU A 1 64 ? -5.176 1.299 5.374 1.00 0.00 64 GLU A O 10
ATOM 15680 N N . ALA A 1 65 ? -6.895 1.643 4.042 1.00 0.00 65 ALA A N 10
ATOM 15681 C CA . ALA A 1 65 ? -6.773 3.131 4.186 1.00 0.00 65 ALA A CA 10
ATOM 15682 C C . ALA A 1 65 ? -7.964 3.850 3.540 1.00 0.00 65 ALA A C 10
ATOM 15683 O O . ALA A 1 65 ? -8.565 3.359 2.602 1.00 0.00 65 ALA A O 10
ATOM 15690 N N . SER A 1 66 ? -8.298 5.020 4.032 1.00 0.00 66 SER A N 10
ATOM 15691 C CA . SER A 1 66 ? -9.443 5.792 3.450 1.00 0.00 66 SER A CA 10
ATOM 15692 C C . SER A 1 66 ? -9.136 7.295 3.481 1.00 0.00 66 SER A C 10
ATOM 15693 O O . SER A 1 66 ? -8.531 7.792 4.413 1.00 0.00 66 SER A O 10
ATOM 15701 N N . THR A 1 67 ? -9.555 8.019 2.472 1.00 0.00 67 THR A N 10
ATOM 15702 C CA . THR A 1 67 ? -9.300 9.498 2.436 1.00 0.00 67 THR A CA 10
ATOM 15703 C C . THR A 1 67 ? -10.031 10.137 1.244 1.00 0.00 67 THR A C 10
ATOM 15704 O O . THR A 1 67 ? -10.322 9.483 0.263 1.00 0.00 67 THR A O 10
ATOM 15715 N N . ARG A 1 68 ? -10.329 11.412 1.332 1.00 0.00 68 ARG A N 10
ATOM 15716 C CA . ARG A 1 68 ? -11.048 12.108 0.215 1.00 0.00 68 ARG A CA 10
ATOM 15717 C C . ARG A 1 68 ? -10.275 11.992 -1.108 1.00 0.00 68 ARG A C 10
ATOM 15718 O O . ARG A 1 68 ? -10.868 11.882 -2.166 1.00 0.00 68 ARG A O 10
ATOM 15739 N N . SER A 1 69 ? -8.965 12.024 -1.061 1.00 0.00 69 SER A N 10
ATOM 15740 C CA . SER A 1 69 ? -8.164 11.923 -2.324 1.00 0.00 69 SER A CA 10
ATOM 15741 C C . SER A 1 69 ? -8.417 10.574 -3.010 1.00 0.00 69 SER A C 10
ATOM 15742 O O . SER A 1 69 ? -8.435 9.536 -2.372 1.00 0.00 69 SER A O 10
ATOM 15750 N N . GLN A 1 70 ? -8.608 10.589 -4.305 1.00 0.00 70 GLN A N 10
ATOM 15751 C CA . GLN A 1 70 ? -8.857 9.315 -5.049 1.00 0.00 70 GLN A CA 10
ATOM 15752 C C . GLN A 1 70 ? -7.576 8.474 -5.091 1.00 0.00 70 GLN A C 10
ATOM 15753 O O . GLN A 1 70 ? -7.532 7.376 -4.573 1.00 0.00 70 GLN A O 10
ATOM 15767 N N . SER A 1 71 ? -6.528 8.986 -5.689 1.00 0.00 71 SER A N 10
ATOM 15768 C CA . SER A 1 71 ? -5.245 8.220 -5.745 1.00 0.00 71 SER A CA 10
ATOM 15769 C C . SER A 1 71 ? -4.581 8.212 -4.361 1.00 0.00 71 SER A C 10
ATOM 15770 O O . SER A 1 71 ? -3.869 7.288 -4.015 1.00 0.00 71 SER A O 10
ATOM 15778 N N . GLY A 1 72 ? -4.815 9.235 -3.568 1.00 0.00 72 GLY A N 10
ATOM 15779 C CA . GLY A 1 72 ? -4.210 9.294 -2.203 1.00 0.00 72 GLY A CA 10
ATOM 15780 C C . GLY A 1 72 ? -4.640 8.068 -1.392 1.00 0.00 72 GLY A C 10
ATOM 15781 O O . GLY A 1 72 ? -3.851 7.497 -0.661 1.00 0.00 72 GLY A O 10
ATOM 15785 N N . VAL A 1 73 ? -5.881 7.652 -1.518 1.00 0.00 73 VAL A N 10
ATOM 15786 C CA . VAL A 1 73 ? -6.348 6.453 -0.755 1.00 0.00 73 VAL A CA 10
ATOM 15787 C C . VAL A 1 73 ? -5.597 5.201 -1.233 1.00 0.00 73 VAL A C 10
ATOM 15788 O O . VAL A 1 73 ? -5.281 4.324 -0.450 1.00 0.00 73 VAL A O 10
ATOM 15801 N N . ALA A 1 74 ? -5.299 5.119 -2.512 1.00 0.00 74 ALA A N 10
ATOM 15802 C CA . ALA A 1 74 ? -4.561 3.931 -3.038 1.00 0.00 74 ALA A CA 10
ATOM 15803 C C . ALA A 1 74 ? -3.137 3.907 -2.476 1.00 0.00 74 ALA A C 10
ATOM 15804 O O . ALA A 1 74 ? -2.620 2.866 -2.121 1.00 0.00 74 ALA A O 10
ATOM 15811 N N . GLY A 1 75 ? -2.505 5.050 -2.378 1.00 0.00 75 GLY A N 10
ATOM 15812 C CA . GLY A 1 75 ? -1.123 5.098 -1.821 1.00 0.00 75 GLY A CA 10
ATOM 15813 C C . GLY A 1 75 ? -1.173 4.775 -0.326 1.00 0.00 75 GLY A C 10
ATOM 15814 O O . GLY A 1 75 ? -0.276 4.156 0.212 1.00 0.00 75 GLY A O 10
ATOM 15818 N N . LYS A 1 76 ? -2.224 5.183 0.343 1.00 0.00 76 LYS A N 10
ATOM 15819 C CA . LYS A 1 76 ? -2.349 4.896 1.801 1.00 0.00 76 LYS A CA 10
ATOM 15820 C C . LYS A 1 76 ? -2.600 3.400 2.026 1.00 0.00 76 LYS A C 10
ATOM 15821 O O . LYS A 1 76 ? -2.022 2.801 2.910 1.00 0.00 76 LYS A O 10
ATOM 15840 N N . THR A 1 77 ? -3.445 2.788 1.226 1.00 0.00 77 THR A N 10
ATOM 15841 C CA . THR A 1 77 ? -3.715 1.324 1.398 1.00 0.00 77 THR A CA 10
ATOM 15842 C C . THR A 1 77 ? -2.419 0.535 1.164 1.00 0.00 77 THR A C 10
ATOM 15843 O O . THR A 1 77 ? -2.122 -0.411 1.870 1.00 0.00 77 THR A O 10
ATOM 15854 N N . ALA A 1 78 ? -1.641 0.932 0.189 1.00 0.00 78 ALA A N 10
ATOM 15855 C CA . ALA A 1 78 ? -0.357 0.225 -0.083 1.00 0.00 78 ALA A CA 10
ATOM 15856 C C . ALA A 1 78 ? 0.665 0.576 1.002 1.00 0.00 78 ALA A C 10
ATOM 15857 O O . ALA A 1 78 ? 1.442 -0.257 1.428 1.00 0.00 78 ALA A O 10
ATOM 15864 N N . LYS A 1 79 ? 0.657 1.805 1.462 1.00 0.00 79 LYS A N 10
ATOM 15865 C CA . LYS A 1 79 ? 1.614 2.215 2.532 1.00 0.00 79 LYS A CA 10
ATOM 15866 C C . LYS A 1 79 ? 1.275 1.486 3.834 1.00 0.00 79 LYS A C 10
ATOM 15867 O O . LYS A 1 79 ? 2.153 1.068 4.565 1.00 0.00 79 LYS A O 10
ATOM 15886 N N . ASP A 1 80 ? 0.006 1.324 4.123 1.00 0.00 80 ASP A N 10
ATOM 15887 C CA . ASP A 1 80 ? -0.397 0.611 5.372 1.00 0.00 80 ASP A CA 10
ATOM 15888 C C . ASP A 1 80 ? 0.082 -0.843 5.323 1.00 0.00 80 ASP A C 10
ATOM 15889 O O . ASP A 1 80 ? 0.575 -1.372 6.303 1.00 0.00 80 ASP A O 10
ATOM 15898 N N . PHE A 1 81 ? -0.050 -1.490 4.190 1.00 0.00 81 PHE A N 10
ATOM 15899 C CA . PHE A 1 81 ? 0.411 -2.908 4.086 1.00 0.00 81 PHE A CA 10
ATOM 15900 C C . PHE A 1 81 ? 1.935 -2.976 4.241 1.00 0.00 81 PHE A C 10
ATOM 15901 O O . PHE A 1 81 ? 2.459 -3.860 4.893 1.00 0.00 81 PHE A O 10
ATOM 15918 N N . VAL A 1 82 ? 2.647 -2.048 3.649 1.00 0.00 82 VAL A N 10
ATOM 15919 C CA . VAL A 1 82 ? 4.137 -2.060 3.767 1.00 0.00 82 VAL A CA 10
ATOM 15920 C C . VAL A 1 82 ? 4.548 -1.794 5.220 1.00 0.00 82 VAL A C 10
ATOM 15921 O O . VAL A 1 82 ? 5.507 -2.361 5.712 1.00 0.00 82 VAL A O 10
ATOM 15934 N N . ARG A 1 83 ? 3.821 -0.949 5.914 1.00 0.00 83 ARG A N 10
ATOM 15935 C CA . ARG A 1 83 ? 4.162 -0.661 7.341 1.00 0.00 83 ARG A CA 10
ATOM 15936 C C . ARG A 1 83 ? 3.930 -1.910 8.197 1.00 0.00 83 ARG A C 10
ATOM 15937 O O . ARG A 1 83 ? 4.718 -2.227 9.068 1.00 0.00 83 ARG A O 10
ATOM 15958 N N . LYS A 1 84 ? 2.861 -2.627 7.945 1.00 0.00 84 LYS A N 10
ATOM 15959 C CA . LYS A 1 84 ? 2.587 -3.866 8.736 1.00 0.00 84 LYS A CA 10
ATOM 15960 C C . LYS A 1 84 ? 3.632 -4.937 8.405 1.00 0.00 84 LYS A C 10
ATOM 15961 O O . LYS A 1 84 ? 4.067 -5.679 9.267 1.00 0.00 84 LYS A O 10
ATOM 15980 N N . ALA A 1 85 ? 4.045 -5.017 7.163 1.00 0.00 85 ALA A N 10
ATOM 15981 C CA . ALA A 1 85 ? 5.071 -6.031 6.776 1.00 0.00 85 ALA A CA 10
ATOM 15982 C C . ALA A 1 85 ? 6.428 -5.672 7.395 1.00 0.00 85 ALA A C 10
ATOM 15983 O O . ALA A 1 85 ? 7.188 -6.540 7.786 1.00 0.00 85 ALA A O 10
ATOM 15990 N N . PHE A 1 86 ? 6.731 -4.397 7.498 1.00 0.00 86 PHE A N 10
ATOM 15991 C CA . PHE A 1 86 ? 8.031 -3.980 8.108 1.00 0.00 86 PHE A CA 10
ATOM 15992 C C . PHE A 1 86 ? 8.003 -4.249 9.620 1.00 0.00 86 PHE A C 10
ATOM 15993 O O . PHE A 1 86 ? 8.997 -4.631 10.208 1.00 0.00 86 PHE A O 10
ATOM 16010 N N . GLN A 1 87 ? 6.862 -4.060 10.246 1.00 0.00 87 GLN A N 10
ATOM 16011 C CA . GLN A 1 87 ? 6.750 -4.313 11.718 1.00 0.00 87 GLN A CA 10
ATOM 16012 C C . GLN A 1 87 ? 7.007 -5.796 12.028 1.00 0.00 87 GLN A C 10
ATOM 16013 O O . GLN A 1 87 ? 7.472 -6.142 13.096 1.00 0.00 87 GLN A O 10
ATOM 16027 N N . LYS A 1 88 ? 6.701 -6.672 11.098 1.00 0.00 88 LYS A N 10
ATOM 16028 C CA . LYS A 1 88 ? 6.920 -8.131 11.332 1.00 0.00 88 LYS A CA 10
ATOM 16029 C C . LYS A 1 88 ? 8.296 -8.555 10.803 1.00 0.00 88 LYS A C 10
ATOM 16030 O O . LYS A 1 88 ? 9.100 -9.106 11.529 1.00 0.00 88 LYS A O 10
ATOM 16049 N N . GLY A 1 89 ? 8.574 -8.298 9.548 1.00 0.00 89 GLY A N 10
ATOM 16050 C CA . GLY A 1 89 ? 9.896 -8.681 8.975 1.00 0.00 89 GLY A CA 10
ATOM 16051 C C . GLY A 1 89 ? 9.707 -9.300 7.587 1.00 0.00 89 GLY A C 10
ATOM 16052 O O . GLY A 1 89 ? 10.131 -10.411 7.335 1.00 0.00 89 GLY A O 10
ATOM 16056 N N . LEU A 1 90 ? 9.079 -8.589 6.683 1.00 0.00 90 LEU A N 10
ATOM 16057 C CA . LEU A 1 90 ? 8.867 -9.135 5.309 1.00 0.00 90 LEU A CA 10
ATOM 16058 C C . LEU A 1 90 ? 9.415 -8.167 4.254 1.00 0.00 90 LEU A C 10
ATOM 16059 O O . LEU A 1 90 ? 10.107 -8.570 3.339 1.00 0.00 90 LEU A O 10
ATOM 16075 N N . ILE A 1 91 ? 9.117 -6.896 4.373 1.00 0.00 91 ILE A N 10
ATOM 16076 C CA . ILE A 1 91 ? 9.628 -5.909 3.377 1.00 0.00 91 ILE A CA 10
ATOM 16077 C C . ILE A 1 91 ? 10.899 -5.241 3.915 1.00 0.00 91 ILE A C 10
ATOM 16078 O O . ILE A 1 91 ? 10.860 -4.495 4.875 1.00 0.00 91 ILE A O 10
ATOM 16094 N N . SER A 1 92 ? 12.023 -5.507 3.300 1.00 0.00 92 SER A N 10
ATOM 16095 C CA . SER A 1 92 ? 13.304 -4.893 3.765 1.00 0.00 92 SER A CA 10
ATOM 16096 C C . SER A 1 92 ? 13.560 -3.573 3.030 1.00 0.00 92 SER A C 10
ATOM 16097 O O . SER A 1 92 ? 12.976 -3.302 1.997 1.00 0.00 92 SER A O 10
ATOM 16105 N N . GLN A 1 93 ? 14.434 -2.754 3.557 1.00 0.00 93 GLN A N 10
ATOM 16106 C CA . GLN A 1 93 ? 14.739 -1.445 2.896 1.00 0.00 93 GLN A CA 10
ATOM 16107 C C . GLN A 1 93 ? 15.359 -1.680 1.514 1.00 0.00 93 GLN A C 10
ATOM 16108 O O . GLN A 1 93 ? 14.886 -1.161 0.520 1.00 0.00 93 GLN A O 10
ATOM 16122 N N . GLN A 1 94 ? 16.413 -2.458 1.445 1.00 0.00 94 GLN A N 10
ATOM 16123 C CA . GLN A 1 94 ? 17.072 -2.730 0.129 1.00 0.00 94 GLN A CA 10
ATOM 16124 C C . GLN A 1 94 ? 16.102 -3.434 -0.829 1.00 0.00 94 GLN A C 10
ATOM 16125 O O . GLN A 1 94 ? 16.029 -3.100 -1.998 1.00 0.00 94 GLN A O 10
ATOM 16139 N N . GLU A 1 95 ? 15.353 -4.397 -0.347 1.00 0.00 95 GLU A N 10
ATOM 16140 C CA . GLU A 1 95 ? 14.385 -5.112 -1.236 1.00 0.00 95 GLU A CA 10
ATOM 16141 C C . GLU A 1 95 ? 13.379 -4.121 -1.826 1.00 0.00 95 GLU A C 10
ATOM 16142 O O . GLU A 1 95 ? 13.049 -4.184 -2.995 1.00 0.00 95 GLU A O 10
ATOM 16154 N N . ALA A 1 96 ? 12.900 -3.195 -1.030 1.00 0.00 96 ALA A N 10
ATOM 16155 C CA . ALA A 1 96 ? 11.927 -2.188 -1.549 1.00 0.00 96 ALA A CA 10
ATOM 16156 C C . ALA A 1 96 ? 12.592 -1.339 -2.638 1.00 0.00 96 ALA A C 10
ATOM 16157 O O . ALA A 1 96 ? 11.987 -1.031 -3.647 1.00 0.00 96 ALA A O 10
ATOM 16164 N N . ASN A 1 97 ? 13.837 -0.973 -2.445 1.00 0.00 97 ASN A N 10
ATOM 16165 C CA . ASN A 1 97 ? 14.552 -0.157 -3.476 1.00 0.00 97 ASN A CA 10
ATOM 16166 C C . ASN A 1 97 ? 14.696 -0.964 -4.771 1.00 0.00 97 ASN A C 10
ATOM 16167 O O . ASN A 1 97 ? 14.532 -0.436 -5.854 1.00 0.00 97 ASN A O 10
ATOM 16178 N N . GLN A 1 98 ? 14.983 -2.240 -4.663 1.00 0.00 98 GLN A N 10
ATOM 16179 C CA . GLN A 1 98 ? 15.120 -3.087 -5.889 1.00 0.00 98 GLN A CA 10
ATOM 16180 C C . GLN A 1 98 ? 13.782 -3.142 -6.632 1.00 0.00 98 GLN A C 10
ATOM 16181 O O . GLN A 1 98 ? 13.738 -3.070 -7.844 1.00 0.00 98 GLN A O 10
ATOM 16195 N N . TRP A 1 99 ? 12.692 -3.253 -5.910 1.00 0.00 99 TRP A N 10
ATOM 16196 C CA . TRP A 1 99 ? 11.352 -3.292 -6.571 1.00 0.00 99 TRP A CA 10
ATOM 16197 C C . TRP A 1 99 ? 11.036 -1.925 -7.192 1.00 0.00 99 TRP A C 10
ATOM 16198 O O . TRP A 1 99 ? 10.440 -1.836 -8.248 1.00 0.00 99 TRP A O 10
ATOM 16219 N N . LEU A 1 100 ? 11.438 -0.863 -6.536 1.00 0.00 100 LEU A N 10
ATOM 16220 C CA . LEU A 1 100 ? 11.178 0.509 -7.080 1.00 0.00 100 LEU A CA 10
ATOM 16221 C C . LEU A 1 100 ? 11.977 0.737 -8.373 1.00 0.00 100 LEU A C 10
ATOM 16222 O O . LEU A 1 100 ? 11.549 1.466 -9.249 1.00 0.00 100 LEU A O 10
ATOM 16238 N N . SER A 1 101 ? 13.133 0.121 -8.497 1.00 0.00 101 SER A N 10
ATOM 16239 C CA . SER A 1 101 ? 13.965 0.301 -9.732 1.00 0.00 101 SER A CA 10
ATOM 16240 C C . SER A 1 101 ? 13.153 -0.055 -10.987 1.00 0.00 101 SER A C 10
ATOM 16241 O O . SER A 1 101 ? 13.224 0.628 -11.992 1.00 0.00 101 SER A O 10
ATOM 16249 N N . SER A 1 102 ? 12.383 -1.116 -10.933 1.00 0.00 102 SER A N 10
ATOM 16250 C CA . SER A 1 102 ? 11.561 -1.517 -12.116 1.00 0.00 102 SER A CA 10
ATOM 16251 C C . SER A 1 102 ? 10.336 -2.326 -11.668 1.00 0.00 102 SER A C 10
ATOM 16252 O O . SER A 1 102 ? 10.496 -3.199 -10.828 1.00 0.00 102 SER A O 10
ATOM 16261 N N . GLU A 1 1 ? 19.465 13.245 18.383 1.00 0.00 1 GLU A N 11
ATOM 16262 C CA . GLU A 1 1 ? 18.293 12.972 17.498 1.00 0.00 1 GLU A CA 11
ATOM 16263 C C . GLU A 1 1 ? 18.714 12.116 16.296 1.00 0.00 1 GLU A C 11
ATOM 16264 O O . GLU A 1 1 ? 18.194 11.036 16.089 1.00 0.00 1 GLU A O 11
ATOM 16278 N N . ALA A 1 2 ? 19.652 12.594 15.502 1.00 0.00 2 ALA A N 11
ATOM 16279 C CA . ALA A 1 2 ? 20.116 11.820 14.304 1.00 0.00 2 ALA A CA 11
ATOM 16280 C C . ALA A 1 2 ? 18.936 11.532 13.360 1.00 0.00 2 ALA A C 11
ATOM 16281 O O . ALA A 1 2 ? 17.948 12.244 13.358 1.00 0.00 2 ALA A O 11
ATOM 16288 N N . TYR A 1 3 ? 19.032 10.496 12.559 1.00 0.00 3 TYR A N 11
ATOM 16289 C CA . TYR A 1 3 ? 17.915 10.165 11.616 1.00 0.00 3 TYR A CA 11
ATOM 16290 C C . TYR A 1 3 ? 16.676 9.709 12.397 1.00 0.00 3 TYR A C 11
ATOM 16291 O O . TYR A 1 3 ? 16.781 9.000 13.382 1.00 0.00 3 TYR A O 11
ATOM 16309 N N . VAL A 1 4 ? 15.507 10.115 11.969 1.00 0.00 4 VAL A N 11
ATOM 16310 C CA . VAL A 1 4 ? 14.258 9.713 12.68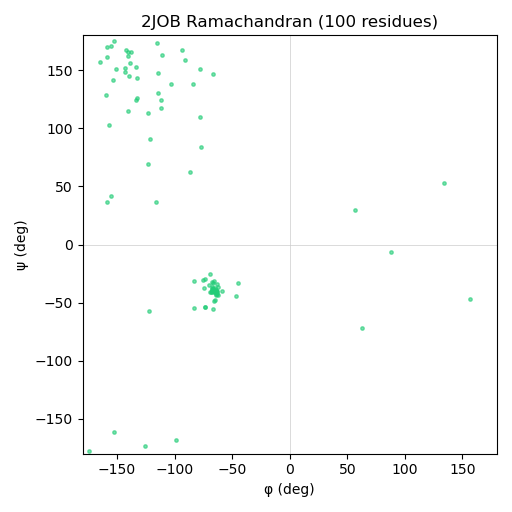7 1.00 0.00 4 VAL A CA 11
ATOM 16311 C C . VAL A 1 4 ? 13.363 8.862 11.772 1.00 0.00 4 VAL A C 11
ATOM 16312 O O . VAL A 1 4 ? 12.921 7.794 12.150 1.00 0.00 4 VAL A O 11
ATOM 16325 N N . GLN A 1 5 ? 13.094 9.324 10.574 1.00 0.00 5 GLN A N 11
ATOM 16326 C CA . GLN A 1 5 ? 12.228 8.537 9.640 1.00 0.00 5 GLN A CA 11
ATOM 16327 C C . GLN A 1 5 ? 13.046 7.436 8.950 1.00 0.00 5 GLN A C 11
ATOM 16328 O O . GLN A 1 5 ? 14.254 7.532 8.823 1.00 0.00 5 GLN A O 11
ATOM 16342 N N . GLY A 1 6 ? 12.390 6.390 8.503 1.00 0.00 6 GLY A N 11
ATOM 16343 C CA . GLY A 1 6 ? 13.120 5.280 7.821 1.00 0.00 6 GLY A CA 11
ATOM 16344 C C . GLY A 1 6 ? 12.139 4.448 6.990 1.00 0.00 6 GLY A C 11
ATOM 16345 O O . GLY A 1 6 ? 12.011 4.639 5.794 1.00 0.00 6 GLY A O 11
ATOM 16349 N N . TRP A 1 7 ? 11.444 3.525 7.614 1.00 0.00 7 TRP A N 11
ATOM 16350 C CA . TRP A 1 7 ? 10.464 2.674 6.856 1.00 0.00 7 TRP A CA 11
ATOM 16351 C C . TRP A 1 7 ? 9.311 3.525 6.312 1.00 0.00 7 TRP A C 11
ATOM 16352 O O . TRP A 1 7 ? 8.653 3.142 5.366 1.00 0.00 7 TRP A O 11
ATOM 16373 N N . GLU A 1 8 ? 9.067 4.678 6.888 1.00 0.00 8 GLU A N 11
ATOM 16374 C CA . GLU A 1 8 ? 7.965 5.551 6.386 1.00 0.00 8 GLU A CA 11
ATOM 16375 C C . GLU A 1 8 ? 8.321 6.067 4.992 1.00 0.00 8 GLU A C 11
ATOM 16376 O O . GLU A 1 8 ? 7.484 6.126 4.110 1.00 0.00 8 GLU A O 11
ATOM 16388 N N . ALA A 1 9 ? 9.567 6.420 4.784 1.00 0.00 9 ALA A N 11
ATOM 16389 C CA . ALA A 1 9 ? 9.991 6.909 3.441 1.00 0.00 9 ALA A CA 11
ATOM 16390 C C . ALA A 1 9 ? 10.003 5.737 2.458 1.00 0.00 9 ALA A C 11
ATOM 16391 O O . ALA A 1 9 ? 9.595 5.867 1.320 1.00 0.00 9 ALA A O 11
ATOM 16398 N N . VAL A 1 10 ? 10.446 4.585 2.902 1.00 0.00 10 VAL A N 11
ATOM 16399 C CA . VAL A 1 10 ? 10.458 3.393 2.006 1.00 0.00 10 VAL A CA 11
ATOM 16400 C C . VAL A 1 10 ? 9.014 2.968 1.724 1.00 0.00 10 VAL A C 11
ATOM 16401 O O . VAL A 1 10 ? 8.674 2.594 0.618 1.00 0.00 10 VAL A O 11
ATOM 16414 N N . ALA A 1 11 ? 8.159 3.044 2.718 1.00 0.00 11 ALA A N 11
ATOM 16415 C CA . ALA A 1 11 ? 6.730 2.670 2.516 1.00 0.00 11 ALA A CA 11
ATOM 16416 C C . ALA A 1 11 ? 6.083 3.631 1.516 1.00 0.00 11 ALA A C 11
ATOM 16417 O O . ALA A 1 11 ? 5.310 3.225 0.670 1.00 0.00 11 ALA A O 11
ATOM 16424 N N . ALA A 1 12 ? 6.406 4.902 1.599 1.00 0.00 12 ALA A N 11
ATOM 16425 C CA . ALA A 1 12 ? 5.823 5.888 0.644 1.00 0.00 12 ALA A CA 11
ATOM 16426 C C . ALA A 1 12 ? 6.259 5.547 -0.784 1.00 0.00 12 ALA A C 11
ATOM 16427 O O . ALA A 1 12 ? 5.471 5.600 -1.710 1.00 0.00 12 ALA A O 11
ATOM 16434 N N . ALA A 1 13 ? 7.505 5.179 -0.967 1.00 0.00 13 ALA A N 11
ATOM 16435 C CA . ALA A 1 13 ? 7.986 4.813 -2.333 1.00 0.00 13 ALA A CA 11
ATOM 16436 C C . ALA A 1 13 ? 7.288 3.532 -2.800 1.00 0.00 13 ALA A C 11
ATOM 16437 O O . ALA A 1 13 ? 6.891 3.418 -3.946 1.00 0.00 13 ALA A O 11
ATOM 16444 N N . VAL A 1 14 ? 7.116 2.575 -1.917 1.00 0.00 14 VAL A N 11
ATOM 16445 C CA . VAL A 1 14 ? 6.422 1.312 -2.310 1.00 0.00 14 VAL A CA 11
ATOM 16446 C C . VAL A 1 14 ? 4.965 1.629 -2.666 1.00 0.00 14 VAL A C 11
ATOM 16447 O O . VAL A 1 14 ? 4.427 1.112 -3.627 1.00 0.00 14 VAL A O 11
ATOM 16460 N N . ALA A 1 15 ? 4.333 2.495 -1.903 1.00 0.00 15 ALA A N 11
ATOM 16461 C CA . ALA A 1 15 ? 2.918 2.870 -2.203 1.00 0.00 15 ALA A CA 11
ATOM 16462 C C . ALA A 1 15 ? 2.840 3.538 -3.581 1.00 0.00 15 ALA A C 11
ATOM 16463 O O . ALA A 1 15 ? 1.931 3.286 -4.349 1.00 0.00 15 ALA A O 11
ATOM 16470 N N . SER A 1 16 ? 3.799 4.377 -3.902 1.00 0.00 16 SER A N 11
ATOM 16471 C CA . SER A 1 16 ? 3.799 5.050 -5.236 1.00 0.00 16 SER A CA 11
ATOM 16472 C C . SER A 1 16 ? 3.890 3.998 -6.347 1.00 0.00 16 SER A C 11
ATOM 16473 O O . SER A 1 16 ? 3.208 4.085 -7.351 1.00 0.00 16 SER A O 11
ATOM 16481 N N . LYS A 1 17 ? 4.720 2.995 -6.166 1.00 0.00 17 LYS A N 11
ATOM 16482 C CA . LYS A 1 17 ? 4.845 1.926 -7.204 1.00 0.00 17 LYS A CA 11
ATOM 16483 C C . LYS A 1 17 ? 3.551 1.096 -7.271 1.00 0.00 17 LYS A C 11
ATOM 16484 O O . LYS A 1 17 ? 3.185 0.595 -8.317 1.00 0.00 17 LYS A O 11
ATOM 16503 N N . ILE A 1 18 ? 2.852 0.962 -6.165 1.00 0.00 18 ILE A N 11
ATOM 16504 C CA . ILE A 1 18 ? 1.579 0.179 -6.167 1.00 0.00 18 ILE A CA 11
ATOM 16505 C C . ILE A 1 18 ? 0.517 0.920 -6.991 1.00 0.00 18 ILE A C 11
ATOM 16506 O O . ILE A 1 18 ? -0.182 0.327 -7.786 1.00 0.00 18 ILE A O 11
ATOM 16522 N N . VAL A 1 19 ? 0.398 2.214 -6.810 1.00 0.00 19 VAL A N 11
ATOM 16523 C CA . VAL A 1 19 ? -0.617 2.996 -7.585 1.00 0.00 19 VAL A CA 11
ATOM 16524 C C . VAL A 1 19 ? -0.289 2.950 -9.087 1.00 0.00 19 VAL A C 11
ATOM 16525 O O . VAL A 1 19 ? -1.172 2.847 -9.918 1.00 0.00 19 VAL A O 11
ATOM 16538 N N . GLY A 1 20 ? 0.972 3.026 -9.437 1.00 0.00 20 GLY A N 11
ATOM 16539 C CA . GLY A 1 20 ? 1.362 2.989 -10.880 1.00 0.00 20 GLY A CA 11
ATOM 16540 C C . GLY A 1 20 ? 1.187 1.571 -11.450 1.00 0.00 20 GLY A C 11
ATOM 16541 O O . GLY A 1 20 ? 0.971 1.400 -12.635 1.00 0.00 20 GLY A O 11
ATOM 16545 N N . LEU A 1 21 ? 1.291 0.553 -10.625 1.00 0.00 21 LEU A N 11
ATOM 16546 C CA . LEU A 1 21 ? 1.145 -0.850 -11.129 1.00 0.00 21 LEU A CA 11
ATOM 16547 C C . LEU A 1 21 ? -0.115 -1.529 -10.560 1.00 0.00 21 LEU A C 11
ATOM 16548 O O . LEU A 1 21 ? -0.157 -2.736 -10.409 1.00 0.00 21 LEU A O 11
ATOM 16564 N N . TRP A 1 22 ? -1.139 -0.776 -10.248 1.00 0.00 22 TRP A N 11
ATOM 16565 C CA . TRP A 1 22 ? -2.380 -1.395 -9.693 1.00 0.00 22 TRP A CA 11
ATOM 16566 C C . TRP A 1 22 ? -3.404 -1.643 -10.812 1.00 0.00 22 TRP A C 11
ATOM 16567 O O . TRP A 1 22 ? -3.680 -0.774 -11.618 1.00 0.00 22 TRP A O 11
ATOM 16588 N N . ARG A 1 23 ? -3.975 -2.819 -10.849 1.00 0.00 23 ARG A N 11
ATOM 16589 C CA . ARG A 1 23 ? -4.995 -3.138 -11.893 1.00 0.00 23 ARG A CA 11
ATOM 16590 C C . ARG A 1 23 ? -6.399 -2.956 -11.298 1.00 0.00 23 ARG A C 11
ATOM 16591 O O . ARG A 1 23 ? -6.551 -2.368 -10.245 1.00 0.00 23 ARG A O 11
ATOM 16612 N N . ASN A 1 24 ? -7.423 -3.448 -11.955 1.00 0.00 24 ASN A N 11
ATOM 16613 C CA . ASN A 1 24 ? -8.813 -3.297 -11.409 1.00 0.00 24 ASN A CA 11
ATOM 16614 C C . ASN A 1 24 ? -8.848 -3.695 -9.925 1.00 0.00 24 ASN A C 11
ATOM 16615 O O . ASN A 1 24 ? -9.470 -3.038 -9.112 1.00 0.00 24 ASN A O 11
ATOM 16626 N N . GLU A 1 25 ? -8.171 -4.763 -9.576 1.00 0.00 25 GLU A N 11
ATOM 16627 C CA . GLU A 1 25 ? -8.142 -5.217 -8.151 1.00 0.00 25 GLU A CA 11
ATOM 16628 C C . GLU A 1 25 ? -6.963 -6.178 -7.922 1.00 0.00 25 GLU A C 11
ATOM 16629 O O . GLU A 1 25 ? -7.073 -7.148 -7.192 1.00 0.00 25 GLU A O 11
ATOM 16641 N N . LYS A 1 26 ? -5.838 -5.921 -8.545 1.00 0.00 26 LYS A N 11
ATOM 16642 C CA . LYS A 1 26 ? -4.660 -6.823 -8.371 1.00 0.00 26 LYS A CA 11
ATOM 16643 C C . LYS A 1 26 ? -3.345 -6.034 -8.419 1.00 0.00 26 LYS A C 11
ATOM 16644 O O . LYS A 1 26 ? -3.280 -4.943 -8.952 1.00 0.00 26 LYS A O 11
ATOM 16663 N N . THR A 1 27 ? -2.295 -6.596 -7.870 1.00 0.00 27 THR A N 11
ATOM 16664 C CA . THR A 1 27 ? -0.964 -5.911 -7.876 1.00 0.00 27 THR A CA 11
ATOM 16665 C C . THR A 1 27 ? 0.139 -6.934 -7.552 1.00 0.00 27 THR A C 11
ATOM 16666 O O . THR A 1 27 ? -0.109 -7.937 -6.911 1.00 0.00 27 THR A O 11
ATOM 16677 N N . GLU A 1 28 ? 1.346 -6.693 -7.993 1.00 0.00 28 GLU A N 11
ATOM 16678 C CA . GLU A 1 28 ? 2.455 -7.660 -7.707 1.00 0.00 28 GLU A CA 11
ATOM 16679 C C . GLU A 1 28 ? 3.459 -7.043 -6.728 1.00 0.00 28 GLU A C 11
ATOM 16680 O O . GLU A 1 28 ? 4.169 -6.116 -7.064 1.00 0.00 28 GLU A O 11
ATOM 16692 N N . LEU A 1 29 ? 3.523 -7.549 -5.518 1.00 0.00 29 LEU A N 11
ATOM 16693 C CA . LEU A 1 29 ? 4.482 -6.984 -4.518 1.00 0.00 29 LEU A CA 11
ATOM 16694 C C . LEU A 1 29 ? 5.658 -7.943 -4.290 1.00 0.00 29 LEU A C 11
ATOM 16695 O O . LEU A 1 29 ? 5.470 -9.115 -4.026 1.00 0.00 29 LEU A O 11
ATOM 16711 N N . LEU A 1 30 ? 6.871 -7.445 -4.389 1.00 0.00 30 LEU A N 11
ATOM 16712 C CA . LEU A 1 30 ? 8.083 -8.305 -4.177 1.00 0.00 30 LEU A CA 11
ATOM 16713 C C . LEU A 1 30 ? 8.054 -9.541 -5.092 1.00 0.00 30 LEU A C 11
ATOM 16714 O O . LEU A 1 30 ? 8.483 -10.615 -4.711 1.00 0.00 30 LEU A O 11
ATOM 16730 N N . GLY A 1 31 ? 7.555 -9.397 -6.296 1.00 0.00 31 GLY A N 11
ATOM 16731 C CA . GLY A 1 31 ? 7.498 -10.560 -7.236 1.00 0.00 31 GLY A CA 11
ATOM 16732 C C . GLY A 1 31 ? 6.432 -11.566 -6.774 1.00 0.00 31 GLY A C 11
ATOM 16733 O O . GLY A 1 31 ? 6.493 -12.735 -7.106 1.00 0.00 31 GLY A O 11
ATOM 16737 N N . HIS A 1 32 ? 5.459 -11.122 -6.012 1.00 0.00 32 HIS A N 11
ATOM 16738 C CA . HIS A 1 32 ? 4.392 -12.042 -5.528 1.00 0.00 32 HIS A CA 11
ATOM 16739 C C . HIS A 1 32 ? 3.020 -11.521 -5.960 1.00 0.00 32 HIS A C 11
ATOM 16740 O O . HIS A 1 32 ? 2.826 -10.331 -6.126 1.00 0.00 32 HIS A O 11
ATOM 16754 N N . GLU A 1 33 ? 2.065 -12.398 -6.142 1.00 0.00 33 GLU A N 11
ATOM 16755 C CA . GLU A 1 33 ? 0.708 -11.943 -6.567 1.00 0.00 33 GLU A CA 11
ATOM 16756 C C . GLU A 1 33 ? -0.077 -11.398 -5.370 1.00 0.00 33 GLU A C 11
ATOM 16757 O O . GLU A 1 33 ? -0.214 -12.048 -4.349 1.00 0.00 33 GLU A O 11
ATOM 16769 N N . CYS A 1 34 ? -0.595 -10.205 -5.499 1.00 0.00 34 CYS A N 11
ATOM 16770 C CA . CYS A 1 34 ? -1.381 -9.594 -4.390 1.00 0.00 34 CYS A CA 11
ATOM 16771 C C . CYS A 1 34 ? -2.724 -9.082 -4.920 1.00 0.00 34 CYS A C 11
ATOM 16772 O O . CYS A 1 34 ? -2.966 -9.056 -6.114 1.00 0.00 34 CYS A O 11
ATOM 16779 N N . LYS A 1 35 ? -3.597 -8.679 -4.038 1.00 0.00 35 LYS A N 11
ATOM 16780 C CA . LYS A 1 35 ? -4.931 -8.169 -4.471 1.00 0.00 35 LYS A CA 11
ATOM 16781 C C . LYS A 1 35 ? -5.206 -6.800 -3.841 1.00 0.00 35 LYS A C 11
ATOM 16782 O O . LYS A 1 35 ? -5.580 -6.699 -2.688 1.00 0.00 35 LYS A O 11
ATOM 16801 N N . PHE A 1 36 ? -5.016 -5.752 -4.596 1.00 0.00 36 PHE A N 11
ATOM 16802 C CA . PHE A 1 36 ? -5.258 -4.378 -4.065 1.00 0.00 36 PHE A CA 11
ATOM 16803 C C . PHE A 1 36 ? -6.459 -3.749 -4.785 1.00 0.00 36 PHE A C 11
ATOM 16804 O O . PHE A 1 36 ? -6.582 -3.852 -5.988 1.00 0.00 36 PHE A O 11
ATOM 16821 N N . THR A 1 37 ? -7.344 -3.105 -4.061 1.00 0.00 37 THR A N 11
ATOM 16822 C CA . THR A 1 37 ? -8.535 -2.475 -4.719 1.00 0.00 37 THR A CA 11
ATOM 16823 C C . THR A 1 37 ? -8.970 -1.207 -3.973 1.00 0.00 37 THR A C 11
ATOM 16824 O O . THR A 1 37 ? -8.500 -0.910 -2.889 1.00 0.00 37 THR A O 11
ATOM 16835 N N . VAL A 1 38 ? -9.882 -0.467 -4.556 1.00 0.00 38 VAL A N 11
ATOM 16836 C CA . VAL A 1 38 ? -10.392 0.785 -3.912 1.00 0.00 38 VAL A CA 11
ATOM 16837 C C . VAL A 1 38 ? -11.927 0.807 -3.992 1.00 0.00 38 VAL A C 11
ATOM 16838 O O . VAL A 1 38 ? -12.500 0.585 -5.042 1.00 0.00 38 VAL A O 11
ATOM 16851 N N . LYS A 1 39 ? -12.598 1.064 -2.893 1.00 0.00 39 LYS A N 11
ATOM 16852 C CA . LYS A 1 39 ? -14.095 1.083 -2.918 1.00 0.00 39 LYS A CA 11
ATOM 16853 C C . LYS A 1 39 ? -14.650 2.262 -2.100 1.00 0.00 39 LYS A C 11
ATOM 16854 O O . LYS A 1 39 ? -14.841 2.153 -0.903 1.00 0.00 39 LYS A O 11
ATOM 16873 N N . PRO A 1 40 ? -14.900 3.353 -2.785 1.00 0.00 40 PRO A N 11
ATOM 16874 C CA . PRO A 1 40 ? -15.455 4.567 -2.127 1.00 0.00 40 PRO A CA 11
ATOM 16875 C C . PRO A 1 40 ? -16.961 4.395 -1.873 1.00 0.00 40 PRO A C 11
ATOM 16876 O O . PRO A 1 40 ? -17.581 3.473 -2.373 1.00 0.00 40 PRO A O 11
ATOM 16887 N N . TYR A 1 41 ? -17.557 5.285 -1.119 1.00 0.00 41 TYR A N 11
ATOM 16888 C CA . TYR A 1 41 ? -19.026 5.187 -0.852 1.00 0.00 41 TYR A CA 11
ATOM 16889 C C . TYR A 1 41 ? -19.615 6.572 -0.596 1.00 0.00 41 TYR A C 11
ATOM 16890 O O . TYR A 1 41 ? -18.930 7.578 -0.652 1.00 0.00 41 TYR A O 11
ATOM 16908 N N . LEU A 1 42 ? -20.885 6.620 -0.314 1.00 0.00 42 LEU A N 11
ATOM 16909 C CA . LEU A 1 42 ? -21.548 7.929 -0.050 1.00 0.00 42 LEU A CA 11
ATOM 16910 C C . LEU A 1 42 ? -22.032 8.006 1.401 1.00 0.00 42 LEU A C 11
ATOM 16911 O O . LEU A 1 42 ? -22.363 7.007 2.013 1.00 0.00 42 LEU A O 11
ATOM 16927 N N . LYS A 1 43 ? -22.077 9.193 1.945 1.00 0.00 43 LYS A N 11
ATOM 16928 C CA . LYS A 1 43 ? -22.537 9.374 3.349 1.00 0.00 43 LYS A CA 11
ATOM 16929 C C . LYS A 1 43 ? -23.757 10.298 3.375 1.00 0.00 43 LYS A C 11
ATOM 16930 O O . LYS A 1 43 ? -24.189 10.791 2.349 1.00 0.00 43 LYS A O 11
ATOM 16949 N N . ARG A 1 44 ? -24.313 10.528 4.543 1.00 0.00 44 ARG A N 11
ATOM 16950 C CA . ARG A 1 44 ? -25.518 11.415 4.672 1.00 0.00 44 ARG A CA 11
ATOM 16951 C C . ARG A 1 44 ? -25.410 12.649 3.765 1.00 0.00 44 ARG A C 11
ATOM 16952 O O . ARG A 1 44 ? -26.375 13.060 3.151 1.00 0.00 44 ARG A O 11
ATOM 16973 N N . PHE A 1 45 ? -24.242 13.235 3.670 1.00 0.00 45 PHE A N 11
ATOM 16974 C CA . PHE A 1 45 ? -24.070 14.436 2.794 1.00 0.00 45 PHE A CA 11
ATOM 16975 C C . PHE A 1 45 ? -22.604 14.590 2.351 1.00 0.00 45 PHE A C 11
ATOM 16976 O O . PHE A 1 45 ? -22.101 15.691 2.225 1.00 0.00 45 PHE A O 11
ATOM 16993 N N . GLN A 1 46 ? -21.914 13.499 2.106 1.00 0.00 46 GLN A N 11
ATOM 16994 C CA . GLN A 1 46 ? -20.484 13.602 1.669 1.00 0.00 46 GLN A CA 11
ATOM 16995 C C . GLN A 1 46 ? -20.008 12.286 1.041 1.00 0.00 46 GLN A C 11
ATOM 16996 O O . GLN A 1 46 ? -20.405 11.215 1.452 1.00 0.00 46 GLN A O 11
ATOM 17010 N N . VAL A 1 47 ? -19.146 12.360 0.057 1.00 0.00 47 VAL A N 11
ATOM 17011 C CA . VAL A 1 47 ? -18.630 11.114 -0.591 1.00 0.00 47 VAL A CA 11
ATOM 17012 C C . VAL A 1 47 ? -17.274 10.746 0.023 1.00 0.00 47 VAL A C 11
ATOM 17013 O O . VAL A 1 47 ? -16.348 11.538 0.016 1.00 0.00 47 VAL A O 11
ATOM 17026 N N . TYR A 1 48 ? -17.155 9.558 0.565 1.00 0.00 48 TYR A N 11
ATOM 17027 C CA . TYR A 1 48 ? -15.864 9.147 1.195 1.00 0.00 48 TYR A CA 11
ATOM 17028 C C . TYR A 1 48 ? -15.156 8.090 0.342 1.00 0.00 48 TYR A C 11
ATOM 17029 O O . TYR A 1 48 ? -15.783 7.318 -0.357 1.00 0.00 48 TYR A O 11
ATOM 17047 N N . TYR A 1 49 ? -13.851 8.054 0.397 1.00 0.00 49 TYR A N 11
ATOM 17048 C CA . TYR A 1 49 ? -13.085 7.057 -0.407 1.00 0.00 49 TYR A CA 11
ATOM 17049 C C . TYR A 1 49 ? -12.480 5.988 0.512 1.00 0.00 49 TYR A C 11
ATOM 17050 O O . TYR A 1 49 ? -12.274 6.217 1.690 1.00 0.00 49 TYR A O 11
ATOM 17068 N N . LYS A 1 50 ? -12.188 4.825 -0.017 1.00 0.00 50 LYS A N 11
ATOM 17069 C CA . LYS A 1 50 ? -11.589 3.750 0.827 1.00 0.00 50 LYS A CA 11
ATOM 17070 C C . LYS A 1 50 ? -10.826 2.756 -0.048 1.00 0.00 50 LYS A C 11
ATOM 17071 O O . LYS A 1 50 ? -11.169 2.535 -1.192 1.00 0.00 50 LYS A O 11
ATOM 17090 N N . GLY A 1 51 ? -9.795 2.154 0.484 1.00 0.00 51 GLY A N 11
ATOM 17091 C CA . GLY A 1 51 ? -9.013 1.168 -0.311 1.00 0.00 51 GLY A CA 11
ATOM 17092 C C . GLY A 1 51 ? -8.499 0.056 0.602 1.00 0.00 51 GLY A C 11
ATOM 17093 O O . GLY A 1 51 ? -8.253 0.264 1.775 1.00 0.00 51 GLY A O 11
ATOM 17097 N N . ARG A 1 52 ? -8.345 -1.127 0.067 1.00 0.00 52 ARG A N 11
ATOM 17098 C CA . ARG A 1 52 ? -7.854 -2.274 0.886 1.00 0.00 52 ARG A CA 11
ATOM 17099 C C . ARG A 1 52 ? -7.041 -3.236 0.012 1.00 0.00 52 ARG A C 11
ATOM 17100 O O . ARG A 1 52 ? -7.342 -3.430 -1.153 1.00 0.00 52 ARG A O 11
ATOM 17121 N N . MET A 1 53 ? -6.016 -3.839 0.561 1.00 0.00 53 MET A N 11
ATOM 17122 C CA . MET A 1 53 ? -5.191 -4.787 -0.246 1.00 0.00 53 MET A CA 11
ATOM 17123 C C . MET A 1 53 ? -4.696 -5.959 0.613 1.00 0.00 53 MET A C 11
ATOM 17124 O O . MET A 1 53 ? -4.505 -5.839 1.811 1.00 0.00 53 MET A O 11
ATOM 17138 N N . TRP A 1 54 ? -4.490 -7.093 -0.008 1.00 0.00 54 TRP 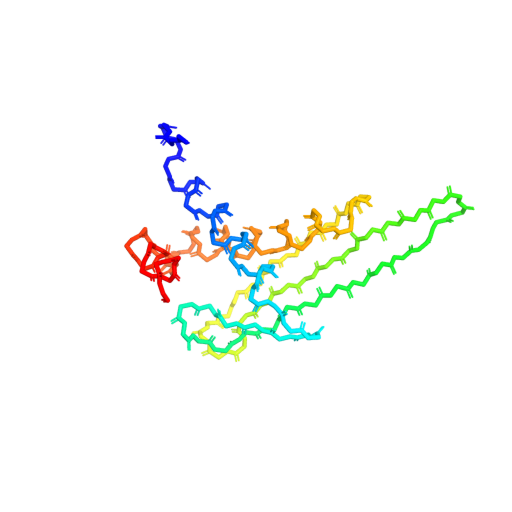A N 11
ATOM 17139 C CA . TRP A 1 54 ? -4.002 -8.300 0.733 1.00 0.00 54 TRP A CA 11
ATOM 17140 C C . TRP A 1 54 ? -3.249 -9.230 -0.224 1.00 0.00 54 TRP A C 11
ATOM 17141 O O . TRP A 1 54 ? -3.553 -9.295 -1.397 1.00 0.00 54 TRP A O 11
ATOM 17162 N N . CYS A 1 55 ? -2.256 -9.936 0.261 1.00 0.00 55 CYS A N 11
ATOM 17163 C CA . CYS A 1 55 ? -1.477 -10.841 -0.641 1.00 0.00 55 CYS A CA 11
ATOM 17164 C C . CYS A 1 55 ? -1.722 -12.318 -0.302 1.00 0.00 55 CYS A C 11
ATOM 17165 O O . CYS A 1 55 ? -1.004 -12.898 0.490 1.00 0.00 55 CYS A O 11
ATOM 17172 N N . PRO A 1 56 ? -2.724 -12.888 -0.937 1.00 0.00 56 PRO A N 11
ATOM 17173 C CA . PRO A 1 56 ? -3.052 -14.318 -0.717 1.00 0.00 56 PRO A CA 11
ATOM 17174 C C . PRO A 1 56 ? -2.055 -15.212 -1.476 1.00 0.00 56 PRO A C 11
ATOM 17175 O O . PRO A 1 56 ? -2.297 -15.622 -2.597 1.00 0.00 56 PRO A O 11
ATOM 17186 N N . GLY A 1 57 ? -0.933 -15.503 -0.867 1.00 0.00 57 GLY A N 11
ATOM 17187 C CA . GLY A 1 57 ? 0.098 -16.355 -1.532 1.00 0.00 57 GLY A CA 11
ATOM 17188 C C . GLY A 1 57 ? 1.487 -15.946 -1.031 1.00 0.00 57 GLY A C 11
ATOM 17189 O O . GLY A 1 57 ? 2.298 -16.781 -0.673 1.00 0.00 57 GLY A O 11
ATOM 17193 N N . TRP A 1 58 ? 1.758 -14.664 -0.996 1.00 0.00 58 TRP A N 11
ATOM 17194 C CA . TRP A 1 58 ? 3.085 -14.175 -0.510 1.00 0.00 58 TRP A CA 11
ATOM 17195 C C . TRP A 1 58 ? 3.202 -14.393 1.003 1.00 0.00 58 TRP A C 11
ATOM 17196 O O . TRP A 1 58 ? 4.107 -15.052 1.478 1.00 0.00 58 TRP A O 11
ATOM 17217 N N . THR A 1 59 ? 2.288 -13.840 1.757 1.00 0.00 59 THR A N 11
ATOM 17218 C CA . THR A 1 59 ? 2.327 -14.001 3.239 1.00 0.00 59 THR A CA 11
ATOM 17219 C C . THR A 1 59 ? 0.905 -13.906 3.813 1.00 0.00 59 THR A C 11
ATOM 17220 O O . THR A 1 59 ? -0.072 -14.002 3.093 1.00 0.00 59 THR A O 11
ATOM 17231 N N . ALA A 1 60 ? 0.785 -13.713 5.100 1.00 0.00 60 ALA A N 11
ATOM 17232 C CA . ALA A 1 60 ? -0.564 -13.606 5.729 1.00 0.00 60 ALA A CA 11
ATOM 17233 C C . ALA A 1 60 ? -0.725 -12.226 6.380 1.00 0.00 60 ALA A C 11
ATOM 17234 O O . ALA A 1 60 ? -0.993 -12.109 7.561 1.00 0.00 60 ALA A O 11
ATOM 17241 N N . ILE A 1 61 ? -0.560 -11.182 5.607 1.00 0.00 61 ILE A N 11
ATOM 17242 C CA . ILE A 1 61 ? -0.696 -9.800 6.156 1.00 0.00 61 ILE A CA 11
ATOM 17243 C C . ILE A 1 61 ? -1.626 -8.975 5.256 1.00 0.00 61 ILE A C 11
ATOM 17244 O O . ILE A 1 61 ? -1.827 -9.293 4.097 1.00 0.00 61 ILE A O 11
ATOM 17260 N N . ARG A 1 62 ? -2.193 -7.918 5.783 1.00 0.00 62 ARG A N 11
ATOM 17261 C CA . ARG A 1 62 ? -3.105 -7.069 4.964 1.00 0.00 62 ARG A CA 11
ATOM 17262 C C . ARG A 1 62 ? -2.810 -5.584 5.190 1.00 0.00 62 ARG A C 11
ATOM 17263 O O . ARG A 1 62 ? -2.051 -5.216 6.066 1.00 0.00 62 ARG A O 11
ATOM 17284 N N . GLY A 1 63 ? -3.412 -4.738 4.402 1.00 0.00 63 GLY A N 11
ATOM 17285 C CA . GLY A 1 63 ? -3.182 -3.271 4.554 1.00 0.00 63 GLY A CA 11
ATOM 17286 C C . GLY A 1 63 ? -4.306 -2.506 3.860 1.00 0.00 63 GLY A C 11
ATOM 17287 O O . GLY A 1 63 ? -4.612 -2.746 2.707 1.00 0.00 63 GLY A O 11
ATOM 17291 N N . GLU A 1 64 ? -4.928 -1.592 4.558 1.00 0.00 64 GLU A N 11
ATOM 17292 C CA . GLU A 1 64 ? -6.042 -0.808 3.952 1.00 0.00 64 GLU A CA 11
ATOM 17293 C C . GLU A 1 64 ? -6.079 0.613 4.525 1.00 0.00 64 GLU A C 11
ATOM 17294 O O . GLU A 1 64 ? -5.600 0.866 5.614 1.00 0.00 64 GLU A O 11
ATOM 17306 N N . ALA A 1 65 ? -6.644 1.542 3.794 1.00 0.00 65 ALA A N 11
ATOM 17307 C CA . ALA A 1 65 ? -6.715 2.949 4.292 1.00 0.00 65 ALA A CA 11
ATOM 17308 C C . ALA A 1 65 ? -7.835 3.718 3.580 1.00 0.00 65 ALA A C 11
ATOM 17309 O O . ALA A 1 65 ? -8.233 3.380 2.479 1.00 0.00 65 ALA A O 11
ATOM 17316 N N . SER A 1 66 ? -8.348 4.750 4.205 1.00 0.00 66 SER A N 11
ATOM 17317 C CA . SER A 1 66 ? -9.447 5.545 3.573 1.00 0.00 66 SER A CA 11
ATOM 17318 C C . SER A 1 66 ? -9.162 7.048 3.685 1.00 0.00 66 SER A C 11
ATOM 17319 O O . SER A 1 66 ? -8.606 7.514 4.661 1.00 0.00 66 SER A O 11
ATOM 17327 N N . THR A 1 67 ? -9.553 7.806 2.689 1.00 0.00 67 THR A N 11
ATOM 17328 C CA . THR A 1 67 ? -9.325 9.287 2.713 1.00 0.00 67 THR A CA 11
ATOM 17329 C C . THR A 1 67 ? -10.038 9.939 1.520 1.00 0.00 67 THR A C 11
ATOM 17330 O O . THR A 1 67 ? -10.233 9.316 0.495 1.00 0.00 67 THR A O 11
ATOM 17341 N N . ARG A 1 68 ? -10.430 11.185 1.647 1.00 0.00 68 ARG A N 11
ATOM 17342 C CA . ARG A 1 68 ? -11.144 11.876 0.519 1.00 0.00 68 ARG A CA 11
ATOM 17343 C C . ARG A 1 68 ? -10.302 11.862 -0.769 1.00 0.00 68 ARG A C 11
ATOM 17344 O O . ARG A 1 68 ? -10.840 11.912 -1.861 1.00 0.00 68 ARG A O 11
ATOM 17365 N N . SER A 1 69 ? -8.996 11.799 -0.655 1.00 0.00 69 SER A N 11
ATOM 17366 C CA . SER A 1 69 ? -8.126 11.784 -1.877 1.00 0.00 69 SER A CA 11
ATOM 17367 C C . SER A 1 69 ? -8.370 10.512 -2.698 1.00 0.00 69 SER A C 11
ATOM 17368 O O . SER A 1 69 ? -8.409 9.416 -2.169 1.00 0.00 69 SER A O 11
ATOM 17376 N N . GLN A 1 70 ? -8.531 10.656 -3.992 1.00 0.00 70 GLN A N 11
ATOM 17377 C CA . GLN A 1 70 ? -8.775 9.467 -4.869 1.00 0.00 70 GLN A CA 11
ATOM 17378 C C . GLN A 1 70 ? -7.507 8.610 -4.980 1.00 0.00 70 GLN A C 11
ATOM 17379 O O . GLN A 1 70 ? -7.527 7.418 -4.730 1.00 0.00 70 GLN A O 11
ATOM 17393 N N . SER A 1 71 ? -6.403 9.210 -5.348 1.00 0.00 71 SER A N 11
ATOM 17394 C CA . SER A 1 71 ? -5.130 8.439 -5.466 1.00 0.00 71 SER A CA 11
ATOM 17395 C C . SER A 1 71 ? -4.492 8.262 -4.084 1.00 0.00 71 SER A C 11
ATOM 17396 O O . SER A 1 71 ? -3.787 7.302 -3.838 1.00 0.00 71 SER A O 11
ATOM 17404 N N . GLY A 1 72 ? -4.736 9.185 -3.182 1.00 0.00 72 GLY A N 11
ATOM 17405 C CA . GLY A 1 72 ? -4.153 9.083 -1.813 1.00 0.00 72 GLY A CA 11
ATOM 17406 C C . GLY A 1 72 ? -4.651 7.809 -1.123 1.00 0.00 72 GLY A C 11
ATOM 17407 O O . GLY A 1 72 ? -3.882 7.100 -0.507 1.00 0.00 72 GLY A O 11
ATOM 17411 N N . VAL A 1 73 ? -5.928 7.512 -1.223 1.00 0.00 73 VAL A N 11
ATOM 17412 C CA . VAL A 1 73 ? -6.464 6.276 -0.564 1.00 0.00 73 VAL A CA 11
ATOM 17413 C C . VAL A 1 73 ? -5.734 5.031 -1.091 1.00 0.00 73 VAL A C 11
ATOM 17414 O O . VAL A 1 73 ? -5.471 4.102 -0.351 1.00 0.00 73 VAL A O 11
ATOM 17427 N N . ALA A 1 74 ? -5.394 5.018 -2.357 1.00 0.00 74 ALA A N 11
ATOM 17428 C CA . ALA A 1 74 ? -4.668 3.845 -2.925 1.00 0.00 74 ALA A CA 11
ATOM 17429 C C . ALA A 1 74 ? -3.231 3.827 -2.402 1.00 0.00 74 ALA A C 11
ATOM 17430 O O . ALA A 1 74 ? -2.717 2.794 -2.016 1.00 0.00 74 ALA A O 11
ATOM 17437 N N . GLY A 1 75 ? -2.586 4.967 -2.371 1.00 0.00 75 GLY A N 11
ATOM 17438 C CA . GLY A 1 75 ? -1.190 5.027 -1.854 1.00 0.00 75 GLY A CA 11
ATOM 17439 C C . GLY A 1 75 ? -1.201 4.709 -0.355 1.00 0.00 75 GLY A C 11
ATOM 17440 O O . GLY A 1 75 ? -0.326 4.032 0.149 1.00 0.00 75 GLY A O 11
ATOM 17444 N N . LYS A 1 76 ? -2.200 5.187 0.356 1.00 0.00 76 LYS A N 11
ATOM 17445 C CA . LYS A 1 76 ? -2.288 4.910 1.820 1.00 0.00 76 LYS A CA 11
ATOM 17446 C C . LYS A 1 76 ? -2.505 3.410 2.058 1.00 0.00 76 LYS A C 11
ATOM 17447 O O . LYS A 1 76 ? -1.918 2.832 2.952 1.00 0.00 76 LYS A O 11
ATOM 17466 N N . THR A 1 77 ? -3.330 2.775 1.253 1.00 0.00 77 THR A N 11
ATOM 17467 C CA . THR A 1 77 ? -3.569 1.307 1.420 1.00 0.00 77 THR A CA 11
ATOM 17468 C C . THR A 1 77 ? -2.244 0.555 1.251 1.00 0.00 77 THR A C 11
ATOM 17469 O O . THR A 1 77 ? -1.924 -0.340 2.013 1.00 0.00 77 THR A O 11
ATOM 17480 N N . ALA A 1 78 ? -1.467 0.928 0.265 1.00 0.00 78 ALA A N 11
ATOM 17481 C CA . ALA A 1 78 ? -0.152 0.258 0.050 1.00 0.00 78 ALA A CA 11
ATOM 17482 C C . ALA A 1 78 ? 0.805 0.615 1.194 1.00 0.00 78 ALA A C 11
ATOM 17483 O O . ALA A 1 78 ? 1.569 -0.213 1.653 1.00 0.00 78 ALA A O 11
ATOM 17490 N N . LYS A 1 79 ? 0.752 1.839 1.668 1.00 0.00 79 LYS A N 11
ATOM 17491 C CA . LYS A 1 79 ? 1.644 2.252 2.795 1.00 0.00 79 LYS A CA 11
ATOM 17492 C C . LYS A 1 79 ? 1.282 1.457 4.056 1.00 0.00 79 LYS A C 11
ATOM 17493 O O . LYS A 1 79 ? 2.148 1.024 4.795 1.00 0.00 79 LYS A O 11
ATOM 17512 N N . ASP A 1 80 ? 0.006 1.252 4.295 1.00 0.00 80 ASP A N 11
ATOM 17513 C CA . ASP A 1 80 ? -0.425 0.473 5.498 1.00 0.00 80 ASP A CA 11
ATOM 17514 C C . ASP A 1 80 ? 0.125 -0.954 5.424 1.00 0.00 80 ASP A C 11
ATOM 17515 O O . ASP A 1 80 ? 0.567 -1.506 6.414 1.00 0.00 80 ASP A O 11
ATOM 17524 N N . PHE A 1 81 ? 0.110 -1.551 4.259 1.00 0.00 81 PHE A N 11
ATOM 17525 C CA . PHE A 1 81 ? 0.645 -2.940 4.126 1.00 0.00 81 PHE A CA 11
ATOM 17526 C C . PHE A 1 81 ? 2.171 -2.932 4.284 1.00 0.00 81 PHE A C 11
ATOM 17527 O O . PHE A 1 81 ? 2.740 -3.825 4.884 1.00 0.00 81 PHE A O 11
ATOM 17544 N N . VAL A 1 82 ? 2.838 -1.934 3.756 1.00 0.00 82 VAL A N 11
ATOM 17545 C CA . VAL A 1 82 ? 4.326 -1.879 3.888 1.00 0.00 82 VAL A CA 11
ATOM 17546 C C . VAL A 1 82 ? 4.713 -1.540 5.333 1.00 0.00 82 VAL A C 11
ATOM 17547 O O . VAL A 1 82 ? 5.713 -2.016 5.836 1.00 0.00 82 VAL A O 11
ATOM 17560 N N . ARG A 1 83 ? 3.921 -0.741 6.013 1.00 0.00 83 ARG A N 11
ATOM 17561 C CA . ARG A 1 83 ? 4.242 -0.399 7.433 1.00 0.00 83 ARG A CA 11
ATOM 17562 C C . ARG A 1 83 ? 4.075 -1.645 8.305 1.00 0.00 83 ARG A C 11
ATOM 17563 O O . ARG A 1 83 ? 4.888 -1.920 9.167 1.00 0.00 83 ARG A O 11
ATOM 17584 N N . LYS A 1 84 ? 3.042 -2.416 8.067 1.00 0.00 84 LYS A N 11
ATOM 17585 C CA . LYS A 1 84 ? 2.842 -3.660 8.863 1.00 0.00 84 LYS A CA 11
ATOM 17586 C C . LYS A 1 84 ? 3.876 -4.703 8.426 1.00 0.00 84 LYS A C 11
ATOM 17587 O O . LYS A 1 84 ? 4.404 -5.443 9.235 1.00 0.00 84 LYS A O 11
ATOM 17606 N N . ALA A 1 85 ? 4.191 -4.745 7.150 1.00 0.00 85 ALA A N 11
ATOM 17607 C CA . ALA A 1 85 ? 5.214 -5.713 6.658 1.00 0.00 85 ALA A CA 11
ATOM 17608 C C . ALA A 1 85 ? 6.592 -5.310 7.196 1.00 0.00 85 ALA A C 11
ATOM 17609 O O . ALA A 1 85 ? 7.396 -6.151 7.549 1.00 0.00 85 ALA A O 11
ATOM 17616 N N . PHE A 1 86 ? 6.859 -4.022 7.281 1.00 0.00 86 PHE A N 11
ATOM 17617 C CA . PHE A 1 86 ? 8.174 -3.558 7.822 1.00 0.00 86 PHE A CA 11
ATOM 17618 C C . PHE A 1 86 ? 8.324 -4.035 9.270 1.00 0.00 86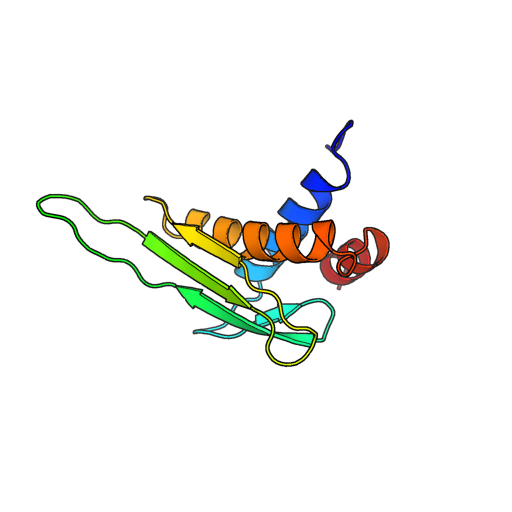 PHE A C 11
ATOM 17619 O O . PHE A 1 86 ? 9.369 -4.509 9.670 1.00 0.00 86 PHE A O 11
ATOM 17636 N N . GLN A 1 87 ? 7.277 -3.916 10.053 1.00 0.00 87 GLN A N 11
ATOM 17637 C CA . GLN A 1 87 ? 7.344 -4.365 11.478 1.00 0.00 87 GLN A CA 11
ATOM 17638 C C . GLN A 1 87 ? 7.465 -5.896 11.556 1.00 0.00 87 GLN A C 11
ATOM 17639 O O . GLN A 1 87 ? 8.155 -6.426 12.406 1.00 0.00 87 GLN A O 11
ATOM 17653 N N . LYS A 1 88 ? 6.798 -6.607 10.678 1.00 0.00 88 LYS A N 11
ATOM 17654 C CA . LYS A 1 88 ? 6.873 -8.101 10.704 1.00 0.00 88 LYS A CA 11
ATOM 17655 C C . LYS A 1 88 ? 8.243 -8.578 10.207 1.00 0.00 88 LYS A C 11
ATOM 17656 O O . LYS A 1 88 ? 8.914 -9.352 10.863 1.00 0.00 88 LYS A O 11
ATOM 17675 N N . GLY A 1 89 ? 8.660 -8.120 9.052 1.00 0.00 89 GLY A N 11
ATOM 17676 C CA . GLY A 1 89 ? 9.979 -8.536 8.501 1.00 0.00 89 GLY A CA 11
ATOM 17677 C C . GLY A 1 89 ? 9.804 -9.015 7.057 1.00 0.00 89 GLY A C 11
ATOM 17678 O O . GLY A 1 89 ? 10.199 -10.111 6.710 1.00 0.00 89 GLY A O 11
ATOM 17682 N N . LEU A 1 90 ? 9.212 -8.203 6.216 1.00 0.00 90 LEU A N 11
ATOM 17683 C CA . LEU A 1 90 ? 9.006 -8.610 4.793 1.00 0.00 90 LEU A CA 11
ATOM 17684 C C . LEU A 1 90 ? 9.521 -7.521 3.842 1.00 0.00 90 LEU A C 11
ATOM 17685 O O . LEU A 1 90 ? 10.266 -7.797 2.922 1.00 0.00 90 LEU A O 11
ATOM 17701 N N . ILE A 1 91 ? 9.131 -6.288 4.055 1.00 0.00 91 ILE A N 11
ATOM 17702 C CA . ILE A 1 91 ? 9.598 -5.188 3.165 1.00 0.00 91 ILE A CA 11
ATOM 17703 C C . ILE A 1 91 ? 10.837 -4.518 3.772 1.00 0.00 91 ILE A C 11
ATOM 17704 O O . ILE A 1 91 ? 10.732 -3.584 4.543 1.00 0.00 91 ILE A O 11
ATOM 17720 N N . SER A 1 92 ? 12.007 -4.995 3.429 1.00 0.00 92 SER A N 11
ATOM 17721 C CA . SER A 1 92 ? 13.259 -4.389 3.977 1.00 0.00 92 SER A CA 11
ATOM 17722 C C . SER A 1 92 ? 13.570 -3.084 3.234 1.00 0.00 92 SER A C 11
ATOM 17723 O O . SER A 1 92 ? 12.959 -2.775 2.227 1.00 0.00 92 SER A O 11
ATOM 17731 N N . GLN A 1 93 ? 14.512 -2.318 3.722 1.00 0.00 93 GLN A N 11
ATOM 17732 C CA . GLN A 1 93 ? 14.861 -1.030 3.045 1.00 0.00 93 GLN A CA 11
ATOM 17733 C C . GLN A 1 93 ? 15.437 -1.297 1.649 1.00 0.00 93 GLN A C 11
ATOM 17734 O O . GLN A 1 93 ? 14.955 -0.774 0.662 1.00 0.00 93 GLN A O 11
ATOM 17748 N N . GLN A 1 94 ? 16.461 -2.109 1.560 1.00 0.00 94 GLN A N 11
ATOM 17749 C CA . GLN A 1 94 ? 17.066 -2.408 0.224 1.00 0.00 94 GLN A CA 11
ATOM 17750 C C . GLN A 1 94 ? 16.107 -3.250 -0.625 1.00 0.00 94 GLN A C 11
ATOM 17751 O O . GLN A 1 94 ? 16.016 -3.072 -1.825 1.00 0.00 94 GLN A O 11
ATOM 17765 N N . GLU A 1 95 ? 15.388 -4.162 -0.015 1.00 0.00 95 GLU A N 11
ATOM 17766 C CA . GLU A 1 95 ? 14.428 -5.008 -0.794 1.00 0.00 95 GLU A CA 11
ATOM 17767 C C . GLU A 1 95 ? 13.346 -4.128 -1.426 1.00 0.00 95 GLU A C 11
ATOM 17768 O O . GLU A 1 95 ? 13.000 -4.296 -2.582 1.00 0.00 95 GLU A O 11
ATOM 17780 N N . ALA A 1 96 ? 12.824 -3.177 -0.686 1.00 0.00 96 ALA A N 11
ATOM 17781 C CA . ALA A 1 96 ? 11.781 -2.275 -1.255 1.00 0.00 96 ALA A CA 11
ATOM 17782 C C . ALA A 1 96 ? 12.404 -1.426 -2.365 1.00 0.00 96 ALA A C 11
ATOM 17783 O O . ALA A 1 96 ? 11.790 -1.174 -3.383 1.00 0.00 96 ALA A O 11
ATOM 17790 N N . ASN A 1 97 ? 13.633 -1.005 -2.176 1.00 0.00 97 ASN A N 11
ATOM 17791 C CA . ASN A 1 97 ? 14.327 -0.191 -3.218 1.00 0.00 97 ASN A CA 11
ATOM 17792 C C . ASN A 1 97 ? 14.487 -1.014 -4.502 1.00 0.00 97 ASN A C 11
ATOM 17793 O O . ASN A 1 97 ? 14.289 -0.513 -5.594 1.00 0.00 97 ASN A O 11
ATOM 17804 N N . GLN A 1 98 ? 14.827 -2.276 -4.379 1.00 0.00 98 GLN A N 11
ATOM 17805 C CA . GLN A 1 98 ? 14.977 -3.130 -5.596 1.00 0.00 98 GLN A CA 11
ATOM 17806 C C . GLN A 1 98 ? 13.620 -3.260 -6.293 1.00 0.00 98 GLN A C 11
ATOM 17807 O O . GLN A 1 98 ? 13.525 -3.176 -7.501 1.00 0.00 98 GLN A O 11
ATOM 17821 N N . TRP A 1 99 ? 12.562 -3.436 -5.535 1.00 0.00 99 TRP A N 11
ATOM 17822 C CA . TRP A 1 99 ? 11.207 -3.535 -6.158 1.00 0.00 99 TRP A CA 11
ATOM 17823 C C . TRP A 1 99 ? 10.842 -2.183 -6.780 1.00 0.00 99 TRP A C 11
ATOM 17824 O O . TRP A 1 99 ? 10.221 -2.114 -7.824 1.00 0.00 99 TRP A O 11
ATOM 17845 N N . LEU A 1 100 ? 11.234 -1.110 -6.133 1.00 0.00 100 LEU A N 11
ATOM 17846 C CA . LEU A 1 100 ? 10.934 0.254 -6.665 1.00 0.00 100 LEU A CA 11
ATOM 17847 C C . LEU A 1 100 ? 11.540 0.415 -8.062 1.00 0.00 100 LEU A C 11
ATOM 17848 O O . LEU A 1 100 ? 10.906 0.930 -8.964 1.00 0.00 100 LEU A O 11
ATOM 17864 N N . SER A 1 101 ? 12.759 -0.033 -8.249 1.00 0.00 101 SER A N 11
ATOM 17865 C CA . SER A 1 101 ? 13.401 0.082 -9.593 1.00 0.00 101 SER A CA 11
ATOM 17866 C C . SER A 1 101 ? 12.870 -1.020 -10.519 1.00 0.00 101 SER A C 11
ATOM 17867 O O . SER A 1 101 ? 12.478 -0.764 -11.643 1.00 0.00 101 SER A O 11
ATOM 17875 N N . SER A 1 102 ? 12.852 -2.242 -10.046 1.00 0.00 102 SER A N 11
ATOM 17876 C CA . SER A 1 102 ? 12.346 -3.376 -10.877 1.00 0.00 102 SER A CA 11
ATOM 17877 C C . SER A 1 102 ? 12.059 -4.593 -9.982 1.00 0.00 102 SER A C 11
ATOM 17878 O O . SER A 1 102 ? 10.902 -4.794 -9.649 1.00 0.00 102 SER A O 11
ATOM 17887 N N . GLU A 1 1 ? 18.368 15.602 2.899 1.00 0.00 1 GLU A N 12
ATOM 17888 C CA . GLU A 1 1 ? 19.451 14.642 3.270 1.00 0.00 1 GLU A CA 12
ATOM 17889 C C . GLU A 1 1 ? 18.845 13.350 3.834 1.00 0.00 1 GLU A C 12
ATOM 17890 O O . GLU A 1 1 ? 17.992 13.383 4.702 1.00 0.00 1 GLU A O 12
ATOM 17904 N N . ALA A 1 2 ? 19.278 12.213 3.344 1.00 0.00 2 ALA A N 12
ATOM 17905 C CA . ALA A 1 2 ? 18.729 10.916 3.847 1.00 0.00 2 ALA A CA 12
ATOM 17906 C C . ALA A 1 2 ? 19.847 9.871 3.969 1.00 0.00 2 ALA A C 12
ATOM 17907 O O . ALA A 1 2 ? 20.573 9.616 3.026 1.00 0.00 2 ALA A O 12
ATOM 17914 N N . TYR A 1 3 ? 19.988 9.268 5.126 1.00 0.00 3 TYR A N 12
ATOM 17915 C CA . TYR A 1 3 ? 21.056 8.237 5.320 1.00 0.00 3 TYR A CA 12
ATOM 17916 C C . TYR A 1 3 ? 20.695 7.310 6.490 1.00 0.00 3 TYR A C 12
ATOM 17917 O O . TYR A 1 3 ? 20.569 6.112 6.323 1.00 0.00 3 TYR A O 12
ATOM 17935 N N . VAL A 1 4 ? 20.528 7.857 7.670 1.00 0.00 4 VAL A N 12
ATOM 17936 C CA . VAL A 1 4 ? 20.172 7.009 8.850 1.00 0.00 4 VAL A CA 12
ATOM 17937 C C . VAL A 1 4 ? 18.667 7.119 9.154 1.00 0.00 4 VAL A C 12
ATOM 17938 O O . VAL A 1 4 ? 18.065 6.193 9.664 1.00 0.00 4 VAL A O 12
ATOM 17951 N N . GLN A 1 5 ? 18.057 8.238 8.838 1.00 0.00 5 GLN A N 12
ATOM 17952 C CA . GLN A 1 5 ? 16.594 8.402 9.102 1.00 0.00 5 GLN A CA 12
ATOM 17953 C C . GLN A 1 5 ? 15.835 8.581 7.780 1.00 0.00 5 GLN A C 12
ATOM 17954 O O . GLN A 1 5 ? 16.294 9.256 6.876 1.00 0.00 5 GLN A O 12
ATOM 17968 N N . GLY A 1 6 ? 14.674 7.981 7.664 1.00 0.00 6 GLY A N 12
ATOM 17969 C CA . GLY A 1 6 ? 13.877 8.112 6.405 1.00 0.00 6 GLY A CA 12
ATOM 17970 C C . GLY A 1 6 ? 13.194 6.779 6.078 1.00 0.00 6 GLY A C 12
ATOM 17971 O O . GLY A 1 6 ? 13.387 6.218 5.015 1.00 0.00 6 GLY A O 12
ATOM 17975 N N . TRP A 1 7 ? 12.399 6.273 6.984 1.00 0.00 7 TRP A N 12
ATOM 17976 C CA . TRP A 1 7 ? 11.697 4.975 6.738 1.00 0.00 7 TRP A CA 12
ATOM 17977 C C . TRP A 1 7 ? 10.362 5.219 6.025 1.00 0.00 7 TRP A C 12
ATOM 17978 O O . TRP A 1 7 ? 9.967 4.458 5.162 1.00 0.00 7 TRP A O 12
ATOM 17999 N N . GLU A 1 8 ? 9.670 6.277 6.376 1.00 0.00 8 GLU A N 12
ATOM 18000 C CA . GLU A 1 8 ? 8.363 6.579 5.718 1.00 0.00 8 GLU A CA 12
ATOM 18001 C C . GLU A 1 8 ? 8.571 6.832 4.223 1.00 0.00 8 GLU A C 12
ATOM 18002 O O . GLU A 1 8 ? 7.766 6.433 3.405 1.00 0.00 8 GLU A O 12
ATOM 18014 N N . ALA A 1 9 ? 9.656 7.478 3.861 1.00 0.00 9 ALA A N 12
ATOM 18015 C CA . ALA A 1 9 ? 9.929 7.740 2.418 1.00 0.00 9 ALA A CA 12
ATOM 18016 C C . ALA A 1 9 ? 10.081 6.411 1.671 1.00 0.00 9 ALA A C 12
ATOM 18017 O O . ALA A 1 9 ? 9.581 6.249 0.574 1.00 0.00 9 ALA A O 12
ATOM 18024 N N . VAL A 1 10 ? 10.750 5.453 2.271 1.00 0.00 10 VAL A N 12
ATOM 18025 C CA . VAL A 1 10 ? 10.912 4.123 1.608 1.00 0.00 10 VAL A CA 12
ATOM 18026 C C . VAL A 1 10 ? 9.545 3.440 1.520 1.00 0.00 10 VAL A C 12
ATOM 18027 O O . VAL A 1 10 ? 9.192 2.867 0.507 1.00 0.00 10 VAL A O 12
ATOM 18040 N N . ALA A 1 11 ? 8.765 3.521 2.570 1.00 0.00 11 ALA A N 12
ATOM 18041 C CA . ALA A 1 11 ? 7.406 2.904 2.548 1.00 0.00 11 ALA A CA 12
ATOM 18042 C C . ALA A 1 11 ? 6.543 3.624 1.507 1.00 0.00 11 ALA A C 12
ATOM 18043 O O . ALA A 1 11 ? 5.797 3.006 0.773 1.00 0.00 11 ALA A O 12
ATOM 18050 N N . ALA A 1 12 ? 6.663 4.932 1.429 1.00 0.00 12 ALA A N 12
ATOM 18051 C CA . ALA A 1 12 ? 5.879 5.708 0.425 1.00 0.00 12 ALA A CA 12
ATOM 18052 C C . ALA A 1 12 ? 6.302 5.299 -0.989 1.00 0.00 12 ALA A C 12
ATOM 18053 O O . ALA A 1 12 ? 5.481 5.174 -1.878 1.00 0.00 12 ALA A O 12
ATOM 18060 N N . ALA A 1 13 ? 7.580 5.081 -1.198 1.00 0.00 13 ALA A N 12
ATOM 18061 C CA . ALA A 1 13 ? 8.068 4.668 -2.547 1.00 0.00 13 ALA A CA 12
ATOM 18062 C C . ALA A 1 13 ? 7.459 3.315 -2.934 1.00 0.00 13 ALA A C 12
ATOM 18063 O O . ALA A 1 13 ? 7.076 3.103 -4.069 1.00 0.00 13 ALA A O 12
ATOM 18070 N N . VAL A 1 14 ? 7.352 2.404 -1.997 1.00 0.00 14 VAL A N 12
ATOM 18071 C CA . VAL A 1 14 ? 6.747 1.076 -2.315 1.00 0.00 14 VAL A CA 12
ATOM 18072 C C . VAL A 1 14 ? 5.247 1.254 -2.577 1.00 0.00 14 VAL A C 12
ATOM 18073 O O . VAL A 1 14 ? 4.687 0.651 -3.474 1.00 0.00 14 VAL A O 12
ATOM 18086 N N . ALA A 1 15 ? 4.598 2.098 -1.806 1.00 0.00 15 ALA A N 12
ATOM 18087 C CA . ALA A 1 15 ? 3.142 2.340 -2.013 1.00 0.00 15 ALA A CA 12
ATOM 18088 C C . ALA A 1 15 ? 2.915 3.039 -3.360 1.00 0.00 15 ALA A C 12
ATOM 18089 O O . ALA A 1 15 ? 1.976 2.734 -4.072 1.00 0.00 15 ALA A O 12
ATOM 18096 N N . SER A 1 16 ? 3.775 3.966 -3.720 1.00 0.00 16 SER A N 12
ATOM 18097 C CA . SER A 1 16 ? 3.614 4.668 -5.028 1.00 0.00 16 SER A CA 12
ATOM 18098 C C . SER A 1 16 ? 3.813 3.675 -6.183 1.00 0.00 16 SER A C 12
ATOM 18099 O O . SER A 1 16 ? 3.149 3.757 -7.199 1.00 0.00 16 SER A O 12
ATOM 18107 N N . LYS A 1 17 ? 4.714 2.730 -6.026 1.00 0.00 17 LYS A N 12
ATOM 18108 C CA . LYS A 1 17 ? 4.942 1.726 -7.108 1.00 0.00 17 LYS A CA 12
ATOM 18109 C C . LYS A 1 17 ? 3.689 0.856 -7.279 1.00 0.00 17 LYS A C 12
ATOM 18110 O O . LYS A 1 17 ? 3.336 0.474 -8.380 1.00 0.00 17 LYS A O 12
ATOM 18129 N N . ILE A 1 18 ? 3.004 0.560 -6.197 1.00 0.00 18 ILE A N 12
ATOM 18130 C CA . ILE A 1 18 ? 1.762 -0.261 -6.295 1.00 0.00 18 ILE A CA 12
ATOM 18131 C C . ILE A 1 18 ? 0.699 0.524 -7.075 1.00 0.00 18 ILE A C 12
ATOM 18132 O O . ILE A 1 18 ? 0.073 0.004 -7.973 1.00 0.00 18 ILE A O 12
ATOM 18148 N N . VAL A 1 19 ? 0.504 1.777 -6.739 1.00 0.00 19 VAL A N 12
ATOM 18149 C CA . VAL A 1 19 ? -0.511 2.609 -7.461 1.00 0.00 19 VAL A CA 12
ATOM 18150 C C . VAL A 1 19 ? -0.098 2.786 -8.931 1.00 0.00 19 VAL A C 12
ATOM 18151 O O . VAL A 1 19 ? -0.925 2.746 -9.822 1.00 0.00 19 VAL A O 12
ATOM 18164 N N . GLY A 1 20 ? 1.174 2.975 -9.185 1.00 0.00 20 GLY A N 12
ATOM 18165 C CA . GLY A 1 20 ? 1.646 3.149 -10.593 1.00 0.00 20 GLY A CA 12
ATOM 18166 C C . GLY A 1 20 ? 1.494 1.830 -11.369 1.00 0.00 20 GLY A C 12
ATOM 18167 O O . GLY A 1 20 ? 1.382 1.831 -12.580 1.00 0.00 20 GLY A O 12
ATOM 18171 N N . LEU A 1 21 ? 1.494 0.709 -10.685 1.00 0.00 21 LEU A N 12
ATOM 18172 C CA . LEU A 1 21 ? 1.356 -0.607 -11.382 1.00 0.00 21 LEU A CA 12
ATOM 18173 C C . LEU A 1 21 ? 0.116 -1.370 -10.881 1.00 0.00 21 LEU A C 12
ATOM 18174 O O . LEU A 1 21 ? 0.099 -2.587 -10.849 1.00 0.00 21 LEU A O 12
ATOM 18190 N N . TRP A 1 22 ? -0.922 -0.670 -10.492 1.00 0.00 22 TRP A N 12
ATOM 18191 C CA . TRP A 1 22 ? -2.152 -1.361 -9.996 1.00 0.00 22 TRP A CA 12
ATOM 18192 C C . TRP A 1 22 ? -3.152 -1.567 -11.143 1.00 0.00 22 TRP A C 12
ATOM 18193 O O . TRP A 1 22 ? -3.391 -0.680 -11.939 1.00 0.00 22 TRP A O 12
ATOM 18214 N N . ARG A 1 23 ? -3.746 -2.730 -11.214 1.00 0.00 23 ARG A N 12
ATOM 18215 C CA . ARG A 1 23 ? -4.748 -3.011 -12.285 1.00 0.00 23 ARG A CA 12
ATOM 18216 C C . ARG A 1 23 ? -6.161 -2.811 -11.721 1.00 0.00 23 ARG A C 12
ATOM 18217 O O . ARG A 1 23 ? -6.325 -2.262 -10.647 1.00 0.00 23 ARG A O 12
ATOM 18238 N N . ASN A 1 24 ? -7.181 -3.242 -12.429 1.00 0.00 24 ASN A N 12
ATOM 18239 C CA . ASN A 1 24 ? -8.583 -3.071 -11.917 1.00 0.00 24 ASN A CA 12
ATOM 18240 C C . ASN A 1 24 ? -8.667 -3.504 -10.445 1.00 0.00 24 ASN A C 12
ATOM 18241 O O . ASN A 1 24 ? -9.273 -2.835 -9.628 1.00 0.00 24 ASN A O 12
ATOM 18252 N N . GLU A 1 25 ? -8.044 -4.608 -10.101 1.00 0.00 25 GLU A N 12
ATOM 18253 C CA . GLU A 1 25 ? -8.063 -5.084 -8.680 1.00 0.00 25 GLU A CA 12
ATOM 18254 C C . GLU A 1 25 ? -6.899 -6.056 -8.412 1.00 0.00 25 GLU A C 12
ATOM 18255 O O . GLU A 1 25 ? -7.019 -6.980 -7.630 1.00 0.00 25 GLU A O 12
ATOM 18267 N N . LYS A 1 26 ? -5.774 -5.852 -9.052 1.00 0.00 26 LYS A N 12
ATOM 18268 C CA . LYS A 1 26 ? -4.608 -6.764 -8.839 1.00 0.00 26 LYS A CA 12
ATOM 18269 C C . LYS A 1 26 ? -3.296 -5.971 -8.806 1.00 0.00 26 LYS A C 12
ATOM 18270 O O . LYS A 1 26 ? -3.151 -4.965 -9.474 1.00 0.00 26 LYS A O 12
ATOM 18289 N N . THR A 1 27 ? -2.337 -6.426 -8.040 1.00 0.00 27 THR A N 12
ATOM 18290 C CA . THR A 1 27 ? -1.022 -5.719 -7.960 1.00 0.00 27 THR A CA 12
ATOM 18291 C C . THR A 1 27 ? 0.074 -6.716 -7.552 1.00 0.00 27 THR A C 12
ATOM 18292 O O . THR A 1 27 ? -0.207 -7.781 -7.041 1.00 0.00 27 THR A O 12
ATOM 18303 N N . GLU A 1 28 ? 1.317 -6.380 -7.777 1.00 0.00 28 GLU A N 12
ATOM 18304 C CA . GLU A 1 28 ? 2.422 -7.313 -7.401 1.00 0.00 28 GLU A CA 12
ATOM 18305 C C . GLU A 1 28 ? 3.230 -6.733 -6.237 1.00 0.00 28 GLU A C 12
ATOM 18306 O O . GLU A 1 28 ? 3.308 -5.533 -6.064 1.00 0.00 28 GLU A O 12
ATOM 18318 N N . LEU A 1 29 ? 3.839 -7.578 -5.443 1.00 0.00 29 LEU A N 12
ATOM 18319 C CA . LEU A 1 29 ? 4.656 -7.083 -4.292 1.00 0.00 29 LEU A CA 12
ATOM 18320 C C . LEU A 1 29 ? 5.852 -8.014 -4.060 1.00 0.00 29 LEU A C 12
ATOM 18321 O O . LEU A 1 29 ? 5.687 -9.188 -3.785 1.00 0.00 29 LEU A O 12
ATOM 18337 N N . LEU A 1 30 ? 7.052 -7.493 -4.177 1.00 0.00 30 LEU A N 12
ATOM 18338 C CA . LEU A 1 30 ? 8.285 -8.325 -3.973 1.00 0.00 30 LEU A CA 12
ATOM 18339 C C . LEU A 1 30 ? 8.275 -9.566 -4.882 1.00 0.00 30 LEU A C 12
ATOM 18340 O O . LEU A 1 30 ? 8.793 -10.609 -4.528 1.00 0.00 30 LEU A O 12
ATOM 18356 N N . GLY A 1 31 ? 7.697 -9.456 -6.056 1.00 0.00 31 GLY A N 12
ATOM 18357 C CA . GLY A 1 31 ? 7.655 -10.620 -6.994 1.00 0.00 31 GLY A CA 12
ATOM 18358 C C . GLY A 1 31 ? 6.527 -11.584 -6.598 1.00 0.00 31 GLY A C 12
ATOM 18359 O O . GLY A 1 31 ? 6.559 -12.750 -6.942 1.00 0.00 31 GLY A O 12
ATOM 18363 N N . HIS A 1 32 ? 5.535 -11.113 -5.879 1.00 0.00 32 HIS A N 12
ATOM 18364 C CA . HIS A 1 32 ? 4.415 -12.005 -5.464 1.00 0.00 32 HIS A CA 12
ATOM 18365 C C . HIS A 1 32 ? 3.075 -11.415 -5.916 1.00 0.00 32 HIS A C 12
ATOM 18366 O O . HIS A 1 32 ? 2.903 -10.212 -5.965 1.00 0.00 32 HIS A O 12
ATOM 18380 N N . GLU A 1 33 ? 2.125 -12.255 -6.245 1.00 0.00 33 GLU A N 12
ATOM 18381 C CA . GLU A 1 33 ? 0.792 -11.746 -6.693 1.00 0.00 33 GLU A CA 12
ATOM 18382 C C . GLU A 1 33 ? -0.021 -11.243 -5.491 1.00 0.00 33 GLU A C 12
ATOM 18383 O O . GLU A 1 33 ? -0.121 -11.904 -4.472 1.00 0.00 33 GLU A O 12
ATOM 18395 N N . CYS A 1 34 ? -0.603 -10.077 -5.611 1.00 0.00 34 CYS A N 12
ATOM 18396 C CA . CYS A 1 34 ? -1.417 -9.514 -4.493 1.00 0.00 34 CYS A CA 12
ATOM 18397 C C . CYS A 1 34 ? -2.728 -8.933 -5.034 1.00 0.00 34 CYS A C 12
ATOM 18398 O O . CYS A 1 34 ? -2.874 -8.703 -6.221 1.00 0.00 34 CYS A O 12
ATOM 18405 N N . LYS A 1 35 ? -3.678 -8.690 -4.174 1.00 0.00 35 LYS A N 12
ATOM 18406 C CA . LYS A 1 35 ? -4.979 -8.123 -4.637 1.00 0.00 35 LYS A CA 12
ATOM 18407 C C . LYS A 1 35 ? -5.222 -6.749 -4.004 1.00 0.00 35 LYS A C 12
ATOM 18408 O O . LYS A 1 35 ? -5.216 -6.600 -2.797 1.00 0.00 35 LYS A O 12
ATOM 18427 N N . PHE A 1 36 ? -5.435 -5.750 -4.818 1.00 0.00 36 PHE A N 12
ATOM 18428 C CA . PHE A 1 36 ? -5.684 -4.374 -4.290 1.00 0.00 36 PHE A CA 12
ATOM 18429 C C . PHE A 1 36 ? -7.013 -3.846 -4.843 1.00 0.00 36 PHE A C 12
ATOM 18430 O O . PHE A 1 36 ? -7.219 -3.805 -6.039 1.00 0.00 36 PHE A O 12
ATOM 18447 N N . THR A 1 37 ? -7.922 -3.456 -3.984 1.00 0.00 37 THR A N 12
ATOM 18448 C CA . THR A 1 37 ? -9.245 -2.948 -4.472 1.00 0.00 37 THR A CA 12
ATOM 18449 C C . THR A 1 37 ? -9.624 -1.621 -3.798 1.00 0.00 37 THR A C 12
ATOM 18450 O O . THR A 1 37 ? -9.199 -1.325 -2.695 1.00 0.00 37 THR A O 12
ATOM 18461 N N . VAL A 1 38 ? -10.434 -0.828 -4.459 1.00 0.00 38 VAL A N 12
ATOM 18462 C CA . VAL A 1 38 ? -10.869 0.480 -3.877 1.00 0.00 38 VAL A CA 12
ATOM 18463 C C . VAL A 1 38 ? -12.405 0.525 -3.789 1.00 0.00 38 VAL A C 12
ATOM 18464 O O . VAL A 1 38 ? -13.099 0.026 -4.657 1.00 0.00 38 VAL A O 12
ATOM 18477 N N . LYS A 1 39 ? -12.943 1.107 -2.742 1.00 0.00 39 LYS A N 12
ATOM 18478 C CA . LYS A 1 39 ? -14.432 1.167 -2.602 1.00 0.00 39 LYS A CA 12
ATOM 18479 C C . LYS A 1 39 ? -14.864 2.464 -1.900 1.00 0.00 39 LYS A C 12
ATOM 18480 O O . LYS A 1 39 ? -14.678 2.611 -0.706 1.00 0.00 39 LYS A O 12
ATOM 18499 N N . PRO A 1 40 ? -15.440 3.364 -2.666 1.00 0.00 40 PRO A N 12
ATOM 18500 C CA . PRO A 1 40 ? -15.914 4.651 -2.100 1.00 0.00 40 PRO A CA 12
ATOM 18501 C C . PRO A 1 40 ? -17.250 4.458 -1.371 1.00 0.00 40 PRO A C 12
ATOM 18502 O O . PRO A 1 40 ? -17.954 3.489 -1.593 1.00 0.00 40 PRO A O 12
ATOM 18513 N N . TYR A 1 41 ? -17.610 5.381 -0.514 1.00 0.00 41 TYR A N 12
ATOM 18514 C CA . TYR A 1 41 ? -18.904 5.268 0.220 1.00 0.00 41 TYR A CA 12
ATOM 18515 C C . TYR A 1 41 ? -19.658 6.594 0.147 1.00 0.00 41 TYR A C 12
ATOM 18516 O O . TYR A 1 41 ? -19.236 7.529 -0.510 1.00 0.00 41 TYR A O 12
ATOM 18534 N N . LEU A 1 42 ? -20.772 6.678 0.817 1.00 0.00 42 LEU A N 12
ATOM 18535 C CA . LEU A 1 42 ? -21.569 7.937 0.794 1.00 0.00 42 LEU A CA 12
ATOM 18536 C C . LEU A 1 42 ? -22.401 8.083 2.075 1.00 0.00 42 LEU A C 12
ATOM 18537 O O . LEU A 1 42 ? -22.667 7.123 2.774 1.00 0.00 42 LEU A O 12
ATOM 18553 N N . LYS A 1 43 ? -22.811 9.286 2.375 1.00 0.00 43 LYS A N 12
ATOM 18554 C CA . LYS A 1 43 ? -23.629 9.536 3.597 1.00 0.00 43 LYS A CA 12
ATOM 18555 C C . LYS A 1 43 ? -24.789 10.477 3.255 1.00 0.00 43 LYS A C 12
ATOM 18556 O O . LYS A 1 43 ? -24.897 10.953 2.140 1.00 0.00 43 LYS A O 12
ATOM 18575 N N . ARG A 1 44 ? -25.656 10.745 4.207 1.00 0.00 44 ARG A N 12
ATOM 18576 C CA . ARG A 1 44 ? -26.823 11.658 3.955 1.00 0.00 44 ARG A CA 12
ATOM 18577 C C . ARG A 1 44 ? -26.390 12.900 3.161 1.00 0.00 44 ARG A C 12
ATOM 18578 O O . ARG A 1 44 ? -27.124 13.398 2.327 1.00 0.00 44 ARG A O 12
ATOM 18599 N N . PHE A 1 45 ? -25.201 13.391 3.408 1.00 0.00 45 PHE A N 12
ATOM 18600 C CA . PHE A 1 45 ? -24.703 14.589 2.668 1.00 0.00 45 PHE A CA 12
ATOM 18601 C C . PHE A 1 45 ? -23.165 14.603 2.663 1.00 0.00 45 PHE A C 12
ATOM 18602 O O . PHE A 1 45 ? -22.548 15.636 2.854 1.00 0.00 45 PHE A O 12
ATOM 18619 N N . GLN A 1 46 ? -22.542 13.464 2.451 1.00 0.00 46 GLN A N 12
ATOM 18620 C CA . GLN A 1 46 ? -21.043 13.415 2.441 1.00 0.00 46 GLN A CA 12
ATOM 18621 C C . GLN A 1 46 ? -20.530 12.277 1.545 1.00 0.00 46 GLN A C 12
ATOM 18622 O O . GLN A 1 46 ? -21.182 11.265 1.370 1.00 0.00 46 GLN A O 12
ATOM 18636 N N . VAL A 1 47 ? -19.352 12.435 0.998 1.00 0.00 47 VAL A N 12
ATOM 18637 C CA . VAL A 1 47 ? -18.759 11.371 0.129 1.00 0.00 47 VAL A CA 12
ATOM 18638 C C . VAL A 1 47 ? -17.402 10.953 0.707 1.00 0.00 47 VAL A C 12
ATOM 18639 O O . VAL A 1 47 ? -16.641 11.782 1.172 1.00 0.00 47 VAL A O 12
ATOM 18652 N N . TYR A 1 48 ? -17.098 9.680 0.696 1.00 0.00 48 TYR A N 12
ATOM 18653 C CA . TYR A 1 48 ? -15.791 9.222 1.261 1.00 0.00 48 TYR A CA 12
ATOM 18654 C C . TYR A 1 48 ? -15.124 8.197 0.336 1.00 0.00 48 TYR A C 12
ATOM 18655 O O . TYR A 1 48 ? -15.775 7.537 -0.450 1.00 0.00 48 TYR A O 12
ATOM 18673 N N . TYR A 1 49 ? -13.824 8.063 0.432 1.00 0.00 49 TYR A N 12
ATOM 18674 C CA . TYR A 1 49 ? -13.098 7.084 -0.431 1.00 0.00 49 TYR A CA 12
ATOM 18675 C C . TYR A 1 49 ? -12.324 6.091 0.442 1.00 0.00 49 TYR A C 12
ATOM 18676 O O . TYR A 1 49 ? -11.628 6.473 1.364 1.00 0.00 49 TYR A O 12
ATOM 18694 N N . LYS A 1 50 ? -12.445 4.819 0.160 1.00 0.00 50 LYS A N 12
ATOM 18695 C CA . LYS A 1 50 ? -11.724 3.793 0.972 1.00 0.00 50 LYS A CA 12
ATOM 18696 C C . LYS A 1 50 ? -11.011 2.795 0.058 1.00 0.00 50 LYS A C 12
ATOM 18697 O O . LYS A 1 50 ? -11.306 2.698 -1.118 1.00 0.00 50 LYS A O 12
ATOM 18716 N N . GLY A 1 51 ? -10.074 2.054 0.589 1.00 0.00 51 GLY A N 12
ATOM 18717 C CA . GLY A 1 51 ? -9.345 1.063 -0.249 1.00 0.00 51 GLY A CA 12
ATOM 18718 C C . GLY A 1 51 ? -8.727 -0.022 0.632 1.00 0.00 51 GLY A C 12
ATOM 18719 O O . GLY A 1 51 ? -8.238 0.242 1.716 1.00 0.00 51 GLY A O 12
ATOM 18723 N N . ARG A 1 52 ? -8.747 -1.243 0.164 1.00 0.00 52 ARG A N 12
ATOM 18724 C CA . ARG A 1 52 ? -8.167 -2.373 0.945 1.00 0.00 52 ARG A CA 12
ATOM 18725 C C . ARG A 1 52 ? -7.248 -3.208 0.046 1.00 0.00 52 ARG A C 12
ATOM 18726 O O . ARG A 1 52 ? -7.484 -3.341 -1.140 1.00 0.00 52 ARG A O 12
ATOM 18747 N N . MET A 1 53 ? -6.204 -3.776 0.596 1.00 0.00 53 MET A N 12
ATOM 18748 C CA . MET A 1 53 ? -5.283 -4.601 -0.240 1.00 0.00 53 MET A CA 12
ATOM 18749 C C . MET A 1 53 ? -4.652 -5.729 0.585 1.00 0.00 53 MET A C 12
ATOM 18750 O O . MET A 1 53 ? -4.566 -5.660 1.798 1.00 0.00 53 MET A O 12
ATOM 18764 N N . TRP A 1 54 ? -4.213 -6.765 -0.079 1.00 0.00 54 TRP A N 12
ATOM 18765 C CA . TRP A 1 54 ? -3.580 -7.917 0.635 1.00 0.00 54 TRP A CA 12
ATOM 18766 C C . TRP A 1 54 ? -2.819 -8.800 -0.360 1.00 0.00 54 TRP A C 12
ATOM 18767 O O . TRP A 1 54 ? -2.836 -8.558 -1.551 1.00 0.00 54 TRP A O 12
ATOM 18788 N N . CYS A 1 55 ? -2.148 -9.819 0.116 1.00 0.00 55 CYS A N 12
ATOM 18789 C CA . CYS A 1 55 ? -1.386 -10.710 -0.809 1.00 0.00 55 CYS A CA 12
ATOM 18790 C C . CYS A 1 55 ? -1.742 -12.182 -0.557 1.00 0.00 55 CYS A C 12
ATOM 18791 O O . CYS A 1 55 ? -1.169 -12.816 0.309 1.00 0.00 55 CYS A O 12
ATOM 18798 N N . PRO A 1 56 ? -2.683 -12.679 -1.328 1.00 0.00 56 PRO A N 12
ATOM 18799 C CA . PRO A 1 56 ? -3.119 -14.092 -1.189 1.00 0.00 56 PRO A CA 12
ATOM 18800 C C . PRO A 1 56 ? -2.091 -15.038 -1.833 1.00 0.00 56 PRO A C 12
ATOM 18801 O O . PRO A 1 56 ? -2.251 -15.480 -2.955 1.00 0.00 56 PRO A O 12
ATOM 18812 N N . GLY A 1 57 ? -1.036 -15.345 -1.121 1.00 0.00 57 GLY A N 12
ATOM 18813 C CA . GLY A 1 57 ? 0.013 -16.253 -1.670 1.00 0.00 57 GLY A CA 12
ATOM 18814 C C . GLY A 1 57 ? 1.372 -15.891 -1.062 1.00 0.00 57 GLY A C 12
ATOM 18815 O O . GLY A 1 57 ? 2.115 -16.750 -0.627 1.00 0.00 57 GLY A O 12
ATOM 18819 N N . TRP A 1 58 ? 1.695 -14.620 -1.026 1.00 0.00 58 TRP A N 12
ATOM 18820 C CA . TRP A 1 58 ? 2.999 -14.182 -0.444 1.00 0.00 58 TRP A CA 12
ATOM 18821 C C . TRP A 1 58 ? 3.006 -14.415 1.072 1.00 0.00 58 TRP A C 12
ATOM 18822 O O . TRP A 1 58 ? 3.853 -15.111 1.600 1.00 0.00 58 TRP A O 12
ATOM 18843 N N . THR A 1 59 ? 2.067 -13.833 1.772 1.00 0.00 59 THR A N 12
ATOM 18844 C CA . THR A 1 59 ? 2.007 -14.007 3.251 1.00 0.00 59 THR A CA 12
ATOM 18845 C C . THR A 1 59 ? 0.551 -13.899 3.733 1.00 0.00 59 THR A C 12
ATOM 18846 O O . THR A 1 59 ? -0.377 -13.950 2.947 1.00 0.00 59 THR A O 12
ATOM 18857 N N . ALA A 1 60 ? 0.349 -13.753 5.016 1.00 0.00 60 ALA A N 12
ATOM 18858 C CA . ALA A 1 60 ? -1.038 -13.645 5.559 1.00 0.00 60 ALA A CA 12
ATOM 18859 C C . ALA A 1 60 ? -1.235 -12.286 6.245 1.00 0.00 60 ALA A C 12
ATOM 18860 O O . ALA A 1 60 ? -1.693 -12.204 7.368 1.00 0.00 60 ALA A O 12
ATOM 18867 N N . ILE A 1 61 ? -0.892 -11.220 5.566 1.00 0.00 61 ILE A N 12
ATOM 18868 C CA . ILE A 1 61 ? -1.054 -9.857 6.155 1.00 0.00 61 ILE A CA 12
ATOM 18869 C C . ILE A 1 61 ? -1.938 -8.998 5.241 1.00 0.00 61 ILE A C 12
ATOM 18870 O O . ILE A 1 61 ? -1.953 -9.174 4.036 1.00 0.00 61 ILE A O 12
ATOM 18886 N N . ARG A 1 62 ? -2.675 -8.071 5.802 1.00 0.00 62 ARG A N 12
ATOM 18887 C CA . ARG A 1 62 ? -3.551 -7.204 4.959 1.00 0.00 62 ARG A CA 12
ATOM 18888 C C . ARG A 1 62 ? -3.329 -5.724 5.279 1.00 0.00 62 ARG A C 12
ATOM 18889 O O . ARG A 1 62 ? -2.733 -5.369 6.281 1.00 0.00 62 ARG A O 12
ATOM 18910 N N . GLY A 1 63 ? -3.811 -4.863 4.422 1.00 0.00 63 GLY A N 12
ATOM 18911 C CA . GLY A 1 63 ? -3.646 -3.395 4.645 1.00 0.00 63 GLY A CA 12
ATOM 18912 C C . GLY A 1 63 ? -4.902 -2.655 4.178 1.00 0.00 63 GLY A C 12
ATOM 18913 O O . GLY A 1 63 ? -5.612 -3.108 3.299 1.00 0.00 63 GLY A O 12
ATOM 18917 N N . GLU A 1 64 ? -5.180 -1.518 4.763 1.00 0.00 64 GLU A N 12
ATOM 18918 C CA . GLU A 1 64 ? -6.388 -0.737 4.362 1.00 0.00 64 GLU A CA 12
ATOM 18919 C C . GLU A 1 64 ? -6.169 0.748 4.643 1.00 0.00 64 GLU A C 12
ATOM 18920 O O . GLU A 1 64 ? -5.340 1.125 5.452 1.00 0.00 64 GLU A O 12
ATOM 18932 N N . ALA 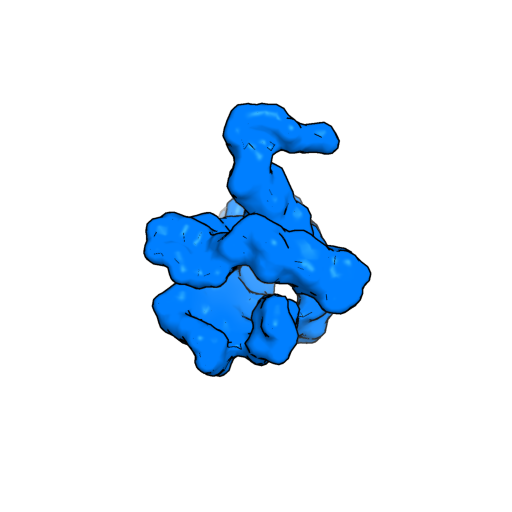A 1 65 ? -6.916 1.587 3.981 1.00 0.00 65 ALA A N 12
ATOM 18933 C CA . ALA A 1 65 ? -6.769 3.059 4.200 1.00 0.00 65 ALA A CA 12
ATOM 18934 C C . ALA A 1 65 ? -7.918 3.829 3.542 1.00 0.00 65 ALA A C 12
ATOM 18935 O O . ALA A 1 65 ? -8.447 3.425 2.521 1.00 0.00 65 ALA A O 12
ATOM 18942 N N . SER A 1 66 ? -8.299 4.943 4.119 1.00 0.00 66 SER A N 12
ATOM 18943 C CA . SER A 1 66 ? -9.408 5.763 3.535 1.00 0.00 66 SER A CA 12
ATOM 18944 C C . SER A 1 66 ? -9.047 7.251 3.588 1.00 0.00 66 SER A C 12
ATOM 18945 O O . SER A 1 66 ? -8.374 7.703 4.496 1.00 0.00 66 SER A O 12
ATOM 18953 N N . THR A 1 67 ? -9.500 8.014 2.624 1.00 0.00 67 THR A N 12
ATOM 18954 C CA . THR A 1 67 ? -9.196 9.482 2.609 1.00 0.00 67 THR A CA 12
ATOM 18955 C C . THR A 1 67 ? -10.019 10.181 1.515 1.00 0.00 67 THR A C 12
ATOM 18956 O O . THR A 1 67 ? -10.670 9.539 0.715 1.00 0.00 67 THR A O 12
ATOM 18967 N N . ARG A 1 68 ? -9.999 11.492 1.485 1.00 0.00 68 ARG A N 12
ATOM 18968 C CA . ARG A 1 68 ? -10.790 12.239 0.453 1.00 0.00 68 ARG A CA 12
ATOM 18969 C C . ARG A 1 68 ? -10.201 12.040 -0.952 1.00 0.00 68 ARG A C 12
ATOM 18970 O O . ARG A 1 68 ? -10.925 11.859 -1.914 1.00 0.00 68 ARG A O 12
ATOM 18991 N N . SER A 1 69 ? -8.899 12.083 -1.078 1.00 0.00 69 SER A N 12
ATOM 18992 C CA . SER A 1 69 ? -8.258 11.910 -2.423 1.00 0.00 69 SER A CA 12
ATOM 18993 C C . SER A 1 69 ? -8.474 10.485 -2.952 1.00 0.00 69 SER A C 12
ATOM 18994 O O . SER A 1 69 ? -8.382 9.517 -2.221 1.00 0.00 69 SER A O 12
ATOM 19002 N N . GLN A 1 70 ? -8.758 10.363 -4.227 1.00 0.00 70 GLN A N 12
ATOM 19003 C CA . GLN A 1 70 ? -8.985 9.014 -4.837 1.00 0.00 70 GLN A CA 12
ATOM 19004 C C . GLN A 1 70 ? -7.654 8.259 -4.970 1.00 0.00 70 GLN A C 12
ATOM 19005 O O . GLN A 1 70 ? -7.526 7.134 -4.528 1.00 0.00 70 GLN A O 12
ATOM 19019 N N . SER A 1 71 ? -6.664 8.871 -5.571 1.00 0.00 71 SER A N 12
ATOM 19020 C CA . SER A 1 71 ? -5.340 8.190 -5.726 1.00 0.00 71 SER A CA 12
ATOM 19021 C C . SER A 1 71 ? -4.621 8.121 -4.373 1.00 0.00 71 SER A C 12
ATOM 19022 O O . SER A 1 71 ? -3.925 7.167 -4.080 1.00 0.00 71 SER A O 12
ATOM 19030 N N . GLY A 1 72 ? -4.790 9.130 -3.552 1.00 0.00 72 GLY A N 12
ATOM 19031 C CA . GLY A 1 72 ? -4.124 9.144 -2.215 1.00 0.00 72 GLY A CA 12
ATOM 19032 C C . GLY A 1 72 ? -4.598 7.953 -1.374 1.00 0.00 72 GLY A C 12
ATOM 19033 O O . GLY A 1 72 ? -3.828 7.375 -0.632 1.00 0.00 72 GLY A O 12
ATOM 19037 N N . VAL A 1 73 ? -5.854 7.581 -1.481 1.00 0.00 73 VAL A N 12
ATOM 19038 C CA . VAL A 1 73 ? -6.362 6.422 -0.677 1.00 0.00 73 VAL A CA 12
ATOM 19039 C C . VAL A 1 73 ? -5.637 5.129 -1.084 1.00 0.00 73 VAL A C 12
ATOM 19040 O O . VAL A 1 73 ? -5.326 4.300 -0.249 1.00 0.00 73 VAL A O 12
ATOM 19053 N N . ALA A 1 74 ? -5.356 4.960 -2.355 1.00 0.00 74 ALA A N 12
ATOM 19054 C CA . ALA A 1 74 ? -4.642 3.727 -2.806 1.00 0.00 74 ALA A CA 12
ATOM 19055 C C . ALA A 1 74 ? -3.202 3.743 -2.290 1.00 0.00 74 ALA A C 12
ATOM 19056 O O . ALA A 1 74 ? -2.665 2.724 -1.896 1.00 0.00 74 ALA A O 12
ATOM 19063 N N . GLY A 1 75 ? -2.578 4.895 -2.276 1.00 0.00 75 GLY A N 12
ATOM 19064 C CA . GLY A 1 75 ? -1.179 4.987 -1.772 1.00 0.00 75 GLY A CA 12
ATOM 19065 C C . GLY A 1 75 ? -1.151 4.654 -0.279 1.00 0.00 75 GLY A C 12
ATOM 19066 O O . GLY A 1 75 ? -0.247 3.998 0.196 1.00 0.00 75 GLY A O 12
ATOM 19070 N N . LYS A 1 76 ? -2.139 5.096 0.460 1.00 0.00 76 LYS A N 12
ATOM 19071 C CA . LYS A 1 76 ? -2.171 4.799 1.922 1.00 0.00 76 LYS A CA 12
ATOM 19072 C C . LYS A 1 76 ? -2.405 3.298 2.159 1.00 0.00 76 LYS A C 12
ATOM 19073 O O . LYS A 1 76 ? -1.787 2.703 3.017 1.00 0.00 76 LYS A O 12
ATOM 19092 N N . THR A 1 77 ? -3.278 2.677 1.398 1.00 0.00 77 THR A N 12
ATOM 19093 C CA . THR A 1 77 ? -3.524 1.213 1.592 1.00 0.00 77 THR A CA 12
ATOM 19094 C C . THR A 1 77 ? -2.232 0.429 1.335 1.00 0.00 77 THR A C 12
ATOM 19095 O O . THR A 1 77 ? -1.932 -0.530 2.024 1.00 0.00 77 THR A O 12
ATOM 19106 N N . ALA A 1 78 ? -1.463 0.839 0.359 1.00 0.00 78 ALA A N 12
ATOM 19107 C CA . ALA A 1 78 ? -0.184 0.131 0.066 1.00 0.00 78 ALA A CA 12
ATOM 19108 C C . ALA A 1 78 ? 0.883 0.535 1.091 1.00 0.00 78 ALA A C 12
ATOM 19109 O O . ALA A 1 78 ? 1.695 -0.272 1.502 1.00 0.00 78 ALA A O 12
ATOM 19116 N N . LYS A 1 79 ? 0.880 1.778 1.515 1.00 0.00 79 LYS A N 12
ATOM 19117 C CA . LYS A 1 79 ? 1.888 2.229 2.524 1.00 0.00 79 LYS A CA 12
ATOM 19118 C C . LYS A 1 79 ? 1.606 1.564 3.874 1.00 0.00 79 LYS A C 12
ATOM 19119 O O . LYS A 1 79 ? 2.517 1.161 4.572 1.00 0.00 79 LYS A O 12
ATOM 19138 N N . ASP A 1 80 ? 0.351 1.428 4.237 1.00 0.00 80 ASP A N 12
ATOM 19139 C CA . ASP A 1 80 ? 0.016 0.768 5.536 1.00 0.00 80 ASP A CA 12
ATOM 19140 C C . ASP A 1 80 ? 0.391 -0.717 5.469 1.00 0.00 80 ASP A C 12
ATOM 19141 O O . ASP A 1 80 ? 0.818 -1.300 6.447 1.00 0.00 80 ASP A O 12
ATOM 19150 N N . PHE A 1 81 ? 0.248 -1.328 4.313 1.00 0.00 81 PHE A N 12
ATOM 19151 C CA . PHE A 1 81 ? 0.612 -2.771 4.176 1.00 0.00 81 PHE A CA 12
ATOM 19152 C C . PHE A 1 81 ? 2.130 -2.936 4.310 1.00 0.00 81 PHE A C 12
ATOM 19153 O O . PHE A 1 81 ? 2.605 -3.856 4.949 1.00 0.00 81 PHE A O 12
ATOM 19170 N N . VAL A 1 82 ? 2.893 -2.045 3.719 1.00 0.00 82 VAL A N 12
ATOM 19171 C CA . VAL A 1 82 ? 4.380 -2.147 3.824 1.00 0.00 82 VAL A CA 12
ATOM 19172 C C . VAL A 1 82 ? 4.809 -1.899 5.276 1.00 0.00 82 VAL A C 12
ATOM 19173 O O . VAL A 1 82 ? 5.723 -2.527 5.773 1.00 0.00 82 VAL A O 12
ATOM 19186 N N . ARG A 1 83 ? 4.137 -1.001 5.962 1.00 0.00 83 ARG A N 12
ATOM 19187 C CA . ARG A 1 83 ? 4.487 -0.726 7.390 1.00 0.00 83 ARG A CA 12
ATOM 19188 C C . ARG A 1 83 ? 4.249 -1.988 8.226 1.00 0.00 83 ARG A C 12
ATOM 19189 O O . ARG A 1 83 ? 5.048 -2.339 9.074 1.00 0.00 83 ARG A O 12
ATOM 19210 N N . LYS A 1 84 ? 3.163 -2.683 7.978 1.00 0.00 84 LYS A N 12
ATOM 19211 C CA . LYS A 1 84 ? 2.883 -3.936 8.742 1.00 0.00 84 LYS A CA 12
ATOM 19212 C C . LYS A 1 84 ? 3.931 -4.993 8.384 1.00 0.00 84 LYS A C 12
ATOM 19213 O O . LYS A 1 84 ? 4.415 -5.713 9.237 1.00 0.00 84 LYS A O 12
ATOM 19232 N N . ALA A 1 85 ? 4.294 -5.072 7.125 1.00 0.00 85 ALA A N 12
ATOM 19233 C CA . ALA A 1 85 ? 5.324 -6.064 6.700 1.00 0.00 85 ALA A CA 12
ATOM 19234 C C . ALA A 1 85 ? 6.689 -5.671 7.280 1.00 0.00 85 ALA A C 12
ATOM 19235 O O . ALA A 1 85 ? 7.481 -6.517 7.651 1.00 0.00 85 ALA A O 12
ATOM 19242 N N . PHE A 1 86 ? 6.957 -4.387 7.373 1.00 0.00 86 PHE A N 12
ATOM 19243 C CA . PHE A 1 86 ? 8.257 -3.922 7.946 1.00 0.00 86 PHE A CA 12
ATOM 19244 C C . PHE A 1 86 ? 8.322 -4.279 9.437 1.00 0.00 86 PHE A C 12
ATOM 19245 O O . PHE A 1 86 ? 9.368 -4.621 9.955 1.00 0.00 86 PHE A O 12
ATOM 19262 N N . GLN A 1 87 ? 7.202 -4.207 10.125 1.00 0.00 87 GLN A N 12
ATOM 19263 C CA . GLN A 1 87 ? 7.181 -4.548 11.582 1.00 0.00 87 GLN A CA 12
ATOM 19264 C C . GLN A 1 87 ? 7.592 -6.014 11.790 1.00 0.00 87 GLN A C 12
ATOM 19265 O O . GLN A 1 87 ? 8.313 -6.337 12.716 1.00 0.00 87 GLN A O 12
ATOM 19279 N N . LYS A 1 88 ? 7.142 -6.899 10.932 1.00 0.00 88 LYS A N 12
ATOM 19280 C CA . LYS A 1 88 ? 7.509 -8.341 11.076 1.00 0.00 88 LYS A CA 12
ATOM 19281 C C . LYS A 1 88 ? 8.893 -8.598 10.467 1.00 0.00 88 LYS A C 12
ATOM 19282 O O . LYS A 1 88 ? 9.802 -9.045 11.139 1.00 0.00 88 LYS A O 12
ATOM 19301 N N . GLY A 1 89 ? 9.055 -8.318 9.197 1.00 0.00 89 GLY A N 12
ATOM 19302 C CA . GLY A 1 89 ? 10.372 -8.540 8.535 1.00 0.00 89 GLY A CA 12
ATOM 19303 C C . GLY A 1 89 ? 10.166 -9.099 7.122 1.00 0.00 89 GLY A C 12
ATOM 19304 O O . GLY A 1 89 ? 10.756 -10.096 6.753 1.00 0.00 89 GLY A O 12
ATOM 19308 N N . LEU A 1 90 ? 9.340 -8.463 6.328 1.00 0.00 90 LEU A N 12
ATOM 19309 C CA . LEU A 1 90 ? 9.104 -8.955 4.937 1.00 0.00 90 LEU A CA 12
ATOM 19310 C C . LEU A 1 90 ? 9.613 -7.929 3.916 1.00 0.00 90 LEU A C 12
ATOM 19311 O O . LEU A 1 90 ? 10.289 -8.275 2.967 1.00 0.00 90 LEU A O 12
ATOM 19327 N N . ILE A 1 91 ? 9.292 -6.671 4.105 1.00 0.00 91 ILE A N 12
ATOM 19328 C CA . ILE A 1 91 ? 9.758 -5.626 3.148 1.00 0.00 91 ILE A CA 12
ATOM 19329 C C . ILE A 1 91 ? 10.873 -4.791 3.788 1.00 0.00 91 ILE A C 12
ATOM 19330 O O . ILE A 1 91 ? 10.619 -3.784 4.425 1.00 0.00 91 ILE A O 12
ATOM 19346 N N . SER A 1 92 ? 12.106 -5.201 3.621 1.00 0.00 92 SER A N 12
ATOM 19347 C CA . SER A 1 92 ? 13.245 -4.431 4.210 1.00 0.00 92 SER A CA 12
ATOM 19348 C C . SER A 1 92 ? 13.435 -3.122 3.438 1.00 0.00 92 SER A C 12
ATOM 19349 O O . SER A 1 92 ? 12.932 -2.961 2.341 1.00 0.00 92 SER A O 12
ATOM 19357 N N . GLN A 1 93 ? 14.158 -2.188 4.001 1.00 0.00 93 GLN A N 12
ATOM 19358 C CA . GLN A 1 93 ? 14.385 -0.887 3.300 1.00 0.00 93 GLN A CA 12
ATOM 19359 C C . GLN A 1 93 ? 15.099 -1.126 1.962 1.00 0.00 93 GLN A C 12
ATOM 19360 O O . GLN A 1 93 ? 14.662 -0.658 0.927 1.00 0.00 93 GLN A O 12
ATOM 19374 N N . GLN A 1 94 ? 16.189 -1.856 1.983 1.00 0.00 94 GLN A N 12
ATOM 19375 C CA . GLN A 1 94 ? 16.939 -2.139 0.717 1.00 0.00 94 GLN A CA 12
ATOM 19376 C C . GLN A 1 94 ? 16.077 -2.977 -0.237 1.00 0.00 94 GLN A C 12
ATOM 19377 O O . GLN A 1 94 ? 16.043 -2.732 -1.430 1.00 0.00 94 GLN A O 12
ATOM 19391 N N . GLU A 1 95 ? 15.378 -3.958 0.281 1.00 0.00 95 GLU A N 12
ATOM 19392 C CA . GLU A 1 95 ? 14.510 -4.811 -0.591 1.00 0.00 95 GLU A CA 12
ATOM 19393 C C . GLU A 1 95 ? 13.465 -3.944 -1.300 1.00 0.00 95 GLU A C 12
ATOM 19394 O O . GLU A 1 95 ? 13.197 -4.122 -2.474 1.00 0.00 95 GLU A O 12
ATOM 19406 N N . ALA A 1 96 ? 12.884 -2.998 -0.600 1.00 0.00 96 ALA A N 12
ATOM 19407 C CA . ALA A 1 96 ? 11.868 -2.109 -1.240 1.00 0.00 96 ALA A CA 12
ATOM 19408 C C . ALA A 1 96 ? 12.515 -1.331 -2.390 1.00 0.00 96 ALA A C 12
ATOM 19409 O O . ALA A 1 96 ? 11.940 -1.199 -3.456 1.00 0.00 96 ALA A O 12
ATOM 19416 N N . ASN A 1 97 ? 13.717 -0.837 -2.191 1.00 0.00 97 ASN A N 12
ATOM 19417 C CA . ASN A 1 97 ? 14.411 -0.091 -3.284 1.00 0.00 97 ASN A CA 12
ATOM 19418 C C . ASN A 1 97 ? 14.656 -1.028 -4.471 1.00 0.00 97 ASN A C 12
ATOM 19419 O O . ASN A 1 97 ? 14.452 -0.660 -5.613 1.00 0.00 97 ASN A O 12
ATOM 19430 N N . GLN A 1 98 ? 15.078 -2.243 -4.205 1.00 0.00 98 GLN A N 12
ATOM 19431 C CA . GLN A 1 98 ? 15.324 -3.213 -5.316 1.00 0.00 98 GLN A CA 12
ATOM 19432 C C . GLN A 1 98 ? 14.021 -3.452 -6.088 1.00 0.00 98 GLN A C 12
ATOM 19433 O O . GLN A 1 98 ? 14.016 -3.523 -7.301 1.00 0.00 98 GLN A O 12
ATOM 19447 N N . TRP A 1 99 ? 12.917 -3.554 -5.386 1.00 0.00 99 TRP A N 12
ATOM 19448 C CA . TRP A 1 99 ? 11.605 -3.764 -6.069 1.00 0.00 99 TRP A CA 12
ATOM 19449 C C . TRP A 1 99 ? 11.261 -2.531 -6.914 1.00 0.00 99 TRP A C 12
ATOM 19450 O O . TRP A 1 99 ? 10.732 -2.640 -8.005 1.00 0.00 99 TRP A O 12
ATOM 19471 N N . LEU A 1 100 ? 11.566 -1.360 -6.409 1.00 0.00 100 LEU A N 12
ATOM 19472 C CA . LEU A 1 100 ? 11.274 -0.102 -7.170 1.00 0.00 100 LEU A CA 12
ATOM 19473 C C . LEU A 1 100 ? 12.114 -0.050 -8.453 1.00 0.00 100 LEU A C 12
ATOM 19474 O O . LEU A 1 100 ? 11.643 0.380 -9.492 1.00 0.00 100 LEU A O 12
ATOM 19490 N N . SER A 1 101 ? 13.355 -0.478 -8.387 1.00 0.00 101 SER A N 12
ATOM 19491 C CA . SER A 1 101 ? 14.229 -0.451 -9.600 1.00 0.00 101 SER A CA 12
ATOM 19492 C C . SER A 1 101 ? 13.914 -1.640 -10.515 1.00 0.00 101 SER A C 12
ATOM 19493 O O . SER A 1 101 ? 13.691 -1.470 -11.699 1.00 0.00 101 SER A O 12
ATOM 19501 N N . SER A 1 102 ? 13.898 -2.837 -9.967 1.00 0.00 102 SER A N 12
ATOM 19502 C CA . SER A 1 102 ? 13.601 -4.070 -10.775 1.00 0.00 102 SER A CA 12
ATOM 19503 C C . SER A 1 102 ? 14.626 -4.255 -11.917 1.00 0.00 102 SER A C 12
ATOM 19504 O O . SER A 1 102 ? 14.364 -5.058 -12.800 1.00 0.00 102 SER A O 12
ATOM 19513 N N . GLU A 1 1 ? 16.986 23.107 1.436 1.00 0.00 1 GLU A N 13
ATOM 19514 C CA . GLU A 1 1 ? 17.137 22.086 2.520 1.00 0.00 1 GLU A CA 13
ATOM 19515 C C . GLU A 1 1 ? 15.797 21.377 2.775 1.00 0.00 1 GLU A C 13
ATOM 19516 O O . GLU A 1 1 ? 15.077 21.695 3.703 1.00 0.00 1 GLU A O 13
ATOM 19530 N N . ALA A 1 2 ? 15.460 20.413 1.955 1.00 0.00 2 ALA A N 13
ATOM 19531 C CA . ALA A 1 2 ? 14.171 19.680 2.144 1.00 0.00 2 ALA A CA 13
ATOM 19532 C C . ALA A 1 2 ? 14.356 18.527 3.140 1.00 0.00 2 ALA A C 13
ATOM 19533 O O . ALA A 1 2 ? 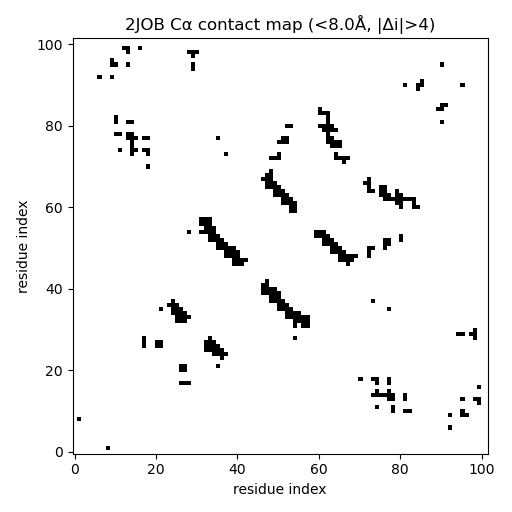15.360 17.839 3.126 1.00 0.00 2 ALA A O 13
ATOM 19540 N N . TYR A 1 3 ? 13.391 18.312 3.999 1.00 0.00 3 TYR A N 13
ATOM 19541 C CA . TYR A 1 3 ? 13.502 17.204 5.000 1.00 0.00 3 TYR A CA 13
ATOM 19542 C C . TYR A 1 3 ? 13.172 15.859 4.338 1.00 0.00 3 TYR A C 13
ATOM 19543 O O . TYR A 1 3 ? 12.335 15.778 3.458 1.00 0.00 3 TYR A O 13
ATOM 19561 N N . VAL A 1 4 ? 13.827 14.803 4.758 1.00 0.00 4 VAL A N 13
ATOM 19562 C CA . VAL A 1 4 ? 13.557 13.459 4.162 1.00 0.00 4 VAL A CA 13
ATOM 19563 C C . VAL A 1 4 ? 13.648 12.367 5.241 1.00 0.00 4 VAL A C 13
ATOM 19564 O O . VAL A 1 4 ? 14.383 12.492 6.205 1.00 0.00 4 VAL A O 13
ATOM 19577 N N . GLN A 1 5 ? 12.905 11.300 5.081 1.00 0.00 5 GLN A N 13
ATOM 19578 C CA . GLN A 1 5 ? 12.942 10.195 6.090 1.00 0.00 5 GLN A CA 13
ATOM 19579 C C . GLN A 1 5 ? 13.761 9.011 5.552 1.00 0.00 5 GLN A C 13
ATOM 19580 O O . GLN A 1 5 ? 14.181 9.008 4.410 1.00 0.00 5 GLN A O 13
ATOM 19594 N N . GLY A 1 6 ? 13.993 8.012 6.368 1.00 0.00 6 GLY A N 13
ATOM 19595 C CA . GLY A 1 6 ? 14.785 6.831 5.912 1.00 0.00 6 GLY A CA 13
ATOM 19596 C C . GLY A 1 6 ? 13.839 5.671 5.592 1.00 0.00 6 GLY A C 13
ATOM 19597 O O . GLY A 1 6 ? 13.685 5.285 4.449 1.00 0.00 6 GLY A O 13
ATOM 19601 N N . TRP A 1 7 ? 13.202 5.116 6.596 1.00 0.00 7 TRP A N 13
ATOM 19602 C CA . TRP A 1 7 ? 12.257 3.979 6.357 1.00 0.00 7 TRP A CA 13
ATOM 19603 C C . TRP A 1 7 ? 11.029 4.465 5.578 1.00 0.00 7 TRP A C 13
ATOM 19604 O O . TRP A 1 7 ? 10.509 3.765 4.729 1.00 0.00 7 TRP A O 13
ATOM 19625 N N . GLU A 1 8 ? 10.570 5.663 5.853 1.00 0.00 8 GLU A N 13
ATOM 19626 C CA . GLU A 1 8 ? 9.384 6.202 5.121 1.00 0.00 8 GLU A CA 13
ATOM 19627 C C . GLU A 1 8 ? 9.735 6.426 3.646 1.00 0.00 8 GLU A C 13
ATOM 19628 O O . GLU A 1 8 ? 8.919 6.205 2.773 1.00 0.00 8 GLU A O 13
ATOM 19640 N N . ALA A 1 9 ? 10.943 6.851 3.363 1.00 0.00 9 ALA A N 13
ATOM 19641 C CA . ALA A 1 9 ? 11.348 7.072 1.943 1.00 0.00 9 ALA A CA 13
ATOM 19642 C C . ALA A 1 9 ? 11.409 5.731 1.205 1.00 0.00 9 ALA A C 13
ATOM 19643 O O . ALA A 1 9 ? 10.959 5.614 0.081 1.00 0.00 9 ALA A O 13
ATOM 19650 N N . VAL A 1 10 ? 11.942 4.715 1.839 1.00 0.00 10 VAL A N 13
ATOM 19651 C CA . VAL A 1 10 ? 12.011 3.375 1.182 1.00 0.00 10 VAL A CA 13
ATOM 19652 C C . VAL A 1 10 ? 10.597 2.805 1.062 1.00 0.00 10 VAL A C 13
ATOM 19653 O O . VAL A 1 10 ? 10.233 2.224 0.057 1.00 0.00 10 VAL A O 13
ATOM 19666 N N . ALA A 1 11 ? 9.790 2.997 2.074 1.00 0.00 11 ALA A N 13
ATOM 19667 C CA . ALA A 1 11 ? 8.390 2.499 2.018 1.00 0.00 11 ALA A CA 13
ATOM 19668 C C . ALA A 1 11 ? 7.622 3.288 0.952 1.00 0.00 11 ALA A C 13
ATOM 19669 O O . ALA A 1 11 ? 6.851 2.730 0.194 1.00 0.00 11 ALA A O 13
ATOM 19676 N N . ALA A 1 12 ? 7.844 4.581 0.880 1.00 0.00 12 ALA A N 13
ATOM 19677 C CA . ALA A 1 12 ? 7.146 5.413 -0.145 1.00 0.00 12 ALA A CA 13
ATOM 19678 C C . ALA A 1 12 ? 7.510 4.921 -1.547 1.00 0.00 12 ALA A C 13
ATOM 19679 O O . ALA A 1 12 ? 6.665 4.838 -2.418 1.00 0.00 12 ALA A O 13
ATOM 19686 N N . ALA A 1 13 ? 8.759 4.578 -1.766 1.00 0.00 13 ALA A N 13
ATOM 19687 C CA . ALA A 1 13 ? 9.176 4.072 -3.107 1.00 0.00 13 ALA A CA 13
ATOM 19688 C C . ALA A 1 13 ? 8.393 2.801 -3.440 1.00 0.00 13 ALA A C 13
ATOM 19689 O O . ALA A 1 13 ? 7.909 2.633 -4.543 1.00 0.00 13 ALA A O 13
ATOM 19696 N N . VAL A 1 14 ? 8.247 1.915 -2.484 1.00 0.00 14 VAL A N 13
ATOM 19697 C CA . VAL A 1 14 ? 7.472 0.661 -2.739 1.00 0.00 14 VAL A CA 13
ATOM 19698 C C . VAL A 1 14 ? 6.019 1.022 -3.075 1.00 0.00 14 VAL A C 13
ATOM 19699 O O . VAL A 1 14 ? 5.443 0.498 -4.011 1.00 0.00 14 VAL A O 13
ATOM 19712 N N . ALA A 1 15 ? 5.434 1.930 -2.327 1.00 0.00 15 ALA A N 13
ATOM 19713 C CA . ALA A 1 15 ? 4.027 2.348 -2.609 1.00 0.00 15 ALA A CA 13
ATOM 19714 C C . ALA A 1 15 ? 3.938 2.985 -4.004 1.00 0.00 15 ALA A C 13
ATOM 19715 O O . ALA A 1 15 ? 2.992 2.763 -4.737 1.00 0.00 15 ALA A O 13
ATOM 19722 N N . SER A 1 16 ? 4.927 3.768 -4.376 1.00 0.00 16 SER A N 13
ATOM 19723 C CA . SER A 1 16 ? 4.916 4.412 -5.724 1.00 0.00 16 SER A CA 13
ATOM 19724 C C . SER A 1 16 ? 4.971 3.340 -6.819 1.00 0.00 16 SER A C 13
ATOM 19725 O O . SER A 1 16 ? 4.319 3.456 -7.839 1.00 0.00 16 SER A O 13
ATOM 19733 N N . LYS A 1 17 ? 5.738 2.294 -6.611 1.00 0.00 17 LYS A N 13
ATOM 19734 C CA . LYS A 1 17 ? 5.820 1.214 -7.637 1.00 0.00 17 LYS A CA 13
ATOM 19735 C C . LYS A 1 17 ? 4.470 0.488 -7.743 1.00 0.00 17 LYS A C 13
ATOM 19736 O O . LYS A 1 17 ? 4.075 0.061 -8.811 1.00 0.00 17 LYS A O 13
ATOM 19755 N N . ILE A 1 18 ? 3.756 0.358 -6.645 1.00 0.00 18 ILE A N 13
ATOM 19756 C CA . ILE A 1 18 ? 2.427 -0.326 -6.688 1.00 0.00 18 ILE A CA 13
ATOM 19757 C C . ILE A 1 18 ? 1.478 0.443 -7.615 1.00 0.00 18 ILE A C 13
ATOM 19758 O O . ILE A 1 18 ? 0.840 -0.134 -8.472 1.00 0.00 18 ILE A O 13
ATOM 19774 N N . VAL A 1 19 ? 1.390 1.744 -7.456 1.00 0.00 19 VAL A N 13
ATOM 19775 C CA . VAL A 1 19 ? 0.486 2.551 -8.337 1.00 0.00 19 VAL A CA 13
ATOM 19776 C C . VAL A 1 19 ? 0.941 2.438 -9.800 1.00 0.00 19 VAL A C 13
ATOM 19777 O O . VAL A 1 19 ? 0.132 2.345 -10.702 1.00 0.00 19 VAL A O 13
ATOM 19790 N N . GLY A 1 20 ? 2.232 2.437 -10.035 1.00 0.00 20 GLY A N 13
ATOM 19791 C CA . GLY A 1 20 ? 2.747 2.323 -11.434 1.00 0.00 20 GLY A CA 13
ATOM 19792 C C . GLY A 1 20 ? 2.455 0.919 -11.990 1.00 0.00 20 GLY A C 13
ATOM 19793 O O . GLY A 1 20 ? 2.305 0.741 -13.184 1.00 0.00 20 GLY A O 13
ATOM 19797 N N . LEU A 1 21 ? 2.377 -0.076 -11.135 1.00 0.00 21 LEU A N 13
ATOM 19798 C CA . LEU A 1 21 ? 2.101 -1.466 -11.613 1.00 0.00 21 LEU A CA 13
ATOM 19799 C C . LEU A 1 21 ? 0.754 -1.976 -11.073 1.00 0.00 21 LEU A C 13
ATOM 19800 O O . LEU A 1 21 ? 0.610 -3.141 -10.743 1.00 0.00 21 LEU A O 13
ATOM 19816 N N . TRP A 1 22 ? -0.233 -1.119 -10.985 1.00 0.00 22 TRP A N 13
ATOM 19817 C CA . TRP A 1 22 ? -1.563 -1.561 -10.472 1.00 0.00 22 TRP A CA 13
ATOM 19818 C C . TRP A 1 22 ? -2.529 -1.835 -11.637 1.00 0.00 22 TRP A C 13
ATOM 19819 O O . TRP A 1 22 ? -2.637 -1.058 -12.566 1.00 0.00 22 TRP A O 13
ATOM 19840 N N . ARG A 1 23 ? -3.241 -2.929 -11.569 1.00 0.00 23 ARG A N 13
ATOM 19841 C CA . ARG A 1 23 ? -4.225 -3.272 -12.640 1.00 0.00 23 ARG A CA 13
ATOM 19842 C C . ARG A 1 23 ? -5.625 -2.850 -12.166 1.00 0.00 23 ARG A C 13
ATOM 19843 O O . ARG A 1 23 ? -5.754 -2.130 -11.194 1.00 0.00 23 ARG A O 13
ATOM 19864 N N . ASN A 1 24 ? -6.673 -3.281 -12.833 1.00 0.00 24 ASN A N 13
ATOM 19865 C CA . ASN A 1 24 ? -8.058 -2.894 -12.399 1.00 0.00 24 ASN A CA 13
ATOM 19866 C C . ASN A 1 24 ? -8.228 -3.119 -10.889 1.00 0.00 24 ASN A C 13
ATOM 19867 O O . ASN A 1 24 ? -8.780 -2.291 -10.189 1.00 0.00 24 ASN A O 13
ATOM 19878 N N . GLU A 1 25 ? -7.746 -4.231 -10.389 1.00 0.00 25 GLU A N 13
ATOM 19879 C CA . GLU A 1 25 ? -7.864 -4.524 -8.925 1.00 0.00 25 GLU A CA 13
ATOM 19880 C C . GLU A 1 25 ? -6.814 -5.564 -8.498 1.00 0.00 25 GLU A C 13
ATOM 19881 O O . GLU A 1 25 ? -7.070 -6.411 -7.660 1.00 0.00 25 GLU A O 13
ATOM 19893 N N . LYS A 1 26 ? -5.636 -5.506 -9.070 1.00 0.00 26 LYS A N 13
ATOM 19894 C CA . LYS A 1 26 ? -4.569 -6.487 -8.708 1.00 0.00 26 LYS A CA 13
ATOM 19895 C C . LYS A 1 26 ? -3.180 -5.856 -8.875 1.00 0.00 26 LYS A C 13
ATOM 19896 O O . LYS A 1 26 ? -3.009 -4.905 -9.610 1.00 0.00 26 LYS A O 13
ATOM 19915 N N . THR A 1 27 ? -2.188 -6.385 -8.204 1.00 0.00 27 THR A N 13
ATOM 19916 C CA . THR A 1 27 ? -0.804 -5.825 -8.324 1.00 0.00 27 THR A CA 13
ATOM 19917 C C . THR A 1 27 ? 0.224 -6.889 -7.929 1.00 0.00 27 THR A C 13
ATOM 19918 O O . THR A 1 27 ? -0.124 -8.001 -7.583 1.00 0.00 27 THR A O 13
ATOM 19929 N N . GLU A 1 28 ? 1.486 -6.554 -7.977 1.00 0.00 28 GLU A N 13
ATOM 19930 C CA . GLU A 1 28 ? 2.541 -7.542 -7.601 1.00 0.00 28 GLU A CA 13
ATOM 19931 C C . GLU A 1 28 ? 3.479 -6.941 -6.550 1.00 0.00 28 GLU A C 13
ATOM 19932 O O . GLU A 1 28 ? 3.802 -5.770 -6.595 1.00 0.00 28 GLU A O 13
ATOM 19944 N N . LEU A 1 29 ? 3.928 -7.734 -5.612 1.00 0.00 29 LEU A N 13
ATOM 19945 C CA . LEU A 1 29 ? 4.856 -7.211 -4.564 1.00 0.00 29 LEU A CA 13
ATOM 19946 C C . LEU A 1 29 ? 5.979 -8.224 -4.311 1.00 0.00 29 LEU A C 13
ATOM 19947 O O . LEU A 1 29 ? 5.728 -9.372 -3.994 1.00 0.00 29 LEU A O 13
ATOM 19963 N N . LEU A 1 30 ? 7.216 -7.802 -4.460 1.00 0.00 30 LEU A N 13
ATOM 19964 C CA . LEU A 1 30 ? 8.383 -8.721 -4.245 1.00 0.00 30 LEU A CA 13
ATOM 19965 C C . LEU A 1 30 ? 8.281 -9.965 -5.146 1.00 0.00 30 LEU A C 13
ATOM 19966 O O . LEU A 1 30 ? 8.758 -11.031 -4.802 1.00 0.00 30 LEU A O 13
ATOM 19982 N N . GLY A 1 31 ? 7.673 -9.833 -6.302 1.00 0.00 31 GLY A N 13
ATOM 19983 C CA . GLY A 1 31 ? 7.545 -10.996 -7.233 1.00 0.00 31 GLY A CA 13
ATOM 19984 C C . GLY A 1 31 ? 6.354 -11.880 -6.832 1.00 0.00 31 GLY A C 13
ATOM 19985 O O . GLY A 1 31 ? 6.275 -13.029 -7.226 1.00 0.00 31 GLY A O 13
ATOM 19989 N N . HIS A 1 32 ? 5.428 -11.362 -6.058 1.00 0.00 32 HIS A N 13
ATOM 19990 C CA . HIS A 1 32 ? 4.252 -12.179 -5.640 1.00 0.00 32 HIS A CA 13
ATOM 19991 C C . HIS A 1 32 ? 2.956 -11.543 -6.154 1.00 0.00 32 HIS A C 13
ATOM 19992 O O . HIS A 1 32 ? 2.929 -10.386 -6.532 1.00 0.00 32 HIS A O 13
ATOM 20006 N N . GLU A 1 33 ? 1.881 -12.289 -6.160 1.00 0.00 33 GLU A N 13
ATOM 20007 C CA . GLU A 1 33 ? 0.582 -11.726 -6.637 1.00 0.00 33 GLU A CA 13
ATOM 20008 C C . GLU A 1 33 ? -0.168 -11.082 -5.467 1.00 0.00 33 GLU A C 13
ATOM 20009 O O . GLU A 1 33 ? -0.267 -11.646 -4.392 1.00 0.00 33 GLU A O 13
ATOM 20021 N N . CYS A 1 34 ? -0.689 -9.900 -5.668 1.00 0.00 34 CYS A N 13
ATOM 20022 C CA . CYS A 1 34 ? -1.426 -9.206 -4.572 1.00 0.00 34 CYS A CA 13
ATOM 20023 C C . CYS A 1 34 ? -2.728 -8.591 -5.094 1.00 0.00 34 CYS A C 13
ATOM 20024 O O . CYS A 1 34 ? -2.939 -8.463 -6.288 1.00 0.00 34 CYS A O 13
ATOM 20031 N N . LYS A 1 35 ? -3.602 -8.206 -4.199 1.00 0.00 35 LYS A N 13
ATOM 20032 C CA . LYS A 1 35 ? -4.896 -7.593 -4.618 1.00 0.00 35 LYS A CA 13
ATOM 20033 C C . LYS A 1 35 ? -5.005 -6.161 -4.086 1.00 0.00 35 LYS A C 13
ATOM 20034 O O . LYS A 1 35 ? -5.003 -5.929 -2.893 1.00 0.00 35 LYS A O 13
ATOM 20053 N N . PHE A 1 36 ? -5.100 -5.203 -4.969 1.00 0.00 36 PHE A N 13
ATOM 20054 C CA . PHE A 1 36 ? -5.210 -3.775 -4.540 1.00 0.00 36 PHE A CA 13
ATOM 20055 C C . PHE A 1 36 ? -6.401 -3.119 -5.252 1.00 0.00 36 PHE A C 13
ATOM 20056 O O . PHE A 1 36 ? -6.501 -3.164 -6.462 1.00 0.00 36 PHE A O 13
ATOM 20073 N N . THR A 1 37 ? -7.307 -2.513 -4.520 1.00 0.00 37 THR A N 13
ATOM 20074 C CA . THR A 1 37 ? -8.480 -1.861 -5.191 1.00 0.00 37 THR A CA 13
ATOM 20075 C C . THR A 1 37 ? -9.032 -0.705 -4.348 1.00 0.00 37 THR A C 13
ATOM 20076 O O . THR A 1 37 ? -8.649 -0.503 -3.209 1.00 0.00 37 THR A O 13
ATOM 20087 N N . VAL A 1 38 ? -9.944 0.044 -4.915 1.00 0.00 38 VAL A N 13
ATOM 20088 C CA . VAL A 1 38 ? -10.563 1.194 -4.188 1.00 0.00 38 VAL A CA 13
ATOM 20089 C C . VAL A 1 38 ? -12.096 1.097 -4.260 1.00 0.00 38 VAL A C 13
ATOM 20090 O O . VAL A 1 38 ? -12.649 0.603 -5.227 1.00 0.00 38 VAL A O 13
ATOM 20103 N N . LYS A 1 39 ? -12.786 1.564 -3.248 1.00 0.00 39 LYS A N 13
ATOM 20104 C CA . LYS A 1 39 ? -14.280 1.497 -3.259 1.00 0.00 39 LYS A CA 13
ATOM 20105 C C . LYS A 1 39 ? -14.869 2.549 -2.308 1.00 0.00 39 LYS A C 13
ATOM 20106 O O . LYS A 1 39 ? -14.640 2.498 -1.112 1.00 0.00 39 LYS A O 13
ATOM 20125 N N . PRO A 1 40 ? -15.616 3.472 -2.871 1.00 0.00 40 PRO A N 13
ATOM 20126 C CA . PRO A 1 40 ? -16.244 4.542 -2.058 1.00 0.00 40 PRO A CA 13
ATOM 20127 C C . PRO A 1 40 ? -17.462 4.006 -1.296 1.00 0.00 40 PRO A C 13
ATOM 20128 O O . PRO A 1 40 ? -18.100 3.057 -1.713 1.00 0.00 40 PRO A O 13
ATOM 20139 N N . TYR A 1 41 ? -17.794 4.622 -0.191 1.00 0.00 41 TYR A N 13
ATOM 20140 C CA . TYR A 1 41 ? -18.974 4.175 0.603 1.00 0.00 41 TYR A CA 13
ATOM 20141 C C . TYR A 1 41 ? -19.882 5.371 0.882 1.00 0.00 41 TYR A C 13
ATOM 20142 O O . TYR A 1 41 ? -19.715 6.439 0.321 1.00 0.00 41 TYR A O 13
ATOM 20160 N N . LEU A 1 42 ? -20.839 5.197 1.748 1.00 0.00 42 LEU A N 13
ATOM 20161 C CA . LEU A 1 42 ? -21.766 6.318 2.074 1.00 0.00 42 LEU A CA 13
ATOM 20162 C C . LEU A 1 42 ? -22.064 6.359 3.576 1.00 0.00 42 LEU A C 13
ATOM 20163 O O . LEU A 1 42 ? -22.110 5.343 4.244 1.00 0.00 42 LEU A O 13
ATOM 20179 N N . LYS A 1 43 ? -22.274 7.537 4.098 1.00 0.00 43 LYS A N 13
ATOM 20180 C CA . LYS A 1 43 ? -22.579 7.693 5.548 1.00 0.00 43 LYS A CA 13
ATOM 20181 C C . LYS A 1 43 ? -23.986 8.276 5.715 1.00 0.00 43 LYS A C 13
ATOM 20182 O O . LYS A 1 43 ? -24.651 8.581 4.744 1.00 0.00 43 LYS A O 13
ATOM 20201 N N . ARG A 1 44 ? -24.435 8.424 6.942 1.00 0.00 44 ARG A N 13
ATOM 20202 C CA . ARG A 1 44 ? -25.806 8.980 7.213 1.00 0.00 44 ARG A CA 13
ATOM 20203 C C . ARG A 1 44 ? -26.157 10.115 6.238 1.00 0.00 44 ARG A C 13
ATOM 20204 O O . ARG A 1 44 ? -27.268 10.194 5.748 1.00 0.00 44 ARG A O 13
ATOM 20225 N N . PHE A 1 45 ? -25.221 10.983 5.952 1.00 0.00 45 PHE A N 13
ATOM 20226 C CA . PHE A 1 45 ? -25.497 12.105 5.003 1.00 0.00 45 PHE A CA 13
ATOM 20227 C C . PHE A 1 45 ? -24.197 12.602 4.348 1.00 0.00 45 PHE A C 13
ATOM 20228 O O . PHE A 1 45 ? -24.045 13.778 4.080 1.00 0.00 45 PHE A O 13
ATOM 20245 N N . GLN A 1 46 ? -23.260 11.718 4.081 1.00 0.00 46 GLN A N 13
ATOM 20246 C CA . GLN A 1 46 ? -21.977 12.158 3.444 1.00 0.00 46 GLN A CA 13
ATOM 20247 C C . GLN A 1 46 ? -21.290 10.984 2.732 1.00 0.00 46 GLN A C 13
ATOM 20248 O O . GLN A 1 46 ? -21.280 9.874 3.223 1.00 0.00 46 GLN A O 13
ATOM 20262 N N . VAL A 1 47 ? -20.706 11.228 1.585 1.00 0.00 47 VAL A N 13
ATOM 20263 C CA . VAL A 1 47 ? -20.008 10.133 0.841 1.00 0.00 47 VAL A CA 13
ATOM 20264 C C . VAL A 1 47 ? -18.506 10.179 1.143 1.00 0.00 47 VAL A C 13
ATOM 20265 O O . VAL A 1 47 ? -17.945 11.233 1.379 1.00 0.00 47 VAL A O 13
ATOM 20278 N N . TYR A 1 48 ? -17.854 9.042 1.147 1.00 0.00 48 TYR A N 13
ATOM 20279 C CA . TYR A 1 48 ? -16.389 9.017 1.443 1.00 0.00 48 TYR A CA 13
ATOM 20280 C C . TYR A 1 48 ? -15.670 8.005 0.547 1.00 0.00 48 TYR A C 13
ATOM 20281 O O . TYR A 1 48 ? -16.243 7.015 0.129 1.00 0.00 48 TYR A O 13
ATOM 20299 N N . TYR A 1 49 ? -14.414 8.241 0.257 1.00 0.00 49 TYR A N 13
ATOM 20300 C CA . TYR A 1 49 ? -13.649 7.289 -0.603 1.00 0.00 49 TYR A CA 13
ATOM 20301 C C . TYR A 1 49 ? -12.768 6.389 0.268 1.00 0.00 49 TYR A C 13
ATOM 20302 O O . TYR A 1 49 ? -12.038 6.857 1.122 1.00 0.00 49 TYR A O 13
ATOM 20320 N N . LYS A 1 50 ? -12.832 5.101 0.058 1.00 0.00 50 LYS A N 13
ATOM 20321 C CA . LYS A 1 50 ? -12.003 4.160 0.869 1.00 0.00 50 LYS A CA 13
ATOM 20322 C C . LYS A 1 50 ? -11.269 3.182 -0.049 1.00 0.00 50 LYS A C 13
ATOM 20323 O O . LYS A 1 50 ? -11.595 3.049 -1.212 1.00 0.00 50 LYS A O 13
ATOM 20342 N N . GLY A 1 51 ? -10.280 2.501 0.459 1.00 0.00 51 GLY A N 13
ATOM 20343 C CA . GLY A 1 51 ? -9.527 1.534 -0.388 1.00 0.00 51 GLY A CA 13
ATOM 20344 C C . GLY A 1 51 ? -8.874 0.473 0.494 1.00 0.00 51 GLY A C 13
ATOM 20345 O O . GLY A 1 51 ? -8.554 0.719 1.640 1.00 0.00 51 GLY A O 13
ATOM 20349 N N . ARG A 1 52 ? -8.667 -0.706 -0.034 1.00 0.00 52 ARG A N 13
ATOM 20350 C CA . ARG A 1 52 ? -8.027 -1.787 0.771 1.00 0.00 52 ARG A CA 13
ATOM 20351 C C . ARG A 1 52 ? -7.183 -2.690 -0.134 1.00 0.00 52 ARG A C 13
ATOM 20352 O O . ARG A 1 52 ? -7.621 -3.100 -1.195 1.00 0.00 52 ARG A O 13
ATOM 20373 N N . MET A 1 53 ? -5.981 -3.005 0.277 1.00 0.00 53 MET A N 13
ATOM 20374 C CA . MET A 1 53 ? -5.109 -3.883 -0.557 1.00 0.00 53 MET A CA 13
ATOM 20375 C C . MET A 1 53 ? -4.356 -4.895 0.319 1.00 0.00 53 MET A C 13
ATOM 20376 O O . MET A 1 53 ? -4.183 -4.699 1.510 1.00 0.00 53 MET A O 13
ATOM 20390 N N . TRP A 1 54 ? -3.908 -5.971 -0.274 1.00 0.00 54 TRP A N 13
ATOM 20391 C CA . TRP A 1 54 ? -3.156 -7.016 0.493 1.00 0.00 54 TRP A CA 13
ATOM 20392 C C . TRP A 1 54 ? -2.514 -8.014 -0.474 1.00 0.00 54 TRP A C 13
ATOM 20393 O O . TRP A 1 54 ? -2.482 -7.792 -1.669 1.00 0.00 54 TRP A O 13
ATOM 20414 N N . CYS A 1 55 ? -2.003 -9.113 0.028 1.00 0.00 55 CYS A N 13
ATOM 20415 C CA . CYS A 1 55 ? -1.368 -10.118 -0.876 1.00 0.00 55 CYS A CA 13
ATOM 20416 C C . CYS A 1 55 ? -1.859 -11.535 -0.543 1.00 0.00 55 CYS A C 13
ATOM 20417 O O . CYS A 1 55 ? -1.311 -12.191 0.323 1.00 0.00 55 CYS A O 13
ATOM 20424 N N . PRO A 1 56 ? -2.878 -11.963 -1.255 1.00 0.00 56 PRO A N 13
ATOM 20425 C CA . PRO A 1 56 ? -3.441 -13.322 -1.042 1.00 0.00 56 PRO A CA 13
ATOM 20426 C C . PRO A 1 56 ? -2.508 -14.384 -1.646 1.00 0.00 56 PRO A C 13
ATOM 20427 O O . PRO A 1 56 ? -2.721 -14.868 -2.743 1.00 0.00 56 PRO A O 13
ATOM 20438 N N . GLY A 1 57 ? -1.470 -14.738 -0.932 1.00 0.00 57 GLY A N 13
ATOM 20439 C CA . GLY A 1 57 ? -0.503 -15.755 -1.443 1.00 0.00 57 GLY A CA 13
ATOM 20440 C C . GLY A 1 57 ? 0.882 -15.480 -0.846 1.00 0.00 57 GLY A C 13
ATOM 20441 O O . GLY A 1 57 ? 1.559 -16.382 -0.390 1.00 0.00 57 GLY A O 13
ATOM 20445 N N . TRP A 1 58 ? 1.299 -14.236 -0.841 1.00 0.00 58 TRP A N 13
ATOM 20446 C CA . TRP A 1 58 ? 2.634 -13.885 -0.269 1.00 0.00 58 TRP A CA 13
ATOM 20447 C C . TRP A 1 58 ? 2.608 -14.031 1.257 1.00 0.00 58 TRP A C 13
ATOM 20448 O O . TRP A 1 58 ? 3.406 -14.744 1.835 1.00 0.00 58 TRP A O 13
ATOM 20469 N N . THR A 1 59 ? 1.691 -13.360 1.910 1.00 0.00 59 THR A N 13
ATOM 20470 C CA . THR A 1 59 ? 1.595 -13.452 3.396 1.00 0.00 59 THR A CA 13
ATOM 20471 C C . THR A 1 59 ? 0.139 -13.223 3.838 1.00 0.00 59 THR A C 13
ATOM 20472 O O . THR A 1 59 ? -0.773 -13.258 3.033 1.00 0.00 59 THR A O 13
ATOM 20483 N N . ALA A 1 60 ? -0.082 -12.990 5.104 1.00 0.00 60 ALA A N 13
ATOM 20484 C CA . ALA A 1 60 ? -1.473 -12.760 5.601 1.00 0.00 60 ALA A CA 13
ATOM 20485 C C . ALA A 1 60 ? -1.592 -11.356 6.212 1.00 0.00 60 ALA A C 13
ATOM 20486 O O . ALA A 1 60 ? -2.118 -11.178 7.296 1.00 0.00 60 ALA A O 13
ATOM 20493 N N . ILE A 1 61 ? -1.107 -10.356 5.517 1.00 0.00 61 ILE A N 13
ATOM 20494 C CA . ILE A 1 61 ? -1.184 -8.959 6.041 1.00 0.00 61 ILE A CA 13
ATOM 20495 C C . ILE A 1 61 ? -1.912 -8.060 5.033 1.00 0.00 61 ILE A C 13
ATOM 20496 O O . ILE A 1 61 ? -1.877 -8.298 3.838 1.00 0.00 61 ILE A O 13
ATOM 20512 N N . ARG A 1 62 ? -2.574 -7.030 5.504 1.00 0.00 62 ARG A N 13
ATOM 20513 C CA . ARG A 1 62 ? -3.302 -6.117 4.575 1.00 0.00 62 ARG A CA 13
ATOM 20514 C C . ARG A 1 62 ? -3.144 -4.654 4.995 1.00 0.00 62 ARG A C 13
ATOM 20515 O O . ARG A 1 62 ? -2.750 -4.348 6.107 1.00 0.00 62 ARG A O 13
ATOM 20536 N N . GLY A 1 63 ? -3.461 -3.756 4.103 1.00 0.00 63 GLY A N 13
ATOM 20537 C CA . GLY A 1 63 ? -3.351 -2.299 4.411 1.00 0.00 63 GLY A CA 13
ATOM 20538 C C . GLY A 1 63 ? -4.482 -1.551 3.708 1.00 0.00 63 GLY A C 13
ATOM 20539 O O . GLY A 1 63 ? -4.713 -1.728 2.527 1.00 0.00 63 GLY A O 13
ATOM 20543 N N . GLU A 1 64 ? -5.192 -0.721 4.424 1.00 0.00 64 GLU A N 13
ATOM 20544 C CA . GLU A 1 64 ? -6.314 0.035 3.799 1.00 0.00 64 GLU A CA 13
ATOM 20545 C C . GLU A 1 64 ? -6.366 1.477 4.320 1.00 0.00 64 GLU A C 13
ATOM 20546 O O . GLU A 1 64 ? -5.679 1.834 5.260 1.00 0.00 64 GLU A O 13
ATOM 20558 N N . ALA A 1 65 ? -7.178 2.303 3.705 1.00 0.00 65 ALA A N 13
ATOM 20559 C CA . ALA A 1 65 ? -7.284 3.730 4.148 1.00 0.00 65 ALA A CA 13
ATOM 20560 C C . ALA A 1 65 ? -8.513 4.405 3.525 1.00 0.00 65 ALA A C 13
ATOM 20561 O O . ALA A 1 65 ? -9.183 3.844 2.678 1.00 0.00 65 ALA A O 13
ATOM 20568 N N . SER A 1 66 ? -8.807 5.616 3.938 1.00 0.00 66 SER A N 13
ATOM 20569 C CA . SER A 1 66 ? -9.987 6.346 3.370 1.00 0.00 66 SER A CA 13
ATOM 20570 C C . SER A 1 66 ? -9.806 7.864 3.502 1.00 0.00 66 SER A C 13
ATOM 20571 O O . SER A 1 66 ? -9.193 8.351 4.433 1.00 0.00 66 SER A O 13
ATOM 20579 N N . THR A 1 67 ? -10.348 8.610 2.569 1.00 0.00 67 THR A N 13
ATOM 20580 C CA . THR A 1 67 ? -10.229 10.105 2.616 1.00 0.00 67 THR A CA 13
ATOM 20581 C C . THR A 1 67 ? -11.126 10.741 1.543 1.00 0.00 67 THR A C 13
ATOM 20582 O O . THR A 1 67 ? -11.650 10.063 0.679 1.00 0.00 67 THR A O 13
ATOM 20593 N N . ARG A 1 68 ? -11.305 12.040 1.592 1.00 0.00 68 ARG A N 13
ATOM 20594 C CA . ARG A 1 68 ? -12.167 12.721 0.572 1.00 0.00 68 ARG A CA 13
ATOM 20595 C C . ARG A 1 68 ? -11.539 12.609 -0.825 1.00 0.00 68 ARG A C 13
ATOM 20596 O O . ARG A 1 68 ? -12.227 12.433 -1.812 1.00 0.00 68 ARG A O 13
ATOM 20617 N N . SER A 1 69 ? -10.236 12.707 -0.908 1.00 0.00 69 SER A N 13
ATOM 20618 C CA . SER A 1 69 ? -9.545 12.602 -2.231 1.00 0.00 69 SER A CA 13
ATOM 20619 C C . SER A 1 69 ? -9.667 11.185 -2.799 1.00 0.00 69 SER A C 13
ATOM 20620 O O . SER A 1 69 ? -9.975 10.240 -2.096 1.00 0.00 69 SER A O 13
ATOM 20628 N N . GLN A 1 70 ? -9.418 11.045 -4.072 1.00 0.00 70 GLN A N 13
ATOM 20629 C CA . GLN A 1 70 ? -9.504 9.704 -4.724 1.00 0.00 70 GLN A CA 13
ATOM 20630 C C . GLN A 1 70 ? -8.108 9.079 -4.831 1.00 0.00 70 GLN A C 13
ATOM 20631 O O . GLN A 1 70 ? -7.873 7.987 -4.351 1.00 0.00 70 GLN A O 13
ATOM 20645 N N . SER A 1 71 ? -7.182 9.764 -5.454 1.00 0.00 71 SER A N 13
ATOM 20646 C CA . SER A 1 71 ? -5.797 9.218 -5.593 1.00 0.00 71 SER A CA 13
ATOM 20647 C C . SER A 1 71 ? -5.109 9.141 -4.223 1.00 0.00 71 SER A C 13
ATOM 20648 O O . SER A 1 71 ? -4.264 8.296 -3.995 1.00 0.00 71 SER A O 13
ATOM 20656 N N . GLY A 1 72 ? -5.462 10.019 -3.311 1.00 0.00 72 GLY A N 13
ATOM 20657 C CA . GLY A 1 72 ? -4.829 10.001 -1.956 1.00 0.00 72 GLY A CA 13
ATOM 20658 C C . GLY A 1 72 ? -5.090 8.655 -1.268 1.00 0.00 72 GLY A C 13
ATOM 20659 O O . GLY A 1 72 ? -4.213 8.100 -0.631 1.00 0.00 72 GLY A O 13
ATOM 20663 N N . VAL A 1 73 ? -6.286 8.128 -1.390 1.00 0.00 73 VAL A N 13
ATOM 20664 C CA . VAL A 1 73 ? -6.597 6.817 -0.740 1.00 0.00 73 VAL A CA 13
ATOM 20665 C C . VAL A 1 73 ? -5.766 5.693 -1.374 1.00 0.00 73 VAL A C 13
ATOM 20666 O O . VAL A 1 73 ? -5.369 4.763 -0.701 1.00 0.00 73 VAL A O 13
ATOM 20679 N N . ALA A 1 74 ? -5.499 5.778 -2.659 1.00 0.00 74 ALA A N 13
ATOM 20680 C CA . ALA A 1 74 ? -4.691 4.719 -3.339 1.00 0.00 74 ALA A CA 13
ATOM 20681 C C . ALA A 1 74 ? -3.249 4.734 -2.822 1.00 0.00 74 ALA A C 13
ATOM 20682 O O . ALA A 1 74 ? -2.646 3.697 -2.616 1.00 0.00 74 ALA A O 13
ATOM 20689 N N . GLY A 1 75 ? -2.693 5.896 -2.596 1.00 0.00 75 GLY A N 13
ATOM 20690 C CA . GLY A 1 75 ? -1.299 5.958 -2.077 1.00 0.00 75 GLY A CA 13
ATOM 20691 C C . GLY A 1 75 ? -1.281 5.465 -0.628 1.00 0.00 75 GLY A C 13
ATOM 20692 O O . GLY A 1 75 ? -0.326 4.857 -0.186 1.00 0.00 75 GLY A O 13
ATOM 20696 N N . LYS A 1 76 ? -2.334 5.717 0.110 1.00 0.00 76 LYS A N 13
ATOM 20697 C CA . LYS A 1 76 ? -2.384 5.258 1.527 1.00 0.00 76 LYS A CA 13
ATOM 20698 C C . LYS A 1 76 ? -2.597 3.742 1.591 1.00 0.00 76 LYS A C 13
ATOM 20699 O O . LYS A 1 76 ? -2.001 3.071 2.404 1.00 0.00 76 LYS A O 13
ATOM 20718 N N . THR A 1 77 ? -3.429 3.191 0.734 1.00 0.00 77 THR A N 13
ATOM 20719 C CA . THR A 1 77 ? -3.656 1.712 0.755 1.00 0.00 77 THR A CA 13
ATOM 20720 C C . THR A 1 77 ? -2.324 0.986 0.585 1.00 0.00 77 THR A C 13
ATOM 20721 O O . THR A 1 77 ? -2.020 0.046 1.295 1.00 0.00 77 THR A O 13
ATOM 20732 N N . ALA A 1 78 ? -1.527 1.429 -0.349 1.00 0.00 78 ALA A N 13
ATOM 20733 C CA . ALA A 1 78 ? -0.203 0.782 -0.567 1.00 0.00 78 ALA A CA 13
ATOM 20734 C C . ALA A 1 78 ? 0.743 1.142 0.580 1.00 0.00 78 ALA A C 13
ATOM 20735 O O . ALA A 1 78 ? 1.560 0.343 0.994 1.00 0.00 78 ALA A O 13
ATOM 20742 N N . LYS A 1 79 ? 0.634 2.340 1.100 1.00 0.00 79 LYS A N 13
ATOM 20743 C CA . LYS A 1 79 ? 1.524 2.749 2.222 1.00 0.00 79 LYS A CA 13
ATOM 20744 C C . LYS A 1 79 ? 1.116 2.047 3.520 1.00 0.00 79 LYS A C 13
ATOM 20745 O O . LYS A 1 79 ? 1.956 1.681 4.320 1.00 0.00 79 LYS A O 13
ATOM 20764 N N . ASP A 1 80 ? -0.159 1.853 3.733 1.00 0.00 80 ASP A N 13
ATOM 20765 C CA . ASP A 1 80 ? -0.608 1.171 4.981 1.00 0.00 80 ASP A CA 13
ATOM 20766 C C . ASP A 1 80 ? -0.221 -0.311 4.946 1.00 0.00 80 ASP A C 13
ATOM 20767 O O . ASP A 1 80 ? 0.122 -0.887 5.961 1.00 0.00 80 ASP A O 13
ATOM 20776 N N . PHE A 1 81 ? -0.257 -0.931 3.790 1.00 0.00 81 PHE A N 13
ATOM 20777 C CA . PHE A 1 81 ? 0.125 -2.371 3.709 1.00 0.00 81 PHE A CA 13
ATOM 20778 C C . PHE A 1 81 ? 1.639 -2.531 3.908 1.00 0.00 81 PHE A C 13
ATOM 20779 O O . PHE A 1 81 ? 2.084 -3.442 4.581 1.00 0.00 81 PHE A O 13
ATOM 20796 N N . VAL A 1 82 ? 2.432 -1.653 3.339 1.00 0.00 82 VAL A N 13
ATOM 20797 C CA . VAL A 1 82 ? 3.911 -1.771 3.518 1.00 0.00 82 VAL A CA 13
ATOM 20798 C C . VAL A 1 82 ? 4.282 -1.490 4.980 1.00 0.00 82 VAL A C 13
ATOM 20799 O O . VAL A 1 82 ? 5.184 -2.102 5.522 1.00 0.00 82 VAL A O 13
ATOM 20812 N N . ARG A 1 83 ? 3.580 -0.586 5.626 1.00 0.00 83 ARG A N 13
ATOM 20813 C CA . ARG A 1 83 ? 3.884 -0.288 7.058 1.00 0.00 83 ARG A CA 13
ATOM 20814 C C . ARG A 1 83 ? 3.510 -1.493 7.928 1.00 0.00 83 ARG A C 13
ATOM 20815 O O . ARG A 1 83 ? 4.216 -1.836 8.857 1.00 0.00 83 ARG A O 13
ATOM 20836 N N . LYS A 1 84 ? 2.412 -2.144 7.623 1.00 0.00 84 LYS A N 13
ATOM 20837 C CA . LYS A 1 84 ? 1.999 -3.337 8.424 1.00 0.00 84 LYS A CA 13
ATOM 20838 C C . LYS A 1 84 ? 3.033 -4.455 8.274 1.00 0.00 84 LYS A C 13
ATOM 20839 O O . LYS A 1 84 ? 3.383 -5.115 9.232 1.00 0.00 84 LYS A O 13
ATOM 20858 N N . ALA A 1 85 ? 3.535 -4.661 7.079 1.00 0.00 85 ALA A N 13
ATOM 20859 C CA . ALA A 1 85 ? 4.562 -5.727 6.872 1.00 0.00 85 ALA A CA 13
ATOM 20860 C C . ALA A 1 85 ? 5.879 -5.311 7.540 1.00 0.00 85 ALA A C 13
ATOM 20861 O O . ALA A 1 85 ? 6.602 -6.134 8.068 1.00 0.00 85 ALA A O 13
ATOM 20868 N N . PHE A 1 86 ? 6.180 -4.032 7.532 1.00 0.00 86 PHE A N 13
ATOM 20869 C CA . PHE A 1 86 ? 7.437 -3.544 8.180 1.00 0.00 86 PHE A CA 13
ATOM 20870 C C . PHE A 1 86 ? 7.368 -3.793 9.692 1.00 0.00 86 PHE A C 13
ATOM 20871 O O . PHE A 1 86 ? 8.338 -4.193 10.305 1.00 0.00 86 PHE A O 13
ATOM 20888 N N . GLN A 1 87 ? 6.221 -3.563 10.293 1.00 0.00 87 GLN A N 13
ATOM 20889 C CA . GLN A 1 87 ? 6.080 -3.792 11.764 1.00 0.00 87 GLN A CA 13
ATOM 20890 C C . GLN A 1 87 ? 6.208 -5.290 12.087 1.00 0.00 87 GLN A C 13
ATOM 20891 O O . GLN A 1 87 ? 6.796 -5.667 13.082 1.00 0.00 87 GLN A O 13
ATOM 20905 N N . LYS A 1 88 ? 5.664 -6.143 11.250 1.00 0.00 88 LYS A N 13
ATOM 20906 C CA . LYS A 1 88 ? 5.757 -7.615 11.507 1.00 0.00 88 LYS A CA 13
ATOM 20907 C C . LYS A 1 88 ? 7.179 -8.119 11.223 1.00 0.00 88 LYS A C 13
ATOM 20908 O O . LYS A 1 88 ? 7.778 -8.795 12.037 1.00 0.00 88 LYS A O 13
ATOM 20927 N N . GLY A 1 89 ? 7.718 -7.793 10.074 1.00 0.00 89 GLY A N 13
ATOM 20928 C CA . GLY A 1 89 ? 9.093 -8.244 9.726 1.00 0.00 89 GLY A CA 13
ATOM 20929 C C . GLY A 1 89 ? 9.079 -8.928 8.358 1.00 0.00 89 GLY A C 13
ATOM 20930 O O . GLY A 1 89 ? 9.536 -10.045 8.211 1.00 0.00 89 GLY A O 13
ATOM 20934 N N . LEU A 1 90 ? 8.558 -8.266 7.353 1.00 0.00 90 LEU A N 13
ATOM 20935 C CA . LEU A 1 90 ? 8.514 -8.877 5.992 1.00 0.00 90 LEU A CA 13
ATOM 20936 C C . LEU A 1 90 ? 9.171 -7.948 4.967 1.00 0.00 90 LEU A C 13
ATOM 20937 O O . LEU A 1 90 ? 10.038 -8.356 4.219 1.00 0.00 90 LEU A O 13
ATOM 20953 N N . ILE A 1 91 ? 8.769 -6.700 4.926 1.00 0.00 91 ILE A N 13
ATOM 20954 C CA . ILE A 1 91 ? 9.379 -5.754 3.950 1.00 0.00 91 ILE A CA 13
ATOM 20955 C C . ILE A 1 91 ? 10.641 -5.131 4.554 1.00 0.00 91 ILE A C 13
ATOM 20956 O O . ILE A 1 91 ? 10.574 -4.265 5.404 1.00 0.00 91 ILE A O 13
ATOM 20972 N N . SER A 1 92 ? 11.792 -5.569 4.113 1.00 0.00 92 SER A N 13
ATOM 20973 C CA . SER A 1 92 ? 13.070 -5.006 4.647 1.00 0.00 92 SER A CA 13
ATOM 20974 C C . SER A 1 92 ? 13.424 -3.714 3.903 1.00 0.00 92 SER A C 13
ATOM 20975 O O . SER A 1 92 ? 12.792 -3.357 2.925 1.00 0.00 92 SER A O 13
ATOM 20983 N N . GLN A 1 93 ? 14.431 -3.011 4.361 1.00 0.00 93 GLN A N 13
ATOM 20984 C CA . GLN A 1 93 ? 14.830 -1.739 3.687 1.00 0.00 93 GLN A CA 13
ATOM 20985 C C . GLN A 1 93 ? 15.414 -2.031 2.299 1.00 0.00 93 GLN A C 13
ATOM 20986 O O . GLN A 1 93 ? 14.933 -1.527 1.303 1.00 0.00 93 GLN A O 13
ATOM 21000 N N . GLN A 1 94 ? 16.445 -2.841 2.227 1.00 0.00 94 GLN A N 13
ATOM 21001 C CA . GLN A 1 94 ? 17.057 -3.164 0.898 1.00 0.00 94 GLN A CA 13
ATOM 21002 C C . GLN A 1 94 ? 16.064 -3.938 0.024 1.00 0.00 94 GLN A C 13
ATOM 21003 O O . GLN A 1 94 ? 16.003 -3.738 -1.172 1.00 0.00 94 GLN A O 13
ATOM 21017 N N . GLU A 1 95 ? 15.286 -4.816 0.612 1.00 0.00 95 GLU A N 13
ATOM 21018 C CA . GLU A 1 95 ? 14.292 -5.600 -0.188 1.00 0.00 95 GLU A CA 13
ATOM 21019 C C . GLU A 1 95 ? 13.404 -4.650 -0.997 1.00 0.00 95 GLU A C 13
ATOM 21020 O O . GLU A 1 95 ? 13.125 -4.891 -2.156 1.00 0.00 95 GLU A O 13
ATOM 21032 N N . ALA A 1 96 ? 12.973 -3.563 -0.400 1.00 0.00 96 ALA A N 13
ATOM 21033 C CA . ALA A 1 96 ? 12.119 -2.588 -1.145 1.00 0.00 96 ALA A CA 13
ATOM 21034 C C . ALA A 1 96 ? 12.919 -1.990 -2.307 1.00 0.00 96 ALA A C 13
ATOM 21035 O O . ALA A 1 96 ? 12.411 -1.823 -3.400 1.00 0.00 96 ALA A O 13
ATOM 21042 N N . ASN A 1 97 ? 14.176 -1.694 -2.079 1.00 0.00 97 ASN A N 13
ATOM 21043 C CA . ASN A 1 97 ? 15.029 -1.134 -3.168 1.00 0.00 97 ASN A CA 13
ATOM 21044 C C . ASN A 1 97 ? 15.262 -2.209 -4.236 1.00 0.00 97 ASN A C 13
ATOM 21045 O O . ASN A 1 97 ? 15.257 -1.930 -5.419 1.00 0.00 97 ASN A O 13
ATOM 21056 N N . GLN A 1 98 ? 15.450 -3.442 -3.820 1.00 0.00 98 GLN A N 13
ATOM 21057 C CA . GLN A 1 98 ? 15.670 -4.548 -4.799 1.00 0.00 98 GLN A CA 13
ATOM 21058 C C . GLN A 1 98 ? 14.430 -4.714 -5.683 1.00 0.00 98 GLN A C 13
ATOM 21059 O O . GLN A 1 98 ? 14.539 -4.916 -6.877 1.00 0.00 98 GLN A O 13
ATOM 21073 N N . TRP A 1 99 ? 13.253 -4.604 -5.111 1.00 0.00 99 TRP A N 13
ATOM 21074 C CA . TRP A 1 99 ? 12.012 -4.725 -5.933 1.00 0.00 99 TRP A CA 13
ATOM 21075 C C . TRP A 1 99 ? 11.866 -3.472 -6.798 1.00 0.00 99 TRP A C 13
ATOM 21076 O O . TRP A 1 99 ? 11.482 -3.540 -7.950 1.00 0.00 99 TRP A O 13
ATOM 21097 N N . LEU A 1 100 ? 12.191 -2.329 -6.245 1.00 0.00 100 LEU A N 13
ATOM 21098 C CA . LEU A 1 100 ? 12.100 -1.058 -7.022 1.00 0.00 100 LEU A CA 13
ATOM 21099 C C . LEU A 1 100 ? 13.135 -1.070 -8.153 1.00 0.00 100 LEU A C 13
ATOM 21100 O O . LEU A 1 100 ? 12.865 -0.633 -9.255 1.00 0.00 100 LEU A O 13
ATOM 21116 N N . SER A 1 101 ? 14.315 -1.578 -7.881 1.00 0.00 101 SER A N 13
ATOM 21117 C CA . SER A 1 101 ? 15.379 -1.635 -8.928 1.00 0.00 101 SER A CA 13
ATOM 21118 C C . SER A 1 101 ? 15.041 -2.706 -9.970 1.00 0.00 101 SER A C 13
ATOM 21119 O O . SER A 1 101 ? 14.933 -2.419 -11.147 1.00 0.00 101 SER A O 13
ATOM 21127 N N . SER A 1 102 ? 14.879 -3.939 -9.540 1.00 0.00 102 SER A N 13
ATOM 21128 C CA . SER A 1 102 ? 14.553 -5.052 -10.491 1.00 0.00 102 SER A CA 13
ATOM 21129 C C . SER A 1 102 ? 15.682 -5.230 -11.526 1.00 0.00 102 SER A C 13
ATOM 21130 O O . SER A 1 102 ? 16.829 -5.000 -11.171 1.00 0.00 102 SER A O 13
ATOM 21139 N N . GLU A 1 1 ? 20.361 2.542 18.067 1.00 0.00 1 GLU A N 14
ATOM 21140 C CA . GLU A 1 1 ? 19.105 3.308 17.800 1.00 0.00 1 GLU A CA 14
ATOM 21141 C C . GLU A 1 1 ? 19.200 4.042 16.455 1.00 0.00 1 GLU A C 14
ATOM 21142 O O . GLU A 1 1 ? 20.256 4.125 15.855 1.00 0.00 1 GLU A O 14
ATOM 21156 N N . ALA A 1 2 ? 18.102 4.579 15.983 1.00 0.00 2 ALA A N 14
ATOM 21157 C CA . ALA A 1 2 ? 18.121 5.312 14.680 1.00 0.00 2 ALA A CA 14
ATOM 21158 C C . ALA A 1 2 ? 18.294 6.817 14.920 1.00 0.00 2 ALA A C 14
ATOM 21159 O O . ALA A 1 2 ? 17.541 7.427 15.656 1.00 0.00 2 ALA A O 14
ATOM 21166 N N . TYR A 1 3 ? 19.281 7.417 14.301 1.00 0.00 3 TYR A N 14
ATOM 21167 C CA . TYR A 1 3 ? 19.510 8.883 14.486 1.00 0.00 3 TYR A CA 14
ATOM 21168 C C . TYR A 1 3 ? 18.855 9.669 13.343 1.00 0.00 3 TYR A C 14
ATOM 21169 O O . TYR A 1 3 ? 18.073 10.572 13.571 1.00 0.00 3 TYR A O 14
ATOM 21187 N N . VAL A 1 4 ? 19.166 9.328 12.117 1.00 0.00 4 VAL A N 14
ATOM 21188 C CA . VAL A 1 4 ? 18.560 10.047 10.953 1.00 0.00 4 VAL A CA 14
ATOM 21189 C C . VAL A 1 4 ? 17.459 9.186 10.323 1.00 0.00 4 VAL A C 14
ATOM 21190 O O . VAL A 1 4 ? 17.459 7.974 10.448 1.00 0.00 4 VAL A O 14
ATOM 21203 N N . GLN A 1 5 ? 16.522 9.802 9.644 1.00 0.00 5 GLN A N 14
ATOM 21204 C CA . GLN A 1 5 ? 15.422 9.021 8.997 1.00 0.00 5 GLN A CA 14
ATOM 21205 C C . GLN A 1 5 ? 15.978 8.190 7.830 1.00 0.00 5 GLN A C 14
ATOM 21206 O O . GLN A 1 5 ? 17.132 8.317 7.459 1.00 0.00 5 GLN A O 14
ATOM 21220 N N . GLY A 1 6 ? 15.165 7.341 7.254 1.00 0.00 6 GLY A N 14
ATOM 21221 C CA . GLY A 1 6 ? 15.640 6.496 6.114 1.00 0.00 6 GLY A CA 14
ATOM 21222 C C . GLY A 1 6 ? 14.635 5.370 5.860 1.00 0.00 6 GLY A C 14
ATOM 21223 O O . GLY A 1 6 ? 14.078 5.259 4.784 1.00 0.00 6 GLY A O 14
ATOM 21227 N N . TRP A 1 7 ? 14.397 4.539 6.849 1.00 0.00 7 TRP A N 14
ATOM 21228 C CA . TRP A 1 7 ? 13.419 3.414 6.682 1.00 0.00 7 TRP A CA 14
ATOM 21229 C C . TRP A 1 7 ? 12.044 3.962 6.275 1.00 0.00 7 TRP A C 14
ATOM 21230 O O . TRP A 1 7 ? 11.376 3.407 5.424 1.00 0.00 7 TRP A O 14
ATOM 21251 N N . GLU A 1 8 ? 11.627 5.057 6.868 1.00 0.00 8 GLU A N 14
ATOM 21252 C CA . GLU A 1 8 ? 10.304 5.655 6.508 1.00 0.00 8 GLU A CA 14
ATOM 21253 C C . GLU A 1 8 ? 10.305 6.071 5.030 1.00 0.00 8 GLU A C 14
ATOM 21254 O O . GLU A 1 8 ? 9.322 5.903 4.332 1.00 0.00 8 GLU A O 14
ATOM 21266 N N . ALA A 1 9 ? 11.408 6.596 4.549 1.00 0.00 9 ALA A N 14
ATOM 21267 C CA . ALA A 1 9 ? 11.485 7.004 3.113 1.00 0.00 9 ALA A CA 14
ATOM 21268 C C . ALA A 1 9 ? 11.354 5.766 2.218 1.00 0.00 9 ALA A C 14
ATOM 21269 O O . ALA A 1 9 ? 10.683 5.794 1.204 1.00 0.00 9 ALA A O 14
ATOM 21276 N N . VAL A 1 10 ? 11.975 4.674 2.601 1.00 0.00 10 VAL A N 14
ATOM 21277 C CA . VAL A 1 10 ? 11.871 3.423 1.791 1.00 0.00 10 VAL A CA 14
ATOM 21278 C C . VAL A 1 10 ? 10.410 2.959 1.769 1.00 0.00 10 VAL A C 14
ATOM 21279 O O . VAL A 1 10 ? 9.894 2.555 0.743 1.00 0.00 10 VAL A O 14
ATOM 21292 N N . ALA A 1 11 ? 9.738 3.038 2.893 1.00 0.00 11 ALA A N 14
ATOM 21293 C CA . ALA A 1 11 ? 8.304 2.626 2.947 1.00 0.00 11 ALA A CA 14
ATOM 21294 C C . ALA A 1 11 ? 7.467 3.538 2.044 1.00 0.00 11 ALA A C 14
ATOM 21295 O O . ALA A 1 11 ? 6.570 3.087 1.355 1.00 0.00 11 ALA A O 14
ATOM 21302 N N . ALA A 1 12 ? 7.763 4.817 2.035 1.00 0.00 12 ALA A N 14
ATOM 21303 C CA . ALA A 1 12 ? 6.998 5.760 1.166 1.00 0.00 12 ALA A CA 14
ATOM 21304 C C . ALA A 1 12 ? 7.215 5.399 -0.307 1.00 0.00 12 ALA A C 14
ATOM 21305 O O . ALA A 1 12 ? 6.292 5.422 -1.100 1.00 0.00 12 ALA A O 14
ATOM 21312 N N . ALA A 1 13 ? 8.427 5.048 -0.674 1.00 0.00 13 ALA A N 14
ATOM 21313 C CA . ALA A 1 13 ? 8.702 4.663 -2.091 1.00 0.00 13 ALA A CA 14
ATOM 21314 C C . ALA A 1 13 ? 7.908 3.402 -2.446 1.00 0.00 13 ALA A C 14
ATOM 21315 O O . ALA A 1 13 ? 7.347 3.295 -3.522 1.00 0.00 13 ALA A O 14
ATOM 21322 N N . VAL A 1 14 ? 7.842 2.454 -1.538 1.00 0.00 14 VAL A N 14
ATOM 21323 C CA . VAL A 1 14 ? 7.066 1.205 -1.810 1.00 0.00 14 VAL A CA 14
ATOM 21324 C C . VAL A 1 14 ? 5.592 1.565 -2.035 1.00 0.00 14 VAL A C 14
ATOM 21325 O O . VAL A 1 14 ? 4.950 1.057 -2.937 1.00 0.00 14 VAL A O 14
ATOM 21338 N N . ALA A 1 15 ? 5.062 2.459 -1.231 1.00 0.00 15 ALA A N 14
ATOM 21339 C CA . ALA A 1 15 ? 3.638 2.881 -1.401 1.00 0.00 15 ALA A CA 14
ATOM 21340 C C . ALA A 1 15 ? 3.464 3.571 -2.763 1.00 0.00 15 ALA A C 14
ATOM 21341 O O . ALA A 1 15 ? 2.482 3.364 -3.452 1.00 0.00 15 ALA A O 14
ATOM 21348 N N . SER A 1 16 ? 4.423 4.378 -3.156 1.00 0.00 16 SER A N 14
ATOM 21349 C CA . SER A 1 16 ? 4.334 5.073 -4.477 1.00 0.00 16 SER A CA 14
ATOM 21350 C C . SER A 1 16 ? 4.285 4.039 -5.605 1.00 0.00 16 SER A C 14
ATOM 21351 O O . SER A 1 16 ? 3.559 4.201 -6.570 1.00 0.00 16 SER A O 14
ATOM 21359 N N . LYS A 1 17 ? 5.041 2.971 -5.490 1.00 0.00 17 LYS A N 14
ATOM 21360 C CA . LYS A 1 17 ? 5.015 1.929 -6.557 1.00 0.00 17 LYS A CA 14
ATOM 21361 C C . LYS A 1 17 ? 3.643 1.243 -6.573 1.00 0.00 17 LYS A C 14
ATOM 21362 O O . LYS A 1 17 ? 3.136 0.906 -7.619 1.00 0.00 17 LYS A O 14
ATOM 21381 N N . ILE A 1 18 ? 3.037 1.049 -5.423 1.00 0.00 18 ILE A N 14
ATOM 21382 C CA . ILE A 1 18 ? 1.688 0.395 -5.378 1.00 0.00 18 ILE A CA 14
ATOM 21383 C C . ILE A 1 18 ? 0.678 1.194 -6.214 1.00 0.00 18 ILE A C 14
ATOM 21384 O O . ILE A 1 18 ? -0.121 0.626 -6.931 1.00 0.00 18 ILE A O 14
ATOM 21400 N N . VAL A 1 19 ? 0.708 2.501 -6.127 1.00 0.00 19 VAL A N 14
ATOM 21401 C CA . VAL A 1 19 ? -0.258 3.326 -6.917 1.00 0.00 19 VAL A CA 14
ATOM 21402 C C . VAL A 1 19 ? 0.019 3.168 -8.421 1.00 0.00 19 VAL A C 14
ATOM 21403 O O . VAL A 1 19 ? -0.890 2.975 -9.206 1.00 0.00 19 VAL A O 14
ATOM 21416 N N . GLY A 1 20 ? 1.264 3.245 -8.825 1.00 0.00 20 GLY A N 14
ATOM 21417 C CA . GLY A 1 20 ? 1.597 3.099 -10.281 1.00 0.00 20 GLY A CA 14
ATOM 21418 C C . GLY A 1 20 ? 1.598 1.614 -10.703 1.00 0.00 20 GLY A C 14
ATOM 21419 O O . GLY A 1 20 ? 1.574 1.305 -11.878 1.00 0.00 20 GLY A O 14
ATOM 21423 N N . LEU A 1 21 ? 1.640 0.700 -9.762 1.00 0.00 21 LEU A N 14
ATOM 21424 C CA . LEU A 1 21 ? 1.660 -0.758 -10.110 1.00 0.00 21 LEU A CA 14
ATOM 21425 C C . LEU A 1 21 ? 0.258 -1.382 -9.984 1.00 0.00 21 LEU A C 14
ATOM 21426 O O . LEU A 1 21 ? -0.018 -2.416 -10.561 1.00 0.00 21 LEU A O 14
ATOM 21442 N N . TRP A 1 22 ? -0.623 -0.774 -9.225 1.00 0.00 22 TRP A N 14
ATOM 21443 C CA . TRP A 1 22 ? -1.993 -1.341 -9.050 1.00 0.00 22 TRP A CA 14
ATOM 21444 C C . TRP A 1 22 ? -2.777 -1.316 -10.370 1.00 0.00 22 TRP A C 14
ATOM 21445 O O . TRP A 1 22 ? -2.863 -0.307 -11.043 1.00 0.00 22 TRP A O 14
ATOM 21466 N N . ARG A 1 23 ? -3.369 -2.430 -10.717 1.00 0.00 23 ARG A N 14
ATOM 21467 C CA . ARG A 1 23 ? -4.183 -2.517 -11.964 1.00 0.00 23 ARG A CA 14
ATOM 21468 C C . ARG A 1 23 ? -5.668 -2.384 -11.595 1.00 0.00 23 ARG A C 14
ATOM 21469 O O . ARG A 1 23 ? -5.995 -1.900 -10.530 1.00 0.00 23 ARG A O 14
ATOM 21490 N N . ASN A 1 24 ? -6.566 -2.802 -12.455 1.00 0.00 24 ASN A N 14
ATOM 21491 C CA . ASN A 1 24 ? -8.028 -2.696 -12.133 1.00 0.00 24 ASN A CA 14
ATOM 21492 C C . ASN A 1 24 ? -8.303 -3.250 -10.726 1.00 0.00 24 ASN A C 14
ATOM 21493 O O . ASN A 1 24 ? -8.995 -2.634 -9.935 1.00 0.00 24 ASN A O 14
ATOM 21504 N N . GLU A 1 25 ? -7.751 -4.401 -10.405 1.00 0.00 25 GLU A N 14
ATOM 21505 C CA . GLU A 1 25 ? -7.963 -4.998 -9.043 1.00 0.00 25 GLU A CA 14
ATOM 21506 C C . GLU A 1 25 ? -6.833 -5.980 -8.682 1.00 0.00 25 GLU A C 14
ATOM 21507 O O . GLU A 1 25 ? -7.038 -6.924 -7.941 1.00 0.00 25 GLU A O 14
ATOM 21519 N N . LYS A 1 26 ? -5.646 -5.769 -9.195 1.00 0.00 26 LYS A N 14
ATOM 21520 C CA . LYS A 1 26 ? -4.515 -6.696 -8.883 1.00 0.00 26 LYS A CA 14
ATOM 21521 C C . LYS A 1 26 ? -3.174 -5.958 -8.927 1.00 0.00 26 LYS A C 14
ATOM 21522 O O . LYS A 1 26 ? -3.038 -4.936 -9.567 1.00 0.00 26 LYS A O 14
ATOM 21541 N N . THR A 1 27 ? -2.179 -6.484 -8.259 1.00 0.00 27 THR A N 14
ATOM 21542 C CA . THR A 1 27 ? -0.834 -5.836 -8.263 1.00 0.00 27 THR A CA 14
ATOM 21543 C C . THR A 1 27 ? 0.249 -6.893 -8.006 1.00 0.00 27 THR A C 14
ATOM 21544 O O . THR A 1 27 ? 0.040 -7.838 -7.272 1.00 0.00 27 THR A O 14
ATOM 21555 N N . GLU A 1 28 ? 1.399 -6.741 -8.610 1.00 0.00 28 GLU A N 14
ATOM 21556 C CA . GLU A 1 28 ? 2.499 -7.738 -8.406 1.00 0.00 28 GLU A CA 14
ATOM 21557 C C . GLU A 1 28 ? 3.536 -7.174 -7.428 1.00 0.00 28 GLU A C 14
ATOM 21558 O O . GLU A 1 28 ? 4.273 -6.263 -7.757 1.00 0.00 28 GLU A O 14
ATOM 21570 N N . LEU A 1 29 ? 3.592 -7.692 -6.224 1.00 0.00 29 LEU A N 14
ATOM 21571 C CA . LEU A 1 29 ? 4.572 -7.159 -5.225 1.00 0.00 29 LEU A CA 14
ATOM 21572 C C . LEU A 1 29 ? 5.633 -8.217 -4.878 1.00 0.00 29 LEU A C 14
ATOM 21573 O O . LEU A 1 29 ? 5.310 -9.342 -4.545 1.00 0.00 29 LEU A O 14
ATOM 21589 N N . LEU A 1 30 ? 6.899 -7.856 -4.948 1.00 0.00 30 LEU A N 14
ATOM 21590 C CA . LEU A 1 30 ? 8.003 -8.824 -4.621 1.00 0.00 30 LEU A CA 14
ATOM 21591 C C . LEU A 1 30 ? 7.936 -10.059 -5.531 1.00 0.00 30 LEU A C 14
ATOM 21592 O O . LEU A 1 30 ? 8.338 -11.141 -5.151 1.00 0.00 30 LEU A O 14
ATOM 21608 N N . GLY A 1 31 ? 7.423 -9.908 -6.726 1.00 0.00 31 GLY A N 14
ATOM 21609 C CA . GLY A 1 31 ? 7.320 -11.077 -7.652 1.00 0.00 31 GLY A CA 14
ATOM 21610 C C . GLY A 1 31 ? 6.164 -11.988 -7.207 1.00 0.00 31 GLY A C 14
ATOM 21611 O O . GLY A 1 31 ? 6.125 -13.157 -7.541 1.00 0.00 31 GLY A O 14
ATOM 21615 N N . HIS A 1 32 ? 5.225 -11.458 -6.455 1.00 0.00 32 HIS A N 14
ATOM 21616 C CA . HIS A 1 32 ? 4.071 -12.276 -5.983 1.00 0.00 32 HIS A CA 14
ATOM 21617 C C . HIS A 1 32 ? 2.758 -11.657 -6.472 1.00 0.00 32 HIS A C 14
ATOM 21618 O O . HIS A 1 32 ? 2.682 -10.468 -6.723 1.00 0.00 32 HIS A O 14
ATOM 21632 N N . GLU A 1 33 ? 1.719 -12.443 -6.595 1.00 0.00 33 GLU A N 14
ATOM 21633 C CA . GLU A 1 33 ? 0.414 -11.879 -7.050 1.00 0.00 33 GLU A CA 14
ATOM 21634 C C . GLU A 1 33 ? -0.363 -11.337 -5.844 1.00 0.00 33 GLU A C 14
ATOM 21635 O O . GLU A 1 33 ? -0.743 -12.073 -4.952 1.00 0.00 33 GLU A O 14
ATOM 21647 N N . CYS A 1 34 ? -0.599 -10.052 -5.818 1.00 0.00 34 CYS A N 14
ATOM 21648 C CA . CYS A 1 34 ? -1.349 -9.438 -4.684 1.00 0.00 34 CYS A CA 14
ATOM 21649 C C . CYS A 1 34 ? -2.662 -8.847 -5.196 1.00 0.00 34 CYS A C 14
ATOM 21650 O O . CYS A 1 34 ? -2.916 -8.812 -6.387 1.00 0.00 34 CYS A O 14
ATOM 21657 N N . LYS A 1 35 ? -3.497 -8.386 -4.307 1.00 0.00 35 LYS A N 14
ATOM 21658 C CA . LYS A 1 35 ? -4.795 -7.799 -4.737 1.00 0.00 35 LYS A CA 14
ATOM 21659 C C . LYS A 1 35 ? -5.054 -6.465 -4.036 1.00 0.00 35 LYS A C 14
ATOM 21660 O O . LYS A 1 35 ? -5.352 -6.412 -2.857 1.00 0.00 35 LYS A O 14
ATOM 21679 N N . PHE A 1 36 ? -4.971 -5.392 -4.772 1.00 0.00 36 PHE A N 14
ATOM 21680 C CA . PHE A 1 36 ? -5.242 -4.044 -4.192 1.00 0.00 36 PHE A CA 14
ATOM 21681 C C . PHE A 1 36 ? -6.577 -3.550 -4.763 1.00 0.00 36 PHE A C 14
ATOM 21682 O O . PHE A 1 36 ? -6.866 -3.759 -5.928 1.00 0.00 36 PHE A O 14
ATOM 21699 N N . THR A 1 37 ? -7.409 -2.932 -3.964 1.00 0.00 37 THR A N 14
ATOM 21700 C CA . THR A 1 37 ? -8.732 -2.472 -4.493 1.00 0.00 37 THR A CA 14
ATOM 21701 C C . THR A 1 37 ? -9.167 -1.147 -3.858 1.00 0.00 37 THR A C 14
ATOM 21702 O O . THR A 1 37 ? -8.807 -0.826 -2.739 1.00 0.00 37 THR A O 14
ATOM 21713 N N . VAL A 1 38 ? -9.960 -0.385 -4.573 1.00 0.00 38 VAL A N 14
ATOM 21714 C CA . VAL A 1 38 ? -10.462 0.922 -4.045 1.00 0.00 38 VAL A CA 14
ATOM 21715 C C . VAL A 1 38 ? -11.973 1.022 -4.300 1.00 0.00 38 VAL A C 14
ATOM 21716 O O . VAL A 1 38 ? -12.426 0.917 -5.426 1.00 0.00 38 VAL A O 14
ATOM 21729 N N . LYS A 1 39 ? -12.757 1.220 -3.269 1.00 0.00 39 LYS A N 14
ATOM 21730 C CA . LYS A 1 39 ? -14.235 1.318 -3.466 1.00 0.00 39 LYS A CA 14
ATOM 21731 C C . LYS A 1 39 ? -14.822 2.445 -2.607 1.00 0.00 39 LYS A C 14
ATOM 21732 O O . LYS A 1 39 ? -14.759 2.395 -1.392 1.00 0.00 39 LYS A O 14
ATOM 21751 N N . PRO A 1 40 ? -15.385 3.425 -3.273 1.00 0.00 40 PRO A N 14
ATOM 21752 C CA . PRO A 1 40 ? -16.000 4.567 -2.562 1.00 0.00 40 PRO A CA 14
ATOM 21753 C C . PRO A 1 40 ? -17.411 4.208 -2.082 1.00 0.00 40 PRO A C 14
ATOM 21754 O O . PRO A 1 40 ? -18.057 3.326 -2.617 1.00 0.00 40 PRO A O 14
ATOM 21765 N N . TYR A 1 41 ? -17.894 4.903 -1.086 1.00 0.00 41 TYR A N 14
ATOM 21766 C CA . TYR A 1 41 ? -19.264 4.641 -0.564 1.00 0.00 41 TYR A CA 14
ATOM 21767 C C . TYR A 1 41 ? -20.002 5.969 -0.399 1.00 0.00 41 TYR A C 14
ATOM 21768 O O . TYR A 1 41 ? -19.548 7.003 -0.856 1.00 0.00 41 TYR A O 14
ATOM 21786 N N . LEU A 1 42 ? -21.132 5.950 0.248 1.00 0.00 42 LEU A N 14
ATOM 21787 C CA . LEU A 1 42 ? -21.901 7.214 0.441 1.00 0.00 42 LEU A CA 14
ATOM 21788 C C . LEU A 1 42 ? -22.403 7.333 1.882 1.00 0.00 42 LEU A C 14
ATOM 21789 O O . LEU A 1 42 ? -22.687 6.347 2.539 1.00 0.00 42 LEU A O 14
ATOM 21805 N N . LYS A 1 43 ? -22.519 8.541 2.367 1.00 0.00 43 LYS A N 14
ATOM 21806 C CA . LYS A 1 43 ? -23.006 8.768 3.759 1.00 0.00 43 LYS A CA 14
ATOM 21807 C C . LYS A 1 43 ? -24.240 9.679 3.735 1.00 0.00 43 LYS A C 14
ATOM 21808 O O . LYS A 1 43 ? -24.678 10.104 2.682 1.00 0.00 43 LYS A O 14
ATOM 21827 N N . ARG A 1 44 ? -24.796 9.969 4.892 1.00 0.00 44 ARG A N 14
ATOM 21828 C CA . ARG A 1 44 ? -26.016 10.847 4.987 1.00 0.00 44 ARG A CA 14
ATOM 21829 C C . ARG A 1 44 ? -25.994 11.960 3.931 1.00 0.00 44 ARG A C 14
ATOM 21830 O O . ARG A 1 44 ? -26.979 12.211 3.264 1.00 0.00 44 ARG A O 14
ATOM 21851 N N . PHE A 1 45 ? -24.875 12.622 3.777 1.00 0.00 45 PHE A N 14
ATOM 21852 C CA . PHE A 1 45 ? -24.777 13.719 2.764 1.00 0.00 45 PHE A CA 14
ATOM 21853 C C . PHE A 1 45 ? -23.319 13.921 2.318 1.00 0.00 45 PHE A C 14
ATOM 21854 O O . PHE A 1 45 ? -22.884 15.035 2.088 1.00 0.00 45 PHE A O 14
ATOM 21871 N N . GLN A 1 46 ? -22.561 12.855 2.190 1.00 0.00 46 GLN A N 14
ATOM 21872 C CA . GLN A 1 46 ? -21.135 13.000 1.757 1.00 0.00 46 GLN A CA 14
ATOM 21873 C C . GLN A 1 46 ? -20.621 11.707 1.112 1.00 0.00 46 GLN A C 14
ATOM 21874 O O . GLN A 1 46 ? -20.939 10.617 1.546 1.00 0.00 46 GLN A O 14
ATOM 21888 N N . VAL A 1 47 ? -19.813 11.826 0.087 1.00 0.00 47 VAL A N 14
ATOM 21889 C CA . VAL A 1 47 ? -19.257 10.611 -0.584 1.00 0.00 47 VAL A CA 14
ATOM 21890 C C . VAL A 1 47 ? -17.850 10.332 -0.040 1.00 0.00 47 VAL A C 14
ATOM 21891 O O . VAL A 1 47 ? -16.985 11.190 -0.066 1.00 0.00 47 VAL A O 14
ATOM 21904 N N . TYR A 1 48 ? -17.621 9.149 0.468 1.00 0.00 48 TYR A N 14
ATOM 21905 C CA . TYR A 1 48 ? -16.277 8.822 1.034 1.00 0.00 48 TYR A CA 14
ATOM 21906 C C . TYR A 1 48 ? -15.535 7.824 0.138 1.00 0.00 48 TYR A C 14
ATOM 21907 O O . TYR A 1 48 ? -16.135 6.996 -0.516 1.00 0.00 48 TYR A O 14
ATOM 21925 N N . TYR A 1 49 ? -14.227 7.894 0.118 1.00 0.00 49 TYR A N 14
ATOM 21926 C CA . TYR A 1 49 ? -13.433 6.944 -0.720 1.00 0.00 49 TYR A CA 14
ATOM 21927 C C . TYR A 1 49 ? -12.682 5.962 0.185 1.00 0.00 49 TYR A C 14
ATOM 21928 O O . TYR A 1 49 ? -12.036 6.357 1.138 1.00 0.00 49 TYR A O 14
ATOM 21946 N N . LYS A 1 50 ? -12.763 4.687 -0.097 1.00 0.00 50 LYS A N 14
ATOM 21947 C CA . LYS A 1 50 ? -12.052 3.685 0.755 1.00 0.00 50 LYS A CA 14
ATOM 21948 C C . LYS A 1 50 ? -11.219 2.742 -0.112 1.00 0.00 50 LYS A C 14
ATOM 21949 O O . LYS A 1 50 ? -11.456 2.603 -1.297 1.00 0.00 50 LYS A O 14
ATOM 21968 N N . GLY A 1 51 ? -10.244 2.092 0.469 1.00 0.00 51 GLY A N 14
ATOM 21969 C CA . GLY A 1 51 ? -9.398 1.156 -0.320 1.00 0.00 51 GLY A CA 14
ATOM 21970 C C . GLY A 1 51 ? -8.817 0.078 0.594 1.00 0.00 51 GLY A C 14
ATOM 21971 O O . GLY A 1 51 ? -8.464 0.334 1.731 1.00 0.00 51 GLY A O 14
ATOM 21975 N N . ARG A 1 52 ? -8.723 -1.129 0.095 1.00 0.00 52 ARG A N 14
ATOM 21976 C CA . ARG A 1 52 ? -8.172 -2.252 0.909 1.00 0.00 52 ARG A CA 14
ATOM 21977 C C . ARG A 1 52 ? -7.253 -3.123 0.041 1.00 0.00 52 ARG A C 14
ATOM 21978 O O . ARG A 1 52 ? -7.446 -3.235 -1.154 1.00 0.00 52 ARG A O 14
ATOM 21999 N N . MET A 1 53 ? -6.254 -3.741 0.624 1.00 0.00 53 MET A N 14
ATOM 22000 C CA . MET A 1 53 ? -5.336 -4.598 -0.190 1.00 0.00 53 MET A CA 14
ATOM 22001 C C . MET A 1 53 ? -4.843 -5.812 0.612 1.00 0.00 53 MET A C 14
ATOM 22002 O O . MET A 1 53 ? -4.810 -5.801 1.830 1.00 0.00 53 MET A O 14
ATOM 22016 N N . TRP A 1 54 ? -4.449 -6.852 -0.082 1.00 0.00 54 TRP A N 14
ATOM 22017 C CA . TRP A 1 54 ? -3.939 -8.084 0.601 1.00 0.00 54 TRP A CA 14
ATOM 22018 C C . TRP A 1 54 ? -3.238 -9.003 -0.411 1.00 0.00 54 TRP A C 14
ATOM 22019 O O . TRP A 1 54 ? -3.385 -8.845 -1.607 1.00 0.00 54 TRP A O 14
ATOM 22040 N N . CYS A 1 55 ? -2.474 -9.959 0.060 1.00 0.00 55 CYS A N 14
ATOM 22041 C CA . CYS A 1 55 ? -1.764 -10.883 -0.877 1.00 0.00 55 CYS A CA 14
ATOM 22042 C C . CYS A 1 55 ? -2.047 -12.344 -0.501 1.00 0.00 55 CYS A C 14
ATOM 22043 O O . CYS A 1 55 ? -1.426 -12.884 0.395 1.00 0.00 55 CYS A O 14
ATOM 22050 N N . PRO A 1 56 ? -2.988 -12.939 -1.202 1.00 0.00 56 PRO A N 14
ATOM 22051 C CA . PRO A 1 56 ? -3.359 -14.354 -0.935 1.00 0.00 56 PRO A CA 14
ATOM 22052 C C . PRO A 1 56 ? -2.288 -15.307 -1.489 1.00 0.00 56 PRO A C 14
ATOM 22053 O O . PRO A 1 56 ? -2.402 -15.811 -2.591 1.00 0.00 56 PRO A O 14
ATOM 22064 N N . GLY A 1 57 ? -1.248 -15.553 -0.731 1.00 0.00 57 GLY A N 14
ATOM 22065 C CA . GLY A 1 57 ? -0.169 -16.468 -1.207 1.00 0.00 57 GLY A CA 14
ATOM 22066 C C . GLY A 1 57 ? 1.195 -15.955 -0.736 1.00 0.00 57 GLY A C 14
ATOM 22067 O O . GLY A 1 57 ? 2.024 -16.716 -0.276 1.00 0.00 57 GLY A O 14
ATOM 22071 N N . TRP A 1 58 ? 1.433 -14.670 -0.849 1.00 0.00 58 TRP A N 14
ATOM 22072 C CA . TRP A 1 58 ? 2.746 -14.106 -0.409 1.00 0.00 58 TRP A CA 14
ATOM 22073 C C . TRP A 1 58 ? 2.853 -14.151 1.119 1.00 0.00 58 TRP A C 14
ATOM 22074 O O . TRP A 1 58 ? 3.743 -14.771 1.670 1.00 0.00 58 TRP A O 14
ATOM 22095 N N . THR A 1 59 ? 1.953 -13.495 1.804 1.00 0.00 59 THR A N 14
ATOM 22096 C CA . THR A 1 59 ? 1.992 -13.488 3.293 1.00 0.00 59 THR A CA 14
ATOM 22097 C C . THR A 1 59 ? 0.568 -13.347 3.857 1.00 0.00 59 THR A C 14
ATOM 22098 O O . THR A 1 59 ? -0.408 -13.440 3.136 1.00 0.00 59 THR A O 14
ATOM 22109 N N . ALA A 1 60 ? 0.451 -13.126 5.140 1.00 0.00 60 ALA A N 14
ATOM 22110 C CA . ALA A 1 60 ? -0.897 -12.983 5.767 1.00 0.00 60 ALA A CA 14
ATOM 22111 C C . ALA A 1 60 ? -1.067 -11.572 6.349 1.00 0.00 60 ALA A C 14
ATOM 22112 O O . ALA A 1 60 ? -1.612 -11.393 7.422 1.00 0.00 60 ALA A O 14
ATOM 22119 N N . ILE A 1 61 ? -0.609 -10.571 5.638 1.00 0.00 61 ILE A N 14
ATOM 22120 C CA . ILE A 1 61 ? -0.742 -9.168 6.130 1.00 0.00 61 ILE A CA 14
ATOM 22121 C C . ILE A 1 61 ? -1.601 -8.356 5.150 1.00 0.00 61 ILE A C 14
ATOM 22122 O O . ILE A 1 61 ? -1.681 -8.676 3.977 1.00 0.00 61 ILE A O 14
ATOM 22138 N N . ARG A 1 62 ? -2.254 -7.319 5.615 1.00 0.00 62 ARG A N 14
ATOM 22139 C CA . ARG A 1 62 ? -3.110 -6.511 4.698 1.00 0.00 62 ARG A CA 14
ATOM 22140 C C . ARG A 1 62 ? -2.911 -5.012 4.925 1.00 0.00 62 ARG A C 14
ATOM 22141 O O . ARG A 1 62 ? -2.265 -4.588 5.864 1.00 0.00 62 ARG A O 14
ATOM 22162 N N . GLY A 1 63 ? -3.482 -4.215 4.065 1.00 0.00 63 GLY A N 14
ATOM 22163 C CA . GLY A 1 63 ? -3.363 -2.734 4.198 1.00 0.00 63 GLY A CA 14
ATOM 22164 C C . GLY A 1 63 ? -4.699 -2.097 3.827 1.00 0.00 63 GLY A C 14
ATOM 22165 O O . GLY A 1 63 ? -5.249 -2.361 2.775 1.00 0.00 63 GLY A O 14
ATOM 22169 N N . GLU A 1 64 ? -5.233 -1.272 4.687 1.00 0.00 64 GLU A N 14
ATOM 22170 C CA . GLU A 1 64 ? -6.546 -0.624 4.392 1.00 0.00 64 GLU A CA 14
ATOM 22171 C C . GLU A 1 64 ? -6.499 0.865 4.746 1.00 0.00 64 GLU A C 14
ATOM 22172 O O . GLU A 1 64 ? -5.754 1.287 5.612 1.00 0.00 64 GLU A O 14
ATOM 22184 N N . ALA A 1 65 ? -7.302 1.660 4.085 1.00 0.00 65 ALA A N 14
ATOM 22185 C CA . ALA A 1 65 ? -7.323 3.129 4.378 1.00 0.00 65 ALA A CA 14
ATOM 22186 C C . ALA A 1 65 ? -8.490 3.810 3.653 1.00 0.00 65 ALA A C 14
ATOM 22187 O O . ALA A 1 65 ? -9.077 3.255 2.742 1.00 0.00 65 ALA A O 14
ATOM 22194 N N . SER A 1 66 ? -8.826 5.013 4.051 1.00 0.00 66 SER A N 14
ATOM 22195 C CA . SER A 1 66 ? -9.953 5.738 3.386 1.00 0.00 66 SER A CA 14
ATOM 22196 C C . SER A 1 66 ? -9.770 7.258 3.494 1.00 0.00 66 SER A C 14
ATOM 22197 O O . SER A 1 66 ? -9.198 7.762 4.441 1.00 0.00 66 SER A O 14
ATOM 22205 N N . THR A 1 67 ? -10.266 7.980 2.521 1.00 0.00 67 THR A N 14
ATOM 22206 C CA . THR A 1 67 ? -10.154 9.474 2.525 1.00 0.00 67 THR A CA 14
ATOM 22207 C C . THR A 1 67 ? -10.952 10.053 1.349 1.00 0.00 67 THR A C 14
ATOM 22208 O O . THR A 1 67 ? -11.194 9.376 0.371 1.00 0.00 67 THR A O 14
ATOM 22219 N N . ARG A 1 68 ? -11.358 11.296 1.433 1.00 0.00 68 ARG A N 14
ATOM 22220 C CA . ARG A 1 68 ? -12.141 11.909 0.308 1.00 0.00 68 ARG A CA 14
ATOM 22221 C C . ARG A 1 68 ? -11.325 11.910 -0.996 1.00 0.00 68 ARG A C 14
ATOM 22222 O O . ARG A 1 68 ? -11.880 11.938 -2.078 1.00 0.00 68 ARG A O 14
ATOM 22243 N N . SER A 1 69 ? -10.016 11.877 -0.903 1.00 0.00 69 SER A N 14
ATOM 22244 C CA . SER A 1 69 ? -9.166 11.872 -2.135 1.00 0.00 69 SER A CA 14
ATOM 22245 C C . SER A 1 69 ? -9.312 10.538 -2.886 1.00 0.00 69 SER A C 14
ATOM 22246 O O . SER A 1 69 ? -9.363 9.480 -2.286 1.00 0.00 69 SER A O 14
ATOM 22254 N N . GLN A 1 70 ? -9.377 10.588 -4.195 1.00 0.00 70 GLN A N 14
ATOM 22255 C CA . GLN A 1 70 ? -9.519 9.332 -4.999 1.00 0.00 70 GLN A CA 14
ATOM 22256 C C . GLN A 1 70 ? -8.180 8.584 -5.062 1.00 0.00 70 GLN A C 14
ATOM 22257 O O . GLN A 1 70 ? -8.096 7.417 -4.729 1.00 0.00 70 GLN A O 14
ATOM 22271 N N . SER A 1 71 ? -7.132 9.252 -5.481 1.00 0.00 71 SER A N 14
ATOM 22272 C CA . SER A 1 71 ? -5.794 8.590 -5.556 1.00 0.00 71 SER A CA 14
ATOM 22273 C C . SER A 1 71 ? -5.140 8.574 -4.169 1.00 0.00 71 SER A C 14
ATOM 22274 O O . SER A 1 71 ? -4.384 7.679 -3.840 1.00 0.00 71 SER A O 14
ATOM 22282 N N . GLY A 1 72 ? -5.435 9.561 -3.351 1.00 0.00 72 GLY A N 14
ATOM 22283 C CA . GLY A 1 72 ? -4.847 9.617 -1.980 1.00 0.00 72 GLY A CA 14
ATOM 22284 C C . GLY A 1 72 ? -5.230 8.356 -1.197 1.00 0.00 72 GLY A C 14
ATOM 22285 O O . GLY A 1 72 ? -4.442 7.841 -0.428 1.00 0.00 72 GLY A O 14
ATOM 22289 N N . VAL A 1 73 ? -6.430 7.851 -1.391 1.00 0.00 73 VAL A N 14
ATOM 22290 C CA . VAL A 1 73 ? -6.852 6.615 -0.657 1.00 0.00 73 VAL A CA 14
ATOM 22291 C C . VAL A 1 73 ? -5.963 5.426 -1.057 1.00 0.00 73 VAL A C 14
ATOM 22292 O O . VAL A 1 73 ? -5.648 4.578 -0.241 1.00 0.00 73 VAL A O 14
ATOM 22305 N N . ALA A 1 74 ? -5.549 5.366 -2.302 1.00 0.00 74 ALA A N 14
ATOM 22306 C CA . ALA A 1 74 ? -4.672 4.241 -2.751 1.00 0.00 74 ALA A CA 14
ATOM 22307 C C . ALA A 1 74 ? -3.304 4.335 -2.069 1.00 0.00 74 ALA A C 14
ATOM 22308 O O . ALA A 1 74 ? -2.740 3.341 -1.653 1.00 0.00 74 ALA A O 14
ATOM 22315 N N . GLY A 1 75 ? -2.773 5.527 -1.942 1.00 0.00 75 GLY A N 14
ATOM 22316 C CA . GLY A 1 75 ? -1.450 5.696 -1.274 1.00 0.00 75 GLY A CA 14
ATOM 22317 C C . GLY A 1 75 ? -1.593 5.393 0.221 1.00 0.00 75 GLY A C 14
ATOM 22318 O O . GLY A 1 75 ? -0.670 4.918 0.855 1.00 0.00 75 GLY A O 14
ATOM 22322 N N . LYS A 1 76 ? -2.747 5.659 0.784 1.00 0.00 76 LYS A N 14
ATOM 22323 C CA . LYS A 1 76 ? -2.963 5.382 2.233 1.00 0.00 76 LYS A CA 14
ATOM 22324 C C . LYS A 1 76 ? -3.102 3.871 2.470 1.00 0.00 76 LYS A C 14
ATOM 22325 O O . LYS A 1 76 ? -2.577 3.343 3.433 1.00 0.00 76 LYS A O 14
ATOM 22344 N N . THR A 1 77 ? -3.787 3.168 1.595 1.00 0.00 77 THR A N 14
ATOM 22345 C CA . THR A 1 77 ? -3.938 1.688 1.770 1.00 0.00 77 THR A CA 14
ATOM 22346 C C . THR A 1 77 ? -2.562 1.026 1.652 1.00 0.00 77 THR A C 14
ATOM 22347 O O . THR A 1 77 ? -2.228 0.125 2.401 1.00 0.00 77 THR A O 14
ATOM 22358 N N . ALA A 1 78 ? -1.753 1.489 0.730 1.00 0.00 78 ALA A N 14
ATOM 22359 C CA . ALA A 1 78 ? -0.385 0.916 0.568 1.00 0.00 78 ALA A CA 14
ATOM 22360 C C . ALA A 1 78 ? 0.465 1.254 1.799 1.00 0.00 78 ALA A C 14
ATOM 22361 O O . ALA A 1 78 ? 1.229 0.439 2.273 1.00 0.00 78 ALA A O 14
ATOM 22368 N N . LYS A 1 79 ? 0.324 2.451 2.324 1.00 0.00 79 LYS A N 14
ATOM 22369 C CA . LYS A 1 79 ? 1.114 2.847 3.531 1.00 0.00 79 LYS A CA 14
ATOM 22370 C C . LYS A 1 79 ? 0.799 1.904 4.696 1.00 0.00 79 LYS A C 14
ATOM 22371 O O . LYS A 1 79 ? 1.682 1.483 5.418 1.00 0.00 79 LYS A O 14
ATOM 22390 N N . ASP A 1 80 ? -0.454 1.560 4.875 1.00 0.00 80 ASP A N 14
ATOM 22391 C CA . ASP A 1 80 ? -0.821 0.631 5.986 1.00 0.00 80 ASP A CA 14
ATOM 22392 C C . ASP A 1 80 ? -0.193 -0.743 5.737 1.00 0.00 80 ASP A C 14
ATOM 22393 O O . ASP A 1 80 ? 0.321 -1.373 6.641 1.00 0.00 80 ASP A O 14
ATOM 22402 N N . PHE A 1 81 ? -0.216 -1.200 4.510 1.00 0.00 81 PHE A N 14
ATOM 22403 C CA . PHE A 1 81 ? 0.397 -2.526 4.186 1.00 0.00 81 PHE A CA 14
ATOM 22404 C C . PHE A 1 81 ? 1.924 -2.436 4.305 1.00 0.00 81 PHE A C 14
ATOM 22405 O O . PHE A 1 81 ? 2.574 -3.355 4.770 1.00 0.00 81 PHE A O 14
ATOM 22422 N N . VAL A 1 82 ? 2.500 -1.331 3.891 1.00 0.00 82 VAL A N 14
ATOM 22423 C CA . VAL A 1 82 ? 3.981 -1.174 3.985 1.00 0.00 82 VAL A CA 14
ATOM 22424 C C . VAL A 1 82 ? 4.402 -1.060 5.454 1.00 0.00 82 VAL A C 14
ATOM 22425 O O . VAL A 1 82 ? 5.419 -1.593 5.852 1.00 0.00 82 VAL A O 14
ATOM 22438 N N . ARG A 1 83 ? 3.622 -0.386 6.267 1.00 0.00 83 ARG A N 14
ATOM 22439 C CA . ARG A 1 83 ? 3.984 -0.264 7.712 1.00 0.00 83 ARG A CA 14
ATOM 22440 C C . ARG A 1 83 ? 3.882 -1.634 8.386 1.00 0.00 83 ARG A C 14
ATOM 22441 O O . ARG A 1 83 ? 4.717 -1.997 9.192 1.00 0.00 83 ARG A O 14
ATOM 22462 N N . LYS A 1 84 ? 2.875 -2.404 8.047 1.00 0.00 84 LYS A N 14
ATOM 22463 C CA . LYS A 1 84 ? 2.733 -3.761 8.654 1.00 0.00 84 LYS A CA 14
ATOM 22464 C C . LYS A 1 84 ? 3.872 -4.660 8.162 1.00 0.00 84 LYS A C 14
ATOM 22465 O O . LYS A 1 84 ? 4.437 -5.428 8.918 1.00 0.00 84 LYS A O 14
ATOM 22484 N N . ALA A 1 85 ? 4.219 -4.556 6.900 1.00 0.00 85 ALA A N 14
ATOM 22485 C CA . ALA A 1 85 ? 5.332 -5.392 6.355 1.00 0.00 85 ALA A CA 14
ATOM 22486 C C . ALA A 1 85 ? 6.662 -4.953 6.976 1.00 0.00 85 ALA A C 14
ATOM 22487 O O . ALA A 1 85 ? 7.520 -5.767 7.260 1.00 0.00 85 ALA A O 14
ATOM 22494 N N . PHE A 1 86 ? 6.830 -3.669 7.200 1.00 0.00 86 PHE A N 14
ATOM 22495 C CA . PHE A 1 86 ? 8.094 -3.168 7.820 1.00 0.00 86 PHE A CA 14
ATOM 22496 C C . PHE A 1 86 ? 8.179 -3.629 9.283 1.00 0.00 86 PHE A C 14
ATOM 22497 O O . PHE A 1 86 ? 9.249 -3.890 9.797 1.00 0.00 86 PHE A O 14
ATOM 22514 N N . GLN A 1 87 ? 7.052 -3.731 9.956 1.00 0.00 87 GLN A N 14
ATOM 22515 C CA . GLN A 1 87 ? 7.058 -4.178 11.384 1.00 0.00 87 GLN A CA 14
ATOM 22516 C C . GLN A 1 87 ? 7.564 -5.625 11.497 1.00 0.00 87 GLN A C 14
ATOM 22517 O O . GLN A 1 87 ? 8.168 -6.000 12.484 1.00 0.00 87 GLN A O 14
ATOM 22531 N N . LYS A 1 88 ? 7.320 -6.437 10.496 1.00 0.00 88 LYS A N 14
ATOM 22532 C CA . LYS A 1 88 ? 7.787 -7.854 10.547 1.00 0.00 88 LYS A CA 14
ATOM 22533 C C . LYS A 1 88 ? 9.158 -7.982 9.875 1.00 0.00 88 LYS A C 14
ATOM 22534 O O . LYS A 1 88 ? 10.147 -8.260 10.524 1.00 0.00 88 LYS A O 14
ATOM 22553 N N . GLY A 1 89 ? 9.225 -7.776 8.582 1.00 0.00 89 GLY A N 14
ATOM 22554 C CA . GLY A 1 89 ? 10.531 -7.881 7.872 1.00 0.00 89 GLY A CA 14
ATOM 22555 C C . GLY A 1 89 ? 10.312 -8.306 6.417 1.00 0.00 89 GLY A C 14
ATOM 22556 O O . GLY A 1 89 ? 10.922 -9.243 5.942 1.00 0.00 89 GLY A O 14
ATOM 22560 N N . LEU A 1 90 ? 9.451 -7.624 5.703 1.00 0.00 90 LEU A N 14
ATOM 22561 C CA . LEU A 1 90 ? 9.202 -7.988 4.275 1.00 0.00 90 LEU A CA 14
ATOM 22562 C C . LEU A 1 90 ? 9.726 -6.892 3.344 1.00 0.00 90 LEU A C 14
ATOM 22563 O O . LEU A 1 90 ? 10.273 -7.174 2.298 1.00 0.00 90 LEU A O 14
ATOM 22579 N N . ILE A 1 91 ? 9.566 -5.642 3.709 1.00 0.00 91 ILE A N 14
ATOM 22580 C CA . ILE A 1 91 ? 10.059 -4.541 2.835 1.00 0.00 91 ILE A CA 14
ATOM 22581 C C . ILE A 1 91 ? 11.354 -3.959 3.415 1.00 0.00 91 ILE A C 14
ATOM 22582 O O . ILE A 1 91 ? 11.390 -2.844 3.898 1.00 0.00 91 ILE A O 14
ATOM 22598 N N . SER A 1 92 ? 12.418 -4.721 3.372 1.00 0.00 92 SER A N 14
ATOM 22599 C CA . SER A 1 92 ? 13.728 -4.235 3.918 1.00 0.00 92 SER A CA 14
ATOM 22600 C C . SER A 1 92 ? 14.340 -3.183 2.981 1.00 0.00 92 SER A C 14
ATOM 22601 O O . SER A 1 92 ? 13.761 -2.826 1.973 1.00 0.00 92 SER A O 14
ATOM 22609 N N . GLN A 1 93 ? 15.506 -2.680 3.309 1.00 0.00 93 GLN A N 14
ATOM 22610 C CA . GLN A 1 93 ? 16.151 -1.644 2.441 1.00 0.00 93 GLN A CA 14
ATOM 22611 C C . GLN A 1 93 ? 16.566 -2.249 1.094 1.00 0.00 93 GLN A C 14
ATOM 22612 O O . GLN A 1 93 ? 16.117 -1.815 0.051 1.00 0.00 93 GLN A O 14
ATOM 22626 N N . GLN A 1 94 ? 17.417 -3.248 1.108 1.00 0.00 94 GLN A N 14
ATOM 22627 C CA . GLN A 1 94 ? 17.853 -3.880 -0.179 1.00 0.00 94 GLN A CA 14
ATOM 22628 C C . GLN A 1 94 ? 16.653 -4.519 -0.879 1.00 0.00 94 GLN A C 14
ATOM 22629 O O . GLN A 1 94 ? 16.513 -4.434 -2.084 1.00 0.00 94 GLN A O 14
ATOM 22643 N N . GLU A 1 95 ? 15.778 -5.142 -0.129 1.00 0.00 95 GLU A N 14
ATOM 22644 C CA . GLU A 1 95 ? 14.573 -5.769 -0.747 1.00 0.00 95 GLU A CA 14
ATOM 22645 C C . GLU A 1 95 ? 13.727 -4.689 -1.427 1.00 0.00 95 GLU A C 14
ATOM 22646 O O . GLU A 1 95 ? 13.251 -4.873 -2.527 1.00 0.00 95 GLU A O 14
ATOM 22658 N N . ALA A 1 96 ? 13.557 -3.557 -0.784 1.00 0.00 96 ALA A N 14
ATOM 22659 C CA . ALA A 1 96 ? 12.757 -2.450 -1.394 1.00 0.00 96 ALA A CA 14
ATOM 22660 C C . ALA A 1 96 ? 13.411 -2.001 -2.703 1.00 0.00 96 ALA A C 14
ATOM 22661 O O . ALA A 1 96 ? 12.734 -1.692 -3.662 1.00 0.00 96 ALA A O 14
ATOM 22668 N N . ASN A 1 97 ? 14.723 -1.984 -2.756 1.00 0.00 97 ASN A N 14
ATOM 22669 C CA . ASN A 1 97 ? 15.412 -1.580 -4.017 1.00 0.00 97 ASN A CA 14
ATOM 22670 C C . ASN A 1 97 ? 15.042 -2.570 -5.123 1.00 0.00 97 ASN A C 14
ATOM 22671 O O . ASN A 1 97 ? 14.703 -2.182 -6.224 1.00 0.00 97 ASN A O 14
ATOM 22682 N N . GLN A 1 98 ? 15.068 -3.847 -4.824 1.00 0.00 98 GLN A N 14
ATOM 22683 C CA . GLN A 1 98 ? 14.677 -4.864 -5.847 1.00 0.00 98 GLN A CA 14
ATOM 22684 C C . GLN A 1 98 ? 13.153 -4.829 -6.030 1.00 0.00 98 GLN A C 14
ATOM 22685 O O . GLN A 1 98 ? 12.637 -5.083 -7.100 1.00 0.00 98 GLN A O 14
ATOM 22699 N N . TRP A 1 99 ? 12.438 -4.498 -4.981 1.00 0.00 99 TRP A N 14
ATOM 22700 C CA . TRP A 1 99 ? 10.949 -4.419 -5.055 1.00 0.00 99 TRP A CA 14
ATOM 22701 C C . TRP A 1 99 ? 10.531 -3.238 -5.938 1.00 0.00 99 TRP A C 14
ATOM 22702 O O . TRP A 1 99 ? 9.603 -3.335 -6.718 1.00 0.00 99 TRP A O 14
ATOM 22723 N N . LEU A 1 100 ? 11.213 -2.125 -5.819 1.00 0.00 100 LEU A N 14
ATOM 22724 C CA . LEU A 1 100 ? 10.864 -0.935 -6.651 1.00 0.00 100 LEU A CA 14
ATOM 22725 C C . LEU A 1 100 ? 11.491 -1.057 -8.046 1.00 0.00 100 LEU A C 14
ATOM 22726 O O . LEU A 1 100 ? 10.942 -0.581 -9.021 1.00 0.00 100 LEU A O 14
ATOM 22742 N N . SER A 1 101 ? 12.639 -1.685 -8.145 1.00 0.00 101 SER A N 14
ATOM 22743 C CA . SER A 1 101 ? 13.307 -1.834 -9.472 1.00 0.00 101 SER A CA 14
ATOM 22744 C C . SER A 1 101 ? 12.821 -3.105 -10.181 1.00 0.00 101 SER A C 14
ATOM 22745 O O . SER A 1 101 ? 12.153 -3.035 -11.195 1.00 0.00 101 SER A O 14
ATOM 22753 N N . SER A 1 102 ? 13.159 -4.263 -9.654 1.00 0.00 102 SER A N 14
ATOM 22754 C CA . SER A 1 102 ? 12.733 -5.557 -10.285 1.00 0.00 102 SER A CA 14
ATOM 22755 C C . SER A 1 102 ? 13.294 -5.678 -11.716 1.00 0.00 102 SER A C 14
ATOM 22756 O O . SER A 1 102 ? 14.323 -5.077 -11.984 1.00 0.00 102 SER A O 14
ATOM 22765 N N . GLU A 1 1 ? 22.103 14.571 4.930 1.00 0.00 1 GLU A N 15
ATOM 22766 C CA . GLU A 1 1 ? 23.422 14.915 4.316 1.00 0.00 1 GLU A CA 15
ATOM 22767 C C . GLU A 1 1 ? 24.474 13.859 4.684 1.00 0.00 1 GLU A C 15
ATOM 22768 O O . GLU A 1 1 ? 25.042 13.218 3.821 1.00 0.00 1 GLU A O 15
ATOM 22782 N N . ALA A 1 2 ? 24.736 13.674 5.957 1.00 0.00 2 ALA A N 15
ATOM 22783 C CA . ALA A 1 2 ? 25.749 12.659 6.379 1.00 0.00 2 ALA A CA 15
ATOM 22784 C C . ALA A 1 2 ? 25.055 11.473 7.060 1.00 0.00 2 ALA A C 15
ATOM 22785 O O . ALA A 1 2 ? 24.933 11.427 8.270 1.00 0.00 2 ALA A O 15
ATOM 22792 N N . TYR A 1 3 ? 24.601 10.515 6.281 1.00 0.00 3 TYR A N 15
ATOM 22793 C CA . TYR A 1 3 ? 23.907 9.312 6.850 1.00 0.00 3 TYR A CA 15
ATOM 22794 C C . TYR A 1 3 ? 22.669 9.726 7.662 1.00 0.00 3 TYR A C 15
ATOM 22795 O O . TYR A 1 3 ? 22.742 9.955 8.856 1.00 0.00 3 TYR A O 15
ATOM 22813 N N . VAL A 1 4 ? 21.530 9.814 7.020 1.00 0.00 4 VAL A N 15
ATOM 22814 C CA . VAL A 1 4 ? 20.280 10.206 7.745 1.00 0.00 4 VAL A CA 15
ATOM 22815 C C . VAL A 1 4 ? 19.257 9.062 7.703 1.00 0.00 4 VAL A C 15
ATOM 22816 O O . VAL A 1 4 ? 19.285 8.224 6.820 1.00 0.00 4 VAL A O 15
ATOM 22829 N N . GLN A 1 5 ? 18.352 9.028 8.649 1.00 0.00 5 GLN A N 15
ATOM 22830 C CA . GLN A 1 5 ? 17.320 7.945 8.665 1.00 0.00 5 GLN A CA 15
ATOM 22831 C C . GLN A 1 5 ? 16.182 8.292 7.696 1.00 0.00 5 GLN A C 15
ATOM 22832 O O . GLN A 1 5 ? 15.857 9.449 7.499 1.00 0.00 5 GLN A O 15
ATOM 22846 N N . GLY A 1 6 ? 15.578 7.300 7.092 1.00 0.00 6 GLY A N 15
ATOM 22847 C CA . GLY A 1 6 ? 14.464 7.569 6.138 1.00 0.00 6 GLY A CA 15
ATOM 22848 C C . GLY A 1 6 ? 13.641 6.295 5.916 1.00 0.00 6 GLY A C 15
ATOM 22849 O O . GLY A 1 6 ? 13.206 6.017 4.815 1.00 0.00 6 GLY A O 15
ATOM 22853 N N . TRP A 1 7 ? 13.419 5.524 6.955 1.00 0.00 7 TRP A N 15
ATOM 22854 C CA . TRP A 1 7 ? 12.614 4.269 6.808 1.00 0.00 7 TRP A CA 15
ATOM 22855 C C . TRP A 1 7 ? 11.191 4.614 6.357 1.00 0.00 7 TRP A C 15
ATOM 22856 O O . TRP A 1 7 ? 10.601 3.917 5.552 1.00 0.00 7 TRP A O 15
ATOM 22877 N N . GLU A 1 8 ? 10.648 5.700 6.858 1.00 0.00 8 GLU A N 15
ATOM 22878 C CA . GLU A 1 8 ? 9.273 6.116 6.450 1.00 0.00 8 GLU A CA 15
ATOM 22879 C C . GLU A 1 8 ? 9.263 6.450 4.953 1.00 0.00 8 GLU A C 15
ATOM 22880 O O . GLU A 1 8 ? 8.351 6.087 4.236 1.00 0.00 8 GLU A O 15
ATOM 22892 N N . ALA A 1 9 ? 10.281 7.131 4.483 1.00 0.00 9 ALA A N 15
ATOM 22893 C CA . ALA A 1 9 ? 10.349 7.484 3.033 1.00 0.00 9 ALA A CA 15
ATOM 22894 C C . ALA A 1 9 ? 10.406 6.209 2.185 1.00 0.00 9 ALA A C 15
ATOM 22895 O O . ALA A 1 9 ? 9.785 6.122 1.142 1.00 0.00 9 ALA A O 15
ATOM 22902 N N . VAL A 1 10 ? 11.135 5.214 2.635 1.00 0.00 10 VAL A N 15
ATOM 22903 C CA . VAL A 1 10 ? 11.219 3.934 1.866 1.00 0.00 10 VAL A CA 15
ATOM 22904 C C . VAL A 1 10 ? 9.841 3.266 1.835 1.00 0.00 10 VAL A C 15
ATOM 22905 O O . VAL A 1 10 ? 9.405 2.773 0.811 1.00 0.00 10 VAL A O 15
ATOM 22918 N N . ALA A 1 11 ? 9.143 3.270 2.945 1.00 0.00 11 ALA A N 15
ATOM 22919 C CA . ALA A 1 11 ? 7.781 2.661 2.978 1.00 0.00 11 ALA A CA 15
ATOM 22920 C C . ALA A 1 11 ? 6.818 3.517 2.148 1.00 0.00 11 ALA A C 15
ATOM 22921 O O . ALA A 1 11 ? 5.951 3.004 1.464 1.00 0.00 11 ALA A O 15
ATOM 22928 N N . ALA A 1 12 ? 6.981 4.819 2.191 1.00 0.00 12 ALA A N 15
ATOM 22929 C CA . ALA A 1 12 ? 6.098 5.720 1.394 1.00 0.00 12 ALA A CA 15
ATOM 22930 C C . ALA A 1 12 ? 6.349 5.502 -0.102 1.00 0.00 12 ALA A C 15
ATOM 22931 O O . ALA A 1 12 ? 5.425 5.485 -0.895 1.00 0.00 12 ALA A O 15
ATOM 22938 N N . ALA A 1 13 ? 7.591 5.318 -0.493 1.00 0.00 13 ALA A N 15
ATOM 22939 C CA . ALA A 1 13 ? 7.896 5.081 -1.935 1.00 0.00 13 ALA A CA 15
ATOM 22940 C C . ALA A 1 13 ? 7.269 3.756 -2.378 1.00 0.00 13 ALA A C 15
ATOM 22941 O O . ALA A 1 13 ? 6.704 3.656 -3.450 1.00 0.00 13 ALA A O 15
ATOM 22948 N N . VAL A 1 14 ? 7.349 2.745 -1.545 1.00 0.00 14 VAL A N 15
ATOM 22949 C CA . VAL A 1 14 ? 6.741 1.428 -1.899 1.00 0.00 14 VAL A CA 15
ATOM 22950 C C . VAL A 1 14 ? 5.223 1.594 -2.062 1.00 0.00 14 VAL A C 15
ATOM 22951 O O . VAL A 1 14 ? 4.625 1.046 -2.970 1.00 0.00 14 VAL A O 15
ATOM 22964 N N . ALA A 1 15 ? 4.604 2.366 -1.198 1.00 0.00 15 ALA A N 15
ATOM 22965 C CA . ALA A 1 15 ? 3.131 2.592 -1.312 1.00 0.00 15 ALA A CA 15
ATOM 22966 C C . ALA A 1 15 ? 2.827 3.321 -2.629 1.00 0.00 15 ALA A C 15
ATOM 22967 O O . ALA A 1 15 ? 1.859 3.023 -3.306 1.00 0.00 15 ALA A O 15
ATOM 22974 N N . SER A 1 16 ? 3.663 4.265 -2.999 1.00 0.00 16 SER A N 15
ATOM 22975 C CA . SER A 1 16 ? 3.453 5.007 -4.280 1.00 0.00 16 SER A CA 15
ATOM 22976 C C . SER A 1 16 ? 3.540 4.035 -5.459 1.00 0.00 16 SER A C 15
ATOM 22977 O O . SER A 1 16 ? 2.779 4.127 -6.405 1.00 0.00 16 SER A O 15
ATOM 22985 N N . LYS A 1 17 ? 4.458 3.094 -5.404 1.00 0.00 17 LYS A N 15
ATOM 22986 C CA . LYS A 1 17 ? 4.581 2.107 -6.518 1.00 0.00 17 LYS A CA 15
ATOM 22987 C C . LYS A 1 17 ? 3.299 1.272 -6.615 1.00 0.00 17 LYS A C 15
ATOM 22988 O O . LYS A 1 17 ? 2.849 0.954 -7.695 1.00 0.00 17 LYS A O 15
ATOM 23007 N N . ILE A 1 18 ? 2.705 0.927 -5.493 1.00 0.00 18 ILE A N 15
ATOM 23008 C CA . ILE A 1 18 ? 1.444 0.122 -5.528 1.00 0.00 18 ILE A CA 15
ATOM 23009 C C . ILE A 1 18 ? 0.341 0.906 -6.253 1.00 0.00 18 ILE A C 15
ATOM 23010 O O . ILE A 1 18 ? -0.445 0.337 -6.980 1.00 0.00 18 ILE A O 15
ATOM 23026 N N . VAL A 1 19 ? 0.280 2.203 -6.068 1.00 0.00 19 VAL A N 15
ATOM 23027 C CA . VAL A 1 19 ? -0.776 3.008 -6.762 1.00 0.00 19 VAL A CA 15
ATOM 23028 C C . VAL A 1 19 ? -0.570 2.935 -8.284 1.00 0.00 19 VAL A C 15
ATOM 23029 O O . VAL A 1 19 ? -1.497 2.672 -9.027 1.00 0.00 19 VAL A O 15
ATOM 23042 N N . GLY A 1 20 ? 0.636 3.157 -8.750 1.00 0.00 20 GLY A N 15
ATOM 23043 C CA . GLY A 1 20 ? 0.900 3.094 -10.225 1.00 0.00 20 GLY A CA 15
ATOM 23044 C C . GLY A 1 20 ? 0.989 1.629 -10.701 1.00 0.00 20 GLY A C 15
ATOM 23045 O O . GLY A 1 20 ? 0.930 1.357 -11.885 1.00 0.00 20 GLY A O 15
ATOM 23049 N N . LEU A 1 21 ? 1.142 0.692 -9.794 1.00 0.00 21 LEU A N 15
ATOM 23050 C CA . LEU A 1 21 ? 1.248 -0.751 -10.190 1.00 0.00 21 LEU A CA 15
ATOM 23051 C C . LEU A 1 21 ? -0.099 -1.479 -10.010 1.00 0.00 21 LEU A C 15
ATOM 23052 O O . LEU A 1 21 ? -0.301 -2.555 -10.541 1.00 0.00 21 LEU A O 15
ATOM 23068 N N . TRP A 1 22 ? -1.012 -0.910 -9.260 1.00 0.00 22 TRP A N 15
ATOM 23069 C CA . TRP A 1 22 ? -2.330 -1.572 -9.031 1.00 0.00 22 TRP A CA 15
ATOM 23070 C C . TRP A 1 22 ? -3.179 -1.585 -10.313 1.00 0.00 22 TRP A C 15
ATOM 23071 O O . TRP A 1 22 ? -3.270 -0.607 -11.029 1.00 0.00 22 TRP A O 15
ATOM 23092 N N . ARG A 1 23 ? -3.810 -2.700 -10.581 1.00 0.00 23 ARG A N 15
ATOM 23093 C CA . ARG A 1 23 ? -4.679 -2.830 -11.787 1.00 0.00 23 ARG A CA 15
ATOM 23094 C C . ARG A 1 23 ? -6.154 -2.772 -11.356 1.00 0.00 23 ARG A C 15
ATOM 23095 O O . ARG A 1 23 ? -6.461 -2.319 -10.270 1.00 0.00 23 ARG A O 15
ATOM 23116 N N . ASN A 1 24 ? -7.066 -3.217 -12.194 1.00 0.00 24 ASN A N 15
ATOM 23117 C CA . ASN A 1 24 ? -8.521 -3.186 -11.826 1.00 0.00 24 ASN A CA 15
ATOM 23118 C C . ASN A 1 24 ? -8.729 -3.708 -10.397 1.00 0.00 24 ASN A C 15
ATOM 23119 O O . ASN A 1 24 ? -9.450 -3.119 -9.613 1.00 0.00 24 ASN A O 15
ATOM 23130 N N . GLU A 1 25 ? -8.093 -4.805 -10.052 1.00 0.00 25 GLU A N 15
ATOM 23131 C CA . GLU A 1 25 ? -8.246 -5.363 -8.667 1.00 0.00 25 GLU A CA 15
ATOM 23132 C C . GLU A 1 25 ? -7.079 -6.303 -8.311 1.00 0.00 25 GLU A C 15
ATOM 23133 O O . GLU A 1 25 ? -7.244 -7.253 -7.567 1.00 0.00 25 GLU A O 15
ATOM 23145 N N . LYS A 1 26 ? -5.903 -6.046 -8.829 1.00 0.00 26 LYS A N 15
ATOM 23146 C CA . LYS A 1 26 ? -4.735 -6.927 -8.518 1.00 0.00 26 LYS A CA 15
ATOM 23147 C C . LYS A 1 26 ? -3.418 -6.147 -8.634 1.00 0.00 26 LYS A C 15
ATOM 23148 O O . LYS A 1 26 ? -3.360 -5.095 -9.236 1.00 0.00 26 LYS A O 15
ATOM 23167 N N . THR A 1 27 ? -2.359 -6.668 -8.068 1.00 0.00 27 THR A N 15
ATOM 23168 C CA . THR A 1 27 ? -1.036 -5.976 -8.147 1.00 0.00 27 THR A CA 15
ATOM 23169 C C . THR A 1 27 ? 0.099 -6.987 -7.931 1.00 0.00 27 THR A C 15
ATOM 23170 O O . THR A 1 27 ? -0.026 -7.914 -7.157 1.00 0.00 27 THR A O 15
ATOM 23181 N N . GLU A 1 28 ? 1.200 -6.811 -8.615 1.00 0.00 28 GLU A N 15
ATOM 23182 C CA . GLU A 1 28 ? 2.346 -7.761 -8.454 1.00 0.00 28 GLU A CA 15
ATOM 23183 C C . GLU A 1 28 ? 3.423 -7.123 -7.570 1.00 0.00 28 GLU A C 15
ATOM 23184 O O . GLU A 1 28 ? 4.085 -6.185 -7.969 1.00 0.00 28 GLU A O 15
ATOM 23196 N N . LEU A 1 29 ? 3.592 -7.610 -6.365 1.00 0.00 29 LEU A N 15
ATOM 23197 C CA . LEU A 1 29 ? 4.610 -7.008 -5.447 1.00 0.00 29 LEU A CA 15
ATOM 23198 C C . LEU A 1 29 ? 5.746 -8.007 -5.160 1.00 0.00 29 LEU A C 15
ATOM 23199 O O . LEU A 1 29 ? 5.502 -9.148 -4.815 1.00 0.00 29 LEU A O 15
ATOM 23215 N N . LEU A 1 30 ? 6.986 -7.580 -5.307 1.00 0.00 30 LEU A N 15
ATOM 23216 C CA . LEU A 1 30 ? 8.161 -8.489 -5.055 1.00 0.00 30 LEU A CA 15
ATOM 23217 C C . LEU A 1 30 ? 8.070 -9.749 -5.931 1.00 0.00 30 LEU A C 15
ATOM 23218 O O . LEU A 1 30 ? 8.530 -10.811 -5.556 1.00 0.00 30 LEU A O 15
ATOM 23234 N N . GLY A 1 31 ? 7.478 -9.636 -7.093 1.00 0.00 31 GLY A N 15
ATOM 23235 C CA . GLY A 1 31 ? 7.348 -10.822 -7.994 1.00 0.00 31 GLY A CA 15
ATOM 23236 C C . GLY A 1 31 ? 6.277 -11.778 -7.448 1.00 0.00 31 GLY A C 15
ATOM 23237 O O . GLY A 1 31 ? 6.298 -12.964 -7.721 1.00 0.00 31 GLY A O 15
ATOM 23241 N N . HIS A 1 32 ? 5.343 -11.269 -6.679 1.00 0.00 32 HIS A N 15
ATOM 23242 C CA . HIS A 1 32 ? 4.267 -12.130 -6.109 1.00 0.00 32 HIS A CA 15
ATOM 23243 C C . HIS A 1 32 ? 2.896 -11.568 -6.496 1.00 0.00 32 HIS A C 15
ATOM 23244 O O . HIS A 1 32 ? 2.771 -10.406 -6.834 1.00 0.00 32 HIS A O 15
ATOM 23258 N N . GLU A 1 33 ? 1.864 -12.374 -6.442 1.00 0.00 33 GLU A N 15
ATOM 23259 C CA . GLU A 1 33 ? 0.510 -11.862 -6.804 1.00 0.00 33 GLU A CA 15
ATOM 23260 C C . GLU A 1 33 ? -0.216 -11.333 -5.560 1.00 0.00 33 GLU A C 15
ATOM 23261 O O . GLU A 1 33 ? -0.431 -12.048 -4.596 1.00 0.00 33 GLU A O 15
ATOM 23273 N N . CYS A 1 34 ? -0.600 -10.084 -5.590 1.00 0.00 34 CYS A N 15
ATOM 23274 C CA . CYS A 1 34 ? -1.328 -9.476 -4.437 1.00 0.00 34 CYS A CA 15
ATOM 23275 C C . CYS A 1 34 ? -2.675 -8.937 -4.918 1.00 0.00 34 CYS A C 15
ATOM 23276 O O . CYS A 1 34 ? -2.897 -8.774 -6.104 1.00 0.00 34 CYS A O 15
ATOM 23283 N N . LYS A 1 35 ? -3.574 -8.660 -4.015 1.00 0.00 35 LYS A N 15
ATOM 23284 C CA . LYS A 1 35 ? -4.906 -8.137 -4.431 1.00 0.00 35 LYS A CA 15
ATOM 23285 C C . LYS A 1 35 ? -5.229 -6.822 -3.720 1.00 0.00 35 LYS A C 15
ATOM 23286 O O . LYS A 1 35 ? -5.483 -6.789 -2.530 1.00 0.00 35 LYS A O 15
ATOM 23305 N N . PHE A 1 36 ? -5.239 -5.743 -4.454 1.00 0.00 36 PHE A N 15
ATOM 23306 C CA . PHE A 1 36 ? -5.568 -4.414 -3.860 1.00 0.00 36 PHE A CA 15
ATOM 23307 C C . PHE A 1 36 ? -6.929 -3.967 -4.407 1.00 0.00 36 PHE A C 15
ATOM 23308 O O . PHE A 1 36 ? -7.219 -4.152 -5.576 1.00 0.00 36 PHE A O 15
ATOM 23325 N N . THR A 1 37 ? -7.777 -3.407 -3.582 1.00 0.00 37 THR A N 15
ATOM 23326 C CA . THR A 1 37 ? -9.123 -2.981 -4.082 1.00 0.00 37 THR A CA 15
ATOM 23327 C C . THR A 1 37 ? -9.576 -1.672 -3.423 1.00 0.00 37 THR A C 15
ATOM 23328 O O . THR A 1 37 ? -9.130 -1.315 -2.348 1.00 0.00 37 THR A O 15
ATOM 23339 N N . VAL A 1 38 ? -10.473 -0.962 -4.066 1.00 0.00 38 VAL A N 15
ATOM 23340 C CA . VAL A 1 38 ? -10.984 0.324 -3.497 1.00 0.00 38 VAL A CA 15
ATOM 23341 C C . VAL A 1 38 ? -12.520 0.322 -3.499 1.00 0.00 38 VAL A C 15
ATOM 23342 O O . VAL A 1 38 ? -13.144 0.030 -4.503 1.00 0.00 38 VAL A O 15
ATOM 23355 N N . LYS A 1 39 ? -13.131 0.645 -2.384 1.00 0.00 39 LYS A N 15
ATOM 23356 C CA . LYS A 1 39 ? -14.625 0.661 -2.318 1.00 0.00 39 LYS A CA 15
ATOM 23357 C C . LYS A 1 39 ? -15.123 1.993 -1.730 1.00 0.00 39 LYS A C 15
ATOM 23358 O O . LYS A 1 39 ? -15.398 2.088 -0.550 1.00 0.00 39 LYS A O 15
ATOM 23377 N N . PRO A 1 40 ? -15.224 2.981 -2.585 1.00 0.00 40 PRO A N 15
ATOM 23378 C CA . PRO A 1 40 ? -15.697 4.321 -2.152 1.00 0.00 40 PRO A CA 15
ATOM 23379 C C . PRO A 1 40 ? -17.227 4.341 -2.030 1.00 0.00 40 PRO A C 15
ATOM 23380 O O . PRO A 1 40 ? -17.917 3.539 -2.632 1.00 0.00 40 PRO A O 15
ATOM 23391 N N . TYR A 1 41 ? -17.764 5.268 -1.276 1.00 0.00 41 TYR A N 15
ATOM 23392 C CA . TYR A 1 41 ? -19.251 5.363 -1.141 1.00 0.00 41 TYR A CA 15
ATOM 23393 C C . TYR A 1 41 ? -19.687 6.826 -1.151 1.00 0.00 41 TYR A C 15
ATOM 23394 O O . TYR A 1 41 ? -18.876 7.732 -1.217 1.00 0.00 41 TYR A O 15
ATOM 23412 N N . LEU A 1 42 ? -20.971 7.057 -1.094 1.00 0.00 42 LEU A N 15
ATOM 23413 C CA . LEU A 1 42 ? -21.483 8.457 -1.111 1.00 0.00 42 LEU A CA 15
ATOM 23414 C C . LEU A 1 42 ? -22.600 8.653 -0.079 1.00 0.00 42 LEU A C 15
ATOM 23415 O O . LEU A 1 42 ? -23.275 7.721 0.313 1.00 0.00 42 LEU A O 15
ATOM 23431 N N . LYS A 1 43 ? -22.789 9.873 0.352 1.00 0.00 43 LYS A N 15
ATOM 23432 C CA . LYS A 1 43 ? -23.847 10.184 1.352 1.00 0.00 43 LYS A CA 15
ATOM 23433 C C . LYS A 1 43 ? -24.674 11.380 0.866 1.00 0.00 43 LYS A C 15
ATOM 23434 O O . LYS A 1 43 ? -24.406 11.935 -0.184 1.00 0.00 43 LYS A O 15
ATOM 23453 N N . ARG A 1 44 ? -25.673 11.772 1.622 1.00 0.00 44 ARG A N 15
ATOM 23454 C CA . ARG A 1 44 ? -26.541 12.934 1.221 1.00 0.00 44 ARG A CA 15
ATOM 23455 C C . ARG A 1 44 ? -25.708 14.089 0.636 1.00 0.00 44 ARG A C 15
ATOM 23456 O O . ARG A 1 44 ? -26.111 14.727 -0.317 1.00 0.00 44 ARG A O 15
ATOM 23477 N N . PHE A 1 45 ? -24.551 14.352 1.191 1.00 0.00 45 PHE A N 15
ATOM 23478 C CA . PHE A 1 45 ? -23.692 15.455 0.658 1.00 0.00 45 PHE A CA 15
ATOM 23479 C C . PHE A 1 45 ? -22.209 15.193 0.976 1.00 0.00 45 PHE A C 15
ATOM 23480 O O . PHE A 1 45 ? -21.423 16.115 1.105 1.00 0.00 45 PHE A O 15
ATOM 23497 N N . GLN A 1 46 ? -21.817 13.944 1.100 1.00 0.00 46 GLN A N 15
ATOM 23498 C CA . GLN A 1 46 ? -20.386 13.637 1.412 1.00 0.00 46 GLN A CA 15
ATOM 23499 C C . GLN A 1 46 ? -19.919 12.384 0.662 1.00 0.00 46 GLN A C 15
ATOM 23500 O O . GLN A 1 46 ? -20.638 11.412 0.550 1.00 0.00 46 GLN A O 15
ATOM 23514 N N . VAL A 1 47 ? -18.710 12.401 0.159 1.00 0.00 47 VAL A N 15
ATOM 23515 C CA . VAL A 1 47 ? -18.177 11.212 -0.574 1.00 0.00 47 VAL A CA 15
ATOM 23516 C C . VAL A 1 47 ? -16.906 10.714 0.120 1.00 0.00 47 VAL A C 15
ATOM 23517 O O . VAL A 1 47 ? -15.971 11.465 0.322 1.00 0.00 47 VAL A O 15
ATOM 23530 N N . TYR A 1 48 ? -16.864 9.461 0.491 1.00 0.00 48 TYR A N 15
ATOM 23531 C CA . TYR A 1 48 ? -15.650 8.927 1.180 1.00 0.00 48 TYR A CA 15
ATOM 23532 C C . TYR A 1 48 ? -15.029 7.785 0.369 1.00 0.00 48 TYR A C 15
ATOM 23533 O O . TYR A 1 48 ? -15.724 6.948 -0.176 1.00 0.00 48 TYR A O 15
ATOM 23551 N N . TYR A 1 49 ? -13.724 7.752 0.284 1.00 0.00 49 TYR A N 15
ATOM 23552 C CA . TYR A 1 49 ? -13.040 6.674 -0.492 1.00 0.00 49 TYR A CA 15
ATOM 23553 C C . TYR A 1 49 ? -12.395 5.658 0.458 1.00 0.00 49 TYR A C 15
ATOM 23554 O O . TYR A 1 49 ? -11.693 6.021 1.382 1.00 0.00 49 TYR A O 15
ATOM 23572 N N . LYS A 1 50 ? -12.616 4.388 0.227 1.00 0.00 50 LYS A N 15
ATOM 23573 C CA . LYS A 1 50 ? -12.005 3.342 1.102 1.00 0.00 50 LYS A CA 15
ATOM 23574 C C . LYS A 1 50 ? -11.208 2.358 0.245 1.00 0.00 50 LYS A C 15
ATOM 23575 O O . LYS A 1 50 ? -11.454 2.216 -0.938 1.00 0.00 50 LYS A O 15
ATOM 23594 N N . GLY A 1 51 ? -10.252 1.682 0.824 1.00 0.00 51 GLY A N 15
ATOM 23595 C CA . GLY A 1 51 ? -9.448 0.716 0.026 1.00 0.00 51 GLY A CA 15
ATOM 23596 C C . GLY A 1 51 ? -8.767 -0.301 0.938 1.00 0.00 51 GLY A C 15
ATOM 23597 O O . GLY A 1 51 ? -8.289 0.026 2.005 1.00 0.00 51 GLY A O 15
ATOM 23601 N N . ARG A 1 52 ? -8.716 -1.536 0.507 1.00 0.00 52 ARG A N 15
ATOM 23602 C CA . ARG A 1 52 ? -8.061 -2.602 1.321 1.00 0.00 52 ARG A CA 15
ATOM 23603 C C . ARG A 1 52 ? -7.284 -3.552 0.402 1.00 0.00 52 ARG A C 15
ATOM 23604 O O . ARG A 1 52 ? -7.678 -3.796 -0.723 1.00 0.00 52 ARG A O 15
ATOM 23625 N N . MET A 1 53 ? -6.185 -4.088 0.870 1.00 0.00 53 MET A N 15
ATOM 23626 C CA . MET A 1 53 ? -5.392 -5.017 0.014 1.00 0.00 53 MET A CA 15
ATOM 23627 C C . MET A 1 53 ? -4.873 -6.215 0.822 1.00 0.00 53 MET A C 15
ATOM 23628 O O . MET A 1 53 ? -4.715 -6.151 2.028 1.00 0.00 53 MET A O 15
ATOM 23642 N N . TRP A 1 54 ? -4.604 -7.304 0.145 1.00 0.00 54 TRP A N 15
ATOM 23643 C CA . TRP A 1 54 ? -4.084 -8.530 0.827 1.00 0.00 54 TRP A CA 15
ATOM 23644 C C . TRP A 1 54 ? -3.312 -9.395 -0.177 1.00 0.00 54 TRP A C 15
ATOM 23645 O O . TRP A 1 54 ? -3.647 -9.448 -1.345 1.00 0.00 54 TRP A O 15
ATOM 23666 N N . CYS A 1 55 ? -2.272 -10.064 0.264 1.00 0.00 55 CYS A N 15
ATOM 23667 C CA . CYS A 1 55 ? -1.470 -10.908 -0.676 1.00 0.00 55 CYS A CA 15
ATOM 23668 C C . CYS A 1 55 ? -1.632 -12.400 -0.353 1.00 0.00 55 CYS A C 15
ATOM 23669 O O . CYS A 1 55 ? -0.864 -12.952 0.412 1.00 0.00 55 CYS A O 15
ATOM 23676 N N . PRO A 1 56 ? -2.624 -13.013 -0.959 1.00 0.00 56 PRO A N 15
ATOM 23677 C CA . PRO A 1 56 ? -2.871 -14.458 -0.738 1.00 0.00 56 PRO A CA 15
ATOM 23678 C C . PRO A 1 56 ? -1.869 -15.296 -1.547 1.00 0.00 56 PRO A C 15
ATOM 23679 O O . PRO A 1 56 ? -2.160 -15.755 -2.637 1.00 0.00 56 PRO A O 15
ATOM 23690 N N . GLY A 1 57 ? -0.686 -15.489 -1.018 1.00 0.00 57 GLY A N 15
ATOM 23691 C CA . GLY A 1 57 ? 0.348 -16.284 -1.741 1.00 0.00 57 GLY A CA 15
ATOM 23692 C C . GLY A 1 57 ? 1.746 -15.816 -1.320 1.00 0.00 57 GLY A C 15
ATOM 23693 O O . GLY A 1 57 ? 2.619 -16.617 -1.047 1.00 0.00 57 GLY A O 15
ATOM 23697 N N . TRP A 1 58 ? 1.959 -14.522 -1.262 1.00 0.00 58 TRP A N 15
ATOM 23698 C CA . TRP A 1 58 ? 3.295 -13.992 -0.854 1.00 0.00 58 TRP A CA 15
ATOM 23699 C C . TRP A 1 58 ? 3.483 -14.146 0.661 1.00 0.00 58 TRP A C 15
ATOM 23700 O O . TRP A 1 58 ? 4.357 -14.858 1.117 1.00 0.00 58 TRP A O 15
ATOM 23721 N N . THR A 1 59 ? 2.665 -13.484 1.439 1.00 0.00 59 THR A N 15
ATOM 23722 C CA . THR A 1 59 ? 2.783 -13.585 2.922 1.00 0.00 59 THR A CA 15
ATOM 23723 C C . THR A 1 59 ? 1.380 -13.586 3.550 1.00 0.00 59 THR A C 15
ATOM 23724 O O . THR A 1 59 ? 0.394 -13.822 2.877 1.00 0.00 59 THR A O 15
ATOM 23735 N N . ALA A 1 60 ? 1.284 -13.327 4.827 1.00 0.00 60 ALA A N 15
ATOM 23736 C CA . ALA A 1 60 ? -0.053 -13.314 5.498 1.00 0.00 60 ALA A CA 15
ATOM 23737 C C . ALA A 1 60 ? -0.303 -11.954 6.167 1.00 0.00 60 ALA A C 15
ATOM 23738 O O . ALA A 1 60 ? -0.760 -11.880 7.293 1.00 0.00 60 ALA A O 15
ATOM 23745 N N . ILE A 1 61 ? -0.011 -10.878 5.477 1.00 0.00 61 ILE A N 15
ATOM 23746 C CA . ILE A 1 61 ? -0.229 -9.520 6.064 1.00 0.00 61 ILE A CA 15
ATOM 23747 C C . ILE A 1 61 ? -1.155 -8.693 5.160 1.00 0.00 61 ILE A C 15
ATOM 23748 O O . ILE A 1 61 ? -1.069 -8.752 3.946 1.00 0.00 61 ILE A O 15
ATOM 23764 N N . ARG A 1 62 ? -2.045 -7.928 5.746 1.00 0.00 62 ARG A N 15
ATOM 23765 C CA . ARG A 1 62 ? -2.985 -7.096 4.934 1.00 0.00 62 ARG A CA 15
ATOM 23766 C C . ARG A 1 62 ? -2.886 -5.622 5.341 1.00 0.00 62 ARG A C 15
ATOM 23767 O O . ARG A 1 62 ? -2.256 -5.279 6.324 1.00 0.00 62 ARG A O 15
ATOM 23788 N N . GLY A 1 63 ? -3.515 -4.753 4.592 1.00 0.00 63 GLY A N 15
ATOM 23789 C CA . GLY A 1 63 ? -3.471 -3.299 4.929 1.00 0.00 63 GLY A CA 15
ATOM 23790 C C . GLY A 1 63 ? -4.663 -2.582 4.290 1.00 0.00 63 GLY A C 15
ATOM 23791 O O . GLY A 1 63 ? -4.989 -2.811 3.140 1.00 0.00 63 GLY A O 15
ATOM 23795 N N . GLU A 1 64 ? -5.306 -1.713 5.030 1.00 0.00 64 GLU A N 15
ATOM 23796 C CA . GLU A 1 64 ? -6.477 -0.965 4.480 1.00 0.00 64 GLU A CA 15
ATOM 23797 C C . GLU A 1 64 ? -6.442 0.495 4.943 1.00 0.00 64 GLU A C 15
ATOM 23798 O O . GLU A 1 64 ? -5.784 0.839 5.904 1.00 0.00 64 GLU A O 15
ATOM 23810 N N . ALA A 1 65 ? -7.160 1.348 4.259 1.00 0.00 65 ALA A N 15
ATOM 23811 C CA . ALA A 1 65 ? -7.192 2.794 4.641 1.00 0.00 65 ALA A CA 15
ATOM 23812 C C . ALA A 1 65 ? -8.349 3.505 3.929 1.00 0.00 65 ALA A C 15
ATOM 23813 O O . ALA A 1 65 ? -8.751 3.123 2.844 1.00 0.00 65 ALA A O 15
ATOM 23820 N N . SER A 1 66 ? -8.886 4.538 4.532 1.00 0.00 66 SER A N 15
ATOM 23821 C CA . SER A 1 66 ? -10.021 5.277 3.894 1.00 0.00 66 SER A CA 15
ATOM 23822 C C . SER A 1 66 ? -9.887 6.787 4.137 1.00 0.00 66 SER A C 15
ATOM 23823 O O . SER A 1 66 ? -9.490 7.221 5.203 1.00 0.00 66 SER A O 15
ATOM 23831 N N . THR A 1 67 ? -10.228 7.589 3.157 1.00 0.00 67 THR A N 15
ATOM 23832 C CA . THR A 1 67 ? -10.139 9.077 3.318 1.00 0.00 67 THR A CA 15
ATOM 23833 C C . THR A 1 67 ? -10.866 9.782 2.159 1.00 0.00 67 THR A C 15
ATOM 23834 O O . THR A 1 67 ? -11.298 9.156 1.211 1.00 0.00 67 THR A O 15
ATOM 23845 N N . ARG A 1 68 ? -11.003 11.085 2.237 1.00 0.00 68 ARG A N 15
ATOM 23846 C CA . ARG A 1 68 ? -11.702 11.841 1.149 1.00 0.00 68 ARG A CA 15
ATOM 23847 C C . ARG A 1 68 ? -10.845 11.885 -0.126 1.00 0.00 68 ARG A C 15
ATOM 23848 O O . ARG A 1 68 ? -11.360 12.041 -1.215 1.00 0.00 68 ARG A O 15
ATOM 23869 N N . SER A 1 69 ? -9.545 11.758 0.001 1.00 0.00 69 SER A N 15
ATOM 23870 C CA . SER A 1 69 ? -8.657 11.797 -1.207 1.00 0.00 69 SER A CA 15
ATOM 23871 C C . SER A 1 69 ? -8.887 10.563 -2.091 1.00 0.00 69 SER A C 15
ATOM 23872 O O . SER A 1 69 ? -9.049 9.458 -1.605 1.00 0.00 69 SER A O 15
ATOM 23880 N N . GLN A 1 70 ? -8.896 10.754 -3.390 1.00 0.00 70 GLN A N 15
ATOM 23881 C CA . GLN A 1 70 ? -9.110 9.613 -4.336 1.00 0.00 70 GLN A CA 15
ATOM 23882 C C . GLN A 1 70 ? -7.833 8.768 -4.451 1.00 0.00 70 GLN A C 15
ATOM 23883 O O . GLN A 1 70 ? -7.854 7.570 -4.252 1.00 0.00 70 GLN A O 15
ATOM 23897 N N . SER A 1 71 ? -6.723 9.389 -4.765 1.00 0.00 71 SER A N 15
ATOM 23898 C CA . SER A 1 71 ? -5.442 8.628 -4.884 1.00 0.00 71 SER A CA 15
ATOM 23899 C C . SER A 1 71 ? -4.797 8.468 -3.504 1.00 0.00 71 SER A C 15
ATOM 23900 O O . SER A 1 71 ? -4.110 7.499 -3.241 1.00 0.00 71 SER A O 15
ATOM 23908 N N . GLY A 1 72 ? -5.015 9.417 -2.623 1.00 0.00 72 GLY A N 15
ATOM 23909 C CA . GLY A 1 72 ? -4.421 9.338 -1.254 1.00 0.00 72 GLY A CA 15
ATOM 23910 C C . GLY A 1 72 ? -4.887 8.059 -0.548 1.00 0.00 72 GLY A C 15
ATOM 23911 O O . GLY A 1 72 ? -4.118 7.420 0.139 1.00 0.00 72 GLY A O 15
ATOM 23915 N N . VAL A 1 73 ? -6.136 7.679 -0.713 1.00 0.00 73 VAL A N 15
ATOM 23916 C CA . VAL A 1 73 ? -6.633 6.433 -0.041 1.00 0.00 73 VAL A CA 15
ATOM 23917 C C . VAL A 1 73 ? -5.851 5.207 -0.535 1.00 0.00 73 VAL A C 15
ATOM 23918 O O . VAL A 1 73 ? -5.553 4.308 0.230 1.00 0.00 73 VAL A O 15
ATOM 23931 N N . ALA A 1 74 ? -5.509 5.172 -1.801 1.00 0.00 74 ALA A N 15
ATOM 23932 C CA . ALA A 1 74 ? -4.738 4.009 -2.341 1.00 0.00 74 ALA A CA 15
ATOM 23933 C C . ALA A 1 74 ? -3.329 3.992 -1.745 1.00 0.00 74 ALA A C 15
ATOM 23934 O O . ALA A 1 74 ? -2.820 2.952 -1.371 1.00 0.00 74 ALA A O 15
ATOM 23941 N N . GLY A 1 75 ? -2.702 5.138 -1.641 1.00 0.00 75 GLY A N 15
ATOM 23942 C CA . GLY A 1 75 ? -1.332 5.197 -1.054 1.00 0.00 75 GLY A CA 15
ATOM 23943 C C . GLY A 1 75 ? -1.404 4.835 0.431 1.00 0.00 75 GLY A C 15
ATOM 23944 O O . GLY A 1 75 ? -0.525 4.181 0.959 1.00 0.00 75 GLY A O 15
ATOM 23948 N N . LYS A 1 76 ? -2.452 5.250 1.107 1.00 0.00 76 LYS A N 15
ATOM 23949 C CA . LYS A 1 76 ? -2.594 4.928 2.559 1.00 0.00 76 LYS A CA 15
ATOM 23950 C C . LYS A 1 76 ? -2.788 3.419 2.752 1.00 0.00 76 LYS A C 15
ATOM 23951 O O . LYS A 1 76 ? -2.231 2.835 3.662 1.00 0.00 76 LYS A O 15
ATOM 23970 N N . THR A 1 77 ? -3.555 2.778 1.898 1.00 0.00 77 THR A N 15
ATOM 23971 C CA . THR A 1 77 ? -3.754 1.304 2.034 1.00 0.00 77 THR A CA 15
ATOM 23972 C C . THR A 1 77 ? -2.409 0.598 1.834 1.00 0.00 77 THR A C 15
ATOM 23973 O O . THR A 1 77 ? -2.059 -0.312 2.561 1.00 0.00 77 THR A O 15
ATOM 23984 N N . ALA A 1 78 ? -1.643 1.036 0.866 1.00 0.00 78 ALA A N 15
ATOM 23985 C CA . ALA A 1 78 ? -0.307 0.419 0.625 1.00 0.00 78 ALA A CA 15
ATOM 23986 C C . ALA A 1 78 ? 0.645 0.793 1.769 1.00 0.00 78 ALA A C 15
ATOM 23987 O O . ALA A 1 78 ? 1.435 -0.015 2.218 1.00 0.00 78 ALA A O 15
ATOM 23994 N N . LYS A 1 79 ? 0.560 2.013 2.249 1.00 0.00 79 LYS A N 15
ATOM 23995 C CA . LYS A 1 79 ? 1.444 2.453 3.374 1.00 0.00 79 LYS A CA 15
ATOM 23996 C C . LYS A 1 79 ? 1.157 1.621 4.627 1.00 0.00 79 LYS A C 15
ATOM 23997 O O . LYS A 1 79 ? 2.058 1.247 5.348 1.00 0.00 79 LYS A O 15
ATOM 24016 N N . ASP A 1 80 ? -0.091 1.325 4.889 1.00 0.00 80 ASP A N 15
ATOM 24017 C CA . ASP A 1 80 ? -0.422 0.508 6.093 1.00 0.00 80 ASP A CA 15
ATOM 24018 C C . ASP A 1 80 ? 0.088 -0.923 5.903 1.00 0.00 80 ASP A C 15
ATOM 24019 O O . ASP A 1 80 ? 0.599 -1.534 6.824 1.00 0.00 80 ASP A O 15
ATOM 24028 N N . PHE A 1 81 ? -0.019 -1.454 4.708 1.00 0.00 81 PHE A N 15
ATOM 24029 C CA . PHE A 1 81 ? 0.489 -2.835 4.457 1.00 0.00 81 PHE A CA 15
ATOM 24030 C C . PHE A 1 81 ? 2.024 -2.828 4.489 1.00 0.00 81 PHE A C 15
ATOM 24031 O O . PHE A 1 81 ? 2.645 -3.745 4.997 1.00 0.00 81 PHE A O 15
ATOM 24048 N N . VAL A 1 82 ? 2.640 -1.794 3.960 1.00 0.00 82 VAL A N 15
ATOM 24049 C CA . VAL A 1 82 ? 4.131 -1.728 3.974 1.00 0.00 82 VAL A CA 15
ATOM 24050 C C . VAL A 1 82 ? 4.628 -1.535 5.413 1.00 0.00 82 VAL A C 15
ATOM 24051 O O . VAL A 1 82 ? 5.659 -2.058 5.789 1.00 0.00 82 VAL A O 15
ATOM 24064 N N . ARG A 1 83 ? 3.893 -0.810 6.228 1.00 0.00 83 ARG A N 15
ATOM 24065 C CA . ARG A 1 83 ? 4.320 -0.615 7.648 1.00 0.00 83 ARG A CA 15
ATOM 24066 C C . ARG A 1 83 ? 4.263 -1.958 8.380 1.00 0.00 83 ARG A C 15
ATOM 24067 O O . ARG A 1 83 ? 5.156 -2.302 9.131 1.00 0.00 83 ARG A O 15
ATOM 24088 N N . LYS A 1 84 ? 3.227 -2.728 8.147 1.00 0.00 84 LYS A N 15
ATOM 24089 C CA . LYS A 1 84 ? 3.124 -4.062 8.811 1.00 0.00 84 LYS A CA 15
ATOM 24090 C C . LYS A 1 84 ? 4.224 -4.980 8.270 1.00 0.00 84 LYS A C 15
ATOM 24091 O O . LYS A 1 84 ? 4.833 -5.733 9.007 1.00 0.00 84 LYS A O 15
ATOM 24110 N N . ALA A 1 85 ? 4.495 -4.901 6.985 1.00 0.00 85 ALA A N 15
ATOM 24111 C CA . ALA A 1 85 ? 5.572 -5.745 6.385 1.00 0.00 85 ALA A CA 15
ATOM 24112 C C . ALA A 1 85 ? 6.939 -5.291 6.914 1.00 0.00 85 ALA A C 15
ATOM 24113 O O . ALA A 1 85 ? 7.825 -6.096 7.133 1.00 0.00 85 ALA A O 15
ATOM 24120 N N . PHE A 1 86 ? 7.102 -4.006 7.141 1.00 0.00 86 PHE A N 15
ATOM 24121 C CA . PHE A 1 86 ? 8.398 -3.492 7.680 1.00 0.00 86 PHE A CA 15
ATOM 24122 C C . PHE A 1 86 ? 8.609 -4.036 9.098 1.00 0.00 86 PHE A C 15
ATOM 24123 O O . PHE A 1 86 ? 9.706 -4.402 9.475 1.00 0.00 86 PHE A O 15
ATOM 24140 N N . GLN A 1 87 ? 7.556 -4.096 9.881 1.00 0.00 87 GLN A N 15
ATOM 24141 C CA . GLN A 1 87 ? 7.672 -4.622 11.277 1.00 0.00 87 GLN A CA 15
ATOM 24142 C C . GLN A 1 87 ? 8.059 -6.107 11.260 1.00 0.00 87 GLN A C 15
ATOM 24143 O O . GLN A 1 87 ? 8.856 -6.554 12.061 1.00 0.00 87 GLN A O 15
ATOM 24157 N N . LYS A 1 88 ? 7.498 -6.871 10.356 1.00 0.00 88 LYS A N 15
ATOM 24158 C CA . LYS A 1 88 ? 7.833 -8.328 10.291 1.00 0.00 88 LYS A CA 15
ATOM 24159 C C . LYS A 1 88 ? 9.219 -8.528 9.664 1.00 0.00 88 LYS A C 15
ATOM 24160 O O . LYS A 1 88 ? 10.082 -9.164 10.239 1.00 0.00 88 LYS A O 15
ATOM 24179 N N . GLY A 1 89 ? 9.438 -7.985 8.492 1.00 0.00 89 GLY A N 15
ATOM 24180 C CA . GLY A 1 89 ? 10.761 -8.136 7.828 1.00 0.00 89 GLY A CA 15
ATOM 24181 C C . GLY A 1 89 ? 10.568 -8.538 6.364 1.00 0.00 89 GLY A C 15
ATOM 24182 O O . GLY A 1 89 ? 11.121 -9.519 5.907 1.00 0.00 89 GLY A O 15
ATOM 24186 N N . LEU A 1 90 ? 9.794 -7.784 5.621 1.00 0.00 90 LEU A N 15
ATOM 24187 C CA . LEU A 1 90 ? 9.573 -8.122 4.182 1.00 0.00 90 LEU A CA 15
ATOM 24188 C C . LEU A 1 90 ? 10.075 -6.982 3.288 1.00 0.00 90 LEU A C 15
ATOM 24189 O O . LEU A 1 90 ? 10.801 -7.206 2.337 1.00 0.00 90 LEU A O 15
ATOM 24205 N N . ILE A 1 91 ? 9.698 -5.763 3.586 1.00 0.00 91 ILE A N 15
ATOM 24206 C CA . ILE A 1 91 ? 10.156 -4.610 2.755 1.00 0.00 91 ILE A CA 15
ATOM 24207 C C . ILE A 1 91 ? 11.490 -4.076 3.300 1.00 0.00 91 ILE A C 15
ATOM 24208 O O . ILE A 1 91 ? 11.542 -3.051 3.949 1.00 0.00 91 ILE A O 15
ATOM 24224 N N . SER A 1 92 ? 12.567 -4.777 3.042 1.00 0.00 92 SER A N 15
ATOM 24225 C CA . SER A 1 92 ? 13.904 -4.322 3.544 1.00 0.00 92 SER A CA 15
ATOM 24226 C C . SER A 1 92 ? 14.399 -3.118 2.726 1.00 0.00 92 SER A C 15
ATOM 24227 O O . SER A 1 92 ? 13.767 -2.702 1.774 1.00 0.00 92 SER A O 15
ATOM 24235 N N . GLN A 1 93 ? 15.521 -2.552 3.098 1.00 0.00 93 GLN A N 15
ATOM 24236 C CA . GLN A 1 93 ? 16.052 -1.363 2.353 1.00 0.00 93 GLN A CA 15
ATOM 24237 C C . GLN A 1 93 ? 16.482 -1.756 0.933 1.00 0.00 93 GLN A C 15
ATOM 24238 O O . GLN A 1 93 ? 15.981 -1.226 -0.041 1.00 0.00 93 GLN A O 15
ATOM 24252 N N . GLN A 1 94 ? 17.400 -2.679 0.810 1.00 0.00 94 GLN A N 15
ATOM 24253 C CA . GLN A 1 94 ? 17.863 -3.108 -0.550 1.00 0.00 94 GLN A CA 15
ATOM 24254 C C . GLN A 1 94 ? 16.719 -3.793 -1.303 1.00 0.00 94 GLN A C 15
ATOM 24255 O O . GLN A 1 94 ? 16.539 -3.589 -2.490 1.00 0.00 94 GLN A O 15
ATOM 24269 N N . GLU A 1 95 ? 15.940 -4.594 -0.617 1.00 0.00 95 GLU A N 15
ATOM 24270 C CA . GLU A 1 95 ? 14.798 -5.285 -1.282 1.00 0.00 95 GLU A CA 15
ATOM 24271 C C . GLU A 1 95 ? 13.781 -4.249 -1.769 1.00 0.00 95 GLU A C 15
ATOM 24272 O O . GLU A 1 95 ? 13.244 -4.370 -2.849 1.00 0.00 95 GLU A O 15
ATOM 24284 N N . ALA A 1 96 ? 13.536 -3.218 -0.992 1.00 0.00 96 ALA A N 15
ATOM 24285 C CA . ALA A 1 96 ? 12.575 -2.157 -1.424 1.00 0.00 96 ALA A CA 15
ATOM 24286 C C . ALA A 1 96 ? 13.108 -1.474 -2.683 1.00 0.00 96 ALA A C 15
ATOM 24287 O O . ALA A 1 96 ? 12.355 -1.113 -3.565 1.00 0.00 96 ALA A O 15
ATOM 24294 N N . ASN A 1 97 ? 14.409 -1.317 -2.783 1.00 0.00 97 ASN A N 15
ATOM 24295 C CA . ASN A 1 97 ? 14.991 -0.687 -4.000 1.00 0.00 97 ASN A CA 15
ATOM 24296 C C . ASN A 1 97 ? 14.682 -1.574 -5.205 1.00 0.00 97 ASN A C 15
ATOM 24297 O O . ASN A 1 97 ? 14.228 -1.106 -6.229 1.00 0.00 97 ASN A O 15
ATOM 24308 N N . GLN A 1 98 ? 14.888 -2.863 -5.069 1.00 0.00 98 GLN A N 15
ATOM 24309 C CA . GLN A 1 98 ? 14.564 -3.794 -6.192 1.00 0.00 98 GLN A CA 15
ATOM 24310 C C . GLN A 1 98 ? 13.040 -3.880 -6.341 1.00 0.00 98 GLN A C 15
ATOM 24311 O O . GLN A 1 98 ? 12.513 -3.959 -7.435 1.00 0.00 98 GLN A O 15
ATOM 24325 N N . TRP A 1 99 ? 12.337 -3.837 -5.233 1.00 0.00 99 TRP A N 15
ATOM 24326 C CA . TRP A 1 99 ? 10.844 -3.885 -5.262 1.00 0.00 99 TRP A CA 15
ATOM 24327 C C . TRP A 1 99 ? 10.307 -2.658 -6.007 1.00 0.00 99 TRP A C 15
ATOM 24328 O O . TRP A 1 99 ? 9.390 -2.754 -6.800 1.00 0.00 99 TRP A O 15
ATOM 24349 N N . LEU A 1 100 ? 10.886 -1.505 -5.762 1.00 0.00 100 LEU A N 15
ATOM 24350 C CA . LEU A 1 100 ? 10.424 -0.267 -6.462 1.00 0.00 100 LEU A CA 15
ATOM 24351 C C . LEU A 1 100 ? 10.887 -0.295 -7.922 1.00 0.00 100 LEU A C 15
ATOM 24352 O O . LEU A 1 100 ? 10.210 0.204 -8.800 1.00 0.00 100 LEU A O 15
ATOM 24368 N N . SER A 1 101 ? 12.028 -0.885 -8.190 1.00 0.00 101 SER A N 15
ATOM 24369 C CA . SER A 1 101 ? 12.526 -0.960 -9.598 1.00 0.00 101 SER A CA 15
ATOM 24370 C C . SER A 1 101 ? 11.547 -1.783 -10.449 1.00 0.00 101 SER A C 15
ATOM 24371 O O . SER A 1 101 ? 11.150 -1.373 -11.523 1.00 0.00 101 SER A O 15
ATOM 24379 N N . SER A 1 102 ? 11.150 -2.936 -9.964 1.00 0.00 102 SER A N 15
ATOM 24380 C CA . SER A 1 102 ? 10.188 -3.794 -10.721 1.00 0.00 102 SER A CA 15
ATOM 24381 C C . SER A 1 102 ? 9.597 -4.869 -9.797 1.00 0.00 102 SER A C 15
ATOM 24382 O O . SER A 1 102 ? 8.394 -5.064 -9.844 1.00 0.00 102 SER A O 15
#

Radius of gyration: 13.69 Å; Cα contacts (8 Å, |Δi|>4): 190; chains: 1; bounding box: 43×31×24 Å

Organism: Penaeus monodon (NCBI:txid6687)

CATH classification: 3.30.160.320

Secondary structure (DSSP, 8-state):
---S-HHHHHHHHHHHHHHHT--SS-EEETTEEEEEEEEEEEETTEEEEEEEEE-BTTBS-EEEEEES-HHHHHHHHHHHHHHHHHHHT-S-HHHHHHHHH-

Sequence (102 aa):
EAYVQGWEAVAAAVASKIVGLWRNEKTELLGHECKFTVKPYLKRFQVYYKGRMWCPGWTAIRGEASTRSQSGVAGKTAKDFVRKAFQKGLISQQEANQWLSSEAYVQGWEAVAAAVASKIVGLWRNEKTELLGHECKFTVKPYLKRFQVYYKGRMWCPGWTAIRGEASTRSQSGVAGKTAKDFVRKAFQKGLISQQEANQWLSSEAYVQGWEAVAAAVASKIVGLWRNEKTELLGHECKFTVKPYLKRFQVYYKGRMWCPGWTAIRGEASTRSQSGVAGKTAKDFVRKAFQKGLISQQEANQWLSSEAYVQGWEAVAAAVASKIVGLWRNEKTELLGHECKFTVKPYLKRFQVYYKGRMWCPGWTAIRGEASTRSQSGVAGKTAKDFVRKAFQKGLISQQEANQWLSSEAYVQGWEAVAAAVASKIVGLWRNEKTELLGHECKFTVKPYLKRFQVYYKGRMWCPGWTAIRGEASTRSQSGVAGKTAKDFVRKAFQKGLISQQEANQWLSSEAYVQGWEAVAAAVASKIVGLWRNEKTELLGHECKFTVKPYLKRFQVYYKGRMWCPGWTAIRGEASTRSQSGVAGKTAKDFVRKAFQKGLISQQEANQWLSSEAYVQGWEAVAAAVASKIVGLWRNEKTELLGHECKFTVKPYLKRFQVYYKGRMWCPGWTAIRGEASTRSQSGVAGKTAKDFVRKAFQKGLISQQEANQWLSSEAYVQGWEAVAAAVASKIVGLWRNEKTELLGHECKFTVKPYLKRFQVYYKGRMWCPGWTAIRGEASTRSQSGVAGKTAKDFVRKAFQKGLISQQEANQWLSSEAYVQGWEAVAAAVASKIVGLWRNEKTELLGHECKFTVKPYLKRFQVYYKGRMWCPGWTAIRGEASTRSQSGVAGKTAKDFVRKAFQKGLISQQEANQWLSSEAYVQGWEAVAAAVASKIVGLWRNEKTELLGHECKFTVKPYLKRFQVYYKGRMWCPGWTAIRGEASTRSQSGVAGKTAKDFVRKAFQKGLISQQEANQWLSSEAYVQGWEAVAAAVASKIVGLWRNEKTELLGHECKFTVKPYLKRFQVYYKGRMWCPGWTAIRGEASTRSQSGVAGKTAKDFVRKAFQKGLISQQEANQWLSSEAYVQGWEAVAAAVASKIVGLWRNEKTELLGHECKFTVKPYLKRFQVYYKGRMWCPGWTAIRGEASTRSQSGVAGKTAKDFVRKAFQKGLISQQEANQWLSSEAYVQGWEAVAAAVASKIVGLWRNEKTELLGHECKFTVKPYLKRFQVYYKGRMWCPGWTAIRGEASTRSQSGVAGKTAKDFVRKAFQKGLISQQEANQWLSSEAYVQGWEAVAAAVASKIVGLWRNEKTELLGHECKFTVKPYLKRFQVYYKGRMWCPGWTAIRGEASTRSQSGVAGKTAKDFVRKAFQKGLISQQEANQWLSSEAYVQGWEAVAAAVASKIVGLWRNEKTELLGHECKFTVKPYLKRFQVYYKGRMWCPGWTAIRGEASTRSQSGVAGKTAKDFVRKAFQKGLISQQEANQWLSS

Solvent-accessible surface area: 6557 Å² total; per-residue (Å²): 192,61,162,142,86,26,78,54,37,34,1,39,34,3,0,77,64,0,53,70,81,69,190,144,90,89,6,80,4,47,64,67,110,1,62,0,29,48,125,65,106,146,92,227,158,62,82,58,48,48,2,97,0,65,2,84,71,56,42,92,21,132,6,68,10,63,33,156,56,114,83,37,0,6,13,76,0,0,56,34,0,0,76,117,1,44,134,167,62,59,10,47,73,126,67,1,84,108,19,54,81,139

Foldseek 3Di:
DPDDDDVLVLLLLLLVLCLVQPDQFWGQFLNATKGKHKDWDDDPHATKIWIKIAGPTPDGFIFIAIGRDPSVRSSRRSSRRSVVCVVVPHCDDVSSVVRSVD